Protein AF-0000000084581417 (afdb_homodimer)

Secondary structure (DSSP, 8-state):
-EEEEE--SHHHHHHHHHHHHHS-TTSEEEEEE-HHHHHHHHT-TTTT-EEEEETTEEEEE--PEEEE-S-------STTS----S-----HHHHHHH---SEEEE-S-GGGHHHHHHHTGGG--TT-EEEE--SSSSHHHHHHHHT--SGGGPPEEEEEEE--EEEEEETTEEEEEE---EEEEEPPPTT---TTHHHH-TT--S-----GGGTS-TT-TT--HHHHHHHHHHHHHHT-GGGTEEE--HHHHHHHHHHHHHHHHHHHHHHHHHT--GGGGGSSHHHHHHHHHHHHHHHHHHHHHHHHHHHHHHHTT-----PPPPGGGSHHHHHHHHHHHHHHTTTPPPHHHHHHHTT---SGGGTHHHHHHHHHHTT---HHHHHHHHHHHHHHHSPPP---/-EEEEE--SHHHHHHHHHHHHHS-TTSEEEEEE-HHHHHHHHT-TTTT-EEEEETTEEEEE--PEEEE-S-------STTS----S-----HHHHHHH---SEEEE-S-GGGHHHHHHHTGGG--TT-EEEE--SSSSHHHHHHHHT--SGGGPPEEEEEEE--EEEEEETTEEEEEE---EEEEEPPPTT---TTHHHH-TT--S-----GGGTS-TT-SS--HHHHHHHHHHHHHHT-GGGTEEE--HHHHHHHHHHHHHHHHHHHHHHHHHT--GGGGGSSHHHHHHHHHHHHHHHHHHHHHHHHHHHHHHHTT-----PPPPGGGSHHHHHHHHHHHHHHTTTPPPHHHHHHHTT---SGGGTHHHHHHHHHHTT---HHHHHHHHHHHHHHHSPPP---

InterPro domains:
  IPR003710 Ketopantoate reductase ApbA/PanE [TIGR00745] (96-396)
  IPR008927 6-phosphogluconate dehydrogenase-like, C-terminal domain superfamily [SSF48179] (252-394)
  IPR013328 6-phosphogluconate dehydrogenase, domain 2 [G3DSA:1.10.1040.10] (253-398)
  IPR013332 Ketopantoate reductase, N-terminal domain [PF02558] (3-187)
  IPR013752 Ketopantoate reductase, C-terminal domain [PF08546] (259-394)
  IPR036291 NAD(P)-binding domain superfamily [SSF51735] (77-189)
  IPR050838 2-dehydropantoate 2-reductase-like [PTHR43765] (1-398)

Solvent-accessible surface area (backbone atoms only — not comparable to full-atom values): 43100 Å² total; per-residue (Å²): 99,56,39,35,36,34,32,62,48,26,62,22,36,50,51,52,42,34,43,52,71,55,47,58,85,86,39,46,40,34,38,33,29,48,43,69,55,44,55,53,43,71,68,36,92,70,43,74,45,32,36,45,28,44,94,87,44,73,47,76,42,70,82,53,43,79,45,56,72,42,76,63,70,71,78,68,70,67,82,90,53,75,81,68,79,83,70,61,78,83,50,65,67,42,49,61,71,63,39,74,43,40,26,38,38,37,33,38,59,45,83,51,45,52,58,51,52,51,69,41,45,87,31,43,44,42,39,13,22,39,35,42,59,32,67,55,48,68,52,66,62,50,32,35,65,74,66,36,70,51,65,88,55,35,48,46,46,30,45,41,42,74,58,54,34,60,41,57,83,47,91,44,29,18,37,51,79,34,95,51,35,29,40,35,11,61,54,81,46,83,86,66,60,55,54,51,49,59,38,66,57,83,75,64,86,63,83,68,51,73,43,66,52,44,50,42,44,88,77,48,87,79,66,50,61,38,34,47,32,40,37,51,48,53,50,52,46,46,64,11,72,83,51,44,29,43,79,46,61,40,69,60,40,52,52,49,42,52,44,50,31,54,35,48,48,42,52,25,51,52,17,34,56,56,62,43,36,35,39,61,48,59,67,42,72,43,29,46,51,52,43,48,51,48,25,44,45,47,24,53,37,51,50,53,52,48,52,50,55,53,50,53,37,51,74,71,66,44,82,60,85,73,72,72,81,60,68,64,53,34,35,67,50,37,40,52,50,36,53,50,51,29,62,75,37,28,90,36,67,39,72,42,28,51,22,55,76,67,72,44,84,67,58,48,63,26,28,30,34,37,54,42,53,56,14,53,76,69,76,38,80,43,49,55,42,49,48,48,39,31,52,51,56,38,42,74,70,47,78,73,69,74,81,106,98,58,40,36,36,33,33,63,48,25,62,23,36,50,52,52,42,34,42,52,70,54,50,57,84,85,40,46,40,34,39,34,28,48,41,70,56,46,54,52,42,71,67,36,93,72,43,76,44,32,36,46,28,45,93,88,45,73,46,76,43,69,83,53,42,80,46,56,72,41,79,62,73,72,77,71,72,68,81,89,52,75,82,68,78,82,71,65,78,83,52,64,67,42,49,60,71,64,38,76,44,40,26,38,39,38,33,38,58,44,85,50,46,53,56,52,51,50,68,41,45,85,30,45,42,42,37,12,22,39,33,44,57,32,65,53,49,67,53,65,63,48,32,36,66,74,66,36,69,53,63,86,57,34,46,46,46,31,44,41,41,72,58,54,34,62,40,58,82,48,89,43,29,17,34,50,80,33,94,51,36,28,40,35,12,60,55,81,45,83,86,66,59,55,54,50,49,60,38,67,56,81,78,60,86,60,84,67,49,75,44,65,52,42,49,42,42,90,76,51,82,80,67,52,60,36,34,48,32,40,36,51,49,52,50,54,46,46,65,11,73,82,51,45,30,42,81,44,62,40,69,58,40,51,52,50,42,52,45,50,30,53,36,48,46,41,52,25,50,53,15,35,57,56,63,44,38,34,38,59,46,60,65,41,72,44,28,47,51,52,44,47,50,47,24,44,44,48,25,53,37,52,50,53,53,50,51,51,54,52,50,51,36,50,73,71,66,44,80,59,84,71,72,71,81,60,68,64,55,34,35,66,51,36,41,52,48,36,53,50,52,29,64,77,36,28,90,36,66,38,72,42,28,51,22,56,76,68,73,44,86,68,58,48,63,27,28,28,35,38,54,42,52,54,14,52,75,71,75,39,81,42,47,55,41,49,49,49,39,32,53,50,56,37,43,74,70,47,78,73,69,75,83,106

pLDDT: mean 88.54, std 15.27, range [26.88, 98.88]

Nearest PDB structures (foldseek):
  5x20-assembly1_B  TM=8.649E-01  e=6.947E-18  Enterococcus faecium DO
  1ks9-assembly1_A  TM=8.261E-01  e=7.726E-18  Escherichia coli
  5x20-assembly1_A  TM=8.455E-01  e=1.246E-17  Enterococcus faecium DO
  5ayv-assembly1_A  TM=8.551E-01  e=1.044E-16  Thermococcus kodakarensis KOD1
  3wfj-assembly4_D  TM=8.626E-01  e=4.232E-14  Enterococcus faecium

Radius of gyration: 33.3 Å; Cα contacts (8 Å, |Δi|>4): 1498; chains: 2; bounding box: 62×106×75 Å

Foldseek 3Di:
DEAEEEDCFQVSLLQLQLLQVQDDLVYAYEYEYAPVLVVVQCPDPVHVWAWEAEPRDIDIDDRHHYAYLDYDPDPPDAQVDDDPDLPDDQPPVSDVVVAAAAHYEYEHELVCVLSVCQSCLSNYWQLHEYEYPYAFDDSVVSNCVPRNVDLSTDAKYKYKDAPFDWHAPDRSYIYGYGDDAIEIETDDRSVHQDQQVQQPDPDPPDHRDGDLVSLPNPPPPDDDSRSVSVSVNQVSQCSSVSRNYDYDYNVVRVLSSLLVLLLCLQQQLQCQLVVHFLLVQVVDVVSLVLSLLSLQLSLVLVVLVLVVVVVVCVVVVNPPPSDPDDPCSHSVNSSVVSVVSSVSRVRHRDPNNVCLVVLHDDSLCRRLVVSQVSCVVRVHGSVSSVVSSVSSSVSSNDDPDPPD/DEAEEEDCFQVSLLQLQLLQVQDDLVYAYEYEYAPVLVVVQCPDPVHVWAWEAEPRDIDIDDRHHYAYLDYDPDPPDALVDDDPDLPDDQPPVSLVVVAAAAHYEYEHELVCVLSVCQSCLSNYWQLHEYEYPYAFDDSVVSNCVPRNVDLSTDAKYKYKDAPFDWHAPDRSYIYGYGDDAIEIETDQRSVHQDQQVQQPDPDPPDHRDGDLVSLPNPPDDPDDSRSVSVSVNQVSQCSSVSRNYDYDYNVVRVLSSLLVLLLCLQQQLQCQLVVHFLLVQVVDVVSLVLSLLSLQLSLVLVVLVLVVVVVVCVVVVNPPPSDPDDPCSHSVNSSVVSVVSSVSRVRHRDPNNVCLVVLHDDSLCRRLVVSQVSCVVRVHGSVSSVVSSVSSSVSSNDDPDPPD

Structure (mmCIF, N/CA/C/O backbone):
data_AF-0000000084581417-model_v1
#
loop_
_entity.id
_entity.type
_entity.pdbx_description
1 polymer '2-dehydropantoate 2-reductase'
#
loop_
_atom_site.group_PDB
_atom_site.id
_atom_site.type_symbol
_atom_site.label_atom_id
_atom_site.label_alt_id
_atom_site.label_comp_id
_atom_site.label_asym_id
_atom_site.label_entity_id
_atom_site.label_seq_id
_atom_site.pdbx_PDB_ins_code
_atom_site.Cartn_x
_atom_site.Cartn_y
_atom_site.Cartn_z
_atom_site.occupancy
_atom_site.B_iso_or_equiv
_atom_site.auth_seq_id
_atom_site.auth_comp_id
_atom_site.auth_asym_id
_atom_site.auth_atom_id
_atom_site.pdbx_PDB_model_num
ATOM 1 N N . MET A 1 1 ? 8.906 -41.875 -23.938 1 89 1 MET A N 1
ATOM 2 C CA . MET A 1 1 ? 8.023 -40.719 -23.781 1 89 1 MET A CA 1
ATOM 3 C C . MET A 1 1 ? 8.805 -39.406 -23.938 1 89 1 MET A C 1
ATOM 5 O O . MET A 1 1 ? 10.031 -39.406 -23.812 1 89 1 MET A O 1
ATOM 9 N N . ARG A 1 2 ? 8.086 -38.344 -24.406 1 94.06 2 ARG A N 1
ATOM 10 C CA . ARG A 1 2 ? 8.625 -37 -24.5 1 94.06 2 ARG A CA 1
ATOM 11 C C . ARG A 1 2 ? 7.914 -36.031 -23.547 1 94.06 2 ARG A C 1
ATOM 13 O O . ARG A 1 2 ? 6.684 -35.938 -23.578 1 94.06 2 ARG A O 1
ATOM 20 N N . ILE A 1 3 ? 8.711 -35.469 -22.688 1 97.62 3 ILE A N 1
ATOM 21 C CA . ILE A 1 3 ? 8.156 -34.469 -21.766 1 97.62 3 ILE A CA 1
ATOM 22 C C . ILE A 1 3 ? 8.648 -33.094 -22.141 1 97.62 3 ILE A C 1
ATOM 24 O O . ILE A 1 3 ? 9.852 -32.844 -22.203 1 97.62 3 ILE A O 1
ATOM 28 N N . HIS A 1 4 ? 7.719 -32.219 -22.484 1 97.75 4 HIS A N 1
ATOM 29 C CA . HIS A 1 4 ? 8.031 -30.844 -22.812 1 97.75 4 HIS A CA 1
ATOM 30 C C . HIS A 1 4 ? 7.906 -29.938 -21.578 1 97.75 4 HIS A C 1
ATOM 32 O O . HIS A 1 4 ? 6.922 -30.031 -20.844 1 97.75 4 HIS A O 1
ATOM 38 N N . VAL A 1 5 ? 8.898 -29.156 -21.297 1 97.81 5 VAL A N 1
ATOM 39 C CA . VAL A 1 5 ? 8.883 -28.141 -20.234 1 97.81 5 VAL A CA 1
ATOM 40 C C . VAL A 1 5 ? 8.953 -26.75 -20.859 1 97.81 5 VAL A C 1
ATOM 42 O O . VAL A 1 5 ? 9.93 -26.406 -21.531 1 97.81 5 VAL A O 1
ATOM 45 N N . VAL A 1 6 ? 7.895 -25.984 -20.625 1 95.56 6 VAL A N 1
ATOM 46 C CA . VAL A 1 6 ? 7.883 -24.656 -21.234 1 95.56 6 VAL A CA 1
ATOM 47 C C . VAL A 1 6 ? 8.062 -23.578 -20.156 1 95.56 6 VAL A C 1
ATOM 49 O O . VAL A 1 6 ? 7.492 -23.688 -19.062 1 95.56 6 VAL A O 1
ATOM 52 N N . GLY A 1 7 ? 8.875 -22.562 -20.453 1 91.56 7 GLY A N 1
ATOM 53 C CA . GLY A 1 7 ? 9.234 -21.547 -19.484 1 91.56 7 GLY A CA 1
ATOM 54 C C . GLY A 1 7 ? 10.422 -21.922 -18.625 1 91.56 7 GLY A C 1
ATOM 55 O O . GLY A 1 7 ? 10.266 -22.203 -17.438 1 91.56 7 GLY A O 1
ATOM 56 N N . ILE A 1 8 ? 11.594 -21.781 -19.172 1 90.69 8 ILE A N 1
ATOM 57 C CA . ILE A 1 8 ? 12.789 -22.266 -18.484 1 90.69 8 ILE A CA 1
ATOM 58 C C . ILE A 1 8 ? 13.391 -21.141 -17.641 1 90.69 8 ILE A C 1
ATOM 60 O O . ILE A 1 8 ? 14.531 -20.734 -17.875 1 90.69 8 ILE A O 1
ATOM 64 N N . GLY A 1 9 ? 12.641 -20.641 -16.75 1 91.12 9 GLY A N 1
ATOM 65 C CA . GLY A 1 9 ? 13.156 -19.828 -15.656 1 91.12 9 GLY A CA 1
ATOM 66 C C . GLY A 1 9 ? 13.68 -20.641 -14.492 1 91.12 9 GLY A C 1
ATOM 67 O O . GLY A 1 9 ? 14.234 -21.719 -14.688 1 91.12 9 GLY A O 1
ATOM 68 N N . ALA A 1 10 ? 13.547 -20.141 -13.328 1 92.69 10 ALA A N 1
ATOM 69 C CA . ALA A 1 10 ? 14.078 -20.828 -12.156 1 92.69 10 ALA A CA 1
ATOM 70 C C . ALA A 1 10 ? 13.383 -22.172 -11.945 1 92.69 10 ALA A C 1
ATOM 72 O O . ALA A 1 10 ? 14.039 -23.203 -11.781 1 92.69 10 ALA A O 1
ATOM 73 N N . VAL A 1 11 ? 12.047 -22.156 -11.969 1 95.5 11 VAL A N 1
ATOM 74 C CA . VAL A 1 11 ? 11.281 -23.375 -11.703 1 95.5 11 VAL A CA 1
ATOM 75 C C . VAL A 1 11 ? 11.414 -24.344 -12.883 1 95.5 11 VAL A C 1
ATOM 77 O O . VAL A 1 11 ? 11.594 -25.547 -12.695 1 95.5 11 VAL A O 1
ATOM 80 N N . GLY A 1 12 ? 11.305 -23.828 -14.102 1 97 12 GLY A N 1
ATOM 81 C CA . GLY A 1 12 ? 11.43 -24.672 -15.281 1 97 12 GLY A CA 1
ATOM 82 C C . GLY A 1 12 ? 12.766 -25.375 -15.383 1 97 12 GLY A C 1
ATOM 83 O O . GLY A 1 12 ? 12.836 -26.562 -15.711 1 97 12 GLY A O 1
ATOM 84 N N . ASN A 1 13 ? 13.82 -24.594 -15.156 1 96.56 13 ASN A N 1
ATOM 85 C CA . ASN A 1 13 ? 15.156 -25.172 -15.133 1 96.56 13 ASN A CA 1
ATOM 86 C C . ASN A 1 13 ? 15.273 -26.281 -14.078 1 96.56 13 ASN A C 1
ATOM 88 O O . ASN A 1 13 ? 15.836 -27.344 -14.336 1 96.56 13 ASN A O 1
ATOM 92 N N . PHE A 1 14 ? 14.711 -25.984 -12.945 1 97.75 14 PHE A N 1
ATOM 93 C CA . PHE A 1 14 ? 14.703 -26.922 -11.82 1 97.75 14 PHE A CA 1
ATOM 94 C C . PHE A 1 14 ? 13.992 -28.219 -12.195 1 97.75 14 PHE A C 1
ATOM 96 O O . PHE A 1 14 ? 14.508 -29.312 -11.961 1 97.75 14 PHE A O 1
ATOM 103 N N . VAL A 1 15 ? 12.859 -28.141 -12.82 1 98.31 15 VAL A N 1
ATOM 104 C CA . VAL A 1 15 ? 12.039 -29.281 -13.195 1 98.31 15 VAL A CA 1
ATOM 105 C C . VAL A 1 15 ? 12.711 -30.062 -14.32 1 98.31 15 VAL A C 1
ATOM 107 O O . VAL A 1 15 ? 12.844 -31.281 -14.25 1 98.31 15 VAL A O 1
ATOM 110 N N . ALA A 1 16 ? 13.172 -29.375 -15.367 1 98.12 16 ALA A N 1
ATOM 111 C CA . ALA A 1 16 ? 13.828 -30.016 -16.5 1 98.12 16 ALA A CA 1
ATOM 112 C C . ALA A 1 16 ? 15.102 -30.734 -16.062 1 98.12 16 ALA A C 1
ATOM 114 O O . ALA A 1 16 ? 15.375 -31.859 -16.5 1 98.12 16 ALA A O 1
ATOM 115 N N . PHE A 1 17 ? 15.836 -30.094 -15.188 1 98.12 17 PHE A N 1
ATOM 116 C CA . PHE A 1 17 ? 17.078 -30.641 -14.648 1 98.12 17 PHE A CA 1
ATOM 117 C C . PHE A 1 17 ? 16.812 -31.984 -13.969 1 98.12 17 PHE A C 1
ATOM 119 O O . PHE A 1 17 ? 17.453 -33 -14.297 1 98.12 17 PHE A O 1
ATOM 126 N N . HIS A 1 18 ? 15.906 -32.062 -13.102 1 98.12 18 HIS A N 1
ATOM 127 C CA . HIS A 1 18 ? 15.68 -33.25 -12.289 1 98.12 18 HIS A CA 1
ATOM 128 C C . HIS A 1 18 ? 14.969 -34.312 -13.094 1 98.12 18 HIS A C 1
ATOM 130 O O . HIS A 1 18 ? 15.211 -35.531 -12.883 1 98.12 18 HIS A O 1
ATOM 136 N N . LEU A 1 19 ? 14.062 -33.938 -14.023 1 98.06 19 LEU A N 1
ATOM 137 C CA . LEU A 1 19 ? 13.453 -34.906 -14.914 1 98.06 19 LEU A CA 1
ATOM 138 C C . LEU A 1 19 ? 14.508 -35.625 -15.758 1 98.06 19 LEU A C 1
ATOM 140 O O . LEU A 1 19 ? 14.516 -36.844 -15.859 1 98.06 19 LEU A O 1
ATOM 144 N N . ARG A 1 20 ? 15.375 -34.812 -16.328 1 97.38 20 ARG A N 1
ATOM 145 C CA . ARG A 1 20 ? 16.406 -35.375 -17.172 1 97.38 20 ARG A CA 1
ATOM 146 C C . ARG A 1 20 ? 17.312 -36.344 -16.375 1 97.38 20 ARG A C 1
ATOM 148 O O . ARG A 1 20 ? 17.703 -37.375 -16.875 1 97.38 20 ARG A O 1
ATOM 155 N N . ARG A 1 21 ? 17.578 -35.969 -15.227 1 96.19 21 ARG A N 1
ATOM 156 C CA . ARG A 1 21 ? 18.469 -36.75 -14.359 1 96.19 21 ARG A CA 1
ATOM 157 C C . ARG A 1 21 ? 17.828 -38.094 -13.977 1 96.19 21 ARG A C 1
ATOM 159 O O . ARG A 1 21 ? 18.516 -39.094 -13.789 1 96.19 21 ARG A O 1
ATOM 166 N N . SER A 1 22 ? 16.609 -38.156 -13.867 1 96.12 22 SER A N 1
ATOM 167 C CA . SER A 1 22 ? 15.922 -39.312 -13.32 1 96.12 22 SER A CA 1
ATOM 168 C C . SER A 1 22 ? 15.398 -40.219 -14.43 1 96.12 22 SER A C 1
ATOM 170 O O . SER A 1 22 ? 15.273 -41.438 -14.242 1 96.12 22 SER A O 1
ATOM 172 N N . LEU A 1 23 ? 15.047 -39.688 -15.594 1 95.06 23 LEU A N 1
ATOM 173 C CA . LEU A 1 23 ? 14.438 -40.469 -16.672 1 95.06 23 LEU A CA 1
ATOM 174 C C . LEU A 1 23 ? 15.484 -41.25 -17.438 1 95.06 23 LEU A C 1
ATOM 176 O O . LEU A 1 23 ? 16.594 -40.75 -17.672 1 95.06 23 LEU A O 1
ATOM 180 N N . ALA A 1 24 ? 15.133 -42.406 -17.875 1 93.44 24 ALA A N 1
ATOM 181 C CA . ALA A 1 24 ? 16 -43.188 -18.734 1 93.44 24 ALA A CA 1
ATOM 182 C C . ALA A 1 24 ? 16.312 -42.469 -20.031 1 93.44 24 ALA A C 1
ATOM 184 O O . ALA A 1 24 ? 15.508 -41.656 -20.516 1 93.44 24 ALA A O 1
ATOM 185 N N . PRO A 1 25 ? 17.422 -42.781 -20.641 1 90.06 25 PRO A N 1
ATOM 186 C CA . PRO A 1 25 ? 17.875 -42.062 -21.859 1 90.06 25 PRO A CA 1
ATOM 187 C C . PRO A 1 25 ? 16.875 -42.188 -23 1 90.06 25 PRO A C 1
ATOM 189 O O . PRO A 1 25 ? 16.844 -41.312 -23.875 1 90.06 25 PRO A O 1
ATOM 192 N N . ARG A 1 26 ? 16.109 -43.219 -22.969 1 91.31 26 ARG A N 1
ATOM 193 C CA . ARG A 1 26 ? 15.172 -43.438 -24.062 1 91.31 26 ARG A CA 1
ATOM 194 C C . ARG A 1 26 ? 14.07 -42.375 -24.062 1 91.31 26 ARG A C 1
ATOM 196 O O . ARG A 1 26 ? 13.391 -42.156 -25.062 1 91.31 26 ARG A O 1
ATOM 203 N N . HIS A 1 27 ? 13.852 -41.781 -22.891 1 93.88 27 HIS A N 1
ATOM 204 C CA . HIS A 1 27 ? 12.867 -40.719 -22.781 1 93.88 27 HIS A CA 1
ATOM 205 C C . HIS A 1 27 ? 13.516 -39.344 -23.016 1 93.88 27 HIS A C 1
ATOM 207 O O . HIS A 1 27 ? 14.703 -39.156 -22.734 1 93.88 27 HIS A O 1
ATOM 213 N N . SER A 1 28 ? 12.812 -38.438 -23.609 1 94.88 28 SER A N 1
ATOM 214 C CA . SER A 1 28 ? 13.352 -37.125 -23.922 1 94.88 28 SER A CA 1
ATOM 215 C C . SER A 1 28 ? 12.703 -36.031 -23.078 1 94.88 28 SER A C 1
ATOM 217 O O . SER A 1 28 ? 11.5 -36.094 -22.797 1 94.88 28 SER A O 1
ATOM 219 N N . VAL A 1 29 ? 13.547 -35.156 -22.578 1 97.06 29 VAL A N 1
ATOM 220 C CA . VAL A 1 29 ? 13.094 -33.906 -21.953 1 97.06 29 VAL A CA 1
ATOM 221 C C . VAL A 1 29 ? 13.375 -32.75 -22.891 1 97.06 29 VAL A C 1
ATOM 223 O O . VAL A 1 29 ? 14.523 -32.531 -23.281 1 97.06 29 VAL A O 1
ATOM 226 N N . ILE A 1 30 ? 12.352 -32.031 -23.312 1 95.94 30 ILE A N 1
ATOM 227 C CA . ILE A 1 30 ? 12.469 -30.953 -24.266 1 95.94 30 ILE A CA 1
ATOM 228 C C . ILE A 1 30 ? 12.148 -29.625 -23.578 1 95.94 30 ILE A C 1
ATOM 230 O O . ILE A 1 30 ? 11.047 -29.438 -23.047 1 95.94 30 ILE A O 1
ATOM 234 N N . ALA A 1 31 ? 13.086 -28.75 -23.578 1 95.75 31 ALA A N 1
ATOM 235 C CA . ALA A 1 31 ? 12.883 -27.391 -23.078 1 95.75 31 ALA A CA 1
ATOM 236 C C . ALA A 1 31 ? 12.398 -26.469 -24.172 1 95.75 31 ALA A C 1
ATOM 238 O O . ALA A 1 31 ? 13.07 -26.297 -25.203 1 95.75 31 ALA A O 1
ATOM 239 N N . LEU A 1 32 ? 11.234 -25.906 -23.953 1 94 32 LEU A N 1
ATOM 240 C CA . LEU A 1 32 ? 10.656 -25.016 -24.938 1 94 32 LEU A CA 1
ATOM 241 C C . LEU A 1 32 ? 10.898 -23.547 -24.547 1 94 32 LEU A C 1
ATOM 243 O O . LEU A 1 32 ? 10.625 -23.156 -23.422 1 94 32 LEU A O 1
ATOM 247 N N . HIS A 1 33 ? 11.406 -22.797 -25.531 1 89 33 HIS A N 1
ATOM 248 C CA . HIS A 1 33 ? 11.773 -21.406 -25.312 1 89 33 HIS A CA 1
ATOM 249 C C . HIS A 1 33 ? 11.078 -20.484 -26.297 1 89 33 HIS A C 1
ATOM 251 O O . HIS A 1 33 ? 10.711 -20.906 -27.391 1 89 33 HIS A O 1
ATOM 257 N N . ARG A 1 34 ? 10.93 -19.219 -25.766 1 84.06 34 ARG A N 1
ATOM 258 C CA . ARG A 1 34 ? 10.664 -18.172 -26.734 1 84.06 34 ARG A CA 1
ATOM 259 C C . ARG A 1 34 ? 11.883 -17.922 -27.625 1 84.06 34 ARG A C 1
ATOM 261 O O . ARG A 1 34 ? 13.008 -18.25 -27.25 1 84.06 34 ARG A O 1
ATOM 268 N N . SER A 1 35 ? 11.656 -17.25 -28.703 1 80.5 35 SER A N 1
ATOM 269 C CA . SER A 1 35 ? 12.734 -17.031 -29.656 1 80.5 35 SER A CA 1
ATOM 270 C C . SER A 1 35 ? 13.875 -16.234 -29.031 1 80.5 35 SER A C 1
ATOM 272 O O . SER A 1 35 ? 15.047 -16.562 -29.219 1 80.5 35 SER A O 1
ATOM 274 N N . GLU A 1 36 ? 13.547 -15.219 -28.266 1 80.25 36 GLU A N 1
ATOM 275 C CA . GLU A 1 36 ? 14.555 -14.359 -27.656 1 80.25 36 GLU A CA 1
ATOM 276 C C . GLU A 1 36 ? 15.414 -15.148 -26.656 1 80.25 36 GLU A C 1
ATOM 278 O O . GLU A 1 36 ? 16.641 -14.984 -26.625 1 80.25 36 GLU A O 1
ATOM 283 N N . THR A 1 37 ? 14.75 -15.945 -25.953 1 83.88 37 THR A N 1
ATOM 284 C CA . THR A 1 37 ? 15.461 -16.766 -24.969 1 83.88 37 THR A CA 1
ATOM 285 C C . THR A 1 37 ? 16.312 -17.812 -25.656 1 83.88 37 THR A C 1
ATOM 287 O O . THR A 1 37 ? 17.422 -18.109 -25.219 1 83.88 37 THR A O 1
ATOM 290 N N . ALA A 1 38 ? 15.797 -18.406 -26.688 1 84 38 ALA A N 1
ATOM 291 C CA . ALA A 1 38 ? 16.547 -19.406 -27.453 1 84 38 ALA A CA 1
ATOM 292 C C . ALA A 1 38 ? 17.844 -18.828 -28 1 84 38 ALA A C 1
ATOM 294 O O . ALA A 1 38 ? 18.875 -19.516 -28.016 1 84 38 ALA A O 1
ATOM 295 N N . ASN A 1 39 ? 17.781 -17.609 -28.406 1 85 39 ASN A N 1
ATOM 296 C CA . ASN A 1 39 ? 18.969 -16.953 -28.938 1 85 39 ASN A CA 1
ATOM 297 C C . ASN A 1 39 ? 20.031 -16.781 -27.859 1 85 39 ASN A C 1
ATOM 299 O O . ASN A 1 39 ? 21.219 -16.953 -28.109 1 85 39 ASN A O 1
ATOM 303 N N . ILE A 1 40 ? 19.531 -16.469 -26.719 1 87.69 40 ILE A N 1
ATOM 304 C CA . ILE A 1 40 ? 20.453 -16.297 -25.594 1 87.69 40 ILE A CA 1
ATOM 305 C C . ILE A 1 40 ? 21.125 -17.641 -25.266 1 87.69 40 ILE A C 1
ATOM 307 O O . ILE A 1 40 ? 22.328 -17.703 -25.078 1 87.69 40 ILE A O 1
ATOM 311 N N . ILE A 1 41 ? 20.391 -18.672 -25.266 1 87.69 41 ILE A N 1
ATOM 312 C CA . ILE A 1 41 ? 20.859 -20 -24.906 1 87.69 41 ILE A CA 1
ATOM 313 C C . ILE A 1 41 ? 21.891 -20.484 -25.938 1 87.69 41 ILE A C 1
ATOM 315 O O . ILE A 1 41 ? 22.906 -21.078 -25.562 1 87.69 41 ILE A O 1
ATOM 319 N N . ARG A 1 42 ? 21.719 -20.141 -27.156 1 87.19 42 ARG A N 1
ATOM 320 C CA . ARG A 1 42 ? 22.609 -20.562 -28.234 1 87.19 42 ARG A CA 1
ATOM 321 C C . ARG A 1 42 ? 23.984 -19.922 -28.094 1 87.19 42 ARG A C 1
ATOM 323 O O . ARG A 1 42 ? 24.984 -20.469 -28.578 1 87.19 42 ARG A O 1
ATOM 330 N N . THR A 1 43 ? 24.031 -18.844 -27.438 1 90.31 43 THR A N 1
ATOM 331 C CA . THR A 1 43 ? 25.281 -18.094 -27.359 1 90.31 43 THR A CA 1
ATOM 332 C C . THR A 1 43 ? 26 -18.391 -26.031 1 90.31 43 THR A C 1
ATOM 334 O O . THR A 1 43 ? 27.094 -17.875 -25.781 1 90.31 43 THR A O 1
ATOM 337 N N . LEU A 1 44 ? 25.328 -19.203 -25.281 1 91.31 44 LEU A N 1
ATOM 338 C CA . LEU A 1 44 ? 25.938 -19.516 -23.984 1 91.31 44 LEU A CA 1
ATOM 339 C C . LEU A 1 44 ? 27.172 -20.406 -24.188 1 91.31 44 LEU A C 1
ATOM 341 O O . LEU A 1 44 ? 27.141 -21.359 -24.953 1 91.31 44 LEU A O 1
ATOM 345 N N . PRO A 1 45 ? 28.266 -20.078 -23.453 1 90.06 45 PRO A N 1
ATOM 346 C CA . PRO A 1 45 ? 29.469 -20.922 -23.547 1 90.06 45 PRO A CA 1
ATOM 347 C C . PRO A 1 45 ? 29.219 -22.344 -23.078 1 90.06 45 PRO A C 1
ATOM 349 O O . PRO A 1 45 ? 29.875 -23.281 -23.562 1 90.06 45 PRO A O 1
ATOM 352 N N . THR A 1 46 ? 28.328 -22.578 -22.219 1 87.69 46 THR A N 1
ATOM 353 C CA . THR A 1 46 ? 28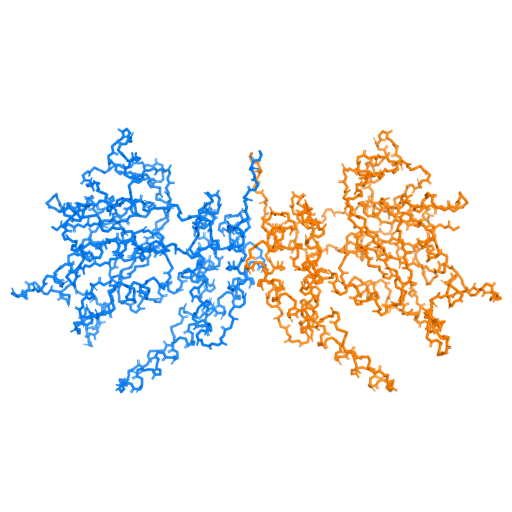.031 -23.875 -21.625 1 87.69 46 THR A CA 1
ATOM 354 C C . THR A 1 46 ? 27.016 -24.641 -22.469 1 87.69 46 THR A C 1
ATOM 356 O O . THR A 1 46 ? 26.641 -25.766 -22.141 1 87.69 46 THR A O 1
ATOM 359 N N . GLY A 1 47 ? 26.625 -23.938 -23.562 1 86.12 47 GLY A N 1
ATOM 360 C CA . GLY A 1 47 ? 25.609 -24.547 -24.391 1 86.12 47 GLY A CA 1
ATOM 361 C C . GLY A 1 47 ? 24.266 -24.688 -23.703 1 86.12 47 GLY A C 1
ATOM 362 O O . GLY A 1 47 ? 23.844 -23.797 -22.969 1 86.12 47 GLY A O 1
ATOM 363 N N . GLY A 1 48 ? 23.609 -25.891 -23.922 1 91.62 48 GLY A N 1
ATOM 364 C CA . GLY A 1 48 ? 22.281 -26.125 -23.375 1 91.62 48 GLY A CA 1
ATOM 365 C C . GLY A 1 48 ? 22.297 -26.859 -22.047 1 91.62 48 GLY A C 1
ATOM 366 O O . GLY A 1 48 ? 21.281 -27.391 -21.609 1 91.62 48 GLY A O 1
ATOM 367 N N . THR A 1 49 ? 23.469 -26.812 -21.375 1 96.06 49 THR A N 1
ATOM 368 C CA . THR A 1 49 ? 23.609 -27.5 -20.094 1 96.06 49 THR A CA 1
ATOM 369 C C . THR A 1 49 ? 22.844 -26.766 -18.984 1 96.06 49 THR A C 1
ATOM 371 O O . THR A 1 49 ? 22.922 -25.531 -18.891 1 96.06 49 THR A O 1
ATOM 374 N N . LEU A 1 50 ? 22.047 -27.516 -18.203 1 97.38 50 LEU A N 1
ATOM 375 C CA . LEU A 1 50 ? 21.328 -26.938 -17.062 1 97.38 50 LEU A CA 1
ATOM 376 C C . LEU A 1 50 ? 22.156 -27.047 -15.789 1 97.38 50 LEU A C 1
ATOM 378 O O . LEU A 1 50 ? 22.875 -28.016 -15.594 1 97.38 50 LEU A O 1
ATOM 382 N N . PHE A 1 51 ? 22 -26.031 -14.969 1 97.81 51 PHE A N 1
ATOM 383 C CA . PHE A 1 51 ? 22.719 -26.016 -13.703 1 97.81 51 PHE A CA 1
ATOM 384 C C . PHE A 1 51 ? 21.75 -25.797 -12.539 1 97.81 51 PHE A C 1
ATOM 386 O O . PHE A 1 51 ? 20.844 -24.969 -12.617 1 97.81 51 PHE A O 1
ATOM 393 N N . VAL A 1 52 ? 21.938 -26.562 -11.445 1 97.75 52 VAL A N 1
ATOM 394 C CA . VAL A 1 52 ? 21.25 -26.344 -10.172 1 97.75 52 VAL A CA 1
ATOM 395 C C . VAL A 1 52 ? 22.266 -26.203 -9.055 1 97.75 52 VAL A C 1
ATOM 397 O O . VAL A 1 52 ? 23.172 -27.031 -8.914 1 97.75 52 VAL A O 1
ATOM 400 N N . GLU A 1 53 ? 22.125 -25.094 -8.359 1 97.5 53 GLU A N 1
ATOM 401 C CA . GLU A 1 53 ? 23.031 -24.781 -7.262 1 97.5 53 GLU A CA 1
ATOM 402 C C . GLU A 1 53 ? 22.312 -24.891 -5.914 1 97.5 53 GLU A C 1
ATOM 404 O O . GLU A 1 53 ? 21.219 -24.375 -5.746 1 97.5 53 GLU A O 1
ATOM 409 N N . ARG A 1 54 ? 22.859 -25.625 -4.992 1 94.69 54 ARG A N 1
ATOM 410 C CA . ARG A 1 54 ? 22.359 -25.734 -3.625 1 94.69 54 ARG A CA 1
ATOM 411 C C . ARG A 1 54 ? 23.5 -25.609 -2.617 1 94.69 54 ARG A C 1
ATOM 413 O O . ARG A 1 54 ? 24.484 -26.359 -2.689 1 94.69 54 ARG A O 1
ATOM 420 N N . ASP A 1 55 ? 23.406 -24.625 -1.691 1 91.81 55 ASP A N 1
ATOM 421 C CA . ASP A 1 55 ? 24.422 -24.422 -0.652 1 91.81 55 ASP A CA 1
ATOM 422 C C . ASP A 1 55 ? 25.797 -24.234 -1.259 1 91.81 55 ASP A C 1
ATOM 424 O O . ASP A 1 55 ? 26.781 -24.844 -0.793 1 91.81 55 ASP A O 1
ATOM 428 N N . GLY A 1 56 ? 25.844 -23.594 -2.336 1 92.19 56 GLY A N 1
ATOM 429 C CA . GLY A 1 56 ? 27.125 -23.266 -2.971 1 92.19 56 GLY A CA 1
ATOM 430 C C . GLY A 1 56 ? 27.609 -24.359 -3.904 1 92.19 56 GLY A C 1
ATOM 431 O O . GLY A 1 56 ? 28.562 -24.156 -4.652 1 92.19 56 GLY A O 1
ATOM 432 N N . ASN A 1 57 ? 27.031 -25.484 -3.861 1 96.5 57 ASN A N 1
ATOM 433 C CA . ASN A 1 57 ? 27.406 -26.594 -4.73 1 96.5 57 ASN A CA 1
ATOM 434 C C . ASN A 1 57 ? 26.609 -26.578 -6.035 1 96.5 57 ASN A C 1
ATOM 436 O O . ASN A 1 57 ? 25.391 -26.609 -6.02 1 96.5 57 ASN A O 1
ATOM 440 N N . VAL A 1 58 ? 27.312 -26.578 -7.145 1 97.62 58 VAL A N 1
ATOM 441 C CA . VAL A 1 58 ? 26.672 -26.5 -8.453 1 97.62 58 VAL A CA 1
ATOM 442 C C . VAL A 1 58 ? 26.75 -27.859 -9.148 1 97.62 58 VAL A C 1
ATOM 444 O O . VAL A 1 58 ? 27.828 -28.453 -9.242 1 97.62 58 VAL A O 1
ATOM 447 N N . VAL A 1 59 ? 25.688 -28.391 -9.617 1 97.75 59 VAL A N 1
ATOM 448 C CA . VAL A 1 59 ? 25.625 -29.641 -10.375 1 97.75 59 VAL A CA 1
ATOM 449 C C . VAL A 1 59 ? 25.078 -29.359 -11.773 1 97.75 59 VAL A C 1
ATOM 451 O O . VAL A 1 59 ? 24.156 -28.547 -11.938 1 97.75 59 VAL A O 1
ATOM 454 N N . SER A 1 60 ? 25.625 -29.984 -12.75 1 97.38 60 SER A N 1
ATOM 455 C CA . SER A 1 60 ? 25.219 -29.781 -14.133 1 97.38 60 SER A CA 1
ATOM 456 C C . SER A 1 60 ? 24.469 -31 -14.672 1 97.38 60 SER A C 1
ATOM 458 O O . SER A 1 60 ? 24.625 -32.094 -14.156 1 97.38 60 SER A O 1
ATOM 460 N N . GLN A 1 61 ? 23.656 -30.828 -15.594 1 96.62 61 GLN A N 1
ATOM 461 C CA . GLN A 1 61 ? 22.906 -31.875 -16.281 1 96.62 61 GLN A CA 1
ATOM 462 C C . GLN A 1 61 ? 22.797 -31.578 -17.781 1 96.62 61 GLN A C 1
ATOM 464 O O . GLN A 1 61 ? 22.25 -30.547 -18.172 1 96.62 61 GLN A O 1
ATOM 469 N N . ASP A 1 62 ? 23.312 -32.469 -18.594 1 94 62 ASP A N 1
ATOM 470 C CA . ASP A 1 62 ? 23.203 -32.406 -20.047 1 94 62 ASP A CA 1
ATOM 471 C C . ASP A 1 62 ? 22.062 -33.312 -20.562 1 94 62 ASP A C 1
ATOM 473 O O . ASP A 1 62 ? 21.438 -34 -19.781 1 94 62 ASP A O 1
ATOM 477 N N . GLY A 1 63 ? 21.797 -33.125 -21.859 1 94 63 GLY A N 1
ATOM 478 C CA . GLY A 1 63 ? 20.859 -34.062 -22.453 1 94 63 GLY A CA 1
ATOM 479 C C . GLY A 1 63 ? 19.469 -33.531 -22.609 1 94 63 GLY A C 1
ATOM 480 O O . GLY A 1 63 ? 18.547 -34.219 -23.078 1 94 63 GLY A O 1
ATOM 481 N N . VAL A 1 64 ? 19.25 -32.344 -22.172 1 95.69 64 VAL A N 1
ATOM 482 C CA . VAL A 1 64 ? 17.969 -31.656 -22.438 1 95.69 64 VAL A CA 1
ATOM 483 C C . VAL A 1 64 ? 17.984 -31.062 -23.844 1 95.69 64 VAL A C 1
ATOM 485 O O . VAL A 1 64 ? 18.969 -30.453 -24.25 1 95.69 64 VAL A O 1
ATOM 488 N N . VAL A 1 65 ? 16.938 -31.328 -24.594 1 93.62 65 VAL A N 1
ATOM 489 C CA . VAL A 1 65 ? 16.828 -30.766 -25.938 1 93.62 65 VAL A CA 1
ATOM 490 C C . VAL A 1 65 ? 16.156 -29.391 -25.859 1 93.62 65 VAL A C 1
ATOM 492 O O . VAL A 1 65 ? 15.125 -29.234 -25.203 1 93.62 65 VAL A O 1
ATOM 495 N N . HIS A 1 66 ? 16.766 -28.406 -26.5 1 93.5 66 HIS A N 1
ATOM 496 C CA . HIS A 1 66 ? 16.203 -27.062 -26.516 1 93.5 66 HIS A CA 1
ATOM 497 C C . HIS A 1 66 ? 15.531 -26.766 -27.844 1 93.5 66 HIS A C 1
ATOM 499 O O . HIS A 1 66 ? 16.141 -26.922 -28.906 1 93.5 66 HIS A O 1
ATOM 505 N N . MET A 1 67 ? 14.289 -26.359 -27.766 1 90.19 67 MET A N 1
ATOM 506 C CA . MET A 1 67 ? 13.523 -26.016 -28.969 1 90.19 67 MET A CA 1
ATOM 507 C C . MET A 1 67 ? 12.773 -24.703 -28.781 1 90.19 67 MET A C 1
ATOM 509 O O . MET A 1 67 ? 12.57 -24.25 -27.641 1 90.19 67 MET A O 1
ATOM 513 N N . THR A 1 68 ? 12.414 -24.047 -29.891 1 87.12 68 THR A N 1
ATOM 514 C CA . THR A 1 68 ? 11.617 -22.828 -29.859 1 87.12 68 THR A CA 1
ATOM 515 C C . THR A 1 68 ? 10.156 -23.141 -30.188 1 87.12 68 THR A C 1
ATOM 517 O O . THR A 1 68 ? 9.875 -24 -31.016 1 87.12 68 THR A O 1
ATOM 520 N N . TYR A 1 69 ? 9.195 -22.594 -29.5 1 80.69 69 TYR A N 1
ATOM 521 C CA . TYR A 1 69 ? 7.797 -22.797 -29.844 1 80.69 69 TYR A CA 1
ATOM 522 C C . TYR A 1 69 ? 7.238 -21.578 -30.562 1 80.69 69 TYR A C 1
ATOM 524 O O . TYR A 1 69 ? 6.027 -21.484 -30.797 1 80.69 69 TYR A O 1
ATOM 532 N N . GLY A 1 70 ? 7.895 -20.75 -31.219 1 65 70 GLY A N 1
ATOM 533 C CA . GLY A 1 70 ? 7.449 -19.719 -32.156 1 65 70 GLY A CA 1
ATOM 534 C C . GLY A 1 70 ? 7.84 -18.328 -31.719 1 65 70 GLY A C 1
ATOM 535 O O . GLY A 1 70 ? 8.352 -18.125 -30.609 1 65 70 GLY A O 1
ATOM 536 N N . GLU A 1 71 ? 7.762 -17.359 -32.75 1 55.47 71 GLU A N 1
ATOM 537 C CA . GLU A 1 71 ? 8.297 -15.992 -32.781 1 55.47 71 GLU A CA 1
ATOM 538 C C . GLU A 1 71 ? 7.582 -15.117 -31.75 1 55.47 71 GLU A C 1
ATOM 540 O O . GLU A 1 71 ? 6.418 -15.359 -31.406 1 55.47 71 GLU A O 1
ATOM 545 N N . SER A 1 72 ? 8.469 -14.57 -31.031 1 45.91 72 SER A N 1
ATOM 546 C CA . SER A 1 72 ? 8.156 -13.539 -30.047 1 45.91 72 SER A CA 1
ATOM 547 C C . SER A 1 72 ? 7.094 -12.578 -30.578 1 45.91 72 SER A C 1
ATOM 549 O O . SER A 1 72 ? 7.238 -12.031 -31.672 1 45.91 72 SER A O 1
ATOM 551 N N . ARG A 1 73 ? 5.918 -12.812 -30.516 1 42.34 73 ARG A N 1
ATOM 552 C CA . ARG A 1 73 ? 5.211 -11.547 -30.672 1 42.34 73 ARG A CA 1
ATOM 553 C C . ARG A 1 73 ? 6 -10.391 -30.062 1 42.34 73 ARG A C 1
ATOM 555 O O . ARG A 1 73 ? 6.887 -10.617 -29.234 1 42.34 73 ARG A O 1
ATOM 562 N N . THR A 1 74 ? 5.559 -9.211 -30.281 1 34.72 74 THR A N 1
ATOM 563 C CA . THR A 1 74 ? 5.508 -7.77 -30.062 1 34.72 74 THR A CA 1
ATOM 564 C C . THR A 1 74 ? 5.582 -7.449 -28.578 1 34.72 74 THR A C 1
ATOM 566 O O . THR A 1 74 ? 5.059 -8.195 -27.75 1 34.72 74 THR A O 1
ATOM 569 N N . ARG A 1 75 ? 6.465 -6.805 -28.297 1 37.53 75 ARG A N 1
ATOM 570 C CA . ARG A 1 75 ? 6.582 -6.07 -27.031 1 37.53 75 ARG A CA 1
ATOM 571 C C . ARG A 1 75 ? 5.207 -5.707 -26.484 1 37.53 75 ARG A C 1
ATOM 573 O O . ARG A 1 75 ? 4.469 -4.934 -27.109 1 37.53 75 ARG A O 1
ATOM 580 N N . LEU A 1 76 ? 4.527 -6.547 -25.984 1 34.16 76 LEU A N 1
ATOM 581 C CA . LEU A 1 76 ? 3.451 -5.926 -25.219 1 34.16 76 LEU A CA 1
ATOM 582 C C . LEU A 1 76 ? 3.971 -4.738 -24.406 1 34.16 76 LEU A C 1
ATOM 584 O O . LEU A 1 76 ? 4.922 -4.879 -23.641 1 34.16 76 LEU A O 1
ATOM 588 N N . ARG A 1 77 ? 3.943 -3.547 -24.984 1 32.12 77 ARG A N 1
ATOM 589 C CA . ARG A 1 77 ? 4.16 -2.354 -24.172 1 32.12 77 ARG A CA 1
ATOM 590 C C . ARG A 1 77 ? 3.666 -2.568 -22.75 1 32.12 77 ARG A C 1
ATOM 592 O O . ARG A 1 77 ? 2.855 -3.461 -22.484 1 32.12 77 ARG A O 1
ATOM 599 N N . ARG A 1 78 ? 3.734 -1.427 -22 1 32.72 78 ARG A N 1
ATOM 600 C CA . ARG A 1 78 ? 3.426 -0.98 -20.641 1 32.72 78 ARG A CA 1
ATOM 601 C C . ARG A 1 78 ? 2.076 -1.522 -20.172 1 32.72 78 ARG A C 1
ATOM 603 O O . ARG A 1 78 ? 1.176 -1.734 -21 1 32.72 78 ARG A O 1
ATOM 610 N N . SER A 1 79 ? 1.951 -1.946 -19.031 1 36.16 79 SER A N 1
ATOM 611 C CA . SER A 1 79 ? 0.966 -2.508 -18.109 1 36.16 79 SER A CA 1
ATOM 612 C C . SER A 1 79 ? -0.435 -1.992 -18.422 1 36.16 79 SER A C 1
ATOM 614 O O . SER A 1 79 ? -1.422 -2.502 -17.875 1 36.16 79 SER A O 1
ATOM 616 N N . ASP A 1 80 ? -0.619 -0.71 -18.672 1 35.81 80 ASP A N 1
ATOM 617 C CA . ASP A 1 80 ? -2.023 -0.33 -18.578 1 35.81 80 ASP A CA 1
ATOM 618 C C . ASP A 1 80 ? -2.869 -1.045 -19.625 1 35.81 80 ASP A C 1
ATOM 620 O O . ASP A 1 80 ? -4.074 -0.814 -19.719 1 35.81 80 ASP A O 1
ATOM 624 N N . PHE A 1 81 ? -2.158 -1.593 -20.75 1 32.75 81 PHE A N 1
ATOM 625 C CA . PHE A 1 81 ? -2.979 -2.008 -21.875 1 32.75 81 PHE A CA 1
ATOM 626 C C . PHE A 1 81 ? -3.162 -3.521 -21.891 1 32.75 81 PHE A C 1
ATOM 628 O O . PHE A 1 81 ? -2.301 -4.258 -21.406 1 32.75 81 PHE A O 1
ATOM 635 N N . PRO A 1 82 ? -4.414 -3.934 -22.141 1 36.06 82 PRO A N 1
ATOM 636 C CA . PRO A 1 82 ? -4.762 -5.352 -22.281 1 36.06 82 PRO A CA 1
ATOM 637 C C . PRO A 1 82 ? -3.738 -6.133 -23.094 1 36.06 82 PRO A C 1
ATOM 639 O O . PRO A 1 82 ? -3.066 -5.559 -23.953 1 36.06 82 PRO A O 1
ATOM 642 N N . PRO A 1 83 ? -3.32 -7.23 -22.578 1 37.44 83 PRO A N 1
ATOM 643 C CA . PRO A 1 83 ? -2.465 -8.078 -23.406 1 37.44 83 PRO A CA 1
ATOM 644 C C . PRO A 1 83 ? -2.867 -8.047 -24.891 1 37.44 83 PRO A C 1
ATOM 646 O O . PRO A 1 83 ? -4.059 -7.988 -25.203 1 37.44 83 PRO A O 1
ATOM 649 N N . ILE A 1 84 ? -2.146 -7.531 -25.734 1 34 84 ILE A N 1
ATOM 650 C CA . ILE A 1 84 ? -2.275 -7.594 -27.188 1 34 84 ILE A CA 1
ATOM 651 C C . ILE A 1 84 ? -2.789 -8.969 -27.609 1 34 84 ILE A C 1
ATOM 653 O O . ILE A 1 84 ? -2.455 -9.977 -26.969 1 34 84 ILE A O 1
ATOM 657 N N . SER A 1 85 ? -3.641 -8.977 -28.672 1 35 85 SER A N 1
ATOM 658 C CA . SER A 1 85 ? -4.305 -10.039 -29.422 1 35 85 SER A CA 1
ATOM 659 C C . SER A 1 85 ? -3.363 -11.219 -29.656 1 35 85 SER A C 1
ATOM 661 O O . SER A 1 85 ? -2.176 -11.023 -29.922 1 35 85 SER A O 1
ATOM 663 N N . MET A 1 86 ? -3.656 -12.367 -29.016 1 40.81 86 MET A N 1
ATOM 664 C CA . MET A 1 86 ? -3.297 -13.766 -29.234 1 40.81 86 MET A CA 1
ATOM 665 C C . MET A 1 86 ? -3.047 -14.031 -30.719 1 40.81 86 MET A C 1
ATOM 667 O O . MET A 1 86 ? -2.984 -15.188 -31.141 1 40.81 86 MET A O 1
ATOM 671 N N . LEU A 1 87 ? -3.109 -13 -31.547 1 42.59 87 LEU A N 1
ATOM 672 C CA . LEU A 1 87 ? -3.17 -13.344 -32.969 1 42.59 87 LEU A CA 1
ATOM 673 C C . LEU A 1 87 ? -1.775 -13.625 -33.5 1 42.59 87 LEU A C 1
ATOM 675 O O . LEU A 1 87 ? -1.254 -12.852 -34.312 1 42.59 87 LEU A O 1
ATOM 679 N N . ALA A 1 88 ? -0.918 -14.062 -32.688 1 47.59 88 ALA A N 1
ATOM 680 C CA . ALA A 1 88 ? 0.314 -14.312 -33.438 1 47.59 88 ALA A CA 1
ATOM 681 C C . ALA A 1 88 ? 0.111 -15.414 -34.469 1 47.59 88 ALA A C 1
ATOM 683 O O . ALA A 1 88 ? -0.594 -16.391 -34.219 1 47.59 88 ALA A O 1
ATOM 684 N N . PRO A 1 89 ? 0.523 -15.164 -35.719 1 51.94 89 PRO A N 1
ATOM 685 C CA . PRO A 1 89 ? 0.399 -16.172 -36.781 1 51.94 89 PRO A CA 1
ATOM 686 C C . PRO A 1 89 ? 1.027 -17.5 -36.406 1 51.94 89 PRO A C 1
ATOM 688 O O . PRO A 1 89 ? 2.004 -17.547 -35.656 1 51.94 89 PRO A O 1
ATOM 691 N N . ASP A 1 90 ? 0.255 -18.516 -36.625 1 56.97 90 ASP A N 1
ATOM 692 C CA . ASP A 1 90 ? 0.7 -19.906 -36.531 1 56.97 90 ASP A CA 1
ATOM 693 C C . ASP A 1 90 ? 1.972 -20.141 -37.344 1 56.97 90 ASP A C 1
ATOM 695 O O . ASP A 1 90 ? 2.068 -19.703 -38.469 1 56.97 90 ASP A O 1
ATOM 699 N N . ASP A 1 91 ? 3.088 -20.391 -36.656 1 63.81 91 ASP A N 1
ATOM 700 C CA . ASP A 1 91 ? 4.301 -20.812 -37.344 1 63.81 91 ASP A CA 1
ATOM 701 C C . ASP A 1 91 ? 4.234 -22.281 -37.719 1 63.81 91 ASP A C 1
ATOM 703 O O . ASP A 1 91 ? 4.559 -23.156 -36.906 1 63.81 91 ASP A O 1
ATOM 707 N N . ALA A 1 92 ? 3.805 -22.578 -38.938 1 68.5 92 ALA A N 1
ATOM 708 C CA . ALA A 1 92 ? 3.623 -23.953 -39.406 1 68.5 92 ALA A CA 1
ATOM 709 C C . ALA A 1 92 ? 4.918 -24.75 -39.281 1 68.5 92 ALA A C 1
ATOM 711 O O . ALA A 1 92 ? 4.898 -25.922 -38.938 1 68.5 92 ALA A O 1
ATOM 712 N N . ARG A 1 93 ? 5.973 -24.062 -39.531 1 66.62 93 ARG A N 1
ATOM 713 C CA . ARG A 1 93 ? 7.254 -24.75 -39.469 1 66.62 93 ARG A CA 1
ATOM 714 C C . ARG A 1 93 ? 7.59 -25.172 -38.031 1 66.62 93 ARG A C 1
ATOM 716 O O . ARG A 1 93 ? 8.023 -26.297 -37.781 1 66.62 93 ARG A O 1
ATOM 723 N N . ALA A 1 94 ? 7.371 -24.328 -37.125 1 67.94 94 ALA A N 1
ATOM 724 C CA . ALA A 1 94 ? 7.625 -24.625 -35.719 1 67.94 94 ALA A CA 1
ATOM 725 C C . ALA A 1 94 ? 6.707 -25.75 -35.219 1 67.94 94 ALA A C 1
ATOM 727 O O . ALA A 1 94 ? 7.137 -26.625 -34.469 1 67.94 94 ALA A O 1
ATOM 728 N N . ARG A 1 95 ? 5.551 -25.719 -35.688 1 76.25 95 ARG A N 1
ATOM 729 C CA . ARG A 1 95 ? 4.574 -26.734 -35.312 1 76.25 95 ARG A CA 1
ATOM 730 C C . ARG A 1 95 ? 5.008 -28.109 -35.781 1 76.25 95 ARG A C 1
ATOM 732 O O . ARG A 1 95 ? 4.891 -29.094 -35.062 1 76.25 95 ARG A O 1
ATOM 739 N N . GLU A 1 96 ? 5.441 -28.078 -37 1 79.44 96 GLU A N 1
ATOM 740 C CA . GLU A 1 96 ? 5.844 -29.344 -37.594 1 79.44 96 GLU A CA 1
ATOM 741 C C . GLU A 1 96 ? 7.086 -29.906 -36.906 1 79.44 96 GLU A C 1
ATOM 743 O O . GLU A 1 96 ? 7.176 -31.109 -36.656 1 79.44 96 GLU A O 1
ATOM 748 N N . VAL A 1 97 ? 7.898 -29.078 -36.562 1 80.06 97 VAL A N 1
ATOM 749 C CA . VAL A 1 97 ? 9.141 -29.5 -35.938 1 80.06 97 VAL A CA 1
ATOM 750 C C . VAL A 1 97 ? 8.867 -30 -34.531 1 80.06 97 VAL A C 1
ATOM 752 O O . VAL A 1 97 ? 9.445 -30.984 -34.094 1 80.06 97 VAL A O 1
ATOM 755 N N . LEU A 1 98 ? 8.023 -29.391 -33.844 1 87.31 98 LEU A N 1
ATOM 756 C CA . LEU A 1 98 ? 7.699 -29.734 -32.469 1 87.31 98 LEU A CA 1
ATOM 757 C C . LEU A 1 98 ? 6.887 -31.031 -32.406 1 87.31 98 LEU A C 1
ATOM 759 O O . LEU A 1 98 ? 7.066 -31.844 -31.5 1 87.31 98 LEU A O 1
ATOM 763 N N . GLY A 1 99 ? 6.012 -31.203 -33.406 1 89.06 99 GLY A N 1
ATOM 764 C CA . GLY A 1 99 ? 5.137 -32.375 -33.406 1 89.06 99 GLY A CA 1
ATOM 765 C C . GLY A 1 99 ? 4.129 -32.375 -32.281 1 89.06 99 GLY A C 1
ATOM 766 O O . GLY A 1 99 ? 3.904 -31.328 -31.641 1 89.06 99 GLY A O 1
ATOM 767 N N . HIS A 1 100 ? 3.535 -33.531 -32.094 1 93.88 100 HIS A N 1
ATOM 768 C CA . HIS A 1 100 ? 2.518 -33.656 -31.047 1 93.88 100 HIS A CA 1
ATOM 769 C C . HIS A 1 100 ? 3.145 -33.656 -29.656 1 93.88 100 HIS A C 1
ATOM 771 O O . HIS A 1 100 ? 4.199 -34.281 -29.453 1 93.88 100 HIS A O 1
ATOM 777 N N . ILE A 1 101 ? 2.492 -33 -28.719 1 96.88 101 ILE A N 1
ATOM 778 C CA . ILE A 1 101 ? 2.953 -32.938 -27.344 1 96.88 101 ILE A CA 1
ATOM 779 C C . ILE A 1 101 ? 2.072 -33.812 -26.469 1 96.88 101 ILE A C 1
ATOM 781 O O . ILE A 1 101 ? 0.893 -33.531 -26.25 1 96.88 101 ILE A O 1
ATOM 785 N N . ASP A 1 102 ? 2.666 -34.875 -25.953 1 96.38 102 ASP A N 1
ATOM 786 C CA . ASP A 1 102 ? 1.938 -35.781 -25.062 1 96.38 102 ASP A CA 1
ATOM 787 C C . ASP A 1 102 ? 1.897 -35.219 -23.641 1 96.38 102 ASP A C 1
ATOM 789 O O . ASP A 1 102 ? 0.875 -35.344 -22.969 1 96.38 102 ASP A O 1
ATOM 793 N N . SER A 1 103 ? 3.016 -34.719 -23.188 1 98.06 103 SER A N 1
ATOM 794 C CA . SER A 1 103 ? 3.182 -34.188 -21.828 1 98.06 103 SER A CA 1
ATOM 795 C C . SER A 1 103 ? 3.807 -32.812 -21.844 1 98.06 103 SER A C 1
ATOM 797 O O . SER A 1 103 ? 4.926 -32.625 -22.328 1 98.06 103 SER A O 1
ATOM 799 N N . LEU A 1 104 ? 3.057 -31.828 -21.312 1 98.25 104 LEU A N 1
ATOM 800 C CA . LEU A 1 104 ? 3.527 -30.453 -21.234 1 98.25 104 LEU A CA 1
ATOM 801 C C . LEU A 1 104 ? 3.539 -29.953 -19.797 1 98.25 104 LEU A C 1
ATOM 803 O O . LEU A 1 104 ? 2.49 -29.891 -19.141 1 98.25 104 LEU A O 1
ATOM 807 N N . VAL A 1 105 ? 4.742 -29.625 -19.266 1 98.38 105 VAL A N 1
ATOM 808 C CA . VAL A 1 105 ? 4.891 -28.984 -17.969 1 98.38 105 VAL A CA 1
ATOM 809 C C . VAL A 1 105 ? 5.066 -27.469 -18.156 1 98.38 105 VAL A C 1
ATOM 811 O O . VAL A 1 105 ? 6.07 -27.031 -18.703 1 98.38 105 VAL A O 1
ATOM 814 N N . VAL A 1 106 ? 4.07 -26.734 -17.656 1 97.31 106 VAL A N 1
ATOM 815 C CA . VAL A 1 106 ? 4.094 -25.281 -17.812 1 97.31 106 VAL A CA 1
ATOM 816 C C . VAL A 1 106 ? 4.652 -24.641 -16.547 1 97.31 106 VAL A C 1
ATOM 818 O O . VAL A 1 106 ? 4.055 -24.75 -15.469 1 97.31 106 VAL A O 1
ATOM 821 N N . THR A 1 107 ? 5.777 -23.969 -16.688 1 96 107 THR A N 1
ATOM 822 C CA . THR A 1 107 ? 6.457 -23.422 -15.531 1 96 107 THR A CA 1
ATOM 823 C C . THR A 1 107 ? 6.633 -21.906 -15.672 1 96 107 THR A C 1
ATOM 825 O O . THR A 1 107 ? 7.512 -21.312 -15.039 1 96 107 THR A O 1
ATOM 828 N N . THR A 1 108 ? 5.855 -21.25 -16.5 1 92.44 108 THR A N 1
ATOM 829 C CA . THR A 1 108 ? 5.91 -19.812 -16.688 1 92.44 108 THR A CA 1
ATOM 830 C C . THR A 1 108 ? 5.07 -19.094 -15.625 1 92.44 108 THR A C 1
ATOM 832 O O . THR A 1 108 ? 4.367 -19.734 -14.844 1 92.44 108 THR A O 1
ATOM 835 N N . LYS A 1 109 ? 5.234 -17.844 -15.594 1 90.88 109 LYS A N 1
ATOM 836 C CA . LYS A 1 109 ? 4.332 -17.031 -14.773 1 90.88 109 LYS A CA 1
ATOM 837 C C . LYS A 1 109 ? 2.891 -17.172 -15.258 1 90.88 109 LYS A C 1
ATOM 839 O O . LYS A 1 109 ? 2.643 -17.359 -16.453 1 90.88 109 LYS A O 1
ATOM 844 N N . ALA A 1 110 ? 2.004 -16.969 -14.336 1 93.19 110 ALA A N 1
ATOM 845 C CA . ALA A 1 110 ? 0.584 -17.234 -14.555 1 93.19 110 ALA A CA 1
ATOM 846 C C . ALA A 1 110 ? 0.051 -16.438 -15.742 1 93.19 110 ALA A C 1
ATOM 848 O O . ALA A 1 110 ? -0.728 -16.969 -16.547 1 93.19 110 ALA A O 1
ATOM 849 N N . PHE A 1 111 ? 0.475 -15.188 -15.891 1 89.5 111 PHE A N 1
ATOM 850 C CA . PHE A 1 111 ? -0.113 -14.312 -16.891 1 89.5 111 PHE A CA 1
ATOM 851 C C . PHE A 1 111 ? 0.273 -14.766 -18.297 1 89.5 111 PHE A C 1
ATOM 853 O O . PHE A 1 111 ? -0.416 -14.453 -19.266 1 89.5 111 PHE A O 1
ATOM 860 N N . ALA A 1 112 ? 1.303 -15.57 -18.469 1 90.25 112 ALA A N 1
ATOM 861 C CA . ALA A 1 112 ? 1.803 -15.984 -19.766 1 90.25 112 ALA A CA 1
ATOM 862 C C . ALA A 1 112 ? 1.179 -17.312 -20.203 1 90.25 112 ALA A C 1
ATOM 864 O O . ALA A 1 112 ? 1.212 -17.656 -21.391 1 90.25 112 ALA A O 1
ATOM 865 N N . VAL A 1 113 ? 0.601 -18.047 -19.312 1 93.12 113 VAL A N 1
ATOM 866 C CA . VAL A 1 113 ? 0.205 -19.422 -19.531 1 93.12 113 VAL A CA 1
ATOM 867 C C . VAL A 1 113 ? -0.859 -19.5 -20.625 1 93.12 113 VAL A C 1
ATOM 869 O O . VAL A 1 113 ? -0.746 -20.281 -21.562 1 93.12 113 VAL A O 1
ATOM 872 N N . PRO A 1 114 ? -1.915 -18.656 -20.594 1 90.88 114 PRO A N 1
ATOM 873 C CA . PRO A 1 114 ? -2.938 -18.766 -21.641 1 90.88 114 PRO A CA 1
ATOM 874 C C . PRO A 1 114 ? -2.379 -18.531 -23.047 1 90.88 114 PRO A C 1
ATOM 876 O O . PRO A 1 114 ? -2.734 -19.25 -23.984 1 90.88 114 PRO A O 1
ATOM 879 N N . THR A 1 115 ? -1.499 -17.609 -23.125 1 88.56 115 THR A N 1
ATOM 880 C CA . THR A 1 115 ? -0.898 -17.297 -24.422 1 88.56 115 THR A CA 1
ATOM 881 C C . THR A 1 115 ? -0.037 -18.453 -24.906 1 88.56 115 THR A C 1
ATOM 883 O O . THR A 1 115 ? -0.074 -18.797 -26.094 1 88.56 115 THR A O 1
ATOM 886 N N . ILE A 1 116 ? 0.689 -19.016 -24.047 1 90.62 116 ILE A N 1
ATOM 887 C CA . ILE A 1 116 ? 1.588 -20.109 -24.391 1 90.62 116 ILE A CA 1
ATOM 888 C C . ILE A 1 116 ? 0.774 -21.328 -24.812 1 90.62 116 ILE A C 1
ATOM 890 O O . ILE A 1 116 ? 1.077 -21.969 -25.828 1 90.62 116 ILE A O 1
ATOM 894 N N . VAL A 1 117 ? -0.227 -21.672 -24.062 1 93.25 117 VAL A N 1
ATOM 895 C CA . VAL A 1 117 ? -1.07 -22.828 -24.391 1 93.25 117 VAL A CA 1
ATOM 896 C C . VAL A 1 117 ? -1.79 -22.578 -25.703 1 93.25 117 VAL A C 1
ATOM 898 O O . VAL A 1 117 ? -1.952 -23.516 -26.516 1 93.25 117 VAL A O 1
ATOM 901 N N . TYR A 1 118 ? -2.209 -21.375 -25.906 1 91.19 118 TYR A N 1
ATOM 902 C CA . TYR A 1 118 ? -2.84 -21.031 -27.172 1 91.19 118 TYR A CA 1
ATOM 903 C C . TYR A 1 118 ? -1.877 -21.25 -28.344 1 91.19 118 TYR A C 1
ATOM 905 O O . TYR A 1 118 ? -2.256 -21.797 -29.375 1 91.19 118 TYR A O 1
ATOM 913 N N . ARG A 1 119 ? -0.688 -20.812 -28.188 1 88.06 119 ARG A N 1
ATOM 914 C CA . ARG A 1 119 ? 0.321 -20.953 -29.234 1 88.06 119 ARG A CA 1
ATOM 915 C C . ARG A 1 119 ? 0.607 -22.422 -29.531 1 88.06 119 ARG A C 1
ATOM 917 O O . ARG A 1 119 ? 0.891 -22.781 -30.672 1 88.06 119 ARG A O 1
ATOM 924 N N . LEU A 1 120 ? 0.512 -23.219 -28.547 1 92.5 120 LEU A N 1
ATOM 925 C CA . LEU A 1 120 ? 0.836 -24.625 -28.688 1 92.5 120 LEU A CA 1
ATOM 926 C C . LEU A 1 120 ? -0.416 -25.453 -28.969 1 92.5 120 LEU A C 1
ATOM 928 O O . LEU A 1 120 ? -0.359 -26.688 -29.031 1 92.5 120 LEU A O 1
ATOM 932 N N . ARG A 1 121 ? -1.553 -24.812 -29.156 1 92.06 121 ARG A N 1
ATOM 933 C CA . ARG A 1 121 ? -2.854 -25.484 -29.188 1 92.06 121 ARG A CA 1
ATOM 934 C C . ARG A 1 121 ? -2.904 -26.531 -30.297 1 92.06 121 ARG A C 1
ATOM 936 O O . ARG A 1 121 ? -3.588 -27.547 -30.156 1 92.06 121 ARG A O 1
ATOM 943 N N . ARG A 1 122 ? -2.148 -26.359 -31.438 1 91.94 122 ARG A N 1
ATOM 944 C CA . ARG A 1 122 ? -2.174 -27.297 -32.562 1 91.94 122 ARG A CA 1
ATOM 945 C C . ARG A 1 122 ? -1.271 -28.5 -32.281 1 91.94 122 ARG A C 1
ATOM 947 O O . ARG A 1 122 ? -1.37 -29.516 -32.969 1 91.94 122 ARG A O 1
ATOM 954 N N . ASN A 1 123 ? -0.396 -28.359 -31.344 1 94.56 123 ASN A N 1
ATOM 955 C CA . ASN A 1 123 ? 0.474 -29.453 -30.938 1 94.56 123 ASN A CA 1
ATOM 956 C C . ASN A 1 123 ? -0.115 -30.219 -29.75 1 94.56 123 ASN A C 1
ATOM 958 O O . ASN A 1 123 ? 0.474 -31.203 -29.297 1 94.56 123 ASN A O 1
ATOM 962 N N . LEU A 1 124 ? -1.23 -29.766 -29.266 1 96.06 124 LEU A N 1
ATOM 963 C CA . LEU A 1 124 ? -1.921 -30.375 -28.125 1 96.06 124 LEU A CA 1
ATOM 964 C C . LEU A 1 124 ? -3.225 -31.031 -28.578 1 96.06 124 LEU A C 1
ATOM 966 O O . LEU A 1 124 ? -3.783 -30.656 -29.609 1 96.06 124 LEU A O 1
ATOM 970 N N . SER A 1 125 ? -3.68 -32.062 -27.891 1 95.12 125 SER A N 1
ATOM 971 C CA . SER A 1 125 ? -4.934 -32.75 -28.156 1 95.12 125 SER A CA 1
ATOM 972 C C . SER A 1 125 ? -5.551 -33.281 -26.859 1 95.12 125 SER A C 1
ATOM 974 O O . SER A 1 125 ? -5.008 -33.062 -25.781 1 95.12 125 SER A O 1
ATOM 976 N N . ARG A 1 126 ? -6.668 -33.938 -26.984 1 95.81 126 ARG A N 1
ATOM 977 C CA . ARG A 1 126 ? -7.344 -34.531 -25.844 1 95.81 126 ARG A CA 1
ATOM 978 C C . ARG A 1 126 ? -6.477 -35.594 -25.203 1 95.81 126 ARG A C 1
ATOM 980 O O . ARG A 1 126 ? -6.719 -36 -24.062 1 95.81 126 ARG A O 1
ATOM 987 N N . ASP A 1 127 ? -5.465 -36.062 -25.953 1 96.25 127 ASP A N 1
ATOM 988 C CA . ASP A 1 127 ? -4.582 -37.094 -25.453 1 96.25 127 ASP A CA 1
ATOM 989 C C . ASP A 1 127 ? -3.4 -36.5 -24.688 1 96.25 127 ASP A C 1
ATOM 991 O O . ASP A 1 127 ? -2.617 -37.25 -24.078 1 96.25 127 ASP A O 1
ATOM 995 N N . SER A 1 128 ? -3.283 -35.188 -24.688 1 97.88 128 SER A N 1
ATOM 996 C CA . SER A 1 128 ? -2.174 -34.5 -24.031 1 97.88 128 SER A CA 1
ATOM 997 C C . SER A 1 128 ? -2.447 -34.344 -22.531 1 97.88 128 SER A C 1
ATOM 999 O O . SER A 1 128 ? -3.602 -34.375 -22.094 1 97.88 128 SER A O 1
ATOM 1001 N N . THR A 1 129 ? -1.387 -34.281 -21.75 1 98.31 129 THR A N 1
ATOM 1002 C CA . THR A 1 129 ? -1.416 -33.906 -20.344 1 98.31 129 THR A CA 1
ATOM 1003 C C . THR A 1 129 ? -0.678 -32.594 -20.125 1 98.31 129 THR A C 1
ATOM 1005 O O . THR A 1 129 ? 0.475 -32.438 -20.531 1 98.31 129 THR A O 1
ATOM 1008 N N . ILE A 1 130 ? -1.369 -31.594 -19.516 1 98.44 130 ILE A N 1
ATOM 1009 C CA . ILE A 1 130 ? -0.772 -30.312 -19.188 1 98.44 130 ILE A CA 1
ATOM 1010 C C . ILE A 1 130 ? -0.636 -30.172 -17.672 1 98.44 130 ILE A C 1
ATOM 1012 O O . ILE A 1 130 ? -1.629 -30.25 -16.938 1 98.44 130 ILE A O 1
ATOM 1016 N N . VAL A 1 131 ? 0.589 -30.047 -17.188 1 98.62 131 VAL A N 1
ATOM 1017 C CA . VAL A 1 131 ? 0.887 -29.828 -15.773 1 98.62 131 VAL A CA 1
ATOM 1018 C C . VAL A 1 131 ? 1.11 -28.328 -15.531 1 98.62 131 VAL A C 1
ATOM 1020 O O . VAL A 1 131 ? 2.037 -27.734 -16.094 1 98.62 131 VAL A O 1
ATOM 1023 N N . LEU A 1 132 ? 0.287 -27.734 -14.703 1 97.81 132 LEU A N 1
ATOM 1024 C CA . LEU A 1 132 ? 0.38 -26.297 -14.414 1 97.81 132 LEU A CA 1
ATOM 1025 C C . LEU A 1 132 ? 1.162 -26.062 -13.125 1 97.81 132 LEU A C 1
ATOM 1027 O O . LEU A 1 132 ? 0.626 -26.234 -12.031 1 97.81 132 LEU A O 1
ATOM 1031 N N . LEU A 1 133 ? 2.377 -25.562 -13.227 1 95.75 133 LEU A N 1
ATOM 1032 C CA . LEU A 1 133 ? 3.246 -25.359 -12.07 1 95.75 133 LEU A CA 1
ATOM 1033 C C . LEU A 1 133 ? 3.391 -23.875 -11.75 1 95.75 133 LEU A C 1
ATOM 1035 O O . LEU A 1 133 ? 4.238 -23.484 -10.938 1 95.75 133 LEU A O 1
ATOM 1039 N N . HIS A 1 134 ? 2.586 -23.047 -12.281 1 87.5 134 HIS A N 1
ATOM 1040 C CA . HIS A 1 134 ? 2.623 -21.609 -12.008 1 87.5 134 HIS A CA 1
ATOM 1041 C C . HIS A 1 134 ? 2.02 -21.297 -10.641 1 87.5 134 HIS A C 1
ATOM 1043 O O . HIS A 1 134 ? 1.355 -22.141 -10.039 1 87.5 134 HIS A O 1
ATOM 1049 N N . ASN A 1 135 ? 2.357 -20.109 -10.18 1 85.12 135 ASN A N 1
ATOM 1050 C CA . ASN A 1 135 ? 1.682 -19.625 -8.984 1 85.12 135 ASN A CA 1
ATOM 1051 C C . ASN A 1 135 ? 0.37 -18.922 -9.328 1 85.12 135 ASN A C 1
ATOM 1053 O O . ASN A 1 135 ? 0.167 -18.5 -10.469 1 85.12 135 ASN A O 1
ATOM 1057 N N . GLY A 1 136 ? -0.481 -18.891 -8.375 1 90.19 136 GLY A N 1
ATOM 1058 C CA . GLY A 1 136 ? -1.729 -18.172 -8.57 1 90.19 136 GLY A CA 1
ATOM 1059 C C . GLY A 1 136 ? -2.861 -19.062 -9.047 1 90.19 136 GLY A C 1
ATOM 1060 O O . GLY A 1 136 ? -2.666 -20.25 -9.266 1 90.19 136 GLY A O 1
ATOM 1061 N N . MET A 1 137 ? -3.971 -18.516 -9.125 1 95.25 137 MET A N 1
ATOM 1062 C CA . MET A 1 137 ? -5.172 -19.234 -9.523 1 95.25 137 MET A CA 1
ATOM 1063 C C . MET A 1 137 ? -5.953 -18.469 -10.578 1 95.25 137 MET A C 1
ATOM 1065 O O . MET A 1 137 ? -5.688 -17.281 -10.805 1 95.25 137 MET A O 1
ATOM 1069 N N . GLY A 1 138 ? -6.836 -19.156 -11.312 1 94.31 138 GLY A N 1
ATOM 1070 C CA . GLY A 1 138 ? -7.648 -18.547 -12.344 1 94.31 138 GLY A CA 1
ATOM 1071 C C . GLY A 1 138 ? -7.121 -18.797 -13.75 1 94.31 138 GLY A C 1
ATOM 1072 O O . GLY A 1 138 ? -7.754 -18.422 -14.734 1 94.31 138 GLY A O 1
ATOM 1073 N N . VAL A 1 139 ? -5.984 -19.422 -13.867 1 95.25 139 VAL A N 1
ATOM 1074 C CA . VAL A 1 139 ? -5.34 -19.688 -15.148 1 95.25 139 VAL A CA 1
ATOM 1075 C C . VAL A 1 139 ? -6.109 -20.766 -15.906 1 95.25 139 VAL A C 1
ATOM 1077 O O . VAL A 1 139 ? -6.355 -20.625 -17.109 1 95.25 139 VAL A O 1
ATOM 1080 N N . TYR A 1 140 ? -6.445 -21.828 -15.211 1 95.62 140 TYR A N 1
ATOM 1081 C CA . TYR A 1 140 ? -7.172 -22.938 -15.828 1 95.62 140 TYR A CA 1
ATOM 1082 C C . TYR A 1 140 ? -8.461 -22.453 -16.484 1 95.62 140 TYR A C 1
ATOM 1084 O O . TYR A 1 140 ? -8.75 -22.797 -17.625 1 95.62 140 TYR A O 1
ATOM 1092 N N . GLU A 1 141 ? -9.219 -21.641 -15.734 1 92.81 141 GLU A N 1
ATOM 1093 C CA . GLU A 1 141 ? -10.484 -21.109 -16.234 1 92.81 141 GLU A CA 1
ATOM 1094 C C . GLU A 1 141 ? -10.289 -20.328 -17.531 1 92.81 141 GLU A C 1
ATOM 1096 O O . GLU A 1 141 ? -11.07 -20.453 -18.469 1 92.81 141 GLU A O 1
ATOM 1101 N N . ARG A 1 142 ? -9.25 -19.625 -17.547 1 92.38 142 ARG A N 1
ATOM 1102 C CA . ARG A 1 142 ? -8.945 -18.844 -18.734 1 92.38 142 ARG A CA 1
ATOM 1103 C C . ARG A 1 142 ? -8.578 -19.734 -19.922 1 92.38 142 ARG A C 1
ATOM 1105 O O . ARG A 1 142 ? -8.992 -19.484 -21.047 1 92.38 142 ARG A O 1
ATOM 1112 N N . ILE A 1 143 ? -7.812 -20.781 -19.688 1 94.88 143 ILE A N 1
ATOM 1113 C CA . ILE A 1 143 ? -7.371 -21.703 -20.719 1 94.88 143 ILE A CA 1
ATOM 1114 C C . ILE A 1 143 ? -8.586 -22.406 -21.328 1 94.88 143 ILE A C 1
ATOM 1116 O O . ILE A 1 143 ? -8.695 -22.531 -22.547 1 94.88 143 ILE A O 1
ATOM 1120 N N . ILE A 1 144 ? -9.484 -22.891 -20.5 1 94.56 144 ILE A N 1
ATOM 1121 C CA . ILE A 1 144 ? -10.609 -23.672 -20.984 1 94.56 144 ILE A CA 1
ATOM 1122 C C . ILE A 1 144 ? -11.57 -22.781 -21.766 1 94.56 144 ILE A C 1
ATOM 1124 O O . ILE A 1 144 ? -12.203 -23.234 -22.734 1 94.56 144 ILE A O 1
ATOM 1128 N N . GLU A 1 145 ? -11.695 -21.562 -21.359 1 92.88 145 GLU A N 1
ATOM 1129 C CA . GLU A 1 145 ? -12.578 -20.625 -22.047 1 92.88 145 GLU A CA 1
ATOM 1130 C C . GLU A 1 145 ? -11.992 -20.219 -23.406 1 92.88 145 GLU A C 1
ATOM 1132 O O . GLU A 1 145 ? -12.703 -20.188 -24.406 1 92.88 145 GLU A O 1
ATOM 1137 N N . ASP A 1 146 ? -10.742 -20.016 -23.453 1 91 146 ASP A N 1
ATOM 1138 C CA . ASP A 1 146 ? -10.125 -19.375 -24.609 1 91 146 ASP A CA 1
ATOM 1139 C C . ASP A 1 146 ? -9.586 -20.406 -25.594 1 91 146 ASP A C 1
ATOM 1141 O O . ASP A 1 146 ? -9.531 -20.156 -26.797 1 91 146 ASP A O 1
ATOM 1145 N N . VAL A 1 147 ? -9.117 -21.531 -25.047 1 92.62 147 VAL A N 1
ATOM 1146 C CA . VAL A 1 147 ? -8.344 -22.438 -25.891 1 92.62 147 VAL A CA 1
ATOM 1147 C C . VAL A 1 147 ? -9.102 -23.75 -26.078 1 92.62 147 VAL A C 1
ATOM 1149 O O . VAL A 1 147 ? -9.117 -24.312 -27.172 1 92.62 147 VAL A O 1
ATOM 1152 N N . PHE A 1 148 ? -9.664 -24.219 -24.984 1 95 148 PHE A N 1
ATOM 1153 C CA . PHE A 1 148 ? -10.336 -25.516 -25.031 1 95 148 PHE A CA 1
ATOM 1154 C C . PHE A 1 148 ? -11.781 -25.391 -24.578 1 95 148 PHE A C 1
ATOM 1156 O O . PHE A 1 148 ? -12.18 -26.031 -23.594 1 95 148 PHE A O 1
ATOM 1163 N N . PRO A 1 149 ? -12.672 -24.75 -25.344 1 93.31 149 PRO A N 1
ATOM 1164 C CA . PRO A 1 149 ? -14.047 -24.531 -24.906 1 93.31 149 PRO A CA 1
ATOM 1165 C C . PRO A 1 149 ? -14.875 -25.812 -24.891 1 93.31 149 PRO A C 1
ATOM 1167 O O . PRO A 1 149 ? -15.828 -25.938 -24.125 1 93.31 149 PRO A O 1
ATOM 1170 N N . GLU A 1 150 ? -14.547 -26.812 -25.734 1 94.06 150 GLU A N 1
ATOM 1171 C CA . GLU A 1 150 ? -15.273 -28.078 -25.781 1 94.06 150 GLU A CA 1
ATOM 1172 C C . GLU A 1 150 ? -14.664 -29.094 -24.828 1 94.06 150 GLU A C 1
ATOM 1174 O O . GLU A 1 150 ? -13.539 -29.562 -25.047 1 94.06 150 GLU A O 1
ATOM 1179 N N . PRO A 1 151 ? -15.375 -29.562 -23.844 1 92.38 151 PRO A N 1
ATOM 1180 C CA . PRO A 1 151 ? -14.844 -30.469 -22.812 1 92.38 151 PRO A CA 1
ATOM 1181 C C . PRO A 1 151 ? -14.289 -31.766 -23.406 1 92.38 151 PRO A C 1
ATOM 1183 O O . PRO A 1 151 ? -13.297 -32.281 -22.906 1 92.38 151 PRO A O 1
ATOM 1186 N N . SER A 1 152 ? -14.867 -32.25 -24.469 1 91.12 152 SER A N 1
ATOM 1187 C CA . SER A 1 152 ? -14.469 -33.531 -25.047 1 91.12 152 SER A CA 1
ATOM 1188 C C . SER A 1 152 ? -13.094 -33.438 -25.703 1 91.12 152 SER A C 1
ATOM 1190 O O . SER A 1 152 ? -12.43 -34.438 -25.906 1 91.12 152 SER A O 1
ATOM 1192 N N . ASN A 1 153 ? -12.672 -32.25 -26.016 1 92.44 153 ASN A N 1
ATOM 1193 C CA . ASN A 1 153 ? -11.398 -32.062 -26.688 1 92.44 153 ASN A CA 1
ATOM 1194 C C . ASN A 1 153 ? -10.328 -31.531 -25.734 1 92.44 153 ASN A C 1
ATOM 1196 O O . ASN A 1 153 ? -9.211 -31.234 -26.156 1 92.44 153 ASN A O 1
ATOM 1200 N N . ARG A 1 154 ? -10.609 -31.453 -24.406 1 95.88 154 ARG A N 1
ATOM 1201 C CA . ARG A 1 154 ? -9.688 -30.891 -23.438 1 95.88 154 ARG A CA 1
ATOM 1202 C C . ARG A 1 154 ? -8.602 -31.906 -23.062 1 95.88 154 ARG A C 1
ATOM 1204 O O . ARG A 1 154 ? -8.883 -33.094 -22.891 1 95.88 154 ARG A O 1
ATOM 1211 N N . PRO A 1 155 ? -7.395 -31.453 -23.016 1 97.44 155 PRO A N 1
ATOM 1212 C CA . PRO A 1 155 ? -6.355 -32.312 -22.438 1 97.44 155 PRO A CA 1
ATOM 1213 C C . PRO A 1 155 ? -6.586 -32.594 -20.953 1 97.44 155 PRO A C 1
ATOM 1215 O O . PRO A 1 155 ? -7.5 -32.031 -20.344 1 97.44 155 PRO A O 1
ATOM 1218 N N . ASN A 1 156 ? -5.832 -33.562 -20.438 1 97.31 156 ASN A N 1
ATOM 1219 C CA . ASN A 1 156 ? -5.773 -33.719 -18.984 1 97.31 156 ASN A CA 1
ATOM 1220 C C . ASN A 1 156 ? -5.004 -32.562 -18.344 1 97.31 156 ASN A C 1
ATOM 1222 O O . ASN A 1 156 ? -4.008 -32.094 -18.891 1 97.31 156 ASN A O 1
ATOM 1226 N N . PHE A 1 157 ? -5.527 -32.062 -17.234 1 98.19 157 PHE A N 1
ATOM 1227 C CA . PHE A 1 157 ? -4.828 -31.016 -16.5 1 98.19 157 PHE A CA 1
ATOM 1228 C C . PHE A 1 157 ? -4.414 -31.5 -15.117 1 98.19 157 PHE A C 1
ATOM 1230 O O . PHE A 1 157 ? -5.168 -32.219 -14.453 1 98.19 157 PHE A O 1
ATOM 1237 N N . VAL A 1 158 ? -3.248 -31.203 -14.758 1 98.5 158 VAL A N 1
ATOM 1238 C CA . VAL A 1 158 ? -2.699 -31.484 -13.438 1 98.5 158 VAL A CA 1
ATOM 1239 C C . VAL A 1 158 ? -2.34 -30.156 -12.742 1 98.5 158 VAL A C 1
ATOM 1241 O O . VAL A 1 158 ? -1.587 -29.359 -13.289 1 98.5 158 VAL A O 1
ATOM 1244 N N . PHE A 1 159 ? -2.932 -29.922 -11.57 1 97.94 159 PHE A N 1
ATOM 1245 C CA . PHE A 1 159 ? -2.59 -28.766 -10.75 1 97.94 159 PHE A CA 1
ATOM 1246 C C . PHE A 1 159 ? -1.439 -29.078 -9.805 1 97.94 159 PHE A C 1
ATOM 1248 O O . PHE A 1 159 ? -1.27 -30.234 -9.398 1 97.94 159 PHE A O 1
ATOM 1255 N N . CYS A 1 160 ? -0.696 -28.094 -9.5 1 97.62 160 CYS A N 1
ATOM 1256 C CA . CYS A 1 160 ? 0.463 -28.344 -8.648 1 97.62 160 CYS A CA 1
ATOM 1257 C C . CYS A 1 160 ? 0.59 -27.266 -7.574 1 97.62 160 CYS A C 1
ATOM 1259 O O . CYS A 1 160 ? 0.308 -26.094 -7.832 1 97.62 160 CYS A O 1
ATOM 1261 N N . VAL A 1 161 ? 0.965 -27.641 -6.391 1 96.69 161 VAL A N 1
ATOM 1262 C CA . VAL A 1 161 ? 1.452 -26.75 -5.34 1 96.69 161 VAL A CA 1
ATOM 1263 C C . VAL A 1 161 ? 2.961 -26.922 -5.18 1 96.69 161 VAL A C 1
ATOM 1265 O O . VAL A 1 161 ? 3.434 -27.984 -4.773 1 96.69 161 VAL A O 1
ATOM 1268 N N . ASN A 1 162 ? 3.697 -25.984 -5.59 1 95.62 162 ASN A N 1
ATOM 1269 C CA . ASN A 1 162 ? 5.152 -26.016 -5.48 1 95.62 162 ASN A CA 1
ATOM 1270 C C . ASN A 1 162 ? 5.648 -25.141 -4.328 1 95.62 162 ASN A C 1
ATOM 1272 O O . ASN A 1 162 ? 5.391 -23.938 -4.297 1 95.62 162 ASN A O 1
ATOM 1276 N N . THR A 1 163 ? 6.375 -25.688 -3.338 1 92.88 163 THR A N 1
ATOM 1277 C CA . THR A 1 163 ? 6.859 -24.922 -2.188 1 92.88 163 THR A CA 1
ATOM 1278 C C . THR A 1 163 ? 8.383 -24.828 -2.203 1 92.88 163 THR A C 1
ATOM 1280 O O . THR A 1 163 ? 8.984 -24.297 -1.269 1 92.88 163 THR A O 1
ATOM 1283 N N . HIS A 1 164 ? 8.961 -25.375 -3.287 1 92.94 164 HIS A N 1
ATOM 1284 C CA . HIS A 1 164 ? 10.406 -25.188 -3.408 1 92.94 164 HIS A CA 1
ATOM 1285 C C . HIS A 1 164 ? 10.758 -23.719 -3.553 1 92.94 164 HIS A C 1
ATOM 1287 O O . HIS A 1 164 ? 10.055 -22.969 -4.238 1 92.94 164 HIS A O 1
ATOM 1293 N N . GLY A 1 165 ? 11.82 -23.297 -2.83 1 89.25 165 GLY A N 1
ATOM 1294 C CA . GLY A 1 165 ? 12.414 -22 -3.072 1 89.25 165 GLY A CA 1
ATOM 1295 C C . GLY A 1 165 ? 13.531 -22.031 -4.098 1 89.25 165 GLY A C 1
ATOM 1296 O O . GLY A 1 165 ? 14.555 -22.703 -3.893 1 89.25 165 GLY A O 1
ATOM 1297 N N . VAL A 1 166 ? 13.289 -21.391 -5.23 1 91.75 166 VAL A N 1
ATOM 1298 C CA . VAL A 1 166 ? 14.305 -21.359 -6.277 1 91.75 166 VAL A CA 1
ATOM 1299 C C . VAL A 1 166 ? 14.375 -19.969 -6.883 1 91.75 166 VAL A C 1
ATOM 1301 O O . VAL A 1 166 ? 13.375 -19.25 -6.918 1 91.75 166 VAL A O 1
ATOM 1304 N N . TYR A 1 167 ? 15.547 -19.562 -7.289 1 89.19 167 TYR A N 1
ATOM 1305 C CA . TYR A 1 167 ? 15.695 -18.344 -8.055 1 89.19 167 TYR A CA 1
ATOM 1306 C C . TYR A 1 167 ? 16.766 -18.5 -9.141 1 89.19 167 TYR A C 1
ATOM 1308 O O . TYR A 1 167 ? 17.609 -19.391 -9.062 1 89.19 167 TYR A O 1
ATOM 1316 N N . SER A 1 168 ? 16.672 -17.688 -10.141 1 91.75 168 SER A N 1
ATOM 1317 C CA . SER A 1 168 ? 17.594 -17.75 -11.281 1 91.75 168 SER A CA 1
ATOM 1318 C C . SER A 1 168 ? 18.844 -16.922 -11.031 1 91.75 168 SER A C 1
ATOM 1320 O O . SER A 1 168 ? 18.75 -15.75 -10.656 1 91.75 168 SER A O 1
ATOM 1322 N N . LYS A 1 169 ? 19.969 -17.375 -11.109 1 91.56 169 LYS A N 1
ATOM 1323 C CA . LYS A 1 169 ? 21.234 -16.656 -11.055 1 91.56 169 LYS A CA 1
ATOM 1324 C C . LYS A 1 169 ? 21.688 -16.234 -12.453 1 91.56 169 LYS A C 1
ATOM 1326 O O . LYS A 1 169 ? 22.641 -15.469 -12.602 1 91.56 169 LYS A O 1
ATOM 1331 N N . GLY A 1 170 ? 21 -16.672 -13.469 1 88.44 170 GLY A N 1
ATOM 1332 C CA . GLY A 1 170 ? 21.25 -16.453 -14.883 1 88.44 170 GLY A CA 1
ATOM 1333 C C . GLY A 1 170 ? 20.578 -17.469 -15.781 1 88.44 170 GLY A C 1
ATOM 1334 O O . GLY A 1 170 ? 19.891 -18.359 -15.305 1 88.44 170 GLY A O 1
ATOM 1335 N N . PRO A 1 171 ? 20.859 -17.359 -17.062 1 91.44 171 PRO A N 1
ATOM 1336 C CA . PRO A 1 171 ? 20.234 -18.312 -17.969 1 91.44 171 PRO A CA 1
ATOM 1337 C C . PRO A 1 171 ? 20.625 -19.766 -17.656 1 91.44 171 PRO A C 1
ATOM 1339 O O . PRO A 1 171 ? 21.812 -20.078 -17.562 1 91.44 171 PRO A O 1
ATOM 1342 N N . LEU A 1 172 ? 19.656 -20.609 -17.469 1 95.56 172 LEU A N 1
ATOM 1343 C CA . LEU A 1 172 ? 19.781 -22.047 -17.266 1 95.56 172 LEU A CA 1
ATOM 1344 C C . LEU A 1 172 ? 20.531 -22.359 -15.977 1 95.56 172 LEU A C 1
ATOM 1346 O O . LEU A 1 172 ? 21.172 -23.406 -15.859 1 95.56 172 LEU A O 1
ATOM 1350 N N . HIS A 1 173 ? 20.547 -21.453 -15.055 1 95.94 173 HIS A N 1
ATOM 1351 C CA . HIS A 1 173 ? 21.156 -21.625 -13.75 1 95.94 173 HIS A CA 1
ATOM 1352 C C . HIS A 1 173 ? 20.188 -21.281 -12.625 1 95.94 173 HIS A C 1
ATOM 1354 O O . HIS A 1 173 ? 19.859 -20.109 -12.414 1 95.94 173 HIS A O 1
ATOM 1360 N N . THR A 1 174 ? 19.781 -22.312 -11.898 1 96.62 174 THR A N 1
ATOM 1361 C CA . THR A 1 174 ? 18.844 -22.141 -10.805 1 96.62 174 THR A CA 1
ATOM 1362 C C . THR A 1 174 ? 19.5 -22.438 -9.461 1 96.62 174 THR A C 1
ATOM 1364 O O . THR A 1 174 ? 20.234 -23.406 -9.328 1 96.62 174 THR A O 1
ATOM 1367 N N . VAL A 1 175 ? 19.312 -21.531 -8.516 1 94.94 175 VAL A N 1
ATOM 1368 C CA . VAL A 1 175 ? 19.734 -21.766 -7.137 1 94.94 175 VAL A CA 1
ATOM 1369 C C . VAL A 1 175 ? 18.547 -22.312 -6.324 1 94.94 175 VAL A C 1
ATOM 1371 O O . VAL A 1 175 ? 17.5 -21.672 -6.258 1 94.94 175 VAL A O 1
ATOM 1374 N N . HIS A 1 176 ? 18.703 -23.484 -5.84 1 94.94 176 HIS A N 1
ATOM 1375 C CA . HIS A 1 176 ? 17.734 -24.109 -4.957 1 94.94 176 HIS A CA 1
ATOM 1376 C C . HIS A 1 176 ? 17.969 -23.703 -3.502 1 94.94 176 HIS A C 1
ATOM 1378 O O . HIS A 1 176 ? 18.75 -24.359 -2.799 1 94.94 176 HIS A O 1
ATOM 1384 N N . CYS A 1 177 ? 17.234 -22.734 -2.998 1 87.69 177 CYS A N 1
ATOM 1385 C CA . CYS A 1 177 ? 17.547 -22.109 -1.715 1 87.69 177 CYS A CA 1
ATOM 1386 C C . CYS A 1 177 ? 16.594 -22.594 -0.628 1 87.69 177 CYS A C 1
ATOM 1388 O O . CYS A 1 177 ? 16.828 -22.359 0.558 1 87.69 177 CYS A O 1
ATOM 1390 N N . GLY A 1 178 ? 15.57 -23.266 -0.943 1 87.75 178 GLY A N 1
ATOM 1391 C CA . GLY A 1 178 ? 14.617 -23.781 0.024 1 87.75 178 GLY A CA 1
ATOM 1392 C C . GLY A 1 178 ? 14.031 -25.109 -0.374 1 87.75 178 GLY A C 1
ATOM 1393 O O . GLY A 1 178 ? 13.312 -25.219 -1.367 1 87.75 178 GLY A O 1
ATOM 1394 N N . LEU A 1 179 ? 14.32 -26.109 0.46 1 91.12 179 LEU A N 1
ATOM 1395 C CA . LEU A 1 179 ? 13.781 -27.438 0.211 1 91.12 179 LEU A CA 1
ATOM 1396 C C . LEU A 1 179 ? 12.281 -27.469 0.484 1 91.12 179 LEU A C 1
ATOM 1398 O O . LEU A 1 179 ? 11.828 -27.062 1.555 1 91.12 179 LEU A O 1
ATOM 1402 N N . GLY A 1 180 ? 11.555 -27.797 -0.54 1 93.75 180 GLY A N 1
ATOM 1403 C CA . GLY A 1 180 ? 10.109 -27.969 -0.457 1 93.75 180 GLY A CA 1
ATOM 1404 C C . GLY A 1 180 ? 9.625 -29.25 -1.099 1 93.75 180 GLY A C 1
ATOM 1405 O O . GLY A 1 180 ? 10.281 -30.297 -1.01 1 93.75 180 GLY A O 1
ATOM 1406 N N . GLN A 1 181 ? 8.422 -29.203 -1.586 1 96.38 181 GLN A N 1
ATOM 1407 C CA . GLN A 1 181 ? 7.793 -30.328 -2.268 1 96.38 181 GLN A CA 1
ATOM 1408 C C . GLN A 1 181 ? 6.844 -29.844 -3.363 1 96.38 181 GLN A C 1
ATOM 1410 O O . GLN A 1 181 ? 6.496 -28.656 -3.412 1 96.38 181 GLN A O 1
ATOM 1415 N N . ILE A 1 182 ? 6.543 -30.703 -4.258 1 97.81 182 ILE A N 1
ATOM 1416 C CA . ILE A 1 182 ? 5.523 -30.469 -5.277 1 97.81 182 ILE A CA 1
ATOM 1417 C C . ILE A 1 182 ? 4.363 -31.438 -5.086 1 97.81 182 ILE A C 1
ATOM 1419 O O . ILE A 1 182 ? 4.559 -32.656 -5.07 1 97.81 182 ILE A O 1
ATOM 1423 N N . GLN A 1 183 ? 3.215 -30.953 -4.848 1 97.94 183 GLN A N 1
ATOM 1424 C CA . GLN A 1 183 ? 2.012 -31.781 -4.781 1 97.94 183 GLN A CA 1
ATOM 1425 C C . GLN A 1 183 ? 1.232 -31.719 -6.094 1 97.94 183 GLN A C 1
ATOM 1427 O O . GLN A 1 183 ? 0.948 -30.641 -6.605 1 97.94 183 GLN A O 1
ATOM 1432 N N . LEU A 1 184 ? 0.959 -32.875 -6.641 1 98.5 184 LEU A N 1
ATOM 1433 C CA . LEU A 1 184 ? 0.233 -32.969 -7.902 1 98.5 184 LEU A CA 1
ATOM 1434 C C . LEU A 1 184 ? -1.212 -33.406 -7.66 1 98.5 184 LEU A C 1
ATOM 1436 O O . LEU A 1 184 ? -1.467 -34.344 -6.902 1 98.5 184 LEU A O 1
ATOM 1440 N N . GLY A 1 185 ? -2.15 -32.688 -8.211 1 98.31 185 GLY A N 1
ATOM 1441 C CA . GLY A 1 185 ? -3.559 -33.062 -8.219 1 98.31 185 GLY A CA 1
ATOM 1442 C C . GLY A 1 185 ? -4.145 -33.125 -9.617 1 98.31 185 GLY A C 1
ATOM 1443 O O . GLY A 1 185 ? -4.121 -32.156 -10.359 1 98.31 185 GLY A O 1
ATOM 1444 N N . ILE A 1 186 ? -4.691 -34.312 -9.961 1 98.19 186 ILE A N 1
ATOM 1445 C CA . ILE A 1 186 ? -5.27 -34.5 -11.289 1 98.19 186 ILE A CA 1
ATOM 1446 C C . ILE A 1 186 ? -6.703 -33.969 -11.305 1 98.19 186 ILE A C 1
ATOM 1448 O O . ILE A 1 186 ? -7.527 -34.375 -10.469 1 98.19 186 ILE A O 1
ATOM 1452 N N . LEU A 1 187 ? -6.934 -33.031 -12.203 1 97.06 187 LEU A N 1
ATOM 1453 C CA . LEU A 1 187 ? -8.305 -32.562 -12.391 1 97.06 187 LEU A CA 1
ATOM 1454 C C . LEU A 1 187 ? -9.219 -33.688 -12.797 1 97.06 187 LEU A C 1
ATOM 1456 O O . LEU A 1 187 ? -8.836 -34.562 -13.578 1 97.06 187 LEU A O 1
ATOM 1460 N N . PRO A 1 188 ? -10.453 -33.688 -12.328 1 93.44 188 PRO A N 1
ATOM 1461 C CA . PRO A 1 188 ? -11.391 -34.75 -12.703 1 93.44 188 PRO A CA 1
ATOM 1462 C C . PRO A 1 188 ? -11.562 -34.875 -14.211 1 93.44 188 PRO A C 1
ATOM 1464 O O . PRO A 1 188 ? -11.602 -33.875 -14.93 1 93.44 188 PRO A O 1
ATOM 1467 N N . ASP A 1 189 ? -11.695 -36.062 -14.633 1 92.88 189 ASP A N 1
ATOM 1468 C CA . ASP A 1 189 ? -11.805 -36.406 -16.047 1 92.88 189 ASP A CA 1
ATOM 1469 C C . ASP A 1 189 ? -13.141 -35.938 -16.625 1 92.88 189 ASP A C 1
ATOM 1471 O O . ASP A 1 189 ? -14.203 -36.219 -16.078 1 92.88 189 ASP A O 1
ATOM 1475 N N . THR A 1 190 ? -13.047 -35.219 -17.719 1 88.06 190 THR A N 1
ATOM 1476 C CA . THR A 1 190 ? -14.266 -34.781 -18.359 1 88.06 190 THR A CA 1
ATOM 1477 C C . THR A 1 190 ? -15.055 -35.938 -18.938 1 88.06 190 THR A C 1
ATOM 1479 O O . THR A 1 190 ? -16.25 -35.812 -19.219 1 88.06 190 THR A O 1
ATOM 1482 N N . LEU A 1 191 ? -14.383 -37.094 -19.094 1 88.19 191 LEU A N 1
ATOM 1483 C CA . LEU A 1 191 ? -15.031 -38.281 -19.703 1 88.19 191 LEU A CA 1
ATOM 1484 C C . LEU A 1 191 ? -15.469 -39.25 -18.625 1 88.19 191 LEU A C 1
ATOM 1486 O O . LEU A 1 191 ? -15.961 -40.344 -18.938 1 88.19 191 LEU A O 1
ATOM 1490 N N . GLY A 1 192 ? -15.258 -38.938 -17.359 1 89.12 192 GLY A N 1
ATOM 1491 C CA . GLY A 1 192 ? -15.922 -39.656 -16.281 1 89.12 192 GLY A CA 1
ATOM 1492 C C . GLY A 1 192 ? -15.023 -40.656 -15.578 1 89.12 192 GLY A C 1
ATOM 1493 O O . GLY A 1 192 ? -15.445 -41.312 -14.625 1 89.12 192 GLY A O 1
ATOM 1494 N N . ARG A 1 193 ? -13.781 -40.844 -16 1 91.62 193 ARG A N 1
ATOM 1495 C CA . ARG A 1 193 ? -12.883 -41.75 -15.328 1 91.62 193 ARG A CA 1
ATOM 1496 C C . ARG A 1 193 ? -12.516 -41.25 -13.938 1 91.62 193 ARG A C 1
ATOM 1498 O O . ARG A 1 193 ? -12.172 -40.094 -13.766 1 91.62 193 ARG A O 1
ATOM 1505 N N . ASN A 1 194 ? -12.617 -42.125 -12.945 1 93.12 194 ASN A N 1
ATOM 1506 C CA . ASN A 1 194 ? -12.242 -41.781 -11.578 1 93.12 194 ASN A CA 1
ATOM 1507 C C . ASN A 1 194 ? -10.773 -42.094 -11.305 1 93.12 194 ASN A C 1
ATOM 1509 O O . ASN A 1 194 ? -10.422 -43.219 -11.008 1 93.12 194 ASN A O 1
ATOM 1513 N N . TYR A 1 195 ? -9.953 -41.094 -11.328 1 94.94 195 TYR A N 1
ATOM 1514 C CA . TYR A 1 195 ? -8.516 -41.25 -11.148 1 94.94 195 TYR A CA 1
ATOM 1515 C C . TYR A 1 195 ? -8.188 -41.594 -9.695 1 94.94 195 TYR A C 1
ATOM 1517 O O . TYR A 1 195 ? -7.066 -42 -9.383 1 94.94 195 TYR A O 1
ATOM 1525 N N . GLU A 1 196 ? -9.156 -41.406 -8.805 1 94.12 196 GLU A N 1
ATOM 1526 C CA . GLU A 1 196 ? -8.898 -41.562 -7.379 1 94.12 196 GLU A CA 1
ATOM 1527 C C . GLU A 1 196 ? -9.711 -42.719 -6.797 1 94.12 196 GLU A C 1
ATOM 1529 O O . GLU A 1 196 ? -10.078 -42.688 -5.621 1 94.12 196 GLU A O 1
ATOM 1534 N N . ALA A 1 197 ? -10.094 -43.656 -7.516 1 90.94 197 ALA A N 1
ATOM 1535 C CA . ALA A 1 197 ? -10.969 -44.75 -7.117 1 90.94 197 ALA A CA 1
ATOM 1536 C C . ALA A 1 197 ? -10.391 -45.5 -5.926 1 90.94 197 ALA A C 1
ATOM 1538 O O . ALA A 1 197 ? -11.109 -45.844 -4.98 1 90.94 197 ALA A O 1
ATOM 1539 N N . SER A 1 198 ? -9.141 -45.812 -5.992 1 89 198 SER A N 1
ATOM 1540 C CA . SER A 1 198 ? -8.5 -46.594 -4.938 1 89 198 SER A CA 1
ATOM 1541 C C . SER A 1 198 ? -8.469 -45.812 -3.621 1 89 198 SER A C 1
ATOM 1543 O O . SER A 1 198 ? -8.484 -46.438 -2.545 1 89 198 SER A O 1
ATOM 1545 N N . TYR A 1 199 ? -8.359 -44.531 -3.734 1 89.19 199 TYR A N 1
ATOM 1546 C CA . TYR A 1 199 ? -8.312 -43.688 -2.545 1 89.19 199 TYR A CA 1
ATOM 1547 C C . TYR A 1 199 ? -9.641 -43.719 -1.804 1 89.19 199 TYR A C 1
ATOM 1549 O O . TYR A 1 199 ? -9.68 -43.625 -0.574 1 89.19 199 TYR A O 1
ATOM 1557 N N . HIS A 1 200 ? -10.812 -43.812 -2.445 1 81.56 200 HIS A N 1
ATOM 1558 C CA . HIS A 1 200 ? -12.141 -43.688 -1.868 1 81.56 200 HIS A CA 1
ATOM 1559 C C . HIS A 1 200 ? -12.656 -45.062 -1.411 1 81.56 200 HIS A C 1
ATOM 1561 O O . HIS A 1 200 ? -13.719 -45.156 -0.794 1 81.56 200 HIS A O 1
ATOM 1567 N N . VAL A 1 201 ? -12.172 -46.188 -1.811 1 71.5 201 VAL A N 1
ATOM 1568 C CA . VAL A 1 201 ? -12.648 -47.5 -1.459 1 71.5 201 VAL A CA 1
ATOM 1569 C C . VAL A 1 201 ? -12.578 -47.719 0.054 1 71.5 201 VAL A C 1
ATOM 1571 O O . VAL A 1 201 ? -11.555 -47.438 0.675 1 71.5 201 VAL A O 1
ATOM 1574 N N . ALA A 1 202 ? -13.992 -47.75 0.637 1 57.47 202 ALA A N 1
ATOM 1575 C CA . ALA A 1 202 ? -14.406 -48 2.018 1 57.47 202 ALA A CA 1
ATOM 1576 C C . ALA A 1 202 ? -13.812 -49.281 2.545 1 57.47 202 ALA A C 1
ATOM 1578 O O . ALA A 1 202 ? -13.664 -50.25 1.798 1 57.47 202 ALA A O 1
ATOM 1579 N N . GLY A 1 203 ? -12.992 -49.344 3.674 1 51.62 203 GLY A N 1
ATOM 1580 C CA . GLY A 1 203 ? -12.711 -50.5 4.477 1 51.62 203 GLY A CA 1
ATOM 1581 C C . GLY A 1 203 ? -11.234 -50.688 4.801 1 51.62 203 GLY A C 1
ATOM 1582 O O . GLY A 1 203 ? -10.852 -51.656 5.465 1 51.62 203 GLY A O 1
ATOM 1583 N N . THR A 1 204 ? -10.398 -50.438 3.668 1 49 204 THR A N 1
ATOM 1584 C CA . THR A 1 204 ? -9.07 -50.812 4.137 1 49 204 THR A CA 1
ATOM 1585 C C . THR A 1 204 ? -8.609 -49.875 5.25 1 49 204 THR A C 1
ATOM 1587 O O . THR A 1 204 ? -8.633 -48.656 5.09 1 49 204 THR A O 1
ATOM 1590 N N . PRO A 1 205 ? -8.859 -50.344 6.434 1 48.75 205 PRO A N 1
ATOM 1591 C CA . PRO A 1 205 ? -8.445 -49.594 7.605 1 48.75 205 PRO A CA 1
ATOM 1592 C C . PRO A 1 205 ? -7.301 -48.625 7.301 1 48.75 205 PRO A C 1
ATOM 1594 O O . PRO A 1 205 ? -7.008 -47.719 8.102 1 48.75 205 PRO A O 1
ATOM 1597 N N . LEU A 1 206 ? -6.219 -49.125 6.555 1 52.75 206 LEU A N 1
ATOM 1598 C CA . LEU A 1 206 ? -4.957 -48.406 6.434 1 52.75 206 LEU A CA 1
ATOM 1599 C C . LEU A 1 206 ? -5.137 -47.156 5.602 1 52.75 206 LEU A C 1
ATOM 1601 O O . LEU A 1 206 ? -6.176 -46.969 4.961 1 52.75 206 LEU A O 1
ATOM 1605 N N . GLN A 1 207 ? -4.062 -46.25 5.488 1 62.97 207 GLN A N 1
ATOM 1606 C CA . GLN A 1 207 ? -3.875 -44.938 4.863 1 62.97 207 GLN A CA 1
ATOM 1607 C C . GLN A 1 207 ? -4.27 -44.969 3.391 1 62.97 207 GLN A C 1
ATOM 1609 O O . GLN A 1 207 ? -3.629 -45.656 2.584 1 62.97 207 GLN A O 1
ATOM 1614 N N . PRO A 1 208 ? -5.605 -44.562 3.033 1 73.19 208 PRO A N 1
ATOM 1615 C CA . PRO A 1 208 ? -5.945 -44.531 1.609 1 73.19 208 PRO A CA 1
ATOM 1616 C C . PRO A 1 208 ? -4.812 -43.969 0.751 1 73.19 208 PRO A C 1
ATOM 1618 O O . PRO A 1 208 ? -4.098 -43.062 1.18 1 73.19 208 PRO A O 1
ATOM 1621 N N . GLN A 1 209 ? -4.441 -44.812 -0.252 1 84.38 209 GLN A N 1
ATOM 1622 C CA . GLN A 1 209 ? -3.371 -44.375 -1.14 1 84.38 209 GLN A CA 1
ATOM 1623 C C . GLN A 1 209 ? -3.852 -44.281 -2.586 1 84.38 209 GLN A C 1
ATOM 1625 O O . GLN A 1 209 ? -4.656 -45.125 -3.023 1 84.38 209 GLN A O 1
ATOM 1630 N N . LEU A 1 210 ? -3.521 -43.344 -3.303 1 92.69 210 LEU A N 1
ATOM 1631 C CA . LEU A 1 210 ? -3.762 -43.219 -4.734 1 92.69 210 LEU A CA 1
ATOM 1632 C C . LEU A 1 210 ? -2.947 -44.25 -5.512 1 92.69 210 LEU A C 1
ATOM 1634 O O . LEU A 1 210 ? -1.88 -44.688 -5.062 1 92.69 210 LEU A O 1
ATOM 1638 N N . SER A 1 211 ? -3.523 -44.719 -6.578 1 93.06 211 SER A N 1
ATOM 1639 C CA . SER A 1 211 ? -2.867 -45.75 -7.391 1 93.06 211 SER A CA 1
ATOM 1640 C C . SER A 1 211 ? -2.82 -45.344 -8.859 1 93.06 211 SER A C 1
ATOM 1642 O O . SER A 1 211 ? -3.846 -44.969 -9.445 1 93.06 211 SER A O 1
ATOM 1644 N N . LEU A 1 212 ? -1.663 -45.438 -9.508 1 93.69 212 LEU A N 1
ATOM 1645 C CA . LEU A 1 212 ? -1.502 -45.125 -10.922 1 93.69 212 LEU A CA 1
ATOM 1646 C C . LEU A 1 212 ? -2.406 -46 -11.781 1 93.69 212 LEU A C 1
ATOM 1648 O O . LEU A 1 212 ? -2.799 -45.594 -12.883 1 93.69 212 LEU A O 1
ATOM 1652 N N . ASP A 1 213 ? -2.752 -47.094 -11.227 1 92.19 213 ASP A N 1
ATOM 1653 C CA . ASP A 1 213 ? -3.596 -48.031 -11.969 1 92.19 213 ASP A CA 1
ATOM 1654 C C . ASP A 1 213 ? -5.004 -47.469 -12.148 1 92.19 213 ASP A C 1
ATOM 1656 O O . ASP A 1 213 ? -5.734 -47.906 -13.055 1 92.19 213 ASP A O 1
ATOM 1660 N N . ASP A 1 214 ? -5.402 -46.562 -11.25 1 92.81 214 ASP A N 1
ATOM 1661 C CA . ASP A 1 214 ? -6.699 -45.906 -11.391 1 92.81 214 ASP A CA 1
ATOM 1662 C C . ASP A 1 214 ? -6.734 -45.031 -12.633 1 92.81 214 ASP A C 1
ATOM 1664 O O . ASP A 1 214 ? -7.809 -44.75 -13.172 1 92.81 214 ASP A O 1
ATOM 1668 N N . ILE A 1 215 ? -5.543 -44.562 -13.078 1 95.19 215 ILE A N 1
ATOM 1669 C CA . ILE A 1 215 ? -5.441 -43.719 -14.281 1 95.19 215 ILE A CA 1
ATOM 1670 C C . ILE A 1 215 ? -5.473 -44.625 -15.523 1 95.19 215 ILE A C 1
ATOM 1672 O O . ILE A 1 215 ? -6.312 -44.438 -16.406 1 95.19 215 ILE A O 1
ATOM 1676 N N . ALA A 1 216 ? -4.59 -45.531 -15.57 1 90.62 216 ALA A N 1
ATOM 1677 C CA . ALA A 1 216 ? -4.48 -46.531 -16.625 1 90.62 216 ALA A CA 1
ATOM 1678 C C . ALA A 1 216 ? -3.865 -47.844 -16.094 1 90.62 216 ALA A C 1
ATOM 1680 O O . ALA A 1 216 ? -2.742 -47.844 -15.586 1 90.62 216 ALA A O 1
ATOM 1681 N N . GLY A 1 217 ? -4.77 -48.812 -16.141 1 81.31 217 GLY A N 1
ATOM 1682 C CA . GLY A 1 217 ? -4.305 -50.094 -15.625 1 81.31 217 GLY A CA 1
ATOM 1683 C C . GLY A 1 217 ? -3.248 -50.719 -16.5 1 81.31 217 GLY A C 1
ATOM 1684 O O . GLY A 1 217 ? -3.264 -50.594 -17.719 1 81.31 217 GLY A O 1
ATOM 1685 N N . ALA A 1 218 ? -2.438 -51.406 -15.883 1 71.19 218 ALA A N 1
ATOM 1686 C CA . ALA A 1 218 ? -1.387 -52.125 -16.594 1 71.19 218 ALA A CA 1
ATOM 1687 C C . ALA A 1 218 ? -1.976 -53.219 -17.484 1 71.19 218 ALA A C 1
ATOM 1689 O O . ALA A 1 218 ? -1.39 -53.594 -18.5 1 71.19 218 ALA A O 1
ATOM 1690 N N . THR A 1 219 ? -3.121 -53.594 -17.078 1 71.06 219 THR A N 1
ATOM 1691 C CA . THR A 1 219 ? -3.678 -54.781 -17.734 1 71.06 219 THR A CA 1
ATOM 1692 C C . THR A 1 219 ? -4.738 -54.344 -18.75 1 71.06 219 THR A C 1
ATOM 1694 O O . THR A 1 219 ? -5.324 -55.219 -19.422 1 71.06 219 THR A O 1
ATOM 1697 N N . GLU A 1 220 ? -4.828 -53.156 -18.719 1 71.62 220 GLU A N 1
ATOM 1698 C CA . GLU A 1 220 ? -5.836 -52.688 -19.688 1 71.62 220 GLU A CA 1
ATOM 1699 C C . GLU A 1 220 ? -5.332 -52.812 -21.109 1 71.62 220 GLU A C 1
ATOM 1701 O O . GLU A 1 220 ? -4.297 -52.25 -21.469 1 71.62 220 GLU A O 1
ATOM 1706 N N . PHE A 1 221 ? -5.75 -53.75 -21.922 1 65.69 221 PHE A N 1
ATOM 1707 C CA . PHE A 1 221 ? -5.281 -54.094 -23.25 1 65.69 221 PHE A CA 1
ATOM 1708 C C . PHE A 1 221 ? -5.477 -52.938 -24.219 1 65.69 221 PHE A C 1
ATOM 1710 O O . PHE A 1 221 ? -4.637 -52.719 -25.094 1 65.69 221 PHE A O 1
ATOM 1717 N N . ASP A 1 222 ? -6.371 -52.156 -23.969 1 72.88 222 ASP A N 1
ATOM 1718 C CA . ASP A 1 222 ? -6.648 -51.031 -24.891 1 72.88 222 ASP A CA 1
ATOM 1719 C C . ASP A 1 222 ? -6.723 -49.719 -24.156 1 72.88 222 ASP A C 1
ATOM 1721 O O . ASP A 1 222 ? -7.777 -49.062 -24.109 1 72.88 222 ASP A O 1
ATOM 1725 N N . ILE A 1 223 ? -5.492 -49.375 -23.859 1 83.94 223 ILE A N 1
ATOM 1726 C CA . ILE A 1 223 ? -5.473 -48.156 -23.078 1 83.94 223 ILE A CA 1
ATOM 1727 C C . ILE A 1 223 ? -5.398 -46.938 -24.016 1 83.94 223 ILE A C 1
ATOM 1729 O O . ILE A 1 223 ? -4.559 -46.906 -24.922 1 83.94 223 ILE A O 1
ATOM 1733 N N . SER A 1 224 ? -6.289 -46.125 -23.891 1 90.38 224 SER A N 1
ATOM 1734 C CA . SER A 1 224 ? -6.305 -44.875 -24.641 1 90.38 224 SER A CA 1
ATOM 1735 C C . SER A 1 224 ? -5.047 -44.031 -24.375 1 90.38 224 SER A C 1
ATOM 1737 O O . SER A 1 224 ? -4.555 -44 -23.25 1 90.38 224 SER A O 1
ATOM 1739 N N . PRO A 1 225 ? -4.473 -43.469 -25.469 1 93.62 225 PRO A N 1
ATOM 1740 C CA . PRO A 1 225 ? -3.309 -42.594 -25.281 1 93.62 225 PRO A CA 1
ATOM 1741 C C . PRO A 1 225 ? -3.555 -41.5 -24.25 1 93.62 225 PRO A C 1
ATOM 1743 O O . PRO A 1 225 ? -2.629 -41.062 -23.562 1 93.62 225 PRO A O 1
ATOM 1746 N N . ARG A 1 226 ? -4.773 -41.094 -24.094 1 95.31 226 ARG A N 1
ATOM 1747 C CA . ARG A 1 226 ? -5.152 -40.062 -23.156 1 95.31 226 ARG A CA 1
ATOM 1748 C C . ARG A 1 226 ? -4.746 -40.438 -21.734 1 95.31 226 ARG A C 1
ATOM 1750 O O . ARG A 1 226 ? -4.105 -39.656 -21.031 1 95.31 226 ARG A O 1
ATOM 1757 N N . TYR A 1 227 ? -5.059 -41.562 -21.359 1 96.38 227 TYR A N 1
ATOM 1758 C CA . TYR A 1 227 ? -4.828 -42 -19.984 1 96.38 227 TYR A CA 1
ATOM 1759 C C . TYR A 1 227 ? -3.395 -42.5 -19.812 1 96.38 227 TYR A C 1
ATOM 1761 O O . TYR A 1 227 ? -2.809 -42.344 -18.734 1 96.38 227 TYR A O 1
ATOM 1769 N N . LEU A 1 228 ? -2.854 -43.125 -20.859 1 94.94 228 LEU A N 1
ATOM 1770 C CA . LEU A 1 228 ? -1.466 -43.562 -20.797 1 94.94 228 LEU A CA 1
ATOM 1771 C C . LEU A 1 228 ? -0.524 -42.375 -20.609 1 94.94 228 LEU A C 1
ATOM 1773 O O . LEU A 1 228 ? 0.403 -42.438 -19.812 1 94.94 228 LEU A O 1
ATOM 1777 N N . ASN A 1 229 ? -0.707 -41.312 -21.391 1 96.25 229 ASN A N 1
ATOM 1778 C CA . ASN A 1 229 ? 0.114 -40.094 -21.281 1 96.25 229 ASN A CA 1
ATOM 1779 C C . ASN A 1 229 ? -0.01 -39.469 -19.906 1 96.25 229 ASN A C 1
ATOM 1781 O O . ASN A 1 229 ? 0.983 -39 -19.344 1 96.25 229 ASN A O 1
ATOM 1785 N N . LEU A 1 230 ? -1.21 -39.438 -19.359 1 97.62 230 LEU A N 1
ATOM 1786 C CA . LEU A 1 230 ? -1.428 -38.906 -18.016 1 97.62 230 LEU A CA 1
ATOM 1787 C C . LEU A 1 230 ? -0.674 -39.719 -16.969 1 97.62 230 LEU A C 1
ATOM 1789 O O . LEU A 1 230 ? 0.056 -39.188 -16.141 1 97.62 230 LEU A O 1
ATOM 1793 N N . ARG A 1 231 ? -0.887 -41.062 -17.031 1 96.69 231 ARG A N 1
ATOM 1794 C CA . ARG A 1 231 ? -0.219 -41.969 -16.109 1 96.69 231 ARG A CA 1
ATOM 1795 C C . ARG A 1 231 ? 1.295 -41.781 -16.156 1 96.69 231 ARG A C 1
ATOM 1797 O O . ARG A 1 231 ? 1.956 -41.688 -15.125 1 96.69 231 ARG A O 1
ATOM 1804 N N . ASN A 1 232 ? 1.815 -41.781 -17.375 1 95.94 232 ASN A N 1
ATOM 1805 C CA . ASN A 1 232 ? 3.258 -41.688 -17.562 1 95.94 232 ASN A CA 1
ATOM 1806 C C . ASN A 1 232 ? 3.789 -40.344 -17.062 1 95.94 232 ASN A C 1
ATOM 1808 O O . ASN A 1 232 ? 4.891 -40.281 -16.516 1 95.94 232 ASN A O 1
ATOM 1812 N N . THR A 1 233 ? 3.072 -39.25 -17.281 1 97.94 233 THR A N 1
ATOM 1813 C CA . THR A 1 233 ? 3.471 -37.938 -16.812 1 97.94 233 THR A CA 1
ATOM 1814 C C . THR A 1 233 ? 3.549 -37.906 -15.289 1 97.94 233 THR A C 1
ATOM 1816 O O . THR A 1 233 ? 4.547 -37.438 -14.727 1 97.94 233 THR A O 1
ATOM 1819 N N . ILE A 1 234 ? 2.496 -38.375 -14.625 1 98.12 234 ILE A N 1
ATOM 1820 C CA . ILE A 1 234 ? 2.467 -38.406 -13.164 1 98.12 234 ILE A CA 1
ATOM 1821 C C . ILE A 1 234 ? 3.619 -39.25 -12.648 1 98.12 234 ILE A C 1
ATOM 1823 O O . ILE A 1 234 ? 4.344 -38.844 -11.734 1 98.12 234 ILE A O 1
ATOM 1827 N N . ALA A 1 235 ? 3.789 -40.438 -13.227 1 96.88 235 ALA A N 1
ATOM 1828 C CA . ALA A 1 235 ? 4.848 -41.344 -12.812 1 96.88 235 ALA A CA 1
ATOM 1829 C C . ALA A 1 235 ? 6.223 -40.688 -12.961 1 96.88 235 ALA A C 1
ATOM 1831 O O . ALA A 1 235 ? 7.074 -40.844 -12.078 1 96.88 235 ALA A O 1
ATOM 1832 N N . ALA A 1 236 ? 6.453 -40.062 -14.094 1 97.62 236 ALA A N 1
ATOM 1833 C CA . ALA A 1 236 ? 7.738 -39.406 -14.344 1 97.62 236 ALA A CA 1
ATOM 1834 C C . ALA A 1 236 ? 8.047 -38.344 -13.273 1 97.62 236 ALA A C 1
ATOM 1836 O O . ALA A 1 236 ? 9.188 -38.25 -12.812 1 97.62 236 ALA A O 1
ATOM 1837 N N . LEU A 1 237 ? 7.066 -37.594 -12.867 1 98.12 237 LEU A N 1
ATOM 1838 C CA . LEU A 1 237 ? 7.266 -36.531 -11.898 1 98.12 237 LEU A CA 1
ATOM 1839 C C . LEU A 1 237 ? 7.477 -37.094 -10.5 1 98.12 237 LEU A C 1
ATOM 1841 O O . LEU A 1 237 ? 8.383 -36.656 -9.781 1 98.12 237 LEU A O 1
ATOM 1845 N N . ILE A 1 238 ? 6.676 -38.062 -10.062 1 97.44 238 ILE A N 1
ATOM 1846 C CA . ILE A 1 238 ? 6.75 -38.562 -8.695 1 97.44 238 ILE A CA 1
ATOM 1847 C C . ILE A 1 238 ? 8 -39.438 -8.523 1 97.44 238 ILE A C 1
ATOM 1849 O O . ILE A 1 238 ? 8.492 -39.594 -7.41 1 97.44 238 ILE A O 1
ATOM 1853 N N . HIS A 1 239 ? 8.57 -39.969 -9.617 1 96.44 239 HIS A N 1
ATOM 1854 C CA . HIS A 1 239 ? 9.758 -40.812 -9.516 1 96.44 239 HIS A CA 1
ATOM 1855 C C . HIS A 1 239 ? 11.023 -40 -9.789 1 96.44 239 HIS A C 1
ATOM 1857 O O . HIS A 1 239 ? 12.094 -40.562 -9.992 1 96.44 239 HIS A O 1
ATOM 1863 N N . SER A 1 240 ? 10.953 -38.719 -9.859 1 96.69 240 SER A N 1
ATOM 1864 C CA . SER A 1 240 ? 12.102 -37.844 -9.859 1 96.69 240 SER A CA 1
ATOM 1865 C C . SER A 1 240 ? 12.414 -37.344 -8.453 1 96.69 240 SER A C 1
ATOM 1867 O O . SER A 1 240 ? 11.859 -36.312 -8.008 1 96.69 240 SER A O 1
ATOM 1869 N N . PRO A 1 241 ? 13.344 -37.969 -7.766 1 95.44 241 PRO A N 1
ATOM 1870 C CA . PRO A 1 241 ? 13.555 -37.688 -6.34 1 95.44 241 PRO A CA 1
ATOM 1871 C C . PRO A 1 241 ? 13.875 -36.219 -6.066 1 95.44 241 PRO A C 1
ATOM 1873 O O . PRO A 1 241 ? 13.453 -35.688 -5.043 1 95.44 241 PRO A O 1
ATOM 1876 N N . GLY A 1 242 ? 14.609 -35.594 -6.922 1 95.81 242 GLY A N 1
ATOM 1877 C CA . GLY A 1 242 ? 14.969 -34.188 -6.719 1 95.81 242 GLY A CA 1
ATOM 1878 C C . GLY A 1 242 ? 13.773 -33.281 -6.668 1 95.81 242 GLY A C 1
ATOM 1879 O O . GLY A 1 242 ? 13.828 -32.219 -6.039 1 95.81 242 GLY A O 1
ATOM 1880 N N . LEU A 1 243 ? 12.688 -33.625 -7.277 1 97.62 243 LEU A N 1
ATOM 1881 C CA . LEU A 1 243 ? 11.484 -32.781 -7.316 1 97.62 243 LEU A CA 1
ATOM 1882 C C . LEU A 1 243 ? 10.656 -32.969 -6.047 1 97.62 243 LEU A C 1
ATOM 1884 O O . LEU A 1 243 ? 9.797 -32.156 -5.742 1 97.62 243 LEU A O 1
ATOM 1888 N N . ARG A 1 244 ? 10.859 -34.094 -5.355 1 97.81 244 ARG A N 1
ATOM 1889 C CA . ARG A 1 244 ? 10.055 -34.438 -4.188 1 97.81 244 ARG A CA 1
ATOM 1890 C C . ARG A 1 244 ? 8.562 -34.281 -4.484 1 97.81 244 ARG A C 1
ATOM 1892 O O . ARG A 1 244 ? 7.84 -33.625 -3.721 1 97.81 244 ARG A O 1
ATOM 1899 N N . ALA A 1 245 ? 8.164 -34.781 -5.602 1 98.06 245 ALA A N 1
ATOM 1900 C CA . ALA A 1 245 ? 6.773 -34.656 -6.047 1 98.06 245 ALA A CA 1
ATOM 1901 C C . ALA A 1 245 ? 5.926 -35.812 -5.504 1 98.06 245 ALA A C 1
ATOM 1903 O O . ALA A 1 245 ? 6.406 -36.938 -5.379 1 98.06 245 ALA A O 1
ATOM 1904 N N . SER A 1 246 ? 4.758 -35.562 -5.094 1 97.56 246 SER A N 1
ATOM 1905 C CA . SER A 1 246 ? 3.775 -36.562 -4.68 1 97.56 246 SER A CA 1
ATOM 1906 C C . SER A 1 246 ? 2.424 -36.312 -5.344 1 97.56 246 SER A C 1
ATOM 1908 O O . SER A 1 246 ? 2.068 -35.156 -5.633 1 97.56 246 SER A O 1
ATOM 1910 N N . TRP A 1 247 ? 1.811 -37.344 -5.715 1 97.88 247 TRP A N 1
ATOM 1911 C CA . TRP A 1 247 ? 0.436 -37.281 -6.199 1 97.88 247 TRP A CA 1
ATOM 1912 C C . TRP A 1 247 ? -0.553 -37.344 -5.039 1 97.88 247 TRP A C 1
ATOM 1914 O O . TRP A 1 247 ? -0.522 -38.281 -4.234 1 97.88 247 TRP A O 1
ATOM 1924 N N . GLU A 1 248 ? -1.329 -36.25 -4.855 1 97.06 248 GLU A N 1
ATOM 1925 C CA . GLU A 1 248 ? -2.299 -36.125 -3.773 1 97.06 248 GLU A CA 1
ATOM 1926 C C . GLU A 1 248 ? -3.719 -35.969 -4.32 1 97.06 248 GLU A C 1
ATOM 1928 O O . GLU A 1 248 ? -3.91 -35.656 -5.488 1 97.06 248 GLU A O 1
ATOM 1933 N N . PRO A 1 249 ? -4.746 -36.344 -3.418 1 95.69 249 PRO A N 1
ATOM 1934 C CA . PRO A 1 249 ? -6.121 -36.094 -3.865 1 95.69 249 PRO A CA 1
ATOM 1935 C C . PRO A 1 249 ? -6.344 -34.656 -4.344 1 95.69 249 PRO A C 1
ATOM 1937 O O . PRO A 1 249 ? -5.836 -33.719 -3.73 1 95.69 249 PRO A O 1
ATOM 1940 N N . PHE A 1 250 ? -7.078 -34.5 -5.441 1 96.12 250 PHE A N 1
ATOM 1941 C CA . PHE A 1 250 ? -7.277 -33.219 -6.07 1 96.12 250 PHE A CA 1
ATOM 1942 C C . PHE A 1 250 ? -7.84 -32.219 -5.074 1 96.12 250 PHE A C 1
ATOM 1944 O O . PHE A 1 250 ? -7.434 -31.047 -5.066 1 96.12 250 PHE A O 1
ATOM 1951 N N . HIS A 1 251 ? -8.766 -32.625 -4.211 1 93.19 251 HIS A N 1
ATOM 1952 C CA . HIS A 1 251 ? -9.367 -31.781 -3.195 1 93.19 251 HIS A CA 1
ATOM 1953 C C . HIS A 1 251 ? -8.312 -31.188 -2.271 1 93.19 251 HIS A C 1
ATOM 1955 O O . HIS A 1 251 ? -8.359 -30 -1.944 1 93.19 251 HIS A O 1
ATOM 1961 N N . ASP A 1 252 ? -7.414 -32 -1.859 1 95.06 252 ASP A N 1
ATOM 1962 C CA . ASP A 1 252 ? -6.355 -31.562 -0.957 1 95.06 252 ASP A CA 1
ATOM 1963 C C . ASP A 1 252 ? -5.426 -30.578 -1.65 1 95.06 252 ASP A C 1
ATOM 1965 O O . ASP A 1 252 ? -4.988 -29.594 -1.042 1 95.06 252 ASP A O 1
ATOM 1969 N N . VAL A 1 253 ? -5.133 -30.844 -2.906 1 96.75 253 VAL A N 1
ATOM 1970 C CA . VAL A 1 253 ? -4.266 -29.969 -3.684 1 96.75 253 VAL A CA 1
ATOM 1971 C C . VAL A 1 253 ? -4.945 -28.609 -3.871 1 96.75 253 VAL A C 1
ATOM 1973 O O . VAL A 1 253 ? -4.293 -27.562 -3.793 1 96.75 253 VAL A O 1
ATOM 1976 N N . GLN A 1 254 ? -6.246 -28.594 -4.082 1 95.56 254 GLN A N 1
ATOM 1977 C CA . GLN A 1 254 ? -6.992 -27.359 -4.246 1 95.56 254 GLN A CA 1
ATOM 1978 C C . GLN A 1 254 ? -6.93 -26.516 -2.98 1 95.56 254 GLN A C 1
ATOM 1980 O O . GLN A 1 254 ? -6.797 -25.281 -3.053 1 95.56 254 GLN A O 1
ATOM 1985 N N . ILE A 1 255 ? -7.086 -27.172 -1.842 1 96.5 255 ILE A N 1
ATOM 1986 C CA . ILE A 1 255 ? -6.996 -26.469 -0.568 1 96.5 255 ILE A CA 1
ATOM 1987 C C . ILE A 1 255 ? -5.594 -25.891 -0.397 1 96.5 255 ILE A C 1
ATOM 1989 O O . ILE A 1 255 ? -5.438 -24.75 0.026 1 96.5 255 ILE A O 1
ATOM 1993 N N . GLY A 1 256 ? -4.625 -26.734 -0.731 1 96.75 256 GLY A N 1
ATOM 1994 C CA . GLY A 1 256 ? -3.252 -26.25 -0.682 1 96.75 256 GLY A CA 1
ATOM 1995 C C . GLY A 1 256 ? -3.002 -25.047 -1.579 1 96.75 256 GLY A C 1
ATOM 1996 O O . GLY A 1 256 ? -2.283 -24.125 -1.201 1 96.75 256 GLY A O 1
ATOM 1997 N N . LEU A 1 257 ? -3.568 -25.078 -2.783 1 97.38 257 LEU A N 1
ATOM 1998 C CA . LEU A 1 257 ? -3.439 -23.969 -3.725 1 97.38 257 LEU A CA 1
ATOM 1999 C C . LEU A 1 257 ? -4.051 -22.688 -3.152 1 97.38 257 LEU A C 1
ATOM 2001 O O . LEU A 1 257 ? -3.465 -21.609 -3.262 1 97.38 257 LEU A O 1
ATOM 2005 N N . ARG A 1 258 ? -5.207 -22.828 -2.547 1 97.81 258 ARG A N 1
ATOM 2006 C CA . ARG A 1 258 ? -5.895 -21.672 -1.977 1 97.81 258 ARG A CA 1
ATOM 2007 C C . ARG A 1 258 ? -5.117 -21.094 -0.796 1 97.81 258 ARG A C 1
ATOM 2009 O O . ARG A 1 258 ? -5.02 -19.875 -0.644 1 97.81 258 ARG A O 1
ATOM 2016 N N . SER A 1 259 ? -4.645 -21.984 0.027 1 98 259 SER A N 1
ATOM 2017 C CA . SER A 1 259 ? -3.834 -21.547 1.157 1 98 259 SER A CA 1
ATOM 2018 C C . SER A 1 259 ? -2.592 -20.797 0.687 1 98 259 SER A C 1
ATOM 2020 O O . SER A 1 259 ? -2.285 -19.719 1.19 1 98 259 SER A O 1
ATOM 2022 N N . LYS A 1 260 ? -1.893 -21.344 -0.25 1 97.19 260 LYS A N 1
ATOM 2023 C CA . LYS A 1 260 ? -0.698 -20.719 -0.801 1 97.19 260 LYS A CA 1
ATOM 2024 C C . LYS A 1 260 ? -1.039 -19.375 -1.463 1 97.19 260 LYS A C 1
ATOM 2026 O O . LYS A 1 260 ? -0.26 -18.438 -1.389 1 97.19 260 LYS A O 1
ATOM 2031 N N . LEU A 1 261 ? -2.156 -19.359 -2.141 1 98.06 261 LEU A N 1
ATOM 2032 C CA . LEU A 1 261 ? -2.643 -18.141 -2.764 1 98.06 261 LEU A CA 1
ATOM 2033 C C . LEU A 1 261 ? -2.742 -17.016 -1.74 1 98.06 261 LEU A C 1
ATOM 2035 O O . LEU A 1 261 ? -2.295 -15.891 -1.997 1 98.06 261 LEU A O 1
ATOM 2039 N N . VAL A 1 262 ? -3.312 -17.297 -0.587 1 98.75 262 VAL A N 1
ATOM 2040 C CA . VAL A 1 262 ? -3.537 -16.281 0.439 1 98.75 262 VAL A CA 1
ATOM 2041 C C . VAL A 1 262 ? -2.199 -15.828 1.024 1 98.75 262 VAL A C 1
ATOM 2043 O O . VAL A 1 262 ? -1.977 -14.641 1.241 1 98.75 262 VAL A O 1
ATOM 2046 N N . VAL A 1 263 ? -1.321 -16.781 1.286 1 98.25 263 VAL A N 1
ATOM 2047 C CA . VAL A 1 263 ? 0.009 -16.453 1.784 1 98.25 263 VAL A CA 1
ATOM 2048 C C . VAL A 1 263 ? 0.693 -15.477 0.825 1 98.25 263 VAL A C 1
ATOM 2050 O O . VAL A 1 263 ? 1.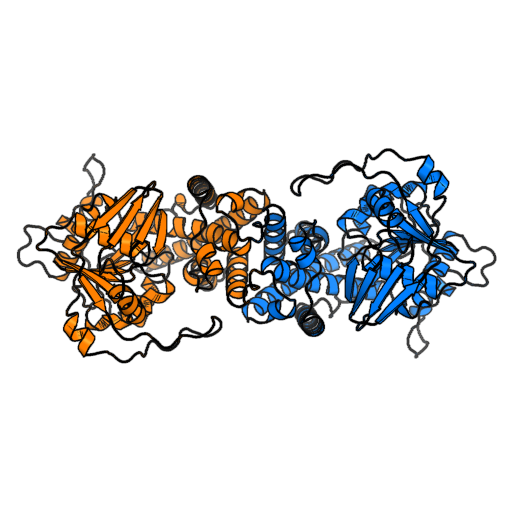197 -14.43 1.244 1 98.25 263 VAL A O 1
ATOM 2053 N N . ASN A 1 264 ? 0.681 -15.812 -0.459 1 97.56 264 ASN A N 1
ATOM 2054 C CA . ASN A 1 264 ? 1.337 -15.008 -1.48 1 97.56 264 ASN A CA 1
ATOM 2055 C C . ASN A 1 264 ? 0.631 -13.664 -1.673 1 97.56 264 ASN A C 1
ATOM 2057 O O . ASN A 1 264 ? 1.251 -12.688 -2.094 1 97.56 264 ASN A O 1
ATOM 2061 N N . SER A 1 265 ? -0.674 -13.594 -1.357 1 98.69 265 SER A N 1
ATOM 2062 C CA . SER A 1 265 ? -1.459 -12.375 -1.503 1 98.69 265 SER A CA 1
ATOM 2063 C C . SER A 1 265 ? -1.108 -11.359 -0.42 1 98.69 265 SER A C 1
ATOM 2065 O O . SER A 1 265 ? -1.541 -10.203 -0.479 1 98.69 265 SER A O 1
ATOM 2067 N N . PHE A 1 266 ? -0.448 -11.836 0.547 1 98.69 266 PHE A N 1
ATOM 2068 C CA . PHE A 1 266 ? 0.053 -10.922 1.569 1 98.69 266 PHE A CA 1
ATOM 2069 C C . PHE A 1 266 ? 1.551 -10.695 1.407 1 98.69 266 PHE A C 1
ATOM 2071 O O . PHE A 1 266 ? 1.995 -9.562 1.21 1 98.69 266 PHE A O 1
ATOM 2078 N N . VAL A 1 267 ? 2.379 -11.703 1.423 1 98.12 267 VAL A N 1
ATOM 2079 C CA . VAL A 1 267 ? 3.832 -11.625 1.5 1 98.12 267 VAL A CA 1
ATOM 2080 C C . VAL A 1 267 ? 4.379 -10.922 0.257 1 98.12 267 VAL A C 1
ATOM 2082 O O . VAL A 1 267 ? 5.227 -10.039 0.359 1 98.12 267 VAL A O 1
ATOM 2085 N N . ASN A 1 268 ? 3.883 -11.328 -0.94 1 97.56 268 ASN A N 1
ATOM 2086 C CA . ASN A 1 268 ? 4.445 -10.836 -2.193 1 97.56 268 ASN A CA 1
ATOM 2087 C C . ASN A 1 268 ? 4.188 -9.344 -2.371 1 97.56 268 ASN A C 1
ATOM 2089 O O . ASN A 1 268 ? 5.129 -8.562 -2.547 1 97.56 268 ASN A O 1
ATOM 2093 N N . PRO A 1 269 ? 2.906 -8.883 -2.314 1 98.25 269 PRO A N 1
ATOM 2094 C CA . PRO A 1 269 ? 2.686 -7.457 -2.549 1 98.25 269 PRO A CA 1
ATOM 2095 C C . PRO A 1 269 ? 3.264 -6.582 -1.438 1 98.25 269 PRO A C 1
ATOM 2097 O O . PRO A 1 269 ? 3.799 -5.504 -1.711 1 98.25 269 PRO A O 1
ATOM 2100 N N . VAL A 1 270 ? 3.178 -7 -0.148 1 98.19 270 VAL A N 1
ATOM 2101 C CA . VAL A 1 270 ? 3.662 -6.191 0.966 1 98.19 270 VAL A CA 1
ATOM 2102 C C . VAL A 1 270 ? 5.184 -6.062 0.888 1 98.19 270 VAL A C 1
ATOM 2104 O O . VAL A 1 270 ? 5.723 -4.961 1.003 1 98.19 270 VAL A O 1
ATOM 2107 N N . SER A 1 271 ? 5.926 -7.18 0.663 1 96.5 271 SER A N 1
ATOM 2108 C CA . SER A 1 271 ? 7.379 -7.133 0.551 1 96.5 271 SER A CA 1
ATOM 2109 C C . SER A 1 271 ? 7.812 -6.312 -0.66 1 96.5 271 SER A C 1
ATOM 2111 O O . SER A 1 271 ? 8.82 -5.602 -0.606 1 96.5 271 SER A O 1
ATOM 2113 N N . ALA A 1 272 ? 7.07 -6.438 -1.749 1 95.5 272 ALA A N 1
ATOM 2114 C CA . ALA A 1 272 ? 7.395 -5.703 -2.969 1 95.5 272 ALA A CA 1
ATOM 2115 C C . ALA A 1 272 ? 7.191 -4.203 -2.777 1 95.5 272 ALA A C 1
ATOM 2117 O O . ALA A 1 272 ? 8.023 -3.4 -3.195 1 95.5 272 ALA A O 1
ATOM 2118 N N . LEU A 1 273 ? 6.074 -3.82 -2.145 1 95.56 273 LEU A N 1
ATOM 2119 C CA . LEU A 1 273 ? 5.766 -2.412 -1.917 1 95.56 273 LEU A CA 1
ATOM 2120 C C . LEU A 1 273 ? 6.77 -1.786 -0.955 1 95.56 273 LEU A C 1
ATOM 2122 O O . LEU A 1 273 ? 7.184 -0.639 -1.142 1 95.56 273 LEU A O 1
ATOM 2126 N N . LEU A 1 274 ? 7.148 -2.543 0.053 1 94.56 274 LEU A N 1
ATOM 2127 C CA . LEU A 1 274 ? 8.031 -2.02 1.09 1 94.56 274 LEU A CA 1
ATOM 2128 C C . LEU A 1 274 ? 9.492 -2.232 0.718 1 94.56 274 LEU A C 1
ATOM 2130 O O . LEU A 1 274 ? 10.391 -1.752 1.412 1 94.56 274 LEU A O 1
ATOM 2134 N N . GLN A 1 275 ? 9.719 -2.957 -0.386 1 91.31 275 GLN A N 1
ATOM 2135 C CA . GLN A 1 275 ? 11.07 -3.277 -0.825 1 91.31 275 GLN A CA 1
ATOM 2136 C C . GLN A 1 275 ? 11.891 -3.879 0.313 1 91.31 275 GLN A C 1
ATOM 2138 O O . GLN A 1 275 ? 12.984 -3.398 0.62 1 91.31 275 GLN A O 1
ATOM 2143 N N . CYS A 1 276 ? 11.367 -4.957 0.78 1 93.81 276 CYS A N 1
ATOM 2144 C CA . CYS A 1 276 ? 12.008 -5.574 1.938 1 93.81 276 CYS A CA 1
ATOM 2145 C C . CYS A 1 276 ? 11.984 -7.094 1.831 1 93.81 276 CYS A C 1
ATOM 2147 O O . CYS A 1 276 ? 11.359 -7.645 0.922 1 93.81 276 CYS A O 1
ATOM 2149 N N . LYS A 1 277 ? 12.727 -7.793 2.725 1 94.38 277 LYS A N 1
ATOM 2150 C CA . LYS A 1 277 ? 12.734 -9.25 2.811 1 94.38 277 LYS A CA 1
ATOM 2151 C C . LYS A 1 277 ? 11.422 -9.773 3.404 1 94.38 277 LYS A C 1
ATOM 2153 O O . LYS A 1 277 ? 10.68 -9.023 4.039 1 94.38 277 LYS A O 1
ATOM 2158 N N . ASN A 1 278 ? 11.133 -11.086 3.258 1 94.94 278 ASN A N 1
ATOM 2159 C CA . ASN A 1 278 ? 9.891 -11.695 3.729 1 94.94 278 ASN A CA 1
ATOM 2160 C C . ASN A 1 278 ? 9.734 -11.547 5.238 1 94.94 278 ASN A C 1
ATOM 2162 O O . ASN A 1 278 ? 8.633 -11.281 5.73 1 94.94 278 ASN A O 1
ATOM 2166 N N . GLY A 1 279 ? 10.828 -11.672 5.941 1 95.38 279 GLY A N 1
ATOM 2167 C CA . GLY A 1 279 ? 10.773 -11.609 7.391 1 95.38 279 GLY A CA 1
ATOM 2168 C C . GLY A 1 279 ? 10.32 -10.266 7.914 1 95.38 279 GLY A C 1
ATOM 2169 O O . GLY A 1 279 ? 9.734 -10.172 9 1 95.38 279 GLY A O 1
ATOM 2170 N N . GLU A 1 280 ? 10.5 -9.195 7.18 1 95.06 280 GLU A N 1
ATOM 2171 C CA . GLU A 1 280 ? 10.195 -7.832 7.594 1 95.06 280 GLU A CA 1
ATOM 2172 C C . GLU A 1 280 ? 8.703 -7.543 7.477 1 95.06 280 GLU A C 1
ATOM 2174 O O . GLU A 1 280 ? 8.203 -6.574 8.062 1 95.06 280 GLU A O 1
ATOM 2179 N N . THR A 1 281 ? 7.977 -8.375 6.773 1 96.56 281 THR A N 1
ATOM 2180 C CA . THR A 1 281 ? 6.562 -8.125 6.52 1 96.56 281 THR A CA 1
ATOM 2181 C C . THR A 1 281 ? 5.746 -8.273 7.801 1 96.56 281 THR A C 1
ATOM 2183 O O . THR A 1 281 ? 4.68 -7.672 7.934 1 96.56 281 THR A O 1
ATOM 2186 N N . LEU A 1 282 ? 6.215 -9.094 8.742 1 95.56 282 LEU A N 1
ATOM 2187 C CA . LEU A 1 282 ? 5.473 -9.336 9.977 1 95.56 282 LEU A CA 1
ATOM 2188 C C . LEU A 1 282 ? 6.234 -8.797 11.188 1 95.56 282 LEU A C 1
ATOM 2190 O O . LEU A 1 282 ? 5.938 -9.164 12.32 1 95.56 282 LEU A O 1
ATOM 2194 N N . ARG A 1 283 ? 7.191 -7.977 10.906 1 89.88 283 ARG A N 1
ATOM 2195 C CA . ARG A 1 283 ? 8 -7.441 12 1 89.88 283 ARG A CA 1
ATOM 2196 C C . ARG A 1 283 ? 7.188 -6.496 12.875 1 89.88 283 ARG A C 1
ATOM 2198 O O . ARG A 1 283 ? 7.348 -6.477 14.094 1 89.88 283 ARG A O 1
ATOM 2205 N N . SER A 1 284 ? 6.387 -5.695 12.266 1 89.69 284 SER A N 1
ATOM 2206 C CA . SER A 1 284 ? 5.566 -4.746 13.016 1 89.69 284 SER A CA 1
ATOM 2207 C C . SER A 1 284 ? 4.164 -5.297 13.25 1 89.69 284 SER A C 1
ATOM 2209 O O . SER A 1 284 ? 3.695 -6.16 12.508 1 89.69 284 SER A O 1
ATOM 2211 N N . THR A 1 285 ? 3.475 -4.785 14.289 1 93.25 285 THR A N 1
ATOM 2212 C CA . THR A 1 285 ? 2.094 -5.16 14.57 1 93.25 285 THR A CA 1
ATOM 2213 C C . THR A 1 285 ? 1.177 -4.738 13.422 1 93.25 285 THR A C 1
ATOM 2215 O O . THR A 1 285 ? 0.119 -5.336 13.219 1 93.25 285 THR A O 1
ATOM 2218 N N . TYR A 1 286 ? 1.599 -3.762 12.695 1 93.75 286 TYR A N 1
ATOM 2219 C CA . TYR A 1 286 ? 0.797 -3.295 11.57 1 93.75 286 TYR A CA 1
ATOM 2220 C C . TYR A 1 286 ? 0.783 -4.324 10.453 1 93.75 286 TYR A C 1
ATOM 2222 O O . TYR A 1 286 ? -0.236 -4.508 9.781 1 93.75 286 TYR A O 1
ATOM 2230 N N . GLY A 1 287 ? 1.972 -4.977 10.242 1 95.69 287 GLY A N 1
ATOM 2231 C CA . GLY A 1 287 ? 2.01 -6.07 9.289 1 95.69 287 GLY A CA 1
ATOM 2232 C C . GLY A 1 287 ? 1.091 -7.219 9.664 1 95.69 287 GLY A C 1
ATOM 2233 O O . GLY A 1 287 ? 0.415 -7.785 8.797 1 95.69 287 GLY A O 1
ATOM 2234 N N . MET A 1 288 ? 1.039 -7.469 10.953 1 96.5 288 MET A N 1
ATOM 2235 C CA . MET A 1 288 ? 0.163 -8.523 11.445 1 96.5 288 MET A CA 1
ATOM 2236 C C . MET A 1 288 ? -1.302 -8.172 11.203 1 96.5 288 MET A C 1
ATOM 2238 O O . MET A 1 288 ? -2.094 -9.039 10.812 1 96.5 288 MET A O 1
ATOM 2242 N N . THR A 1 289 ? -1.618 -6.941 11.406 1 96.75 289 THR A N 1
ATOM 2243 C CA . THR A 1 289 ? -2.992 -6.488 11.227 1 96.75 289 THR A CA 1
ATOM 2244 C C . THR A 1 289 ? -3.396 -6.582 9.758 1 96.75 289 THR A C 1
ATOM 2246 O O . THR A 1 289 ? -4.523 -6.965 9.438 1 96.75 289 THR A O 1
ATOM 2249 N N . VAL A 1 290 ? -2.512 -6.18 8.844 1 97.62 290 VAL A N 1
ATOM 2250 C CA . VAL A 1 290 ? -2.789 -6.289 7.418 1 97.62 290 VAL A CA 1
ATOM 2251 C C . VAL A 1 290 ? -2.986 -7.754 7.039 1 97.62 290 VAL A C 1
ATOM 2253 O O . VAL A 1 290 ? -3.914 -8.094 6.297 1 97.62 290 VAL A O 1
ATOM 2256 N N . ALA A 1 291 ? -2.104 -8.656 7.555 1 98.62 291 ALA A N 1
ATOM 2257 C CA . ALA A 1 291 ? -2.219 -10.086 7.289 1 98.62 291 ALA A CA 1
ATOM 2258 C C . ALA A 1 291 ? -3.568 -10.625 7.758 1 98.62 291 ALA A C 1
ATOM 2260 O O . ALA A 1 291 ? -4.199 -11.43 7.066 1 98.62 291 ALA A O 1
ATOM 2261 N N . ASP A 1 292 ? -3.982 -10.18 8.938 1 98.56 292 ASP A N 1
ATOM 2262 C CA . ASP A 1 292 ? -5.273 -10.594 9.477 1 98.56 292 ASP A CA 1
ATOM 2263 C C . ASP A 1 292 ? -6.41 -10.227 8.523 1 98.56 292 ASP A C 1
ATOM 2265 O O . ASP A 1 292 ? -7.301 -11.039 8.273 1 98.56 292 ASP A O 1
ATOM 2269 N N . ARG A 1 293 ? -6.406 -9.016 8.031 1 98.38 293 ARG A N 1
ATOM 2270 C CA . ARG A 1 293 ? -7.469 -8.547 7.145 1 98.38 293 ARG A CA 1
ATOM 2271 C C . ARG A 1 293 ? -7.457 -9.32 5.828 1 98.38 293 ARG A C 1
ATOM 2273 O O . ARG A 1 293 ? -8.516 -9.656 5.293 1 98.38 293 ARG A O 1
ATOM 2280 N N . VAL A 1 294 ? -6.254 -9.57 5.289 1 98.81 294 VAL A N 1
ATOM 2281 C CA . VAL A 1 294 ? -6.109 -10.352 4.066 1 98.81 294 VAL A CA 1
ATOM 2282 C C . VAL A 1 294 ? -6.742 -11.727 4.254 1 98.81 294 VAL A C 1
ATOM 2284 O O . VAL A 1 294 ? -7.477 -12.203 3.385 1 98.81 294 VAL A O 1
ATOM 2287 N N . CYS A 1 295 ? -6.473 -12.367 5.398 1 98.88 295 CYS A N 1
ATOM 2288 C CA . CYS A 1 295 ? -6.98 -13.703 5.684 1 98.88 295 CYS A CA 1
ATOM 2289 C C . CYS A 1 295 ? -8.492 -13.688 5.867 1 98.88 295 CYS A C 1
ATOM 2291 O O . CYS A 1 295 ? -9.195 -14.562 5.359 1 98.88 295 CYS A O 1
ATOM 2293 N N . ARG A 1 296 ? -9.023 -12.688 6.586 1 98.75 296 ARG A N 1
ATOM 2294 C CA . ARG A 1 296 ? -10.461 -12.594 6.824 1 98.75 296 ARG A CA 1
ATOM 2295 C C . ARG A 1 296 ? -11.219 -12.391 5.516 1 98.75 296 ARG A C 1
ATOM 2297 O O . ARG A 1 296 ? -12.266 -13 5.301 1 98.75 296 ARG A O 1
ATOM 2304 N N . GLU A 1 297 ? -10.703 -11.469 4.688 1 98.75 297 GLU A N 1
ATOM 2305 C CA . GLU A 1 297 ? -11.336 -11.234 3.395 1 98.75 297 GLU A CA 1
ATOM 2306 C C . GLU A 1 297 ? -11.297 -12.492 2.523 1 98.75 297 GLU A C 1
ATOM 2308 O O . GLU A 1 297 ? -12.273 -12.82 1.849 1 98.75 297 GLU A O 1
ATOM 2313 N N . ALA A 1 298 ? -10.172 -13.234 2.52 1 98.81 298 ALA A N 1
ATOM 2314 C CA . ALA A 1 298 ? -10.047 -14.453 1.731 1 98.81 298 ALA A CA 1
ATOM 2315 C C . ALA A 1 298 ? -11.023 -15.523 2.211 1 98.81 298 ALA A C 1
ATOM 2317 O O . ALA A 1 298 ? -11.68 -16.188 1.401 1 98.81 298 ALA A O 1
ATOM 2318 N N . GLU A 1 299 ? -11.062 -15.727 3.557 1 98.81 299 GLU A N 1
ATOM 2319 C CA . GLU A 1 299 ? -12.016 -16.688 4.105 1 98.81 299 GLU A CA 1
ATOM 2320 C C . GLU A 1 299 ? -13.43 -16.391 3.627 1 98.81 299 GLU A C 1
ATOM 2322 O O . GLU A 1 299 ? -14.148 -17.312 3.213 1 98.81 299 GLU A O 1
ATOM 2327 N N . ARG A 1 300 ? -13.836 -15.086 3.705 1 98.44 300 ARG A N 1
ATOM 2328 C CA . ARG A 1 300 ? -15.188 -14.703 3.289 1 98.44 300 ARG A CA 1
ATOM 2329 C C . ARG A 1 300 ? -15.422 -15.047 1.822 1 98.44 300 ARG A C 1
ATOM 2331 O O . ARG A 1 300 ? -16.469 -15.586 1.467 1 98.44 300 ARG A O 1
ATOM 2338 N N . VAL A 1 301 ? -14.484 -14.734 1.012 1 98.38 301 VAL A N 1
ATOM 2339 C CA . VAL A 1 301 ? -14.594 -15 -0.42 1 98.38 301 VAL A CA 1
ATOM 2340 C C . VAL A 1 301 ? -14.703 -16.5 -0.662 1 98.38 301 VAL A C 1
ATOM 2342 O O . VAL A 1 301 ? -15.547 -16.953 -1.445 1 98.38 301 VAL A O 1
ATOM 2345 N N . PHE A 1 302 ? -13.82 -17.328 -0 1 97.88 302 PHE A N 1
ATOM 2346 C CA . PHE A 1 302 ? -13.836 -18.781 -0.184 1 97.88 302 PHE A CA 1
ATOM 2347 C C . PHE A 1 302 ? -15.141 -19.375 0.321 1 97.88 302 PHE A C 1
ATOM 2349 O O . PHE A 1 302 ? -15.648 -20.344 -0.25 1 97.88 302 PHE A O 1
ATOM 2356 N N . ARG A 1 303 ? -15.703 -18.812 1.397 1 97.38 303 ARG A N 1
ATOM 2357 C CA . ARG A 1 303 ? -17 -19.266 1.901 1 97.38 303 ARG A CA 1
ATOM 2358 C C . ARG A 1 303 ? -18.094 -19.016 0.881 1 97.38 303 ARG A C 1
ATOM 2360 O O . ARG A 1 303 ? -18.984 -19.859 0.695 1 97.38 303 ARG A O 1
ATOM 2367 N N . LEU A 1 304 ? -18.047 -17.844 0.278 1 95.56 304 LEU A N 1
ATOM 2368 C CA . LEU A 1 304 ? -19.031 -17.5 -0.741 1 95.56 304 LEU A CA 1
ATOM 2369 C C . LEU A 1 304 ? -18.938 -18.453 -1.929 1 95.56 304 LEU A C 1
ATOM 2371 O O . LEU A 1 304 ? -19.953 -18.906 -2.449 1 95.56 304 LEU A O 1
ATOM 2375 N N . GLN A 1 305 ? -17.719 -18.719 -2.344 1 91.94 305 GLN A N 1
ATOM 2376 C CA . GLN A 1 305 ? -17.5 -19.656 -3.438 1 91.94 305 GLN A CA 1
ATOM 2377 C C . GLN A 1 305 ? -17.984 -21.062 -3.072 1 91.94 305 GLN A C 1
ATOM 2379 O O . GLN A 1 305 ? -18.594 -21.75 -3.891 1 91.94 305 GLN A O 1
ATOM 2384 N N . TRP A 1 306 ? -17.672 -21.469 -1.883 1 90.81 306 TRP A N 1
ATOM 2385 C CA . TRP A 1 306 ? -18.062 -22.781 -1.375 1 90.81 306 TRP A CA 1
ATOM 2386 C C . TRP A 1 306 ? -19.578 -22.922 -1.334 1 90.81 306 TRP A C 1
ATOM 2388 O O . TRP A 1 306 ? -20.109 -23.969 -1.705 1 90.81 306 TRP A O 1
ATOM 2398 N N . ALA A 1 307 ? -20.234 -21.969 -0.881 1 89.44 307 ALA A N 1
ATOM 2399 C CA . ALA A 1 307 ? -21.688 -21.969 -0.791 1 89.44 307 ALA A CA 1
ATOM 2400 C C . ALA A 1 307 ? -22.328 -22.078 -2.174 1 89.44 307 ALA A C 1
ATOM 2402 O O . ALA A 1 307 ? -23.312 -22.797 -2.354 1 89.44 307 ALA A O 1
ATOM 2403 N N . LYS A 1 308 ? -21.781 -21.422 -3.041 1 88.25 308 LYS A N 1
ATOM 2404 C CA . LYS A 1 308 ? -22.312 -21.469 -4.402 1 88.25 308 LYS A CA 1
ATOM 2405 C C . LYS A 1 308 ? -22.109 -22.844 -5.023 1 88.25 308 LYS A C 1
ATOM 2407 O O . LYS A 1 308 ? -22.984 -23.328 -5.738 1 88.25 308 LYS A O 1
ATOM 2412 N N . GLU A 1 309 ? -20.953 -23.453 -4.875 1 83.19 309 GLU A N 1
ATOM 2413 C CA . GLU A 1 309 ? -20.672 -24.797 -5.379 1 83.19 309 GLU A CA 1
ATOM 2414 C C . GLU A 1 309 ? -21.625 -25.812 -4.766 1 83.19 309 GLU A C 1
ATOM 2416 O O . GLU A 1 309 ? -22.078 -26.734 -5.457 1 83.19 309 GLU A O 1
ATOM 2421 N N . ALA A 1 310 ? -21.875 -25.672 -3.504 1 82.19 310 ALA A N 1
ATOM 2422 C CA . ALA A 1 310 ? -22.797 -26.562 -2.816 1 82.19 310 ALA A CA 1
ATOM 2423 C C . ALA A 1 310 ? -24.203 -26.422 -3.379 1 82.19 310 ALA A C 1
ATOM 2425 O O . ALA A 1 310 ? -24.922 -27.422 -3.533 1 82.19 310 ALA A O 1
ATOM 2426 N N . GLN A 1 311 ? -24.594 -25.219 -3.643 1 83.62 311 GLN A N 1
ATOM 2427 C CA . GLN A 1 311 ? -25.906 -24.969 -4.207 1 83.62 311 GLN A CA 1
ATOM 2428 C C . GLN A 1 311 ? -26.047 -25.594 -5.59 1 83.62 311 GLN A C 1
ATOM 2430 O O . GLN A 1 311 ? -27.094 -26.156 -5.922 1 83.62 311 GLN A O 1
ATOM 2435 N N . HIS A 1 312 ? -25.031 -25.516 -6.363 1 81.44 312 HIS A N 1
ATOM 2436 C CA . HIS A 1 312 ? -25.047 -26.094 -7.703 1 81.44 312 HIS A CA 1
ATOM 2437 C C . HIS A 1 312 ? -25.156 -27.609 -7.656 1 81.44 312 HIS A C 1
ATOM 2439 O O . HIS A 1 312 ? -25.859 -28.219 -8.469 1 81.44 312 HIS A O 1
ATOM 2445 N N . LEU A 1 313 ? -24.453 -28.234 -6.773 1 77.81 313 LEU A N 1
ATOM 2446 C CA . LEU A 1 313 ? -24.5 -29.688 -6.629 1 77.81 313 LEU A CA 1
ATOM 2447 C C . LEU A 1 313 ? -25.891 -30.141 -6.176 1 77.81 313 LEU A C 1
ATOM 2449 O O . LEU A 1 313 ? -26.391 -31.172 -6.645 1 77.81 313 LEU A O 1
ATOM 2453 N N . GLN A 1 314 ? -26.453 -29.375 -5.27 1 77 314 GLN A N 1
ATOM 2454 C CA . GLN A 1 314 ? -27.797 -29.688 -4.801 1 77 314 GLN A CA 1
ATOM 2455 C C . GLN A 1 314 ? -28.812 -29.609 -5.941 1 77 314 GLN A C 1
ATOM 2457 O O . GLN A 1 314 ? -29.688 -30.453 -6.062 1 77 314 GLN A O 1
ATOM 2462 N N . GLN A 1 315 ? -28.672 -28.656 -6.684 1 79.62 315 GLN A N 1
ATOM 2463 C CA . GLN A 1 315 ? -29.578 -28.453 -7.809 1 79.62 315 GLN A CA 1
ATOM 2464 C C . GLN A 1 315 ? -29.406 -29.547 -8.859 1 79.62 315 GLN A C 1
ATOM 2466 O O . GLN A 1 315 ? -30.359 -29.922 -9.539 1 79.62 315 GLN A O 1
ATOM 2471 N N . ALA A 1 316 ? -28.219 -30.109 -9.023 1 75.62 316 ALA A N 1
ATOM 2472 C CA . ALA A 1 316 ? -27.938 -31.156 -9.992 1 75.62 316 ALA A CA 1
ATOM 2473 C C . ALA A 1 316 ? -28.344 -32.531 -9.453 1 75.62 316 ALA A C 1
ATOM 2475 O O . ALA A 1 316 ? -28.188 -33.531 -10.141 1 75.62 316 ALA A O 1
ATOM 2476 N N . GLY A 1 317 ? -29 -32.562 -8.266 1 67.31 317 GLY A N 1
ATOM 2477 C CA . GLY A 1 317 ? -29.484 -33.781 -7.672 1 67.31 317 GLY A CA 1
ATOM 2478 C C . GLY A 1 317 ? -28.375 -34.625 -7.031 1 67.31 317 GLY A C 1
ATOM 2479 O O . GLY A 1 317 ? -28.578 -35.781 -6.719 1 67.31 317 GLY A O 1
ATOM 2480 N N . GLU A 1 318 ? -27.266 -34.125 -7.066 1 60.91 318 GLU A N 1
ATOM 2481 C CA . GLU A 1 318 ? -26.141 -34.844 -6.469 1 60.91 318 GLU A CA 1
ATOM 2482 C C . GLU A 1 318 ? -26.062 -34.594 -4.969 1 60.91 318 GLU A C 1
ATOM 2484 O O . GLU A 1 318 ? -26.156 -33.438 -4.523 1 60.91 318 GLU A O 1
ATOM 2489 N N . VAL A 1 319 ? -26.922 -35.375 -4.156 1 54.62 319 VAL A N 1
ATOM 2490 C CA . VAL A 1 319 ? -26.938 -35.25 -2.703 1 54.62 319 VAL A CA 1
ATOM 2491 C C . VAL A 1 319 ? -25.516 -35.375 -2.15 1 54.62 319 VAL A C 1
ATOM 2493 O O . VAL A 1 319 ? -25.016 -36.469 -1.938 1 54.62 319 VAL A O 1
ATOM 2496 N N . PRO A 1 320 ? -24.609 -34.625 -2.598 1 52.41 320 PRO A N 1
ATOM 2497 C CA . PRO A 1 320 ? -23.25 -34.906 -2.146 1 52.41 320 PRO A CA 1
ATOM 2498 C C . PRO A 1 320 ? -23.062 -34.656 -0.652 1 52.41 320 PRO A C 1
ATOM 2500 O O . PRO A 1 320 ? -23.781 -33.875 -0.056 1 52.41 320 PRO A O 1
ATOM 2503 N N . ASN A 1 321 ? -22.656 -35.688 0.097 1 55.03 321 ASN A N 1
ATOM 2504 C CA . ASN A 1 321 ? -22 -35.438 1.379 1 55.03 321 ASN A CA 1
ATOM 2505 C C . ASN A 1 321 ? -21.266 -34.094 1.391 1 55.03 321 ASN A C 1
ATOM 2507 O O . ASN A 1 321 ? -20.172 -33.969 0.861 1 55.03 321 ASN A O 1
ATOM 2511 N N . ILE A 1 322 ? -22.031 -33.062 1.432 1 62.66 322 ILE A N 1
ATOM 2512 C CA . ILE A 1 322 ? -21.5 -31.703 1.415 1 62.66 322 ILE A CA 1
ATOM 2513 C C . ILE A 1 322 ? -20.297 -31.609 2.365 1 62.66 322 ILE A C 1
ATOM 2515 O O . ILE A 1 322 ? -20.453 -31.781 3.578 1 62.66 322 ILE A O 1
ATOM 2519 N N . ARG A 1 323 ? -19.141 -31.703 1.83 1 74.69 323 ARG A N 1
ATOM 2520 C CA . ARG A 1 323 ? -17.938 -31.5 2.617 1 74.69 323 ARG A CA 1
ATOM 2521 C C . ARG A 1 323 ? -17.969 -30.172 3.357 1 74.69 323 ARG A C 1
ATOM 2523 O O . ARG A 1 323 ? -18.438 -29.172 2.814 1 74.69 323 ARG A O 1
ATOM 2530 N N . PRO A 1 324 ? -17.734 -30.281 4.648 1 88.5 324 PRO A N 1
ATOM 2531 C CA . PRO A 1 324 ? -17.641 -29.016 5.398 1 88.5 324 PRO A CA 1
ATOM 2532 C C . PRO A 1 324 ? -16.562 -28.078 4.863 1 88.5 324 PRO A C 1
ATOM 2534 O O . PRO A 1 324 ? -15.633 -28.531 4.188 1 88.5 324 PRO A O 1
ATOM 2537 N N . PHE A 1 325 ? -16.812 -26.781 5.023 1 94.62 325 PHE A N 1
ATOM 2538 C CA . PHE A 1 325 ? -15.797 -25.812 4.668 1 94.62 325 PHE A CA 1
ATOM 2539 C C . PHE A 1 325 ? -14.453 -26.188 5.277 1 94.62 325 PHE A C 1
ATOM 2541 O O . PHE A 1 325 ? -14.367 -26.469 6.473 1 94.62 325 PHE A O 1
ATOM 2548 N N . PRO A 1 326 ? -13.477 -26.266 4.473 1 95.69 326 PRO A N 1
ATOM 2549 C CA . PRO A 1 326 ? -12.18 -26.734 4.973 1 95.69 326 PRO A CA 1
ATOM 2550 C C . PRO A 1 326 ? -11.625 -25.844 6.09 1 95.69 326 PRO A C 1
ATOM 2552 O O . PRO A 1 326 ? -11.508 -24.625 5.922 1 95.69 326 PRO A O 1
ATOM 2555 N N . ARG A 1 327 ? -11.203 -26.406 7.152 1 96.69 327 ARG A N 1
ATOM 2556 C CA . ARG A 1 327 ? -10.68 -25.688 8.305 1 96.69 327 ARG A CA 1
ATOM 2557 C C . ARG A 1 327 ? -9.422 -24.906 7.934 1 96.69 327 ARG A C 1
ATOM 2559 O O . ARG A 1 327 ? -9.148 -23.844 8.5 1 96.69 327 ARG A O 1
ATOM 2566 N N . GLN A 1 328 ? -8.664 -25.422 6.957 1 97.12 328 GLN A N 1
ATOM 2567 C CA . GLN A 1 328 ? -7.406 -24.812 6.527 1 97.12 328 GLN A CA 1
ATOM 2568 C C . GLN A 1 328 ? -7.641 -23.453 5.867 1 97.12 328 GLN A C 1
ATOM 2570 O O . GLN A 1 328 ? -6.707 -22.672 5.703 1 97.12 328 GLN A O 1
ATOM 2575 N N . LEU A 1 329 ? -8.898 -23.188 5.488 1 98.19 329 LEU A N 1
ATOM 2576 C CA . LEU A 1 329 ? -9.188 -21.953 4.758 1 98.19 329 LEU A CA 1
ATOM 2577 C C . LEU A 1 329 ? -9.875 -20.938 5.664 1 98.19 329 LEU A C 1
ATOM 2579 O O . LEU A 1 329 ? -10.359 -19.906 5.191 1 98.19 329 LEU A O 1
ATOM 2583 N N . LEU A 1 330 ? -9.938 -21.297 7.023 1 98.56 330 LEU A N 1
ATOM 2584 C CA . LEU A 1 330 ? -10.359 -20.297 8.008 1 98.56 330 LEU A CA 1
ATOM 2585 C C . LEU A 1 330 ? -9.281 -19.234 8.195 1 98.56 330 LEU A C 1
ATOM 2587 O O . LEU A 1 330 ? -8.094 -19.5 7.992 1 98.56 330 LEU A O 1
ATOM 2591 N N . ALA A 1 331 ? -9.742 -18.031 8.617 1 98.62 331 ALA A N 1
ATOM 2592 C CA . ALA A 1 331 ? -8.828 -16.906 8.766 1 98.62 331 ALA A CA 1
ATOM 2593 C C . ALA A 1 331 ? -7.68 -17.25 9.711 1 98.62 331 ALA A C 1
ATOM 2595 O O . ALA A 1 331 ? -6.527 -16.906 9.453 1 98.62 331 ALA A O 1
ATOM 2596 N N . GLY A 1 332 ? -7.969 -17.859 10.852 1 98.31 332 GLY A N 1
ATOM 2597 C CA . GLY A 1 332 ? -6.957 -18.234 11.828 1 98.31 332 GLY A CA 1
ATOM 2598 C C . GLY A 1 332 ? -5.863 -19.109 11.25 1 98.31 332 GLY A C 1
ATOM 2599 O O . GLY A 1 332 ? -4.688 -18.734 11.258 1 98.31 332 GLY A O 1
ATOM 2600 N N . PRO A 1 333 ? -6.238 -20.297 10.711 1 98.62 333 PRO A N 1
ATOM 2601 C CA . PRO A 1 333 ? -5.266 -21.188 10.086 1 98.62 333 PRO A CA 1
ATOM 2602 C C . PRO A 1 333 ? -4.516 -20.531 8.93 1 98.62 333 PRO A C 1
ATOM 2604 O O . PRO A 1 333 ? -3.316 -20.766 8.758 1 98.62 333 PRO A O 1
ATOM 2607 N N . LEU A 1 334 ? -5.188 -19.781 8.086 1 98.69 334 LEU A N 1
ATOM 2608 C CA . LEU A 1 334 ? -4.516 -19.047 7.02 1 98.69 334 LEU A CA 1
ATOM 2609 C C . LEU A 1 334 ? -3.455 -18.109 7.59 1 98.69 334 LEU A C 1
ATOM 2611 O O . LEU A 1 334 ? -2.346 -18.016 7.062 1 98.69 334 LEU A O 1
ATOM 2615 N N . ARG A 1 335 ? -3.805 -17.359 8.672 1 98.62 335 ARG A N 1
ATOM 2616 C CA . ARG A 1 335 ? -2.875 -16.453 9.328 1 98.62 335 ARG A CA 1
ATOM 2617 C C . ARG A 1 335 ? -1.661 -17.203 9.867 1 98.62 335 ARG A C 1
ATOM 2619 O O . ARG A 1 335 ? -0.529 -16.734 9.75 1 98.62 335 ARG A O 1
ATOM 2626 N N . SER A 1 336 ? -1.885 -18.344 10.445 1 98.5 336 SER A N 1
ATOM 2627 C CA . SER A 1 336 ? -0.804 -19.188 10.945 1 98.5 336 SER A CA 1
ATOM 2628 C C . SER A 1 336 ? 0.11 -19.641 9.812 1 98.5 336 SER A C 1
ATOM 2630 O O . SER A 1 336 ? 1.327 -19.719 9.984 1 98.5 336 SER A O 1
ATOM 2632 N N . GLU A 1 337 ? -0.471 -19.953 8.695 1 97.88 337 GLU A N 1
ATOM 2633 C CA . GLU A 1 337 ? 0.321 -20.375 7.543 1 97.88 337 GLU A CA 1
ATOM 2634 C C . GLU A 1 337 ? 1.189 -19.234 7.023 1 97.88 337 GLU A C 1
ATOM 2636 O O . GLU A 1 337 ? 2.332 -19.453 6.617 1 97.88 337 GLU A O 1
ATOM 2641 N N . ILE A 1 338 ? 0.633 -17.969 6.969 1 98.44 338 ILE A N 1
ATOM 2642 C CA . ILE A 1 338 ? 1.427 -16.812 6.594 1 98.44 338 ILE A CA 1
ATOM 2643 C C . ILE A 1 338 ? 2.635 -16.68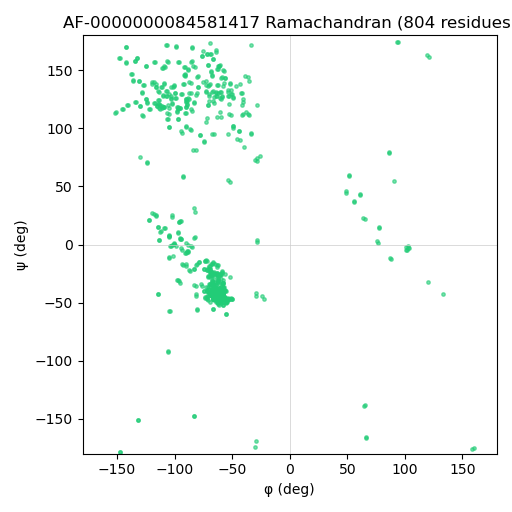8 7.52 1 98.44 338 ILE A C 1
ATOM 2645 O O . ILE A 1 338 ? 3.764 -16.5 7.059 1 98.44 338 ILE A O 1
ATOM 2649 N N . GLU A 1 339 ? 2.414 -16.828 8.812 1 98.12 339 GLU A N 1
ATOM 2650 C CA . GLU A 1 339 ? 3.49 -16.719 9.797 1 98.12 339 GLU A CA 1
ATOM 2651 C C . GLU A 1 339 ? 4.547 -17.797 9.562 1 98.12 339 GLU A C 1
ATOM 2653 O O . GLU A 1 339 ? 5.746 -17.531 9.625 1 98.12 339 GLU A O 1
ATOM 2658 N N . ARG A 1 340 ? 4.098 -18.984 9.344 1 96.56 340 ARG A N 1
ATOM 2659 C CA . ARG A 1 340 ? 5.004 -20.109 9.109 1 96.56 340 ARG A CA 1
ATOM 2660 C C . ARG A 1 340 ? 5.875 -19.859 7.883 1 96.56 340 ARG A C 1
ATOM 2662 O O . ARG A 1 340 ? 7.094 -20.031 7.934 1 96.56 340 ARG A O 1
ATOM 2669 N N . VAL A 1 341 ? 5.309 -19.5 6.781 1 95.19 341 VAL A N 1
ATOM 2670 C CA . VAL A 1 341 ? 6.027 -19.281 5.527 1 95.19 341 VAL A CA 1
ATOM 2671 C C . VAL A 1 341 ? 7 -18.125 5.676 1 95.19 341 VAL A C 1
ATOM 2673 O O . VAL A 1 341 ? 8.133 -18.188 5.199 1 95.19 341 VAL A O 1
ATOM 2676 N N . VAL A 1 342 ? 6.555 -17 6.293 1 96.44 342 VAL A N 1
ATOM 2677 C CA . VAL A 1 342 ? 7.414 -15.836 6.512 1 96.44 342 VAL A CA 1
ATOM 2678 C C . VAL A 1 342 ? 8.625 -16.234 7.344 1 96.44 342 VAL A C 1
ATOM 2680 O O . VAL A 1 342 ? 9.75 -15.836 7.051 1 96.44 342 VAL A O 1
ATOM 2683 N N . GLU A 1 343 ? 8.383 -17.062 8.359 1 95 343 GLU A N 1
ATOM 2684 C CA . GLU A 1 343 ? 9.477 -17.547 9.203 1 95 343 GLU A CA 1
ATOM 2685 C C . GLU A 1 343 ? 10.453 -18.406 8.398 1 95 343 GLU A C 1
ATOM 2687 O O . GLU A 1 343 ? 11.672 -18.234 8.508 1 95 343 GLU A O 1
ATOM 2692 N N . LEU A 1 344 ? 9.953 -19.281 7.605 1 90.62 344 LEU A N 1
ATOM 2693 C CA . LEU A 1 344 ? 10.766 -20.203 6.816 1 90.62 344 LEU A CA 1
ATOM 2694 C C . LEU A 1 344 ? 11.555 -19.453 5.746 1 90.62 344 LEU A C 1
ATOM 2696 O O . LEU A 1 344 ? 12.617 -19.922 5.32 1 90.62 344 LEU A O 1
ATOM 2700 N N . THR A 1 345 ? 11.07 -18.344 5.301 1 91.12 345 THR A N 1
ATOM 2701 C CA . THR A 1 345 ? 11.68 -17.625 4.184 1 91.12 345 THR A CA 1
ATOM 2702 C C . THR A 1 345 ? 12.164 -16.25 4.625 1 91.12 345 THR A C 1
ATOM 2704 O O . THR A 1 345 ? 12.234 -15.32 3.818 1 91.12 345 THR A O 1
ATOM 2707 N N . THR A 1 346 ? 12.492 -16.047 5.891 1 93.5 346 THR A N 1
ATOM 2708 C CA . THR A 1 346 ? 12.828 -14.773 6.531 1 93.5 346 THR A CA 1
ATOM 2709 C C . THR A 1 346 ? 13.898 -14.031 5.734 1 93.5 346 THR A C 1
ATOM 2711 O O . THR A 1 346 ? 13.758 -12.844 5.449 1 93.5 346 THR A O 1
ATOM 2714 N N . PRO A 1 347 ? 14.945 -14.742 5.32 1 90.69 347 PRO A N 1
ATOM 2715 C CA . PRO A 1 347 ? 16.031 -14.008 4.656 1 90.69 347 PRO A CA 1
ATOM 2716 C C . PRO A 1 347 ? 15.781 -13.828 3.16 1 90.69 347 PRO A C 1
ATOM 2718 O O . PRO A 1 347 ? 16.578 -13.18 2.475 1 90.69 347 PRO A O 1
ATOM 2721 N N . ASN A 1 348 ? 14.672 -14.344 2.611 1 88.38 348 ASN A N 1
ATOM 2722 C CA . ASN A 1 348 ? 14.438 -14.359 1.172 1 88.38 348 ASN A CA 1
ATOM 2723 C C . ASN A 1 348 ? 13.672 -13.117 0.716 1 88.38 348 ASN A C 1
ATOM 2725 O O . ASN A 1 348 ? 13.016 -12.453 1.521 1 88.38 348 ASN A O 1
ATOM 2729 N N . TYR A 1 349 ? 13.898 -12.758 -0.529 1 91.19 349 TYR A N 1
ATOM 2730 C CA . TYR A 1 349 ? 13.039 -11.812 -1.234 1 91.19 349 TYR A CA 1
ATOM 2731 C C . TYR A 1 349 ? 11.945 -12.539 -2 1 91.19 349 TYR A C 1
ATOM 2733 O O . TYR A 1 349 ? 12.18 -13.609 -2.576 1 91.19 349 TYR A O 1
ATOM 2741 N N . SER A 1 350 ? 10.781 -11.984 -1.916 1 93.38 350 SER A N 1
ATOM 2742 C CA . SER A 1 350 ? 9.695 -12.617 -2.658 1 93.38 350 SER A CA 1
ATOM 2743 C C . SER A 1 350 ? 9.914 -12.508 -4.164 1 93.38 350 SER A C 1
ATOM 2745 O O . SER A 1 350 ? 10.719 -11.695 -4.621 1 93.38 350 SER A O 1
ATOM 2747 N N . SER A 1 351 ? 9.242 -13.391 -4.918 1 90.31 351 SER A N 1
ATOM 2748 C CA . SER A 1 351 ? 9.328 -13.352 -6.371 1 90.31 351 SER A CA 1
ATOM 2749 C C . SER A 1 351 ? 8.789 -12.039 -6.926 1 90.31 351 SER A C 1
ATOM 2751 O O . SER A 1 351 ? 9.305 -11.508 -7.91 1 90.31 351 SER A O 1
ATOM 2753 N N . MET A 1 352 ? 7.824 -11.445 -6.289 1 94.44 352 MET A N 1
ATOM 2754 C CA . MET A 1 352 ? 7.234 -10.195 -6.754 1 94.44 352 MET A CA 1
ATOM 2755 C C . MET A 1 352 ? 8.172 -9.016 -6.484 1 94.44 352 MET A C 1
ATOM 2757 O O . MET A 1 352 ? 8.25 -8.086 -7.289 1 94.44 352 MET A O 1
ATOM 2761 N N . TYR A 1 353 ? 8.828 -9.031 -5.305 1 94 353 TYR A N 1
ATOM 2762 C CA . TYR A 1 353 ? 9.883 -8.055 -5.055 1 94 353 TYR A CA 1
ATOM 2763 C C . TYR A 1 353 ? 10.883 -8.031 -6.203 1 94 353 TYR A C 1
ATOM 2765 O O . TYR A 1 353 ? 11.242 -6.957 -6.699 1 94 353 TYR A O 1
ATOM 2773 N N . MET A 1 354 ? 11.328 -9.234 -6.633 1 88.94 354 MET A N 1
ATOM 2774 C CA . MET A 1 354 ? 12.312 -9.352 -7.699 1 88.94 354 MET A CA 1
ATOM 2775 C C . MET A 1 354 ? 11.75 -8.852 -9.023 1 88.94 354 MET A C 1
ATOM 2777 O O . MET A 1 354 ? 12.461 -8.219 -9.805 1 88.94 354 MET A O 1
ATOM 2781 N N . ASP A 1 355 ? 10.492 -9.18 -9.281 1 90.5 355 ASP A N 1
ATOM 2782 C CA . ASP A 1 355 ? 9.852 -8.703 -10.5 1 90.5 355 ASP A CA 1
ATOM 2783 C C . ASP A 1 355 ? 9.828 -7.18 -10.555 1 90.5 355 ASP A C 1
ATOM 2785 O O . ASP A 1 355 ? 10.133 -6.586 -11.594 1 90.5 355 ASP A O 1
ATOM 2789 N N . ILE A 1 356 ? 9.453 -6.551 -9.469 1 91.38 356 ILE A N 1
ATOM 2790 C CA . ILE A 1 356 ? 9.383 -5.094 -9.414 1 91.38 356 ILE A CA 1
ATOM 2791 C C . ILE A 1 356 ? 10.781 -4.504 -9.547 1 91.38 356 ILE A C 1
ATOM 2793 O O . ILE A 1 356 ? 10.992 -3.547 -10.297 1 91.38 356 ILE A O 1
ATOM 2797 N N . LYS A 1 357 ? 11.75 -5.066 -8.844 1 87.75 357 LYS A N 1
ATOM 2798 C CA . LYS A 1 357 ? 13.133 -4.617 -8.898 1 87.75 357 LYS A CA 1
ATOM 2799 C C . LYS A 1 357 ? 13.68 -4.672 -10.32 1 87.75 357 LYS A C 1
ATOM 2801 O O . LYS A 1 357 ? 14.422 -3.787 -10.742 1 87.75 357 LYS A O 1
ATOM 2806 N N . LEU A 1 358 ? 13.266 -5.699 -11.039 1 84.94 358 LEU A N 1
ATOM 2807 C CA . LEU A 1 358 ? 13.773 -5.926 -12.383 1 84.94 358 LEU A CA 1
ATOM 2808 C C . LEU A 1 358 ? 12.836 -5.32 -13.43 1 84.94 358 LEU A C 1
ATOM 2810 O O . LEU A 1 358 ? 13.008 -5.547 -14.625 1 84.94 358 LEU A O 1
ATOM 2814 N N . ARG A 1 359 ? 11.773 -4.609 -12.992 1 88.06 359 ARG A N 1
ATOM 2815 C CA . ARG A 1 359 ? 10.812 -3.922 -13.844 1 88.06 359 ARG A CA 1
ATOM 2816 C C . ARG A 1 359 ? 10.094 -4.906 -14.758 1 88.06 359 ARG A C 1
ATOM 2818 O O . ARG A 1 359 ? 9.992 -4.684 -15.969 1 88.06 359 ARG A O 1
ATOM 2825 N N . ARG A 1 360 ? 9.688 -6.035 -14.211 1 86.56 360 ARG A N 1
ATOM 2826 C CA . ARG A 1 360 ? 8.922 -7.07 -14.891 1 86.56 360 ARG A CA 1
ATOM 2827 C C . ARG A 1 360 ? 7.473 -7.074 -14.43 1 86.56 360 ARG A C 1
ATOM 2829 O O . ARG A 1 360 ? 7.152 -6.543 -13.359 1 86.56 360 ARG A O 1
ATOM 2836 N N . PRO A 1 361 ? 6.586 -7.629 -15.281 1 88.88 361 PRO A N 1
ATOM 2837 C CA . PRO A 1 361 ? 5.207 -7.801 -14.82 1 88.88 361 PRO A CA 1
ATOM 2838 C C . PRO A 1 361 ? 5.102 -8.742 -13.625 1 88.88 361 PRO A C 1
ATOM 2840 O O . PRO A 1 361 ? 5.918 -9.656 -13.477 1 88.88 361 PRO A O 1
ATOM 2843 N N . THR A 1 362 ? 4.09 -8.484 -12.844 1 93.56 362 THR A N 1
ATOM 2844 C CA . THR A 1 362 ? 3.908 -9.312 -11.656 1 93.56 362 THR A CA 1
ATOM 2845 C C . THR A 1 362 ? 2.715 -10.25 -11.82 1 93.56 362 THR A C 1
ATOM 2847 O O . THR A 1 362 ? 1.957 -10.125 -12.789 1 93.56 362 THR A O 1
ATOM 2850 N N . GLU A 1 363 ? 2.547 -11.141 -10.914 1 94.69 363 GLU A N 1
ATOM 2851 C CA . GLU A 1 363 ? 1.448 -12.102 -10.922 1 94.69 363 GLU A CA 1
ATOM 2852 C C . GLU A 1 363 ? 0.283 -11.625 -10.062 1 94.69 363 GLU A C 1
ATOM 2854 O O . GLU A 1 363 ? -0.598 -12.406 -9.711 1 94.69 363 GLU A O 1
ATOM 2859 N N . ILE A 1 364 ? 0.201 -10.328 -9.758 1 97.06 364 ILE A N 1
ATOM 2860 C CA . ILE A 1 364 ? -0.731 -9.742 -8.797 1 97.06 364 ILE A CA 1
ATOM 2861 C C . ILE A 1 364 ? -2.166 -10.07 -9.211 1 97.06 364 ILE A C 1
ATOM 2863 O O . ILE A 1 364 ? -3.029 -10.281 -8.352 1 97.06 364 ILE A O 1
ATOM 2867 N N . ASP A 1 365 ? -2.486 -10.172 -10.516 1 95.69 365 ASP A N 1
ATOM 2868 C CA . ASP A 1 365 ? -3.834 -10.422 -11.016 1 95.69 365 ASP A CA 1
ATOM 2869 C C . ASP A 1 365 ? -4.27 -11.859 -10.742 1 95.69 365 ASP A C 1
ATOM 2871 O O . ASP A 1 365 ? -5.465 -12.156 -10.695 1 95.69 365 ASP A O 1
ATOM 2875 N N . PHE A 1 366 ? -3.277 -12.703 -10.547 1 96.75 366 PHE A N 1
ATOM 2876 C CA . PHE A 1 366 ? -3.57 -14.117 -10.328 1 96.75 366 PHE A CA 1
ATOM 2877 C C . PHE A 1 366 ? -3.434 -14.484 -8.859 1 96.75 366 PHE A C 1
ATOM 2879 O O . PHE A 1 366 ? -3.58 -15.648 -8.484 1 96.75 366 PHE A O 1
ATOM 2886 N N . LEU A 1 367 ? -3.066 -13.547 -8.047 1 97.75 367 LEU A N 1
ATOM 2887 C CA . LEU A 1 367 ? -3.045 -13.672 -6.59 1 97.75 367 LEU A CA 1
ATOM 2888 C C . LEU A 1 367 ? -4.195 -12.898 -5.961 1 97.75 367 LEU A C 1
ATOM 2890 O O . LEU A 1 367 ? -5.348 -13.336 -6.02 1 97.75 367 LEU A O 1
ATOM 2894 N N . ASN A 1 368 ? -3.918 -11.609 -5.613 1 98.62 368 ASN A N 1
ATOM 2895 C CA . ASN A 1 368 ? -4.984 -10.766 -5.074 1 98.62 368 ASN A CA 1
ATOM 2896 C C . ASN A 1 368 ? -6.125 -10.602 -6.078 1 98.62 368 ASN A C 1
ATOM 2898 O O . ASN A 1 368 ? -7.293 -10.555 -5.688 1 98.62 368 ASN A O 1
ATOM 2902 N N . GLY A 1 369 ? -5.777 -10.492 -7.348 1 97.75 369 GLY A N 1
ATOM 2903 C CA . GLY A 1 369 ? -6.785 -10.328 -8.383 1 97.75 369 GLY A CA 1
ATOM 2904 C C . GLY A 1 369 ? -7.777 -11.477 -8.438 1 97.75 369 GLY A C 1
ATOM 2905 O O . GLY A 1 369 ? -8.961 -11.266 -8.703 1 97.75 369 GLY A O 1
ATOM 2906 N N . TYR A 1 370 ? -7.293 -12.688 -8.172 1 97.5 370 TYR A N 1
ATOM 2907 C CA . TYR A 1 370 ? -8.188 -13.836 -8.148 1 97.5 370 TYR A CA 1
ATOM 2908 C C . TYR A 1 370 ? -9.242 -13.688 -7.051 1 97.5 370 TYR A C 1
ATOM 2910 O O . TYR A 1 370 ? -10.43 -13.922 -7.285 1 97.5 370 TYR A O 1
ATOM 2918 N N . ILE A 1 371 ? -8.828 -13.32 -5.863 1 98.38 371 ILE A N 1
ATOM 2919 C CA . ILE A 1 371 ? -9.711 -13.125 -4.723 1 98.38 371 ILE A CA 1
ATOM 2920 C C . ILE A 1 371 ? -10.703 -12 -5.027 1 98.38 371 ILE A C 1
ATOM 2922 O O . ILE A 1 371 ? -11.898 -12.125 -4.742 1 98.38 371 ILE A O 1
ATOM 2926 N N . ILE A 1 372 ? -10.227 -10.898 -5.609 1 98.06 372 ILE A N 1
ATOM 2927 C CA . ILE A 1 372 ? -11.047 -9.75 -5.969 1 98.06 372 ILE A CA 1
ATOM 2928 C C . ILE A 1 372 ? -12.125 -10.18 -6.969 1 98.06 372 ILE A C 1
ATOM 2930 O O . ILE A 1 372 ? -13.297 -9.836 -6.809 1 98.06 372 ILE A O 1
ATOM 2934 N N . ASP A 1 373 ? -11.75 -10.953 -7.977 1 96.81 373 ASP A N 1
ATOM 2935 C CA . ASP A 1 373 ? -12.672 -11.383 -9.023 1 96.81 373 ASP A CA 1
ATOM 2936 C C . ASP A 1 373 ? -13.781 -12.258 -8.453 1 96.81 373 ASP A C 1
ATOM 2938 O O . ASP A 1 373 ? -14.953 -12.094 -8.812 1 96.81 373 ASP A O 1
ATOM 2942 N N . ILE A 1 374 ? -13.414 -13.219 -7.602 1 96.19 374 ILE A N 1
ATOM 2943 C CA . ILE A 1 374 ? -14.422 -14.07 -6.98 1 96.19 374 ILE A CA 1
ATOM 2944 C C . ILE A 1 374 ? -15.344 -13.227 -6.105 1 96.19 374 ILE A C 1
ATOM 2946 O O . ILE A 1 374 ? -16.562 -13.422 -6.113 1 96.19 374 ILE A O 1
ATOM 2950 N N . GLY A 1 375 ? -14.758 -12.305 -5.266 1 96.94 375 GLY A N 1
ATOM 2951 C CA . GLY A 1 375 ? -15.57 -11.414 -4.457 1 96.94 375 GLY A CA 1
ATOM 2952 C C . GLY A 1 375 ? -16.594 -10.633 -5.27 1 96.94 375 GLY A C 1
ATOM 2953 O O . GLY A 1 375 ? -17.766 -10.578 -4.906 1 96.94 375 GLY A O 1
ATOM 2954 N N . LYS A 1 376 ? -16.156 -10.07 -6.359 1 95.19 376 LYS A N 1
ATOM 2955 C CA . LYS A 1 376 ? -17.016 -9.289 -7.238 1 95.19 376 LYS A CA 1
ATOM 2956 C C . LYS A 1 376 ? -18.203 -10.117 -7.738 1 95.19 376 LYS A C 1
ATOM 2958 O O . LYS A 1 376 ? -19.328 -9.641 -7.773 1 95.19 376 LYS A O 1
ATOM 2963 N N . LYS A 1 377 ? -17.922 -11.352 -8.125 1 94.62 377 LYS A N 1
ATOM 2964 C CA . LYS A 1 377 ? -18.953 -12.258 -8.609 1 94.62 377 LYS A CA 1
ATOM 2965 C C . LYS A 1 377 ? -20.031 -12.484 -7.547 1 94.62 377 LYS A C 1
ATOM 2967 O O . LYS A 1 377 ? -21.188 -12.75 -7.871 1 94.62 377 LYS A O 1
ATOM 2972 N N . HIS A 1 378 ? -19.672 -12.344 -6.332 1 95.12 378 HIS A N 1
ATOM 2973 C CA . HIS A 1 378 ? -20.609 -12.633 -5.246 1 95.12 378 HIS A CA 1
ATOM 2974 C C . HIS A 1 378 ? -21 -11.359 -4.504 1 95.12 378 HIS A C 1
ATOM 2976 O O . HIS A 1 378 ? -21.516 -11.422 -3.383 1 95.12 378 HIS A O 1
ATOM 2982 N N . GLY A 1 379 ? -20.672 -10.195 -5.047 1 94.88 379 GLY A N 1
ATOM 2983 C CA . GLY A 1 379 ? -21.109 -8.922 -4.504 1 94.88 379 GLY A CA 1
ATOM 2984 C C . GLY A 1 379 ? -20.328 -8.484 -3.279 1 94.88 379 GLY A C 1
ATOM 2985 O O . GLY A 1 379 ? -20.844 -7.723 -2.453 1 94.88 379 GLY A O 1
ATOM 2986 N N . PHE A 1 380 ? -19.25 -9.039 -2.986 1 96.62 380 PHE A N 1
ATOM 2987 C CA . PHE A 1 380 ? -18.375 -8.688 -1.876 1 96.62 380 PHE A CA 1
ATOM 2988 C C . PHE A 1 380 ? -17.125 -7.988 -2.381 1 96.62 380 PHE A C 1
ATOM 2990 O O . PHE A 1 380 ? -16.531 -8.406 -3.375 1 96.62 380 PHE A O 1
ATOM 2997 N N . ARG A 1 381 ? -16.75 -6.84 -1.766 1 95.88 381 ARG A N 1
ATOM 2998 C CA . ARG A 1 381 ? -15.547 -6.105 -2.145 1 95.88 381 ARG A CA 1
ATOM 2999 C C . ARG A 1 381 ? -14.438 -6.305 -1.119 1 95.88 381 ARG A C 1
ATOM 3001 O O . ARG A 1 381 ? -14.461 -5.703 -0.043 1 95.88 381 ARG A O 1
ATOM 3008 N N . PRO A 1 382 ? -13.453 -7.199 -1.428 1 98.25 382 PRO A N 1
ATOM 3009 C CA . PRO A 1 382 ? -12.328 -7.336 -0.507 1 98.25 382 PRO A CA 1
ATOM 3010 C C . PRO A 1 382 ? -11.359 -6.156 -0.58 1 98.25 382 PRO A C 1
ATOM 3012 O O . PRO A 1 382 ? -10.328 -6.238 -1.253 1 98.25 382 PRO A O 1
ATOM 3015 N N . LEU A 1 383 ? -11.531 -5.094 0.158 1 97.19 383 LEU A N 1
ATOM 3016 C CA . LEU A 1 383 ? -10.914 -3.781 -0.015 1 97.19 383 LEU A CA 1
ATOM 3017 C C . LEU A 1 383 ? -9.422 -3.838 0.294 1 97.19 383 LEU A C 1
ATOM 3019 O O . LEU A 1 383 ? -8.633 -3.086 -0.287 1 97.19 383 LEU A O 1
ATOM 3023 N N . THR A 1 384 ? -9 -4.699 1.267 1 98.25 384 THR A N 1
ATOM 3024 C CA . THR A 1 384 ? -7.574 -4.82 1.55 1 98.25 384 THR A CA 1
ATOM 3025 C C . THR A 1 384 ? -6.84 -5.449 0.369 1 98.25 384 THR A C 1
ATOM 3027 O O . THR A 1 384 ? -5.777 -4.973 -0.033 1 98.25 384 THR A O 1
ATOM 3030 N N . HIS A 1 385 ? -7.406 -6.574 -0.198 1 98.75 385 HIS A N 1
ATOM 3031 C CA . HIS A 1 385 ? -6.84 -7.164 -1.408 1 98.75 385 HIS A CA 1
ATOM 3032 C C . HIS A 1 385 ? -6.812 -6.152 -2.551 1 98.75 385 HIS A C 1
ATOM 3034 O O . HIS A 1 385 ? -5.836 -6.09 -3.303 1 98.75 385 HIS A O 1
ATOM 3040 N N . MET A 1 386 ? -7.902 -5.398 -2.717 1 98.19 386 MET A N 1
ATOM 3041 C CA . MET A 1 386 ? -7.98 -4.387 -3.77 1 98.19 386 MET A CA 1
ATOM 3042 C C . MET A 1 386 ? -6.898 -3.326 -3.586 1 98.19 386 MET A C 1
ATOM 3044 O O . MET A 1 386 ? -6.25 -2.924 -4.555 1 98.19 386 MET A O 1
ATOM 3048 N N . SER A 1 387 ? -6.73 -2.826 -2.357 1 98 387 SER A N 1
ATOM 3049 C CA . SER A 1 387 ? -5.723 -1.804 -2.088 1 98 387 SER A CA 1
ATOM 3050 C C . SER A 1 387 ? -4.324 -2.299 -2.438 1 98 387 SER A C 1
ATOM 3052 O O . SER A 1 387 ? -3.562 -1.603 -3.109 1 98 387 SER A O 1
ATOM 3054 N N . LEU A 1 388 ? -3.975 -3.535 -1.99 1 98.31 388 LEU A N 1
ATOM 3055 C CA . LEU A 1 388 ? -2.666 -4.109 -2.283 1 98.31 388 LEU A CA 1
ATOM 3056 C C . LEU A 1 388 ? -2.479 -4.293 -3.785 1 98.31 388 LEU A C 1
ATOM 3058 O O . LEU A 1 388 ? -1.429 -3.943 -4.332 1 98.31 388 LEU A O 1
ATOM 3062 N N . ALA A 1 389 ? -3.514 -4.828 -4.449 1 98.19 389 ALA A N 1
ATOM 3063 C CA . ALA A 1 389 ? -3.432 -5.074 -5.887 1 98.19 389 ALA A CA 1
ATOM 3064 C C . ALA A 1 389 ? -3.244 -3.771 -6.656 1 98.19 389 ALA A C 1
ATOM 3066 O O . ALA A 1 389 ? -2.398 -3.688 -7.551 1 98.19 389 ALA A O 1
ATOM 3067 N N . HIS A 1 390 ? -4.016 -2.746 -6.336 1 96.88 390 HIS A N 1
ATOM 3068 C CA . HIS A 1 390 ? -3.963 -1.476 -7.051 1 96.88 390 HIS A CA 1
ATOM 3069 C C . HIS A 1 390 ? -2.635 -0.765 -6.812 1 96.88 390 HIS A C 1
ATOM 3071 O O . HIS A 1 390 ? -2.072 -0.17 -7.734 1 96.88 390 HIS A O 1
ATOM 3077 N N . LEU A 1 391 ? -2.137 -0.811 -5.57 1 96.81 391 LEU A N 1
ATOM 3078 C CA . LEU A 1 391 ? -0.851 -0.191 -5.273 1 96.81 391 LEU A CA 1
ATOM 3079 C C . LEU A 1 391 ? 0.27 -0.865 -6.059 1 96.81 391 LEU A C 1
ATOM 3081 O O . LEU A 1 391 ? 1.176 -0.192 -6.559 1 96.81 391 LEU A O 1
ATOM 3085 N N . ILE A 1 392 ? 0.239 -2.205 -6.168 1 96.88 392 ILE A N 1
ATOM 3086 C CA . ILE A 1 392 ? 1.247 -2.934 -6.93 1 96.88 392 ILE A CA 1
ATOM 3087 C C . ILE A 1 392 ? 1.149 -2.553 -8.406 1 96.88 392 ILE A C 1
ATOM 3089 O O . ILE A 1 392 ? 2.168 -2.348 -9.07 1 96.88 392 ILE A O 1
ATOM 3093 N N . LYS A 1 393 ? -0.04 -2.516 -8.945 1 95.31 393 LYS A N 1
ATOM 3094 C CA . LYS A 1 393 ? -0.227 -2.143 -10.344 1 95.31 393 LYS A CA 1
ATOM 3095 C C . LYS A 1 393 ? 0.259 -0.72 -10.602 1 95.31 393 LYS A C 1
ATOM 3097 O O . LYS A 1 393 ? 0.837 -0.438 -11.656 1 95.31 393 LYS A O 1
ATOM 3102 N N . MET A 1 394 ? 0.022 0.188 -9.625 1 93.56 394 MET A N 1
ATOM 3103 C CA . MET A 1 394 ? 0.544 1.548 -9.727 1 93.56 394 MET A CA 1
ATOM 3104 C C . MET A 1 394 ? 2.07 1.546 -9.727 1 93.56 394 MET A C 1
ATOM 3106 O O . MET A 1 394 ? 2.691 2.264 -10.516 1 93.56 394 MET A O 1
ATOM 3110 N N . ARG A 1 395 ? 2.633 0.781 -8.82 1 91.69 395 ARG A N 1
ATOM 3111 C CA . ARG A 1 395 ? 4.086 0.696 -8.711 1 91.69 395 ARG A CA 1
ATOM 3112 C C . ARG A 1 395 ? 4.711 0.258 -10.031 1 91.69 395 ARG A C 1
ATOM 3114 O O . ARG A 1 395 ? 5.781 0.736 -10.398 1 91.69 395 ARG A O 1
ATOM 3121 N N . THR A 1 396 ? 4.07 -0.663 -10.688 1 87.69 396 THR A N 1
ATOM 3122 C CA . THR A 1 396 ? 4.582 -1.187 -11.945 1 87.69 396 THR A CA 1
ATOM 3123 C C . THR A 1 396 ? 4.488 -0.134 -13.047 1 87.69 396 THR A C 1
ATOM 3125 O O . THR A 1 396 ? 5.23 -0.187 -14.031 1 87.69 396 THR A O 1
ATOM 3128 N N . ALA A 1 397 ? 3.613 0.839 -12.844 1 82.5 397 ALA A N 1
ATOM 3129 C CA . ALA A 1 397 ? 3.422 1.898 -13.836 1 82.5 397 ALA A CA 1
ATOM 3130 C C . ALA A 1 397 ? 4.414 3.037 -13.617 1 82.5 397 ALA A C 1
ATOM 3132 O O . ALA A 1 397 ? 4.633 3.859 -14.508 1 82.5 397 ALA A O 1
ATOM 3133 N N . VAL A 1 398 ? 4.938 3.172 -12.406 1 78.62 398 VAL A N 1
ATOM 3134 C CA . VAL A 1 398 ? 5.875 4.23 -12.055 1 78.62 398 VAL A CA 1
ATOM 3135 C C . VAL A 1 398 ? 7.305 3.76 -12.312 1 78.62 398 VAL A C 1
ATOM 3137 O O . VAL A 1 398 ? 7.711 2.695 -11.836 1 78.62 398 VAL A O 1
ATOM 3140 N N . PRO A 1 399 ? 8.039 4.504 -13.148 1 66.69 399 PRO A N 1
ATOM 3141 C CA . PRO A 1 399 ? 9.43 4.105 -13.359 1 66.69 399 PRO A CA 1
ATOM 3142 C C . PRO A 1 399 ? 10.273 4.188 -12.086 1 66.69 399 PRO A C 1
ATOM 3144 O O . PRO A 1 399 ? 10.039 5.059 -11.242 1 66.69 399 PRO A O 1
ATOM 3147 N N . LEU A 1 400 ? 10.961 3.186 -11.703 1 60.12 400 LEU A N 1
ATOM 3148 C CA . LEU A 1 400 ? 11.859 3.24 -10.555 1 60.12 400 LEU A CA 1
ATOM 3149 C C . LEU A 1 400 ? 12.93 4.309 -10.75 1 60.12 400 LEU A C 1
ATOM 3151 O O . LEU A 1 400 ? 13.398 4.531 -11.875 1 60.12 400 LEU A O 1
ATOM 3155 N N . ALA A 1 401 ? 13.016 5.156 -9.742 1 52.56 401 ALA A N 1
ATOM 3156 C CA . ALA A 1 401 ? 14.102 6.129 -9.836 1 52.56 401 ALA A CA 1
ATOM 3157 C C . ALA A 1 401 ? 15.438 5.438 -10.117 1 52.56 401 ALA A C 1
ATOM 3159 O O . ALA A 1 401 ? 15.688 4.34 -9.625 1 52.56 401 ALA A O 1
ATOM 3160 N N . PRO A 1 402 ? 16.141 5.965 -11.148 1 43.28 402 PRO A N 1
ATOM 3161 C CA . PRO A 1 402 ? 17.453 5.379 -11.406 1 43.28 402 PRO A CA 1
ATOM 3162 C C . PRO A 1 402 ? 18.312 5.273 -10.148 1 43.28 402 PRO A C 1
ATOM 3164 O O . PRO A 1 402 ? 18.203 6.113 -9.25 1 43.28 402 PRO A O 1
ATOM 3167 N N . GLN A 1 403 ? 18.438 4.074 -9.539 1 37.44 403 GLN A N 1
ATOM 3168 C CA . GLN A 1 403 ? 19.469 4 -8.516 1 37.44 403 GLN A CA 1
ATOM 3169 C C . GLN A 1 403 ? 20.656 4.883 -8.875 1 37.44 403 GLN A C 1
ATOM 3171 O O . GLN A 1 403 ? 21.234 4.754 -9.961 1 37.44 403 GLN A O 1
ATOM 3176 N N . VAL A 1 404 ? 20.688 6.039 -8.383 1 26.88 404 VAL A N 1
ATOM 3177 C CA . VAL A 1 404 ? 21.938 6.785 -8.531 1 26.88 404 VAL A CA 1
ATOM 3178 C C . VAL A 1 404 ? 23.078 6.035 -7.844 1 26.88 404 VAL A C 1
ATOM 3180 O O . VAL A 1 404 ? 22.906 5.496 -6.75 1 26.88 404 VAL A O 1
ATOM 3183 N N . MET B 1 1 ? 4.648 44.031 20.516 1 89.12 1 MET B N 1
ATOM 3184 C CA . MET B 1 1 ? 4.215 42.656 20.688 1 89.12 1 MET B CA 1
ATOM 3185 C C . MET B 1 1 ? 5.352 41.688 20.359 1 89.12 1 MET B C 1
ATOM 3187 O O . MET B 1 1 ? 6.324 42.062 19.703 1 89.12 1 MET B O 1
ATOM 3191 N N . ARG B 1 2 ? 5.293 40.5 21.031 1 94.06 2 ARG B N 1
ATOM 3192 C CA . ARG B 1 2 ? 6.227 39.406 20.766 1 94.06 2 ARG B CA 1
ATOM 3193 C C . ARG B 1 2 ? 5.508 38.188 20.156 1 94.06 2 ARG B C 1
ATOM 3195 O O . ARG B 1 2 ? 4.527 37.719 20.719 1 94.06 2 ARG B O 1
ATOM 3202 N N . ILE B 1 3 ? 5.977 37.844 18.984 1 97.56 3 ILE B N 1
ATOM 3203 C CA . ILE B 1 3 ? 5.422 36.656 18.344 1 97.56 3 ILE B CA 1
ATOM 3204 C C . ILE B 1 3 ? 6.453 35.531 18.344 1 97.56 3 ILE B C 1
ATOM 3206 O O . ILE B 1 3 ? 7.562 35.688 17.844 1 97.56 3 ILE B O 1
ATOM 3210 N N . HIS B 1 4 ? 6.105 34.438 19 1 97.75 4 HIS B N 1
ATOM 3211 C CA . HIS B 1 4 ? 6.961 33.281 19.031 1 97.75 4 HIS B CA 1
ATOM 3212 C C . HIS B 1 4 ? 6.594 32.281 17.938 1 97.75 4 HIS B C 1
ATOM 3214 O O . HIS B 1 4 ? 5.414 31.984 17.719 1 97.75 4 HIS B O 1
ATOM 3220 N N . VAL B 1 5 ? 7.555 31.844 17.172 1 97.81 5 VAL B N 1
ATOM 3221 C CA . VAL B 1 5 ? 7.387 30.797 16.156 1 97.81 5 VAL B CA 1
ATOM 3222 C C . VAL B 1 5 ? 8.172 29.547 16.562 1 97.81 5 VAL B C 1
ATOM 3224 O O . VAL B 1 5 ? 9.398 29.609 16.703 1 97.81 5 VAL B O 1
ATOM 3227 N N . VAL B 1 6 ? 7.438 28.469 16.781 1 95.56 6 VAL B N 1
ATOM 3228 C CA . VAL B 1 6 ? 8.133 27.266 17.219 1 95.56 6 VAL B CA 1
ATOM 3229 C C . VAL B 1 6 ? 8.141 26.234 16.094 1 95.56 6 VAL B C 1
ATOM 3231 O O . VAL B 1 6 ? 7.141 26.062 15.391 1 95.56 6 VAL B O 1
ATOM 3234 N N . GLY B 1 7 ? 9.273 25.547 15.914 1 91.62 7 GLY B N 1
ATOM 3235 C CA . GLY B 1 7 ? 9.461 24.625 14.805 1 91.62 7 GLY B CA 1
ATOM 3236 C C . GLY B 1 7 ? 9.953 25.312 13.539 1 91.62 7 GLY B C 1
ATOM 3237 O O . GLY B 1 7 ? 9.195 25.453 12.578 1 91.62 7 GLY B O 1
ATOM 3238 N N . ILE B 1 8 ? 11.219 25.578 13.484 1 90.62 8 ILE B N 1
ATOM 3239 C CA . ILE B 1 8 ? 11.758 26.359 12.383 1 90.62 8 ILE B CA 1
ATOM 3240 C C . ILE B 1 8 ? 12.242 25.438 11.273 1 90.62 8 ILE B C 1
ATOM 3242 O O . ILE B 1 8 ? 13.43 25.438 10.93 1 90.62 8 ILE B O 1
ATOM 3246 N N . GLY B 1 9 ? 11.367 24.641 10.773 1 91.19 9 GLY B N 1
ATOM 3247 C CA . GLY B 1 9 ? 11.578 23.953 9.508 1 91.19 9 GLY B CA 1
ATOM 3248 C C . GLY B 1 9 ? 11.219 24.812 8.297 1 91.19 9 GLY B C 1
ATOM 3249 O O . GLY B 1 9 ? 11.414 26.031 8.312 1 91.19 9 GLY B O 1
ATOM 3250 N N . ALA B 1 10 ? 10.758 24.203 7.281 1 92.75 10 ALA B N 1
ATOM 3251 C CA . ALA B 1 10 ? 10.445 24.938 6.055 1 92.75 10 ALA B CA 1
ATOM 3252 C C . ALA B 1 10 ? 9.344 25.953 6.285 1 92.75 10 ALA B C 1
ATOM 3254 O O . ALA B 1 10 ? 9.477 27.125 5.914 1 92.75 10 ALA B O 1
ATOM 3255 N N . VAL B 1 11 ? 8.242 25.516 6.898 1 95.5 11 VAL B N 1
ATOM 3256 C CA . VAL B 1 11 ? 7.094 26.391 7.109 1 95.5 11 VAL B CA 1
ATOM 3257 C C . VAL B 1 11 ? 7.426 27.438 8.172 1 95.5 11 VAL B C 1
ATOM 3259 O O . VAL B 1 11 ? 7.098 28.609 8.016 1 95.5 11 VAL B O 1
ATOM 3262 N N . GLY B 1 12 ? 8.055 27.031 9.266 1 97 12 GLY B N 1
ATOM 3263 C CA . GLY B 1 12 ? 8.414 27.953 10.328 1 97 12 GLY B CA 1
ATOM 3264 C C . GLY B 1 12 ? 9.352 29.062 9.867 1 97 12 GLY B C 1
ATOM 3265 O O . GLY B 1 12 ? 9.172 30.219 10.234 1 97 12 GLY B O 1
ATOM 3266 N N . ASN B 1 13 ? 10.359 28.641 9.133 1 96.62 13 ASN B N 1
ATOM 3267 C CA . ASN B 1 13 ? 11.281 29.609 8.555 1 96.62 13 ASN B CA 1
ATOM 3268 C C . ASN B 1 13 ? 10.547 30.594 7.648 1 96.62 13 ASN B C 1
ATOM 3270 O O . ASN B 1 13 ? 10.797 31.812 7.707 1 96.62 13 ASN B O 1
ATOM 3274 N N . PHE B 1 14 ? 9.68 30.062 6.875 1 97.75 14 PHE B N 1
ATOM 3275 C CA . PHE B 1 14 ? 8.867 30.844 5.953 1 97.75 14 PHE B CA 1
ATOM 3276 C C . PHE B 1 14 ? 8.023 31.859 6.707 1 97.75 14 PHE B C 1
ATOM 3278 O O . PHE B 1 14 ? 7.992 33.031 6.352 1 97.75 14 PHE B O 1
ATOM 3285 N N . VAL B 1 15 ? 7.367 31.484 7.758 1 98.31 15 VAL B N 1
ATOM 3286 C CA . VAL B 1 15 ? 6.48 32.312 8.555 1 98.31 15 VAL B CA 1
ATOM 3287 C C . VAL B 1 15 ? 7.301 33.375 9.312 1 98.31 15 VAL B C 1
ATOM 3289 O O . VAL B 1 15 ? 6.984 34.562 9.281 1 98.31 15 VAL B O 1
ATOM 3292 N N . ALA B 1 16 ? 8.375 32.938 9.984 1 98.12 16 ALA B N 1
ATOM 3293 C CA . ALA B 1 16 ? 9.227 33.875 10.75 1 98.12 16 ALA B CA 1
ATOM 3294 C C . ALA B 1 16 ? 9.852 34.906 9.844 1 98.12 16 ALA B C 1
ATOM 3296 O O . ALA B 1 16 ? 9.922 36.094 10.211 1 98.12 16 ALA B O 1
ATOM 3297 N N . PHE B 1 17 ? 10.281 34.469 8.688 1 98.12 17 PHE B N 1
ATOM 3298 C CA . PHE B 1 17 ? 10.891 35.344 7.695 1 98.12 17 PHE B CA 1
ATOM 3299 C C . PHE B 1 17 ? 9.938 36.469 7.309 1 98.12 17 PHE B C 1
ATOM 3301 O O . PHE B 1 17 ? 10.289 37.656 7.387 1 98.12 17 PHE B O 1
ATOM 3308 N N . HIS B 1 18 ? 8.773 36.188 6.957 1 98.06 18 HIS B N 1
ATOM 3309 C CA . HIS B 1 18 ? 7.836 37.156 6.43 1 98.06 18 HIS B CA 1
ATOM 3310 C C . HIS B 1 18 ? 7.258 38.031 7.547 1 98.06 18 HIS B C 1
ATOM 3312 O O . HIS B 1 18 ? 6.98 39.219 7.344 1 98.06 18 HIS B O 1
ATOM 3318 N N . LEU B 1 19 ? 7.055 37.406 8.742 1 98 19 LEU B N 1
ATOM 3319 C CA . LEU B 1 19 ? 6.629 38.219 9.891 1 98 19 LEU B CA 1
ATOM 3320 C C . LEU B 1 19 ? 7.66 39.281 10.219 1 98 19 LEU B C 1
ATOM 3322 O O . LEU B 1 19 ? 7.312 40.469 10.406 1 98 19 LEU B O 1
ATOM 3326 N N . ARG B 1 20 ? 8.898 38.875 10.273 1 97.38 20 ARG B N 1
ATOM 3327 C CA . ARG B 1 20 ? 9.953 39.812 10.602 1 97.38 20 ARG B CA 1
ATOM 3328 C C . ARG B 1 20 ? 10.031 40.938 9.562 1 97.38 20 ARG B C 1
ATOM 3330 O O . ARG B 1 20 ? 10.25 42.094 9.906 1 97.38 20 ARG B O 1
ATOM 3337 N N . ARG B 1 21 ? 9.844 40.594 8.391 1 96.12 21 ARG B N 1
ATOM 3338 C CA . ARG B 1 21 ? 9.938 41.531 7.281 1 96.12 21 ARG B CA 1
ATOM 3339 C C . ARG B 1 21 ? 8.805 42.562 7.336 1 96.12 21 ARG B C 1
ATOM 3341 O O . ARG B 1 21 ? 8.969 43.719 6.934 1 96.12 21 ARG B O 1
ATOM 3348 N N . SER B 1 22 ? 7.727 42.219 7.789 1 96.06 22 SER B N 1
ATOM 3349 C CA . SER B 1 22 ? 6.527 43.031 7.711 1 96.06 22 SER B CA 1
ATOM 3350 C C . SER B 1 22 ? 6.297 43.812 9 1 96.06 22 SER B C 1
ATOM 3352 O O . SER B 1 22 ? 5.711 44.906 8.992 1 96.06 22 SER B O 1
ATOM 3354 N N . LEU B 1 23 ? 6.703 43.312 10.141 1 94.94 23 LEU B N 1
ATOM 3355 C CA . LEU B 1 23 ? 6.426 43.906 11.438 1 94.94 23 LEU B CA 1
ATOM 3356 C C . LEU B 1 23 ? 7.395 45.062 11.711 1 94.94 23 LEU B C 1
ATOM 3358 O O . LEU B 1 23 ? 8.578 44.969 11.367 1 94.94 23 LEU B O 1
ATOM 3362 N N . ALA B 1 24 ? 6.922 46.062 12.352 1 93.25 24 ALA B N 1
ATOM 3363 C CA . ALA B 1 24 ? 7.773 47.188 12.789 1 93.25 24 ALA B CA 1
ATOM 3364 C C . ALA B 1 24 ? 8.852 46.688 13.75 1 93.25 24 ALA B C 1
ATOM 3366 O O . ALA B 1 24 ? 8.656 45.719 14.477 1 93.25 24 ALA B O 1
ATOM 3367 N N . PRO B 1 25 ? 9.961 47.375 13.812 1 89.69 25 PRO B N 1
ATOM 3368 C CA . PRO B 1 25 ? 11.102 46.969 14.625 1 89.69 25 PRO B CA 1
ATOM 3369 C C . PRO B 1 25 ? 10.75 46.844 16.109 1 89.69 25 PRO B C 1
ATOM 3371 O O . PRO B 1 25 ? 11.398 46.094 16.844 1 89.69 25 PRO B O 1
ATOM 3374 N N . ARG B 1 26 ? 9.773 47.531 16.5 1 91.12 26 ARG B N 1
ATOM 3375 C CA . ARG B 1 26 ? 9.406 47.531 17.922 1 91.12 26 ARG B CA 1
ATOM 3376 C C . ARG B 1 26 ? 8.828 46.188 18.328 1 91.12 26 ARG B C 1
ATOM 3378 O O . ARG B 1 26 ? 8.789 45.844 19.516 1 91.12 26 ARG B O 1
ATOM 3385 N N . HIS B 1 27 ? 8.32 45.469 17.344 1 93.69 27 HIS B N 1
ATOM 3386 C CA . HIS B 1 27 ? 7.801 44.125 17.625 1 93.69 27 HIS B CA 1
ATOM 3387 C C . HIS B 1 27 ? 8.883 43.062 17.438 1 93.69 27 HIS B C 1
ATOM 3389 O O . HIS B 1 27 ? 9.82 43.25 16.656 1 93.69 27 HIS B O 1
ATOM 3395 N N . SER B 1 28 ? 8.844 42.031 18.203 1 94.75 28 SER B N 1
ATOM 3396 C CA . SER B 1 28 ? 9.867 41 18.141 1 94.75 28 SER B CA 1
ATOM 3397 C C . SER B 1 28 ? 9.297 39.688 17.594 1 94.75 28 SER B C 1
ATOM 3399 O O . SER B 1 28 ? 8.156 39.344 17.891 1 94.75 28 SER B O 1
ATOM 3401 N N . VAL B 1 29 ? 10.055 39.094 16.688 1 97 29 VAL B N 1
ATOM 3402 C CA . VAL B 1 29 ? 9.805 37.75 16.25 1 97 29 VAL B CA 1
ATOM 3403 C C . VAL B 1 29 ? 10.836 36.781 16.859 1 97 29 VAL B C 1
ATOM 3405 O O . VAL B 1 29 ? 12.039 36.969 16.672 1 97 29 VAL B O 1
ATOM 3408 N N . ILE B 1 30 ? 10.398 35.844 17.641 1 95.88 30 ILE B N 1
ATOM 3409 C CA . ILE B 1 30 ? 11.281 34.906 18.359 1 95.88 30 ILE B CA 1
ATOM 3410 C C . ILE B 1 30 ? 11.125 33.5 17.781 1 95.88 30 ILE B C 1
ATOM 3412 O O . ILE B 1 30 ? 10.031 32.938 17.781 1 95.88 30 ILE B O 1
ATOM 3416 N N . ALA B 1 31 ? 12.188 32.969 17.281 1 95.69 31 ALA B N 1
ATOM 3417 C CA . ALA B 1 31 ? 12.227 31.594 16.828 1 95.69 31 ALA B CA 1
ATOM 3418 C C . ALA B 1 31 ? 12.617 30.656 17.953 1 95.69 31 ALA B C 1
ATOM 3420 O O . ALA B 1 31 ? 13.688 30.797 18.547 1 95.69 31 ALA B O 1
ATOM 3421 N N . LEU B 1 32 ? 11.734 29.734 18.234 1 93.94 32 LEU B N 1
ATOM 3422 C CA . LEU B 1 32 ? 11.984 28.781 19.297 1 93.94 32 LEU B CA 1
ATOM 3423 C C . LEU B 1 32 ? 12.484 27.453 18.719 1 93.94 32 LEU B C 1
ATOM 3425 O O . LEU B 1 32 ? 11.875 26.906 17.812 1 93.94 32 LEU B O 1
ATOM 3429 N N . HIS B 1 33 ? 13.586 26.984 19.312 1 88.88 33 HIS B N 1
ATOM 3430 C CA . HIS B 1 33 ? 14.25 25.781 18.844 1 88.88 33 HIS B CA 1
ATOM 3431 C C . HIS B 1 33 ? 14.406 24.75 19.969 1 88.88 33 HIS B C 1
ATOM 3433 O O . HIS B 1 33 ? 14.469 25.125 21.141 1 88.88 33 HIS B O 1
ATOM 3439 N N . ARG B 1 34 ? 14.461 23.469 19.453 1 84.06 34 ARG B N 1
ATOM 3440 C CA . ARG B 1 34 ? 15.016 22.484 20.359 1 84.06 34 ARG B CA 1
ATOM 3441 C C . ARG B 1 34 ? 16.5 22.703 20.578 1 84.06 34 ARG B C 1
ATOM 3443 O O . ARG B 1 34 ? 17.172 23.359 19.766 1 84.06 34 ARG B O 1
ATOM 3450 N N . SER B 1 35 ? 17.016 22.094 21.594 1 80.5 35 SER B N 1
ATOM 3451 C CA . SER B 1 35 ? 18.406 22.312 21.953 1 80.5 35 SER B CA 1
ATOM 3452 C C . SER B 1 35 ? 19.344 21.875 20.812 1 80.5 35 SER B C 1
ATOM 3454 O O . SER B 1 35 ? 20.297 22.578 20.484 1 80.5 35 SER B O 1
ATOM 3456 N N . GLU B 1 36 ? 19.047 20.766 20.203 1 80.19 36 GLU B N 1
ATOM 3457 C CA . GLU B 1 36 ? 19.906 20.234 19.141 1 80.19 36 GLU B CA 1
ATOM 3458 C C . GLU B 1 36 ? 19.922 21.172 17.938 1 80.19 36 GLU B C 1
ATOM 3460 O O . GLU B 1 36 ? 20.969 21.406 17.344 1 80.19 36 GLU B O 1
ATOM 3465 N N . THR B 1 37 ? 18.797 21.641 17.672 1 83.88 37 THR B N 1
ATOM 3466 C CA . THR B 1 37 ? 18.672 22.562 16.531 1 83.88 37 THR B CA 1
ATOM 3467 C C . THR B 1 37 ? 19.344 23.891 16.859 1 83.88 37 THR B C 1
ATOM 3469 O O . THR B 1 37 ? 19.984 24.484 15.984 1 83.88 37 THR B O 1
ATOM 3472 N N . ALA B 1 38 ? 19.188 24.375 18.047 1 83.88 38 ALA B N 1
ATOM 3473 C CA . ALA B 1 38 ? 19.828 25.609 18.469 1 83.88 38 ALA B CA 1
ATOM 3474 C C . ALA B 1 38 ? 21.344 25.531 18.312 1 83.88 38 ALA B C 1
ATOM 3476 O O . ALA B 1 38 ? 21.984 26.516 17.922 1 83.88 38 ALA B O 1
ATOM 3477 N N . ASN B 1 39 ? 21.875 24.406 18.625 1 85 39 ASN B N 1
ATOM 3478 C CA . ASN B 1 39 ? 23.312 24.203 18.5 1 85 39 ASN B CA 1
ATOM 3479 C C . ASN B 1 39 ? 23.766 24.281 17.047 1 85 39 ASN B C 1
ATOM 3481 O O . ASN B 1 39 ? 24.828 24.859 16.766 1 85 39 ASN B O 1
ATOM 3485 N N . ILE B 1 40 ? 22.953 23.75 16.234 1 87.62 40 ILE B N 1
ATOM 3486 C CA . ILE B 1 40 ? 23.266 23.797 14.812 1 87.62 40 ILE B CA 1
ATOM 3487 C C . ILE B 1 40 ? 23.25 25.234 14.32 1 87.62 40 ILE B C 1
ATOM 3489 O O . ILE B 1 40 ? 24.141 25.672 13.609 1 87.62 40 ILE B O 1
ATOM 3493 N N . ILE B 1 41 ? 22.297 25.984 14.734 1 87.56 41 ILE B N 1
ATOM 3494 C CA . ILE B 1 41 ? 22.109 27.359 14.289 1 87.56 41 ILE B CA 1
ATOM 3495 C C . ILE B 1 41 ? 23.266 28.219 14.781 1 87.56 41 ILE B C 1
ATOM 3497 O O . ILE B 1 41 ? 23.75 29.094 14.047 1 87.56 41 ILE B O 1
ATOM 3501 N N . ARG B 1 42 ? 23.781 27.953 15.922 1 87 42 ARG B N 1
ATOM 3502 C CA . ARG B 1 42 ? 24.859 28.719 16.516 1 87 42 ARG B CA 1
ATOM 3503 C C . ARG B 1 42 ? 26.156 28.547 15.719 1 87 42 ARG B C 1
ATOM 3505 O O . ARG B 1 42 ? 27.016 29.422 15.742 1 87 42 ARG B O 1
ATOM 3512 N N . THR B 1 43 ? 26.234 27.5 15.031 1 90.12 43 THR B N 1
ATOM 3513 C CA . THR B 1 43 ? 27.484 27.188 14.328 1 90.12 43 THR B CA 1
ATOM 3514 C C . THR B 1 43 ? 27.391 27.562 12.859 1 90.12 43 THR B C 1
ATOM 3516 O O . THR B 1 43 ? 28.359 27.422 12.109 1 90.12 43 THR B O 1
ATOM 3519 N N . LEU B 1 44 ? 26.234 28.078 12.555 1 91.25 44 LEU B N 1
ATOM 3520 C CA . LEU B 1 44 ? 26.078 28.453 11.156 1 91.25 44 LEU B CA 1
ATOM 3521 C C . LEU B 1 44 ? 26.906 29.703 10.836 1 91.25 44 LEU B C 1
ATOM 3523 O O . LEU B 1 44 ? 26.922 30.656 11.609 1 91.25 44 LEU B O 1
ATOM 3527 N N . PRO B 1 45 ? 27.578 29.703 9.68 1 89.94 45 PRO B N 1
ATOM 3528 C CA . PRO B 1 45 ? 28.359 30.875 9.281 1 89.94 45 PRO B CA 1
ATOM 3529 C C . PRO B 1 45 ? 27.484 32.125 9.078 1 89.94 45 PRO B C 1
ATOM 3531 O O . PRO B 1 45 ? 27.953 33.25 9.281 1 89.94 45 PRO B O 1
ATOM 3534 N N . THR B 1 46 ? 26.266 31.969 8.742 1 87.5 46 THR B N 1
ATOM 3535 C CA . THR B 1 46 ? 25.344 33.062 8.461 1 87.5 46 THR B CA 1
ATOM 3536 C C . THR B 1 46 ? 24.625 33.5 9.727 1 87.5 46 THR B C 1
ATOM 3538 O O . THR B 1 46 ? 23.797 34.406 9.688 1 87.5 46 THR B O 1
ATOM 3541 N N . GLY B 1 47 ? 25.016 32.812 10.805 1 86.38 47 GLY B N 1
ATOM 3542 C CA . GLY B 1 47 ? 24.344 33.125 12.055 1 86.38 47 GLY B CA 1
ATOM 3543 C C . GLY B 1 47 ? 22.859 32.781 12.047 1 86.38 47 GLY B C 1
ATOM 3544 O O . GLY B 1 47 ? 22.469 31.734 11.508 1 86.38 47 GLY B O 1
ATOM 3545 N N . GLY B 1 48 ? 22.031 33.719 12.648 1 91.62 48 GLY B N 1
ATOM 3546 C CA . GLY B 1 48 ? 20.609 33.469 12.781 1 91.62 48 GLY B CA 1
ATOM 3547 C C . GLY B 1 48 ? 19.797 34.062 11.641 1 91.62 48 GLY B C 1
ATOM 3548 O O . GLY B 1 48 ? 18.578 34.188 11.75 1 91.62 48 GLY B O 1
ATOM 3549 N N . THR B 1 49 ? 20.484 34.344 10.508 1 96 49 THR B N 1
ATOM 3550 C CA . THR B 1 49 ? 19.797 34.938 9.359 1 96 49 THR B CA 1
ATOM 3551 C C . THR B 1 49 ? 18.906 33.906 8.672 1 96 49 THR B C 1
ATOM 3553 O O . THR B 1 49 ? 19.328 32.75 8.445 1 96 49 THR B O 1
ATOM 3556 N N . LEU B 1 50 ? 17.641 34.281 8.383 1 97.38 50 LEU B N 1
ATOM 3557 C CA . LEU B 1 50 ? 16.719 33.406 7.652 1 97.38 50 LEU B CA 1
ATOM 3558 C C . LEU B 1 50 ? 16.797 33.688 6.152 1 97.38 50 LEU B C 1
ATOM 3560 O O . LEU B 1 50 ? 17 34.812 5.73 1 97.38 50 LEU B O 1
ATOM 3564 N N . PHE B 1 51 ? 16.625 32.625 5.41 1 97.81 51 PHE B N 1
ATOM 3565 C CA . PHE B 1 51 ? 16.656 32.75 3.959 1 97.81 51 PHE B CA 1
ATOM 3566 C C . PHE B 1 51 ? 15.406 32.125 3.338 1 97.81 51 PHE B C 1
ATOM 3568 O O . PHE B 1 51 ? 14.961 31.062 3.752 1 97.81 51 PHE B O 1
ATOM 3575 N N . VAL B 1 52 ? 14.82 32.812 2.354 1 97.75 52 VAL B N 1
ATOM 3576 C CA . VAL B 1 52 ? 13.75 32.281 1.515 1 97.75 52 VAL B CA 1
ATOM 3577 C C . VAL B 1 52 ? 14.148 32.406 0.044 1 97.75 52 VAL B C 1
ATOM 3579 O O . VAL B 1 52 ? 14.57 33.469 -0.414 1 97.75 52 VAL B O 1
ATOM 3582 N N . GLU B 1 53 ? 14.078 31.25 -0.591 1 97.5 53 GLU B N 1
ATOM 3583 C CA . GLU B 1 53 ? 14.438 31.172 -2.004 1 97.5 53 GLU B CA 1
ATOM 3584 C C . GLU B 1 53 ? 13.203 30.922 -2.873 1 97.5 53 GLU B C 1
ATOM 3586 O O . GLU B 1 53 ? 12.383 30.062 -2.568 1 97.5 53 GLU B O 1
ATOM 3591 N N . ARG B 1 54 ? 13.016 31.719 -3.885 1 94.69 54 ARG B N 1
ATOM 3592 C CA . ARG B 1 54 ? 11.953 31.547 -4.871 1 94.69 54 ARG B CA 1
ATOM 3593 C C . ARG B 1 54 ? 12.484 31.719 -6.289 1 94.69 54 ARG B C 1
ATOM 3595 O O . ARG B 1 54 ? 13.094 32.75 -6.609 1 94.69 54 ARG B O 1
ATOM 3602 N N . ASP B 1 55 ? 12.312 30.688 -7.148 1 91.81 55 ASP B N 1
ATOM 3603 C CA . ASP B 1 55 ? 12.75 30.734 -8.539 1 91.81 55 ASP B CA 1
ATOM 3604 C C . ASP B 1 55 ? 14.234 31.062 -8.641 1 91.81 55 ASP B C 1
ATOM 3606 O O . ASP B 1 55 ? 14.641 31.906 -9.445 1 91.81 55 ASP B O 1
ATOM 3610 N N . GLY B 1 56 ? 14.969 30.547 -7.746 1 92.12 56 GLY B N 1
ATOM 3611 C CA . GLY B 1 56 ? 16.406 30.703 -7.777 1 92.12 56 GLY B CA 1
ATOM 3612 C C . GLY B 1 56 ? 16.891 31.969 -7.082 1 92.12 56 GLY B C 1
ATOM 3613 O O . GLY B 1 56 ? 18.094 32.156 -6.859 1 92.12 56 GLY B O 1
ATOM 3614 N N . ASN B 1 57 ? 16.031 32.844 -6.766 1 96.5 57 ASN B N 1
ATOM 3615 C CA . ASN B 1 57 ? 16.375 34.094 -6.074 1 96.5 57 ASN B CA 1
ATOM 3616 C C . ASN B 1 57 ? 16.297 33.906 -4.559 1 96.5 57 ASN B C 1
ATOM 3618 O O . ASN B 1 57 ? 15.258 33.562 -4.02 1 96.5 57 ASN B O 1
ATOM 3622 N N . VAL B 1 58 ? 17.375 34.219 -3.885 1 97.62 58 VAL B N 1
ATOM 3623 C CA . VAL B 1 58 ? 17.453 34.031 -2.439 1 97.62 58 VAL B CA 1
ATOM 3624 C C . VAL B 1 58 ? 17.391 35.406 -1.753 1 97.62 58 VAL B C 1
ATOM 3626 O O . VAL B 1 58 ? 18.141 36.312 -2.107 1 97.62 58 VAL B O 1
ATOM 3629 N N . VAL B 1 59 ? 16.547 35.625 -0.819 1 97.75 59 VAL B N 1
ATOM 3630 C CA . VAL B 1 59 ? 16.422 36.812 -0.012 1 97.75 59 VAL B CA 1
ATOM 3631 C C . VAL B 1 59 ? 16.703 36.5 1.455 1 97.75 59 VAL B C 1
ATOM 3633 O O . VAL B 1 59 ? 16.266 35.438 1.952 1 97.75 59 VAL B O 1
ATOM 3636 N N . SER B 1 60 ? 17.406 37.344 2.119 1 97.31 60 SER B N 1
ATOM 3637 C CA . SER B 1 60 ? 17.75 37.125 3.52 1 97.31 60 SER B CA 1
ATOM 3638 C C . SER B 1 60 ? 16.984 38.062 4.43 1 97.31 60 SER B C 1
ATOM 3640 O O . SER B 1 60 ? 16.531 39.125 3.992 1 97.31 60 SER B O 1
ATOM 3642 N N . GLN B 1 61 ? 16.75 37.719 5.598 1 96.5 61 GLN B N 1
ATOM 3643 C CA . GLN B 1 61 ? 16.109 38.531 6.625 1 96.5 61 GLN B CA 1
ATOM 3644 C C . GLN B 1 61 ? 16.766 38.344 7.984 1 96.5 61 GLN B C 1
ATOM 3646 O O . GLN B 1 61 ? 16.828 37.219 8.492 1 96.5 61 GLN B O 1
ATOM 3651 N N . ASP B 1 62 ? 17.281 39.406 8.555 1 93.88 62 ASP B N 1
ATOM 3652 C CA . ASP B 1 62 ? 17.859 39.406 9.898 1 93.88 62 ASP B CA 1
ATOM 3653 C C . ASP B 1 62 ? 16.859 39.938 10.922 1 93.88 62 ASP B C 1
ATOM 3655 O O . ASP B 1 62 ? 15.75 40.344 10.562 1 93.88 62 ASP B O 1
ATOM 3659 N N . GLY B 1 63 ? 17.25 39.781 12.18 1 94 63 GLY B N 1
ATOM 3660 C CA . GLY B 1 63 ? 16.453 40.438 13.211 1 94 63 GLY B CA 1
ATOM 3661 C C . GLY B 1 63 ? 15.531 39.469 13.938 1 94 63 GLY B C 1
ATOM 3662 O O . GLY B 1 63 ? 14.758 39.875 14.805 1 94 63 GLY B O 1
ATOM 3663 N N . VAL B 1 64 ? 15.539 38.25 13.555 1 95.62 64 VAL B N 1
ATOM 3664 C CA . VAL B 1 64 ? 14.812 37.219 14.305 1 95.62 64 VAL B CA 1
ATOM 3665 C C . VAL B 1 64 ? 15.641 36.75 15.5 1 95.62 64 VAL B C 1
ATOM 3667 O O . VAL B 1 64 ? 16.844 36.531 15.383 1 95.62 64 VAL B O 1
ATOM 3670 N N . VAL B 1 65 ? 15.031 36.75 16.672 1 93.56 65 VAL B N 1
ATOM 3671 C CA . VAL B 1 65 ? 15.711 36.281 17.875 1 93.56 65 VAL B CA 1
ATOM 3672 C C . VAL B 1 65 ? 15.57 34.75 18 1 93.56 65 VAL B C 1
ATOM 3674 O O . VAL B 1 65 ? 14.469 34.219 17.859 1 93.56 65 VAL B O 1
ATOM 3677 N N . HIS B 1 66 ? 16.672 34.094 18.219 1 93.44 66 HIS B N 1
ATOM 3678 C CA . HIS B 1 66 ? 16.656 32.625 18.359 1 93.44 66 HIS B CA 1
ATOM 3679 C C . HIS B 1 66 ? 16.781 32.219 19.828 1 93.44 66 HIS B C 1
ATOM 3681 O O . HIS B 1 66 ? 17.719 32.656 20.516 1 93.44 66 HIS B O 1
ATOM 3687 N N . MET B 1 67 ? 15.852 31.438 20.281 1 90.19 67 MET B N 1
ATOM 3688 C CA . MET B 1 67 ? 15.867 30.969 21.672 1 90.19 67 MET B CA 1
ATOM 3689 C C . MET B 1 67 ? 15.578 29.469 21.734 1 90.19 67 MET B C 1
ATOM 3691 O O . MET B 1 67 ? 15.039 28.906 20.781 1 90.19 67 MET B O 1
ATOM 3695 N N . THR B 1 68 ? 15.992 28.828 22.828 1 87.19 68 THR B N 1
ATOM 3696 C CA . THR B 1 68 ? 15.711 27.422 23.078 1 87.19 68 THR B CA 1
ATOM 3697 C C . THR B 1 68 ? 14.547 27.266 24.047 1 87.19 68 THR B C 1
ATOM 3699 O O . THR B 1 68 ? 14.406 28.047 24.984 1 87.19 68 THR B O 1
ATOM 3702 N N . TYR B 1 69 ? 13.617 26.375 23.797 1 80.75 69 TYR B N 1
ATOM 3703 C CA . TYR B 1 69 ? 12.539 26.141 24.75 1 80.75 69 TYR B CA 1
ATOM 3704 C C . TYR B 1 69 ? 12.789 24.859 25.547 1 80.75 69 TYR B C 1
ATOM 3706 O O . TYR B 1 69 ? 11.914 24.406 26.281 1 80.75 69 TYR B O 1
ATOM 3714 N N . GLY B 1 70 ? 13.898 24.344 25.734 1 65.38 70 GLY B N 1
ATOM 3715 C CA . GLY B 1 70 ? 14.266 23.281 26.672 1 65.38 70 GLY B CA 1
ATOM 3716 C C . GLY B 1 70 ? 14.852 22.062 26 1 65.38 70 GLY B C 1
ATOM 3717 O O . GLY B 1 70 ? 14.859 21.969 24.766 1 65.38 70 GLY B O 1
ATOM 3718 N N . GLU B 1 71 ? 15.594 21.188 26.875 1 55.69 71 GLU B N 1
ATOM 3719 C CA . GLU B 1 71 ? 16.484 20.078 26.531 1 55.69 71 GLU B CA 1
ATOM 3720 C C . GLU B 1 71 ? 15.727 18.953 25.828 1 55.69 71 GLU B C 1
ATOM 3722 O O . GLU B 1 71 ? 14.523 18.781 26.047 1 55.69 71 GLU B O 1
ATOM 3727 N N . SER B 1 72 ? 16.375 18.625 24.766 1 45.94 72 SER B N 1
ATOM 3728 C CA . SER B 1 72 ? 16.031 17.516 23.891 1 45.94 72 SER B CA 1
ATOM 3729 C C . SER B 1 72 ? 15.531 16.312 24.688 1 45.94 72 SER B C 1
ATOM 3731 O O . SER B 1 72 ? 16.047 16.016 25.766 1 45.94 72 SER B O 1
ATOM 3733 N N . ARG B 1 73 ? 14.359 16.031 24.5 1 43.88 73 ARG B N 1
ATOM 3734 C CA . ARG B 1 73 ? 14.016 14.648 24.766 1 43.88 73 ARG B CA 1
ATOM 3735 C C . ARG B 1 73 ? 15.156 13.711 24.375 1 43.88 73 ARG B C 1
ATOM 3737 O O . ARG B 1 73 ? 15.977 14.047 23.516 1 43.88 73 ARG B O 1
ATOM 3744 N N . THR B 1 74 ? 15.438 12.688 25.109 1 35.41 74 THR B N 1
ATOM 3745 C CA . THR B 1 74 ? 15.867 11.32 24.844 1 35.41 74 THR B CA 1
ATOM 3746 C C . THR B 1 74 ? 15.359 10.852 23.484 1 35.41 74 THR B C 1
ATOM 3748 O O . THR B 1 74 ? 14.266 11.234 23.062 1 35.41 74 THR B O 1
ATOM 3751 N N . ARG B 1 75 ? 16.172 10.531 22.688 1 37.5 75 ARG B N 1
ATOM 3752 C CA . ARG B 1 75 ? 15.93 9.781 21.469 1 37.5 75 ARG B CA 1
ATOM 3753 C C . ARG B 1 75 ? 14.688 8.906 21.594 1 37.5 75 ARG B C 1
ATOM 3755 O O . ARG B 1 75 ? 14.656 7.969 22.391 1 37.5 75 ARG B O 1
ATOM 3762 N N . LEU B 1 76 ? 13.609 9.383 21.531 1 34.12 76 LEU B N 1
ATOM 3763 C CA . LEU B 1 76 ? 12.586 8.367 21.297 1 34.12 76 LEU B CA 1
ATOM 3764 C C . LEU B 1 76 ? 13.023 7.402 20.203 1 34.12 76 LEU B C 1
ATOM 3766 O O . LEU B 1 76 ? 13.352 7.824 19.094 1 34.12 76 LEU B O 1
ATOM 3770 N N . ARG B 1 77 ? 13.695 6.309 20.547 1 32.72 77 ARG B N 1
ATOM 3771 C CA . ARG B 1 77 ? 13.898 5.223 19.594 1 32.72 77 ARG B CA 1
ATOM 3772 C C . ARG B 1 77 ? 12.75 5.148 18.594 1 32.72 77 ARG B C 1
ATOM 3774 O O . ARG B 1 77 ? 11.664 5.68 18.844 1 32.72 77 ARG B O 1
ATOM 3781 N N . ARG B 1 78 ? 12.781 3.99 17.828 1 32.56 78 ARG B N 1
ATOM 3782 C CA . ARG B 1 78 ? 12.07 3.334 16.734 1 32.56 78 ARG B CA 1
ATOM 3783 C C . ARG B 1 78 ? 10.562 3.365 16.969 1 32.56 78 ARG B C 1
ATOM 3785 O O . ARG B 1 78 ? 10.109 3.344 18.109 1 32.56 78 ARG B O 1
ATOM 3792 N N . SER B 1 79 ? 9.805 3.643 16.031 1 36.56 79 SER B N 1
ATOM 3793 C CA . SER B 1 79 ? 8.391 3.779 15.68 1 36.56 79 SER B CA 1
ATOM 3794 C C . SER B 1 79 ? 7.523 2.848 16.516 1 36.56 79 SER B C 1
ATOM 3796 O O . SER B 1 79 ? 6.293 2.941 16.484 1 36.56 79 SER B O 1
ATOM 3798 N N . ASP B 1 80 ? 7.934 1.624 16.75 1 35.66 80 ASP B N 1
ATOM 3799 C CA . ASP B 1 80 ? 6.867 0.761 17.25 1 35.66 80 ASP B CA 1
ATOM 3800 C C . ASP B 1 80 ? 6.375 1.223 18.625 1 35.66 80 ASP B C 1
ATOM 3802 O O . ASP B 1 80 ? 5.512 0.584 19.219 1 35.66 80 ASP B O 1
ATOM 3806 N N . PHE B 1 81 ? 7.254 2.129 19.328 1 33.03 81 PHE B N 1
ATOM 3807 C CA . PHE B 1 81 ? 6.918 2.342 20.734 1 33.03 81 PHE B CA 1
ATOM 3808 C C . PHE B 1 81 ? 6.238 3.689 20.938 1 33.03 81 PHE B C 1
ATOM 3810 O O . PHE B 1 81 ? 6.477 4.629 20.172 1 33.03 81 PHE B O 1
ATOM 3817 N N . PRO B 1 82 ? 5.164 3.654 21.734 1 35.91 82 PRO B N 1
ATOM 3818 C CA . PRO B 1 82 ? 4.445 4.871 22.125 1 35.91 82 PRO B CA 1
ATOM 3819 C C . PRO B 1 82 ? 5.383 6.027 22.469 1 35.91 82 PRO B C 1
ATOM 3821 O O . PRO B 1 82 ? 6.512 5.801 22.906 1 35.91 82 PRO B O 1
ATOM 3824 N N . PRO B 1 83 ? 5.125 7.156 21.906 1 37.72 83 PRO B N 1
ATOM 3825 C CA . PRO B 1 83 ? 5.91 8.32 22.328 1 37.72 83 PRO B CA 1
ATOM 3826 C C . PRO B 1 83 ? 6.227 8.297 23.828 1 37.72 83 PRO B C 1
ATOM 3828 O O . PRO B 1 83 ? 5.387 7.891 24.641 1 37.72 83 PRO B O 1
ATOM 3831 N N . ILE B 1 84 ? 7.367 8.148 24.219 1 34.03 84 ILE B N 1
ATOM 3832 C CA . ILE B 1 84 ? 7.867 8.289 25.594 1 34.03 84 ILE B CA 1
ATOM 3833 C C . ILE B 1 84 ? 7.168 9.461 26.266 1 34.03 84 ILE B C 1
ATOM 3835 O O . ILE B 1 84 ? 6.828 10.453 25.625 1 34.03 84 ILE B O 1
ATOM 3839 N N . SER B 1 85 ? 6.934 9.289 27.609 1 35.53 85 SER B N 1
ATOM 3840 C CA . SER B 1 85 ? 6.359 10.141 28.656 1 35.53 85 SER B CA 1
ATOM 3841 C C . SER B 1 85 ? 6.859 11.57 28.531 1 35.53 85 SER B C 1
ATOM 3843 O O . SER B 1 85 ? 8.039 11.805 28.234 1 35.53 85 SER B O 1
ATOM 3845 N N . MET B 1 86 ? 5.957 12.484 28.156 1 40.81 86 MET B N 1
ATOM 3846 C CA . MET B 1 86 ? 5.91 13.938 28.281 1 40.81 86 MET B CA 1
ATOM 3847 C C . MET B 1 86 ? 6.684 14.414 29.5 1 40.81 86 MET B C 1
ATOM 3849 O O . MET B 1 86 ? 6.574 15.578 29.891 1 40.81 86 MET B O 1
ATOM 3853 N N . LEU B 1 87 ? 7.32 13.492 30.234 1 42.38 87 LEU B N 1
ATOM 3854 C CA . LEU B 1 87 ? 7.77 13.945 31.547 1 42.38 87 LEU B CA 1
ATOM 3855 C C . LEU B 1 87 ? 9.109 14.664 31.438 1 42.38 87 LEU B C 1
ATOM 3857 O O . LEU B 1 87 ? 10.133 14.141 31.875 1 42.38 87 LEU B O 1
ATOM 3861 N N . ALA B 1 88 ? 9.328 15.289 30.375 1 47.47 88 ALA B N 1
ATOM 3862 C CA . ALA B 1 88 ? 10.609 15.977 30.516 1 47.47 88 ALA B CA 1
ATOM 3863 C C . ALA B 1 88 ? 10.562 17 31.641 1 47.47 88 ALA B C 1
ATOM 3865 O O . ALA B 1 88 ? 9.547 17.672 31.828 1 47.47 88 ALA B O 1
ATOM 3866 N N . PRO B 1 89 ? 11.539 16.984 32.531 1 52.03 89 PRO B N 1
ATOM 3867 C CA . PRO B 1 89 ? 11.602 17.969 33.625 1 52.03 89 PRO B CA 1
ATOM 3868 C C . PRO B 1 89 ? 11.531 19.406 33.125 1 52.03 89 PRO B C 1
ATOM 3870 O O . PRO B 1 89 ? 11.992 19.703 32.031 1 52.03 89 PRO B O 1
ATOM 3873 N N . ASP B 1 90 ? 10.68 20.156 33.781 1 57.06 90 ASP B N 1
ATOM 3874 C CA . ASP B 1 90 ? 10.555 21.594 33.594 1 57.06 90 ASP B CA 1
ATOM 3875 C C . ASP B 1 90 ? 11.914 22.281 33.75 1 57.06 90 ASP B C 1
ATOM 3877 O O . ASP B 1 90 ? 12.656 21.984 34.688 1 57.06 90 ASP B O 1
ATOM 3881 N N . ASP B 1 91 ? 12.453 22.828 32.688 1 63.88 91 ASP B N 1
ATOM 3882 C CA . ASP B 1 91 ? 13.641 23.672 32.781 1 63.88 91 ASP B CA 1
ATOM 3883 C C . ASP B 1 91 ? 13.273 25.078 33.281 1 63.88 91 ASP B C 1
ATOM 3885 O O . ASP B 1 91 ? 12.898 25.938 32.469 1 63.88 91 ASP B O 1
ATOM 3889 N N . ALA B 1 92 ? 13.383 25.281 34.594 1 68.12 92 ALA B N 1
ATOM 3890 C CA . ALA B 1 92 ? 13 26.547 35.188 1 68.12 92 ALA B CA 1
ATOM 3891 C C . ALA B 1 92 ? 13.766 27.719 34.594 1 68.12 92 ALA B C 1
ATOM 3893 O O . ALA B 1 92 ? 13.211 28.797 34.406 1 68.12 92 ALA B O 1
ATOM 389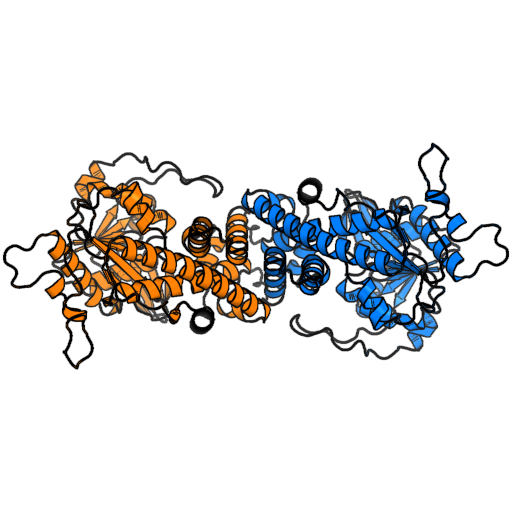4 N N . ARG B 1 93 ? 14.969 27.422 34.25 1 65.88 93 ARG B N 1
ATOM 3895 C CA . ARG B 1 93 ? 15.781 28.484 33.688 1 65.88 93 ARG B CA 1
ATOM 3896 C C . ARG B 1 93 ? 15.281 28.891 32.281 1 65.88 93 ARG B C 1
ATOM 3898 O O . ARG B 1 93 ? 15.172 30.078 31.984 1 65.88 93 ARG B O 1
ATOM 3905 N N . ALA B 1 94 ? 14.945 27.953 31.516 1 67.81 94 ALA B N 1
ATOM 3906 C CA . ALA B 1 94 ? 14.43 28.219 30.188 1 67.81 94 ALA B CA 1
ATOM 3907 C C . ALA B 1 94 ? 13.078 28.938 30.25 1 67.81 94 ALA B C 1
ATOM 3909 O O . ALA B 1 94 ? 12.82 29.859 29.469 1 67.81 94 ALA B O 1
ATOM 3910 N N . ARG B 1 95 ? 12.336 28.594 31.188 1 76.06 95 ARG B N 1
ATOM 3911 C CA . ARG B 1 95 ? 11.023 29.203 31.375 1 76.06 95 ARG B CA 1
ATOM 3912 C C . ARG B 1 95 ? 11.164 30.688 31.719 1 76.06 95 ARG B C 1
ATOM 3914 O O . ARG B 1 95 ? 10.414 31.516 31.219 1 76.06 95 ARG B O 1
ATOM 3921 N N . GLU B 1 96 ? 12.078 30.891 32.594 1 78.94 96 GLU B N 1
ATOM 3922 C CA . GLU B 1 96 ? 12.273 32.25 33.031 1 78.94 96 GLU B CA 1
ATOM 3923 C C . GLU B 1 96 ? 12.812 33.156 31.922 1 78.94 96 GLU B C 1
ATOM 3925 O O . GLU B 1 96 ? 12.391 34.281 31.781 1 78.94 96 GLU B O 1
ATOM 3930 N N . VAL B 1 97 ? 13.602 32.594 31.188 1 79.56 97 VAL B N 1
ATOM 3931 C CA . VAL B 1 97 ? 14.219 33.344 30.109 1 79.56 97 VAL B CA 1
ATOM 3932 C C . VAL B 1 97 ? 13.188 33.625 29.016 1 79.56 97 VAL B C 1
ATOM 3934 O O . VAL B 1 97 ? 13.156 34.719 28.438 1 79.56 97 VAL B O 1
ATOM 3937 N N . LEU B 1 98 ? 12.383 32.719 28.734 1 87.19 98 LEU B N 1
ATOM 3938 C CA . LEU B 1 98 ? 11.375 32.844 27.688 1 87.19 98 LEU B CA 1
ATOM 3939 C C . LEU B 1 98 ? 10.266 33.812 28.109 1 87.19 98 LEU B C 1
ATOM 3941 O O . LEU B 1 98 ? 9.734 34.562 27.281 1 87.19 98 LEU B O 1
ATOM 3945 N N . GLY B 1 99 ? 9.93 33.781 29.391 1 89 99 GLY B N 1
ATOM 3946 C CA . GLY B 1 99 ? 8.828 34.594 29.875 1 89 99 GLY B CA 1
ATOM 3947 C C . GLY B 1 99 ? 7.48 34.188 29.328 1 89 99 GLY B C 1
ATOM 3948 O O . GLY B 1 99 ? 7.34 33.094 28.781 1 89 99 GLY B O 1
ATOM 3949 N N . HIS B 1 100 ? 6.523 35.062 29.5 1 93.81 100 HIS B N 1
ATOM 3950 C CA . HIS B 1 100 ? 5.168 34.781 29.062 1 93.81 100 HIS B CA 1
ATOM 3951 C C . HIS B 1 100 ? 5.062 34.906 27.531 1 93.81 100 HIS B C 1
ATOM 3953 O O . HIS B 1 100 ? 5.652 35.781 26.922 1 93.81 100 HIS B O 1
ATOM 3959 N N . ILE B 1 101 ? 4.312 33.969 26.953 1 96.88 101 ILE B N 1
ATOM 3960 C CA . ILE B 1 101 ? 4.09 33.938 25.516 1 96.88 101 ILE B CA 1
ATOM 3961 C C . ILE B 1 101 ? 2.678 34.438 25.203 1 96.88 101 ILE B C 1
ATOM 3963 O O . ILE B 1 101 ? 1.697 33.75 25.531 1 96.88 101 ILE B O 1
ATOM 3967 N N . ASP B 1 102 ? 2.604 35.594 24.562 1 96.31 102 ASP B N 1
ATOM 3968 C CA . ASP B 1 102 ? 1.309 36.125 24.172 1 96.31 102 ASP B CA 1
ATOM 3969 C C . ASP B 1 102 ? 0.811 35.469 22.875 1 96.31 102 ASP B C 1
ATOM 3971 O O . ASP B 1 102 ? -0.38 35.188 22.734 1 96.31 102 ASP B O 1
ATOM 3975 N N . SER B 1 103 ? 1.712 35.312 21.938 1 98.06 103 SER B N 1
ATOM 3976 C CA . SER B 1 103 ? 1.409 34.781 20.609 1 98.06 103 SER B CA 1
ATOM 3977 C C . SER B 1 103 ? 2.383 33.656 20.234 1 98.06 103 SER B C 1
ATOM 3979 O O . SER B 1 103 ? 3.592 33.906 20.141 1 98.06 103 SER B O 1
ATOM 3981 N N . LEU B 1 104 ? 1.825 32.469 20.016 1 98.25 104 LEU B N 1
ATOM 3982 C CA . LEU B 1 104 ? 2.631 31.312 19.625 1 98.25 104 LEU B CA 1
ATOM 3983 C C . LEU B 1 104 ? 2.154 30.734 18.297 1 98.25 104 LEU B C 1
ATOM 3985 O O . LEU B 1 104 ? 1.014 30.281 18.188 1 98.25 104 LEU B O 1
ATOM 3989 N N . VAL B 1 105 ? 3.025 30.781 17.266 1 98.38 105 VAL B N 1
ATOM 3990 C CA . VAL B 1 105 ? 2.771 30.125 15.992 1 98.38 105 VAL B CA 1
ATOM 3991 C C . VAL B 1 105 ? 3.486 28.766 15.953 1 98.38 105 VAL B C 1
ATOM 3993 O O . VAL B 1 105 ? 4.719 28.719 15.969 1 98.38 105 VAL B O 1
ATOM 3996 N N . VAL B 1 106 ? 2.676 27.719 15.906 1 97.38 106 VAL B N 1
ATOM 3997 C CA . VAL B 1 106 ? 3.232 26.359 15.914 1 97.38 106 VAL B CA 1
ATOM 3998 C C . VAL B 1 106 ? 3.338 25.828 14.492 1 97.38 106 VAL B C 1
ATOM 4000 O O . VAL B 1 106 ? 2.324 25.672 13.805 1 97.38 106 VAL B O 1
ATOM 4003 N N . THR B 1 107 ? 4.555 25.578 14.062 1 96.06 107 THR B N 1
ATOM 4004 C CA . THR B 1 107 ? 4.777 25.188 12.68 1 96.06 107 THR B CA 1
ATOM 4005 C C . THR B 1 107 ? 5.48 23.828 12.609 1 96.06 107 THR B C 1
ATOM 4007 O O . THR B 1 107 ? 6.125 23.516 11.609 1 96.06 107 THR B O 1
ATOM 4010 N N . THR B 1 108 ? 5.406 23.031 13.633 1 92.56 108 THR B N 1
ATOM 4011 C CA . THR B 1 108 ? 6.008 21.703 13.664 1 92.56 108 THR B CA 1
ATOM 4012 C C . THR B 1 108 ? 5.066 20.672 13.039 1 92.56 108 THR B C 1
ATOM 4014 O O . THR B 1 108 ? 3.918 20.984 12.719 1 92.56 108 THR B O 1
ATOM 4017 N N . LYS B 1 109 ? 5.598 19.531 12.844 1 91 109 LYS B N 1
ATOM 4018 C CA . LYS B 1 109 ? 4.738 18.422 12.453 1 91 109 LYS B CA 1
ATOM 4019 C C . LYS B 1 109 ? 3.715 18.109 13.539 1 91 109 LYS B C 1
ATOM 4021 O O . LYS B 1 109 ? 3.988 18.297 14.727 1 91 109 LYS B O 1
ATOM 4026 N N . ALA B 1 110 ? 2.627 17.562 13.109 1 93.44 110 ALA B N 1
ATOM 4027 C CA . ALA B 1 110 ? 1.457 17.375 13.961 1 93.44 110 ALA B CA 1
ATOM 4028 C C . ALA B 1 110 ? 1.805 16.547 15.195 1 93.44 110 ALA B C 1
ATOM 4030 O O . ALA B 1 110 ? 1.347 16.844 16.297 1 93.44 110 ALA B O 1
ATOM 4031 N N . PHE B 1 111 ? 2.625 15.516 15.039 1 89.81 111 PHE B N 1
ATOM 4032 C CA . PHE B 1 111 ? 2.871 14.578 16.125 1 89.81 111 PHE B CA 1
ATOM 4033 C C . PHE B 1 111 ? 3.678 15.242 17.234 1 89.81 111 PHE B C 1
ATOM 4035 O O . PHE B 1 111 ? 3.645 14.797 18.391 1 89.81 111 PHE B O 1
ATOM 4042 N N . ALA B 1 112 ? 4.348 16.344 16.984 1 90.44 112 ALA B N 1
ATOM 4043 C CA . ALA B 1 112 ? 5.219 17 17.953 1 90.44 112 ALA B CA 1
ATOM 4044 C C . ALA B 1 112 ? 4.461 18.078 18.734 1 90.44 112 ALA B C 1
ATOM 4046 O O . ALA B 1 112 ? 4.902 18.516 19.797 1 90.44 112 ALA B O 1
ATOM 4047 N N . VAL B 1 113 ? 3.348 18.516 18.25 1 93.25 113 VAL B N 1
ATOM 4048 C CA . VAL B 1 113 ? 2.668 19.719 18.734 1 93.25 113 VAL B CA 1
ATOM 4049 C C . VAL B 1 113 ? 2.25 19.516 20.203 1 93.25 113 VAL B C 1
ATOM 4051 O O . VAL B 1 113 ? 2.506 20.375 21.047 1 93.25 113 VAL B O 1
ATOM 4054 N N . PRO B 1 114 ? 1.623 18.391 20.578 1 90.94 114 PRO B N 1
ATOM 4055 C CA . PRO B 1 114 ? 1.202 18.234 21.969 1 90.94 114 PRO B CA 1
ATOM 4056 C C . PRO B 1 114 ? 2.371 18.312 22.953 1 90.94 114 PRO B C 1
ATOM 4058 O O . PRO B 1 114 ? 2.262 18.938 24 1 90.94 114 PRO B O 1
ATOM 4061 N N . THR B 1 115 ? 3.445 17.734 22.562 1 88.69 115 THR B N 1
ATOM 4062 C CA . THR B 1 115 ? 4.625 17.734 23.422 1 88.69 115 THR B CA 1
ATOM 4063 C C . THR B 1 115 ? 5.188 19.141 23.562 1 88.69 115 THR B C 1
ATOM 4065 O O . THR B 1 115 ? 5.578 19.547 24.656 1 88.69 115 THR B O 1
ATOM 4068 N N . ILE B 1 116 ? 5.227 19.828 22.516 1 90.69 116 ILE B N 1
ATOM 4069 C CA . ILE B 1 116 ? 5.77 21.188 22.5 1 90.69 116 ILE B CA 1
ATOM 4070 C C . ILE B 1 116 ? 4.883 22.109 23.344 1 90.69 116 ILE B C 1
ATOM 4072 O O . ILE B 1 116 ? 5.383 22.891 24.156 1 90.69 116 ILE B O 1
ATOM 4076 N N . VAL B 1 117 ? 3.607 22.047 23.141 1 93.31 117 VAL B N 1
ATOM 4077 C CA . VAL B 1 117 ? 2.678 22.875 23.906 1 93.31 117 VAL B CA 1
ATOM 4078 C C . VAL B 1 117 ? 2.752 22.531 25.391 1 93.31 117 VAL B C 1
ATOM 4080 O O . VAL B 1 117 ? 2.682 23.406 26.25 1 93.31 117 VAL B O 1
ATOM 4083 N N . TYR B 1 118 ? 2.881 21.25 25.656 1 91.25 118 TYR B N 1
ATOM 4084 C CA . TYR B 1 118 ? 3.037 20.828 27.047 1 91.25 118 TYR B CA 1
ATOM 4085 C C . TYR B 1 118 ? 4.289 21.438 27.656 1 91.25 118 TYR B C 1
ATOM 4087 O O . TYR B 1 118 ? 4.258 21.922 28.797 1 91.25 118 TYR B O 1
ATOM 4095 N N . ARG B 1 119 ? 5.344 21.406 26.953 1 88.12 119 ARG B N 1
ATOM 4096 C CA . ARG B 1 119 ? 6.609 21.953 27.438 1 88.12 119 ARG B CA 1
ATOM 4097 C C . ARG B 1 119 ? 6.508 23.453 27.688 1 88.12 119 ARG B C 1
ATOM 4099 O O . ARG B 1 119 ? 7.141 23.969 28.609 1 88.12 119 ARG B O 1
ATOM 4106 N N . LEU B 1 120 ? 5.738 24.094 26.922 1 92.5 120 LEU B N 1
ATOM 4107 C CA . LEU B 1 120 ? 5.609 25.547 27.016 1 92.5 120 LEU B CA 1
ATOM 4108 C C . LEU B 1 120 ? 4.434 25.938 27.906 1 92.5 120 LEU B C 1
ATOM 4110 O O . LEU B 1 120 ? 4.113 27.109 28.031 1 92.5 120 LEU B O 1
ATOM 4114 N N . ARG B 1 121 ? 3.781 24.984 28.516 1 92.12 121 ARG B N 1
ATOM 4115 C CA . ARG B 1 121 ? 2.5 25.188 29.188 1 92.12 121 ARG B CA 1
ATOM 4116 C C . ARG B 1 121 ? 2.609 26.25 30.266 1 92.12 121 ARG B C 1
ATOM 4118 O O . ARG B 1 121 ? 1.651 26.984 30.531 1 92.12 121 ARG B O 1
ATOM 4125 N N . ARG B 1 122 ? 3.811 26.422 30.938 1 92 122 ARG B N 1
ATOM 4126 C CA . ARG B 1 122 ? 3.988 27.391 32 1 92 122 ARG B CA 1
ATOM 4127 C C . ARG B 1 122 ? 4.23 28.797 31.469 1 92 122 ARG B C 1
ATOM 4129 O O . ARG B 1 122 ? 4.113 29.781 32.188 1 92 122 ARG B O 1
ATOM 4136 N N . ASN B 1 123 ? 4.578 28.859 30.219 1 94.56 123 ASN B N 1
ATOM 4137 C CA . ASN B 1 123 ? 4.766 30.141 29.547 1 94.56 123 ASN B CA 1
ATOM 4138 C C . ASN B 1 123 ? 3.494 30.594 28.828 1 94.56 123 ASN B C 1
ATOM 4140 O O . ASN B 1 123 ? 3.459 31.672 28.234 1 94.56 123 ASN B O 1
ATOM 4144 N N . LEU B 1 124 ? 2.496 29.75 28.844 1 96.06 124 LEU B N 1
ATOM 4145 C CA . LEU B 1 124 ? 1.215 30.016 28.188 1 96.06 124 LEU B CA 1
ATOM 4146 C C . LEU B 1 124 ? 0.12 30.25 29.234 1 96.06 124 LEU B C 1
ATOM 4148 O O . LEU B 1 124 ? 0.237 29.812 30.375 1 96.06 124 LEU B O 1
ATOM 4152 N N . SER B 1 125 ? -0.896 31.016 28.906 1 95.12 125 SER B N 1
ATOM 4153 C CA . SER B 1 125 ? -2.049 31.297 29.75 1 95.12 125 SER B CA 1
ATOM 4154 C C . SER B 1 125 ? -3.314 31.484 28.922 1 95.12 125 SER B C 1
ATOM 4156 O O . SER B 1 125 ? -3.281 31.391 27.703 1 95.12 125 SER B O 1
ATOM 4158 N N . ARG B 1 126 ? -4.395 31.766 29.594 1 95.75 126 ARG B N 1
ATOM 4159 C CA . ARG B 1 126 ? -5.668 32.031 28.922 1 95.75 126 ARG B CA 1
ATOM 4160 C C . ARG B 1 126 ? -5.582 33.25 28.047 1 95.75 126 ARG B C 1
ATOM 4162 O O . ARG B 1 126 ? -6.426 33.469 27.172 1 95.75 126 ARG B O 1
ATOM 4169 N N . ASP B 1 127 ? -4.551 34.062 28.297 1 96.25 127 ASP B N 1
ATOM 4170 C CA . ASP B 1 127 ? -4.379 35.312 27.531 1 96.25 127 ASP B CA 1
ATOM 4171 C C . ASP B 1 127 ? -3.547 35.062 26.281 1 96.25 127 ASP B C 1
ATOM 4173 O O . ASP B 1 127 ? -3.408 35.969 25.438 1 96.25 127 ASP B O 1
ATOM 4177 N N . SER B 1 128 ? -3.021 33.844 26.125 1 97.88 128 SER B N 1
ATOM 4178 C CA . SER B 1 128 ? -2.178 33.531 24.984 1 97.88 128 SER B CA 1
ATOM 4179 C C . SER B 1 128 ? -3.02 33.156 23.766 1 97.88 128 SER B C 1
ATOM 4181 O O . SER B 1 128 ? -4.188 32.781 23.891 1 97.88 128 SER B O 1
ATOM 4183 N N . THR B 1 129 ? -2.475 33.375 22.594 1 98.31 129 THR B N 1
ATOM 4184 C CA . THR B 1 129 ? -3.008 32.906 21.312 1 98.31 129 THR B CA 1
ATOM 4185 C C . THR B 1 129 ? -2.068 31.875 20.688 1 98.31 129 THR B C 1
ATOM 4187 O O . THR B 1 129 ? -0.875 32.156 20.531 1 98.31 129 THR B O 1
ATOM 4190 N N . ILE B 1 130 ? -2.602 30.688 20.391 1 98.44 130 ILE B N 1
ATOM 4191 C CA . ILE B 1 130 ? -1.835 29.641 19.719 1 98.44 130 ILE B CA 1
ATOM 4192 C C . ILE B 1 130 ? -2.355 29.438 18.297 1 98.44 130 ILE B C 1
ATOM 4194 O O . ILE B 1 130 ? -3.533 29.125 18.109 1 98.44 130 ILE B O 1
ATOM 4198 N N . VAL B 1 131 ? -1.507 29.672 17.312 1 98.62 131 VAL B N 1
ATOM 4199 C CA . VAL B 1 131 ? -1.815 29.438 15.906 1 98.62 131 VAL B CA 1
ATOM 4200 C C . VAL B 1 131 ? -1.257 28.094 15.477 1 98.62 131 VAL B C 1
ATOM 4202 O O . VAL B 1 131 ? -0.043 27.875 15.5 1 98.62 131 VAL B O 1
ATOM 4205 N N . LEU B 1 132 ? -2.121 27.188 15.055 1 97.81 132 LEU B N 1
ATOM 4206 C CA . LEU B 1 132 ? -1.713 25.859 14.641 1 97.81 132 LEU B CA 1
ATOM 4207 C C . LEU B 1 132 ? -1.56 25.781 13.125 1 97.81 132 LEU B C 1
ATOM 4209 O O . LEU B 1 132 ? -2.553 25.656 12.398 1 97.81 132 LEU B O 1
ATOM 4213 N N . LEU B 1 133 ? -0.346 25.703 12.633 1 95.81 133 LEU B N 1
ATOM 4214 C CA . LEU B 1 133 ? -0.075 25.703 11.203 1 95.81 133 LEU B CA 1
ATOM 4215 C C . LEU B 1 133 ? 0.389 24.328 10.734 1 95.81 133 LEU B C 1
ATOM 4217 O O . LEU B 1 133 ? 0.856 24.172 9.609 1 95.81 133 LEU B O 1
ATOM 4221 N N . HIS B 1 134 ? 0.225 23.328 11.508 1 87.75 134 HIS B N 1
ATOM 4222 C CA . HIS B 1 134 ? 0.597 21.969 11.133 1 87.75 134 HIS B CA 1
ATOM 4223 C C . HIS B 1 134 ? -0.414 21.375 10.164 1 87.75 134 HIS B C 1
ATOM 4225 O O . HIS B 1 134 ? -1.516 21.891 10 1 87.75 134 HIS B O 1
ATOM 4231 N N . ASN B 1 135 ? 0.048 20.328 9.508 1 85.5 135 ASN B N 1
ATOM 4232 C CA . ASN B 1 135 ? -0.891 19.547 8.703 1 85.5 135 ASN B CA 1
ATOM 4233 C C . ASN B 1 135 ? -1.612 18.5 9.547 1 85.5 135 ASN B C 1
ATOM 4235 O O . ASN B 1 135 ? -1.147 18.141 10.633 1 85.5 135 ASN B O 1
ATOM 4239 N N . GLY B 1 136 ? -2.734 18.094 9.062 1 90.5 136 GLY B N 1
ATOM 4240 C CA . GLY B 1 136 ? -3.457 17.031 9.742 1 90.5 136 GLY B CA 1
ATOM 4241 C C . GLY B 1 136 ? -4.477 17.547 10.742 1 90.5 136 GLY B C 1
ATOM 4242 O O . GLY B 1 136 ? -4.605 18.75 10.945 1 90.5 136 GLY B O 1
ATOM 4243 N N . MET B 1 137 ? -5.191 16.688 11.266 1 95.31 137 MET B N 1
ATOM 4244 C CA . MET B 1 137 ? -6.25 17.016 12.219 1 95.31 137 MET B CA 1
ATOM 4245 C C . MET B 1 137 ? -6.176 16.109 13.445 1 95.31 137 MET B C 1
ATOM 4247 O O . MET B 1 137 ? -5.457 15.109 13.445 1 95.31 137 MET B O 1
ATOM 4251 N N . GLY B 1 138 ? -6.805 16.547 14.547 1 94.44 138 GLY B N 1
ATOM 4252 C CA . GLY B 1 138 ? -6.82 15.781 15.789 1 94.44 138 GLY B CA 1
ATOM 4253 C C . GLY B 1 138 ? -5.836 16.297 16.812 1 94.44 138 GLY B C 1
ATOM 4254 O O . GLY B 1 138 ? -5.805 15.812 17.953 1 94.44 138 GLY B O 1
ATOM 4255 N N . VAL B 1 139 ? -5.031 17.266 16.469 1 95.38 139 VAL B N 1
ATOM 4256 C CA . VAL B 1 139 ? -4 17.812 17.344 1 95.38 139 VAL B CA 1
ATOM 4257 C C . VAL B 1 139 ? -4.652 18.641 18.453 1 95.38 139 VAL B C 1
ATOM 4259 O O . VAL B 1 139 ? -4.277 18.531 19.609 1 95.38 139 VAL B O 1
ATOM 4262 N N . TYR B 1 140 ? -5.594 19.484 18.062 1 95.75 140 TYR B N 1
ATOM 4263 C CA . TYR B 1 140 ? -6.277 20.344 19.016 1 95.75 140 TYR B CA 1
ATOM 4264 C C . TYR B 1 140 ? -6.902 19.531 20.141 1 95.75 140 TYR B C 1
ATOM 4266 O O . TYR B 1 140 ? -6.742 19.859 21.328 1 95.75 140 TYR B O 1
ATOM 4274 N N . GLU B 1 141 ? -7.602 18.438 19.766 1 93 141 GLU B N 1
ATOM 4275 C CA . GLU B 1 141 ? -8.266 17.578 20.734 1 93 141 GLU B CA 1
ATOM 4276 C C . GLU B 1 141 ? -7.266 17.016 21.734 1 93 141 GLU B C 1
ATOM 4278 O O . GLU B 1 141 ? -7.543 16.953 22.938 1 93 141 GLU B O 1
ATOM 4283 N N . ARG B 1 142 ? -6.172 16.688 21.234 1 92.56 142 ARG B N 1
ATOM 4284 C CA . ARG B 1 142 ? -5.133 16.141 22.094 1 92.56 142 ARG B CA 1
ATOM 4285 C C . ARG B 1 142 ? -4.594 17.203 23.047 1 92.56 142 ARG B C 1
ATOM 4287 O O . ARG B 1 142 ? -4.348 16.922 24.234 1 92.56 142 ARG B O 1
ATOM 4294 N N . ILE B 1 143 ? -4.379 18.406 22.594 1 94.94 143 ILE B N 1
ATOM 4295 C CA . ILE B 1 143 ? -3.848 19.5 23.391 1 94.94 143 ILE B CA 1
ATOM 4296 C C . ILE B 1 143 ? -4.816 19.828 24.516 1 94.94 143 ILE B C 1
ATOM 4298 O O . ILE B 1 143 ? -4.398 20 25.672 1 94.94 143 ILE B O 1
ATOM 4302 N N . ILE B 1 144 ? -6.082 19.922 24.219 1 94.69 144 ILE B N 1
ATOM 4303 C CA . ILE B 1 144 ? -7.062 20.344 25.219 1 94.69 144 ILE B CA 1
ATOM 4304 C C . ILE B 1 144 ? -7.215 19.25 26.266 1 94.69 144 ILE B C 1
ATOM 4306 O O . ILE B 1 144 ? -7.465 19.547 27.438 1 94.69 144 ILE B O 1
ATOM 4310 N N . GLU B 1 145 ? -7.109 18.031 25.859 1 92.94 145 GLU B N 1
ATOM 4311 C CA . GLU B 1 145 ? -7.234 16.922 26.797 1 92.94 145 GLU B CA 1
ATOM 4312 C C . GLU B 1 145 ? -6.012 16.828 27.719 1 92.94 145 GLU B C 1
ATOM 4314 O O . GLU B 1 145 ? -6.141 16.641 28.922 1 92.94 145 GLU B O 1
ATOM 4319 N N . ASP B 1 146 ? -4.883 17.047 27.172 1 91.12 146 ASP B N 1
ATOM 4320 C CA . ASP B 1 146 ? -3.646 16.719 27.891 1 91.12 146 ASP B CA 1
ATOM 4321 C C . ASP B 1 146 ? -3.088 17.953 28.594 1 91.12 146 ASP B C 1
ATOM 4323 O O . ASP B 1 146 ? -2.42 17.828 29.625 1 91.12 146 ASP B O 1
ATOM 4327 N N . VAL B 1 147 ? -3.32 19.125 27.984 1 92.75 147 VAL B N 1
ATOM 4328 C CA . VAL B 1 147 ? -2.592 20.297 28.469 1 92.75 147 VAL B CA 1
ATOM 4329 C C . VAL B 1 147 ? -3.566 21.297 29.078 1 92.75 147 VAL B C 1
ATOM 4331 O O . VAL B 1 147 ? -3.268 21.922 30.094 1 92.75 147 VAL B O 1
ATOM 4334 N N . PHE B 1 148 ? -4.672 21.469 28.391 1 95.06 148 PHE B N 1
ATOM 4335 C CA . PHE B 1 148 ? -5.629 22.484 28.844 1 95.06 148 PHE B CA 1
ATOM 4336 C C . PHE B 1 148 ? -7 21.859 29.062 1 95.06 148 PHE B C 1
ATOM 4338 O O . PHE B 1 148 ? -7.98 22.25 28.422 1 95.06 148 PHE B O 1
ATOM 4345 N N . PRO B 1 149 ? -7.188 21.031 30.094 1 93.38 149 PRO B N 1
ATOM 4346 C CA . PRO B 1 149 ? -8.469 20.344 30.297 1 93.38 149 PRO B CA 1
ATOM 4347 C C . PRO B 1 149 ? -9.578 21.297 30.75 1 93.38 149 PRO B C 1
ATOM 4349 O O . PRO B 1 149 ? -10.758 21.031 30.5 1 93.38 149 PRO B O 1
ATOM 4352 N N . GLU B 1 150 ? -9.242 22.391 31.438 1 94.12 150 GLU B N 1
ATOM 4353 C CA . GLU B 1 150 ? -10.234 23.359 31.906 1 94.12 150 GLU B CA 1
ATOM 4354 C C . GLU B 1 150 ? -10.484 24.453 30.859 1 94.12 150 GLU B C 1
ATOM 4356 O O . GLU B 1 150 ? -9.609 25.266 30.594 1 94.12 150 GLU B O 1
ATOM 4361 N N . PRO B 1 151 ? -11.672 24.594 30.344 1 92.5 151 PRO B N 1
ATOM 4362 C CA . PRO B 1 151 ? -11.977 25.531 29.266 1 92.5 151 PRO B CA 1
ATOM 4363 C C . PRO B 1 151 ? -11.656 26.969 29.641 1 92.5 151 PRO B C 1
ATOM 4365 O O . PRO B 1 151 ? -11.234 27.766 28.781 1 92.5 151 PRO B O 1
ATOM 4368 N N . SER B 1 152 ? -11.82 27.328 30.891 1 91.12 152 SER B N 1
ATOM 4369 C CA . SER B 1 152 ? -11.641 28.703 31.328 1 91.12 152 SER B CA 1
ATOM 4370 C C . SER B 1 152 ? -10.172 29.125 31.266 1 91.12 152 SER B C 1
ATOM 4372 O O . SER B 1 152 ? -9.859 30.312 31.219 1 91.12 152 SER B O 1
ATOM 4374 N N . ASN B 1 153 ? -9.305 28.172 31.266 1 92.38 153 ASN B N 1
ATOM 4375 C CA . ASN B 1 153 ? -7.867 28.453 31.281 1 92.38 153 ASN B CA 1
ATOM 4376 C C . ASN B 1 153 ? -7.234 28.219 29.906 1 92.38 153 ASN B C 1
ATOM 4378 O O . ASN B 1 153 ? -6.02 28.344 29.75 1 92.38 153 ASN B O 1
ATOM 4382 N N . ARG B 1 154 ? -8.047 27.953 28.859 1 95.81 154 ARG B N 1
ATOM 4383 C CA . ARG B 1 154 ? -7.535 27.641 27.531 1 95.81 154 ARG B CA 1
ATOM 4384 C C . ARG B 1 154 ? -7.121 28.906 26.797 1 95.81 154 ARG B C 1
ATOM 4386 O O . ARG B 1 154 ? -7.812 29.922 26.859 1 95.81 154 ARG B O 1
ATOM 4393 N N . PRO B 1 155 ? -5.988 28.859 26.172 1 97.44 155 PRO B N 1
ATOM 4394 C CA . PRO B 1 155 ? -5.66 29.953 25.25 1 97.44 155 PRO B CA 1
ATOM 4395 C C . PRO B 1 155 ? -6.609 30.031 24.062 1 97.44 155 PRO B C 1
ATOM 4397 O O . PRO B 1 155 ? -7.461 29.156 23.891 1 97.44 155 PRO B O 1
ATOM 4400 N N . ASN B 1 156 ? -6.535 31.172 23.359 1 97.31 156 ASN B N 1
ATOM 4401 C CA . ASN B 1 156 ? -7.18 31.203 22.047 1 97.31 156 ASN B CA 1
ATOM 4402 C C . ASN B 1 156 ? -6.453 30.312 21.047 1 97.31 156 ASN B C 1
ATOM 4404 O O . ASN B 1 156 ? -5.227 30.234 21.047 1 97.31 156 ASN B O 1
ATOM 4408 N N . PHE B 1 157 ? -7.234 29.594 20.25 1 98.19 157 PHE B N 1
ATOM 4409 C CA . PHE B 1 157 ? -6.645 28.766 19.203 1 98.19 157 PHE B CA 1
ATOM 4410 C C . PHE B 1 157 ? -7.074 29.25 17.828 1 98.19 157 PHE B C 1
ATOM 4412 O O . PHE B 1 157 ? -8.227 29.625 17.625 1 98.19 157 PHE B O 1
ATOM 4419 N N . VAL B 1 158 ? -6.164 29.328 16.953 1 98.5 158 VAL B N 1
ATOM 4420 C CA . VAL B 1 158 ? -6.391 29.656 15.555 1 98.5 158 VAL B CA 1
ATOM 4421 C C . VAL B 1 158 ? -5.973 28.469 14.672 1 98.5 158 VAL B C 1
ATOM 4423 O O . VAL B 1 158 ? -4.84 28 14.758 1 98.5 158 VAL B O 1
ATOM 4426 N N . PHE B 1 159 ? -6.918 27.953 13.875 1 97.94 159 PHE B N 1
ATOM 4427 C CA . PHE B 1 159 ? -6.625 26.906 12.906 1 97.94 159 PHE B CA 1
ATOM 4428 C C . PHE B 1 159 ? -6.195 27.516 11.57 1 97.94 159 PHE B C 1
ATOM 4430 O O . PHE B 1 159 ? -6.598 28.625 11.234 1 97.94 159 PHE B O 1
ATOM 4437 N N . CYS B 1 160 ? -5.395 26.797 10.891 1 97.69 160 CYS B N 1
ATOM 4438 C CA . CYS B 1 160 ? -4.887 27.328 9.633 1 97.69 160 CYS B CA 1
ATOM 4439 C C . CYS B 1 160 ? -4.914 26.281 8.539 1 97.69 160 CYS B C 1
ATOM 4441 O O . CYS B 1 160 ? -4.664 25.094 8.797 1 97.69 160 CYS B O 1
ATOM 4443 N N . VAL B 1 161 ? -5.266 26.656 7.34 1 96.81 161 VAL B N 1
ATOM 4444 C CA . VAL B 1 161 ? -5.043 25.891 6.117 1 96.81 161 VAL B CA 1
ATOM 4445 C C . VAL B 1 161 ? -3.912 26.516 5.309 1 96.81 161 VAL B C 1
ATOM 4447 O O . VAL B 1 161 ? -4.043 27.641 4.82 1 96.81 161 VAL B O 1
ATOM 4450 N N . ASN B 1 162 ? -2.809 25.906 5.266 1 95.75 162 ASN B N 1
ATOM 4451 C CA . ASN B 1 162 ? -1.655 26.406 4.523 1 95.75 162 ASN B CA 1
ATOM 4452 C C . ASN B 1 162 ? -1.479 25.656 3.203 1 95.75 162 ASN B C 1
ATOM 4454 O O . ASN B 1 162 ? -1.315 24.438 3.197 1 95.75 162 ASN B O 1
ATOM 4458 N N . THR B 1 163 ? -1.497 26.312 2.041 1 93.06 163 THR B N 1
ATOM 4459 C CA . THR B 1 163 ? -1.367 25.656 0.742 1 93.06 163 THR B CA 1
ATOM 4460 C C . THR B 1 163 ? -0.062 26.062 0.063 1 93.06 163 THR B C 1
ATOM 4462 O O . THR B 1 163 ? 0.193 25.672 -1.081 1 93.06 163 THR B O 1
ATOM 4465 N N . HIS B 1 164 ? 0.731 26.859 0.801 1 93.06 164 HIS B N 1
ATOM 4466 C CA . HIS B 1 164 ? 2.047 27.156 0.245 1 93.06 164 HIS B CA 1
ATOM 4467 C C . HIS B 1 164 ? 2.881 25.891 0.096 1 93.06 164 HIS B C 1
ATOM 4469 O O . HIS B 1 164 ? 2.842 25.016 0.959 1 93.06 164 HIS B O 1
ATOM 4475 N N . GLY B 1 165 ? 3.582 25.781 -1.054 1 89.38 165 GLY B N 1
ATOM 4476 C CA . GLY B 1 165 ? 4.609 24.766 -1.209 1 89.38 165 GLY B CA 1
ATOM 4477 C C . GLY B 1 165 ? 5.988 25.25 -0.789 1 89.38 165 GLY B C 1
ATOM 4478 O O . GLY B 1 165 ? 6.531 26.188 -1.374 1 89.38 165 GLY B O 1
ATOM 4479 N N . VAL B 1 166 ? 6.504 24.672 0.281 1 91.94 166 VAL B N 1
ATOM 4480 C CA . VAL B 1 166 ? 7.828 25.047 0.758 1 91.94 166 VAL B CA 1
ATOM 4481 C C . VAL B 1 166 ? 8.609 23.797 1.152 1 91.94 166 VAL B C 1
ATOM 4483 O O . VAL B 1 166 ? 8.031 22.797 1.572 1 91.94 166 VAL B O 1
ATOM 4486 N N . TYR B 1 167 ? 9.891 23.828 0.959 1 89.44 167 TYR B N 1
ATOM 4487 C CA . TYR B 1 167 ? 10.766 22.781 1.473 1 89.44 167 TYR B CA 1
ATOM 4488 C C . TYR B 1 167 ? 12.078 23.344 1.973 1 89.44 167 TYR B C 1
ATOM 4490 O O . TYR B 1 167 ? 12.461 24.469 1.599 1 89.44 167 TYR B O 1
ATOM 4498 N N . SER B 1 168 ? 12.727 22.641 2.848 1 92 168 SER B N 1
ATOM 4499 C CA . SER B 1 168 ? 13.977 23.094 3.453 1 92 168 SER B CA 1
ATOM 4500 C C . SER B 1 168 ? 15.172 22.672 2.607 1 92 168 SER B C 1
ATOM 4502 O O . SER B 1 168 ? 15.297 21.516 2.211 1 92 168 SER B O 1
ATOM 4504 N N . LYS B 1 169 ? 16 23.484 2.215 1 91.69 169 LYS B N 1
ATOM 4505 C CA . LYS B 1 169 ? 17.281 23.219 1.548 1 91.69 169 LYS B CA 1
ATOM 4506 C C . LYS B 1 169 ? 18.406 23.078 2.559 1 91.69 169 LYS B C 1
ATOM 4508 O O . LYS B 1 169 ? 19.516 22.688 2.201 1 91.69 169 LYS B O 1
ATOM 4513 N N . GLY B 1 170 ? 18.141 23.344 3.809 1 88.5 170 GLY B N 1
ATOM 4514 C CA . GLY B 1 170 ? 19.062 23.328 4.934 1 88.5 170 GLY B CA 1
ATOM 4515 C C . GLY B 1 170 ? 18.578 24.156 6.109 1 88.5 170 GLY B C 1
ATOM 4516 O O . GLY B 1 170 ? 17.484 24.734 6.062 1 88.5 170 GLY B O 1
ATOM 4517 N N . PRO B 1 171 ? 19.422 24.234 7.117 1 91.44 171 PRO B N 1
ATOM 4518 C CA . PRO B 1 171 ? 19 25.031 8.273 1 91.44 171 PRO B CA 1
ATOM 4519 C C . PRO B 1 171 ? 18.719 26.484 7.926 1 91.44 171 PRO B C 1
ATOM 4521 O O . PRO B 1 171 ? 19.562 27.156 7.32 1 91.44 171 PRO B O 1
ATOM 4524 N N . LEU B 1 172 ? 17.547 26.953 8.258 1 95.5 172 LEU B N 1
ATOM 4525 C CA . LEU B 1 172 ? 17.109 28.328 8.141 1 95.5 172 LEU B CA 1
ATOM 4526 C C . LEU B 1 172 ? 17.047 28.75 6.672 1 95.5 172 LEU B C 1
ATOM 4528 O O . LEU B 1 172 ? 17.188 29.938 6.355 1 95.5 172 LEU B O 1
ATOM 4532 N N . HIS B 1 173 ? 16.938 27.828 5.777 1 95.94 173 HIS B N 1
ATOM 4533 C CA . HIS B 1 173 ? 16.812 28.094 4.348 1 95.94 173 HIS B CA 1
ATOM 4534 C C . HIS B 1 173 ? 15.602 27.359 3.758 1 95.94 173 HIS B C 1
ATOM 4536 O O . HIS B 1 173 ? 15.625 26.141 3.613 1 95.94 173 HIS B O 1
ATOM 4542 N N . THR B 1 174 ? 14.609 28.141 3.369 1 96.69 174 THR B N 1
ATOM 4543 C CA . THR B 1 174 ? 13.383 27.578 2.812 1 96.69 174 THR B CA 1
ATOM 4544 C C . THR B 1 174 ? 13.234 27.969 1.344 1 96.69 174 THR B C 1
ATOM 4546 O O . THR B 1 174 ? 13.469 29.109 0.969 1 96.69 174 THR B O 1
ATOM 4549 N N . VAL B 1 175 ? 12.938 27 0.516 1 95 175 VAL B N 1
ATOM 4550 C CA . VAL B 1 175 ? 12.594 27.234 -0.881 1 95 175 VAL B CA 1
ATOM 4551 C C . VAL B 1 175 ? 11.078 27.297 -1.035 1 95 175 VAL B C 1
ATOM 4553 O O . VAL B 1 175 ? 10.367 26.375 -0.659 1 95 175 VAL B O 1
ATOM 4556 N N . HIS B 1 176 ? 10.609 28.406 -1.451 1 95 176 HIS B N 1
ATOM 4557 C CA . HIS B 1 176 ? 9.203 28.609 -1.755 1 95 176 HIS B CA 1
ATOM 4558 C C . HIS B 1 176 ? 8.883 28.203 -3.188 1 95 176 HIS B C 1
ATOM 4560 O O . HIS B 1 176 ? 9.023 29 -4.117 1 95 176 HIS B O 1
ATOM 4566 N N . CYS B 1 177 ? 8.344 27.016 -3.375 1 87.69 177 CYS B N 1
ATOM 4567 C CA . CYS B 1 177 ? 8.227 26.422 -4.703 1 87.69 177 CYS B CA 1
ATOM 4568 C C . CYS B 1 177 ? 6.793 26.484 -5.207 1 87.69 177 CYS B C 1
ATOM 4570 O O . CYS B 1 177 ? 6.527 26.234 -6.383 1 87.69 177 CYS B O 1
ATOM 4572 N N . GLY B 1 178 ? 5.867 26.797 -4.414 1 87.81 178 GLY B N 1
ATOM 4573 C CA . GLY B 1 178 ? 4.473 26.906 -4.805 1 87.81 178 GLY B CA 1
ATOM 4574 C C . GLY B 1 178 ? 3.729 28.016 -4.082 1 87.81 178 GLY B C 1
ATOM 4575 O O . GLY B 1 178 ? 3.539 27.953 -2.865 1 87.81 178 GLY B O 1
ATOM 4576 N N . LEU B 1 179 ? 3.277 28.984 -4.875 1 91.12 179 LEU B N 1
ATOM 4577 C CA . LEU B 1 179 ? 2.51 30.078 -4.309 1 91.12 179 LEU B CA 1
ATOM 4578 C C . LEU B 1 179 ? 1.125 29.609 -3.875 1 91.12 179 LEU B C 1
ATOM 4580 O O . LEU B 1 179 ? 0.396 29 -4.664 1 91.12 179 LEU B O 1
ATOM 4584 N N . GLY B 1 180 ? 0.873 29.766 -2.615 1 93.81 180 GLY B N 1
ATOM 4585 C CA . GLY B 1 180 ? -0.421 29.438 -2.029 1 93.81 180 GLY B CA 1
ATOM 4586 C C . GLY B 1 180 ? -0.954 30.547 -1.134 1 93.81 180 GLY B C 1
ATOM 4587 O O . GLY B 1 180 ? -0.775 31.734 -1.427 1 93.81 180 GLY B O 1
ATOM 4588 N N . GLN B 1 181 ? -1.719 30.141 -0.162 1 96.44 181 GLN B N 1
ATOM 4589 C CA . GLN B 1 181 ? -2.301 31.062 0.818 1 96.44 181 GLN B CA 1
ATOM 4590 C C . GLN B 1 181 ? -2.441 30.375 2.18 1 96.44 181 GLN B C 1
ATOM 4592 O O . GLN B 1 181 ? -2.332 29.156 2.287 1 96.44 181 GLN B O 1
ATOM 4597 N N . ILE B 1 182 ? -2.561 31.172 3.176 1 97.88 182 ILE B N 1
ATOM 4598 C CA . ILE B 1 182 ? -2.873 30.703 4.52 1 97.88 182 ILE B CA 1
ATOM 4599 C C . ILE B 1 182 ? -4.242 31.234 4.945 1 97.88 182 ILE B C 1
ATOM 4601 O O . ILE B 1 182 ? -4.48 32.438 4.941 1 97.88 182 ILE B O 1
ATOM 4605 N N . GLN B 1 183 ? -5.148 30.375 5.215 1 98 183 GLN B N 1
ATOM 4606 C CA . GLN B 1 183 ? -6.449 30.766 5.762 1 98 183 GLN B CA 1
ATOM 4607 C C . GLN B 1 183 ? -6.488 30.562 7.273 1 98 183 GLN B C 1
ATOM 4609 O O . GLN B 1 183 ? -6.145 29.484 7.773 1 98 183 GLN B O 1
ATOM 4614 N N . LEU B 1 184 ? -6.84 31.594 7.98 1 98.5 184 LEU B N 1
ATOM 4615 C CA . LEU B 1 184 ? -6.914 31.578 9.438 1 98.5 184 LEU B CA 1
ATOM 4616 C C . LEU B 1 184 ? -8.367 31.484 9.906 1 98.5 184 LEU B C 1
ATOM 4618 O O . LEU B 1 184 ? -9.219 32.25 9.422 1 98.5 184 LEU B O 1
ATOM 4622 N N . GLY B 1 185 ? -8.672 30.562 10.7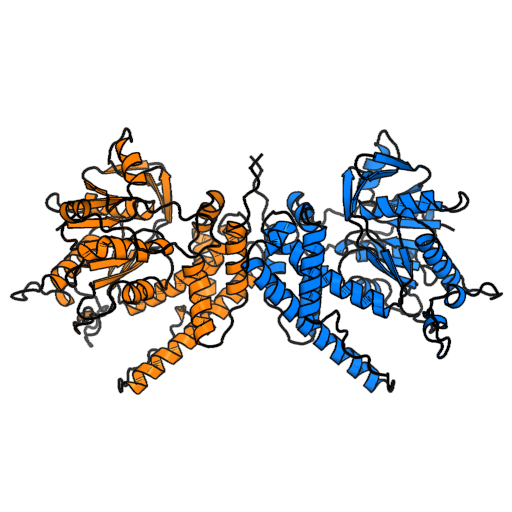5 1 98.31 185 GLY B N 1
ATOM 4623 C CA . GLY B 1 185 ? -9.961 30.453 11.422 1 98.31 185 GLY B CA 1
ATOM 4624 C C . GLY B 1 185 ? -9.852 30.438 12.938 1 98.31 185 GLY B C 1
ATOM 4625 O O . GLY B 1 185 ? -9.18 29.578 13.508 1 98.31 185 GLY B O 1
ATOM 4626 N N . ILE B 1 186 ? -10.523 31.406 13.578 1 98.25 186 ILE B N 1
ATOM 4627 C CA . ILE B 1 186 ? -10.469 31.5 15.031 1 98.25 186 ILE B CA 1
ATOM 4628 C C . ILE B 1 186 ? -11.484 30.547 15.648 1 98.25 186 ILE B C 1
ATOM 4630 O O . ILE B 1 186 ? -12.672 30.594 15.32 1 98.25 186 ILE B O 1
ATOM 4634 N N . LEU B 1 187 ? -10.969 29.641 16.484 1 97.06 187 LEU B N 1
ATOM 4635 C CA . LEU B 1 187 ? -11.875 28.766 17.234 1 97.06 187 LEU B CA 1
ATOM 4636 C C . LEU B 1 187 ? -12.828 29.594 18.094 1 97.06 187 LEU B C 1
ATOM 4638 O O . LEU B 1 187 ? -12.422 30.594 18.688 1 97.06 187 LEU B O 1
ATOM 4642 N N . PRO B 1 188 ? -14.047 29.141 18.219 1 93.44 188 PRO B N 1
ATOM 4643 C CA . PRO B 1 188 ? -15.008 29.875 19.062 1 93.44 188 PRO B CA 1
ATOM 4644 C C . PRO B 1 188 ? -14.516 30.062 20.5 1 93.44 188 PRO B C 1
ATOM 4646 O O . PRO B 1 188 ? -13.906 29.156 21.062 1 93.44 188 PRO B O 1
ATOM 4649 N N . ASP B 1 189 ? -14.828 31.172 21.031 1 92.88 189 ASP B N 1
ATOM 4650 C CA . ASP B 1 189 ? -14.383 31.562 22.359 1 92.88 189 ASP B CA 1
ATOM 4651 C C . ASP B 1 189 ? -15.086 30.719 23.438 1 92.88 189 ASP B C 1
ATOM 4653 O O . ASP B 1 189 ? -16.312 30.641 23.453 1 92.88 189 ASP B O 1
ATOM 4657 N N . THR B 1 190 ? -14.297 30.188 24.297 1 88.25 190 THR B N 1
ATOM 4658 C CA . THR B 1 190 ? -14.875 29.406 25.391 1 88.25 190 THR B CA 1
ATOM 4659 C C . THR B 1 190 ? -15.641 30.297 26.359 1 88.25 190 THR B C 1
ATOM 4661 O O . THR B 1 190 ? -16.469 29.828 27.125 1 88.25 190 THR B O 1
ATOM 4664 N N . LEU B 1 191 ? -15.383 31.625 26.281 1 88.31 191 LEU B N 1
ATOM 4665 C CA . LEU B 1 191 ? -16.016 32.562 27.188 1 88.31 191 LEU B CA 1
ATOM 4666 C C . LEU B 1 191 ? -17.188 33.25 26.516 1 88.31 191 LEU B C 1
ATOM 4668 O O . LEU B 1 191 ? -17.828 34.156 27.109 1 88.31 191 LEU B O 1
ATOM 4672 N N . GLY B 1 192 ? -17.484 32.938 25.266 1 89.38 192 GLY B N 1
ATOM 4673 C CA . GLY B 1 192 ? -18.75 33.281 24.656 1 89.38 192 GLY B CA 1
ATOM 4674 C C . GLY B 1 192 ? -18.641 34.469 23.703 1 89.38 192 GLY B C 1
ATOM 4675 O O . GLY B 1 192 ? -19.641 34.875 23.094 1 89.38 192 GLY B O 1
ATOM 4676 N N . ARG B 1 193 ? -17.469 35.094 23.562 1 91.75 193 ARG B N 1
ATOM 4677 C CA . ARG B 1 193 ? -17.328 36.188 22.625 1 91.75 193 ARG B CA 1
ATOM 4678 C C . ARG B 1 193 ? -17.484 35.719 21.188 1 91.75 193 ARG B C 1
ATOM 4680 O O . ARG B 1 193 ? -16.906 34.719 20.797 1 91.75 193 ARG B O 1
ATOM 4687 N N . ASN B 1 194 ? -18.297 36.438 20.406 1 93.19 194 ASN B N 1
ATOM 4688 C CA . ASN B 1 194 ? -18.484 36.125 18.984 1 93.19 194 ASN B CA 1
ATOM 4689 C C . ASN B 1 194 ? -17.484 36.875 18.109 1 93.19 194 ASN B C 1
ATOM 4691 O O . ASN B 1 194 ? -17.719 38.031 17.766 1 93.19 194 ASN B O 1
ATOM 4695 N N . TYR B 1 195 ? -16.469 36.219 17.672 1 94.94 195 TYR B N 1
ATOM 4696 C CA . TYR B 1 195 ? -15.422 36.812 16.891 1 94.94 195 TYR B CA 1
ATOM 4697 C C . TYR B 1 195 ? -15.906 37.125 15.469 1 94.94 195 TYR B C 1
ATOM 4699 O O . TYR B 1 195 ? -15.25 37.844 14.727 1 94.94 195 TYR B O 1
ATOM 4707 N N . GLU B 1 196 ? -17.062 36.562 15.109 1 94.06 196 GLU B N 1
ATOM 4708 C CA . GLU B 1 196 ? -17.547 36.688 13.734 1 94.06 196 GLU B CA 1
ATOM 4709 C C . GLU B 1 196 ? -18.859 37.469 13.672 1 94.06 196 GLU B C 1
ATOM 4711 O O . GLU B 1 196 ? -19.672 37.219 12.789 1 94.06 196 GLU B O 1
ATOM 4716 N N . ALA B 1 197 ? -19.156 38.281 14.562 1 90.81 197 ALA B N 1
ATOM 4717 C CA . ALA B 1 197 ? -20.422 39 14.688 1 90.81 197 ALA B CA 1
ATOM 4718 C C . ALA B 1 197 ? -20.719 39.812 13.43 1 90.81 197 ALA B C 1
ATOM 4720 O O . ALA B 1 197 ? -21.844 39.812 12.938 1 90.81 197 ALA B O 1
ATOM 4721 N N . SER B 1 198 ? -19.734 40.5 12.953 1 88.88 198 SER B N 1
ATOM 4722 C CA . SER B 1 198 ? -19.922 41.344 11.789 1 88.88 198 SER B CA 1
ATOM 4723 C C . SER B 1 198 ? -20.25 40.531 10.539 1 88.88 198 SER B C 1
ATOM 4725 O O . SER B 1 198 ? -20.938 41 9.641 1 88.88 198 SER B O 1
ATOM 4727 N N . TYR B 1 199 ? -19.672 39.344 10.492 1 89.19 199 TYR B N 1
ATOM 4728 C CA . TYR B 1 199 ? -19.891 38.469 9.352 1 89.19 199 TYR B CA 1
ATOM 4729 C C . TYR B 1 199 ? -21.344 38 9.289 1 89.19 199 TYR B C 1
ATOM 4731 O O . TYR B 1 199 ? -21.891 37.812 8.203 1 89.19 199 TYR B O 1
ATOM 4739 N N . HIS B 1 200 ? -22.062 37.781 10.391 1 81.88 200 HIS B N 1
ATOM 4740 C CA . HIS B 1 200 ? -23.391 37.219 10.469 1 81.88 200 HIS B CA 1
ATOM 4741 C C . HIS B 1 200 ? -24.469 38.312 10.398 1 81.88 200 HIS B C 1
ATOM 4743 O O . HIS B 1 200 ? -25.656 38 10.328 1 81.88 200 HIS B O 1
ATOM 4749 N N . VAL B 1 201 ? -24.219 39.531 10.586 1 72.06 201 VAL B N 1
ATOM 4750 C CA . VAL B 1 201 ? -25.203 40.594 10.602 1 72.06 201 VAL B CA 1
ATOM 4751 C C . VAL B 1 201 ? -25.875 40.719 9.227 1 72.06 201 VAL B C 1
ATOM 4753 O O . VAL B 1 201 ? -25.188 40.75 8.203 1 72.06 201 VAL B O 1
ATOM 4756 N N . ALA B 1 202 ? -27.297 40.25 9.305 1 58.59 202 ALA B N 1
ATOM 4757 C CA . ALA B 1 202 ? -28.266 40.312 8.219 1 58.59 202 ALA B CA 1
ATOM 4758 C C . ALA B 1 202 ? -28.344 41.688 7.605 1 58.59 202 ALA B C 1
ATOM 4760 O O . ALA B 1 202 ? -28.203 42.688 8.305 1 58.59 202 ALA B O 1
ATOM 4761 N N . GLY B 1 203 ? -28.328 41.938 6.238 1 52.5 203 GLY B N 1
ATOM 4762 C CA . GLY B 1 203 ? -28.75 43.125 5.566 1 52.5 203 GLY B CA 1
ATOM 4763 C C . GLY B 1 203 ? -27.656 43.812 4.754 1 52.5 203 GLY B C 1
ATOM 4764 O O . GLY B 1 203 ? -27.859 44.875 4.164 1 52.5 203 GLY B O 1
ATOM 4765 N N . THR B 1 204 ? -26.375 43.625 5.371 1 49.56 204 THR B N 1
ATOM 4766 C CA . THR B 1 204 ? -25.5 44.406 4.508 1 49.56 204 THR B CA 1
ATOM 4767 C C . THR B 1 204 ? -25.391 43.781 3.125 1 49.56 204 THR B C 1
ATOM 4769 O O . THR B 1 204 ? -25.094 42.594 3 1 49.56 204 THR B O 1
ATOM 4772 N N . PRO B 1 205 ? -26.234 44.312 2.285 1 49.47 205 PRO B N 1
ATOM 4773 C CA . PRO B 1 205 ? -26.219 43.812 0.909 1 49.47 205 PRO B CA 1
ATOM 4774 C C . PRO B 1 205 ? -24.891 43.188 0.513 1 49.47 205 PRO B C 1
ATOM 4776 O O . PRO B 1 205 ? -24.797 42.469 -0.476 1 49.47 205 PRO B O 1
ATOM 4779 N N . LEU B 1 206 ? -23.75 43.906 0.889 1 53.03 206 LEU B N 1
ATOM 4780 C CA . LEU B 1 206 ? -22.422 43.594 0.392 1 53.03 206 LEU B CA 1
ATOM 4781 C C . LEU B 1 206 ? -21.859 42.344 1.062 1 53.03 206 LEU B C 1
ATOM 4783 O O . LEU B 1 206 ? -22.375 41.906 2.088 1 53.03 206 LEU B O 1
ATOM 4787 N N . GLN B 1 207 ? -20.766 41.75 0.543 1 62.59 207 GLN B N 1
ATOM 4788 C CA . GLN B 1 207 ? -20 40.562 0.91 1 62.59 207 GLN B CA 1
ATOM 4789 C C . GLN B 1 207 ? -19.656 40.562 2.395 1 62.59 207 GLN B C 1
ATOM 4791 O O . GLN B 1 207 ? -18.953 41.469 2.867 1 62.59 207 GLN B O 1
ATOM 4796 N N . PRO B 1 208 ? -20.453 39.75 3.27 1 72.44 208 PRO B N 1
ATOM 4797 C CA . PRO B 1 208 ? -20.078 39.688 4.684 1 72.44 208 PRO B CA 1
ATOM 4798 C C . PRO B 1 208 ? -18.562 39.594 4.887 1 72.44 208 PRO B C 1
ATOM 4800 O O . PRO B 1 208 ? -17.875 38.938 4.105 1 72.44 208 PRO B O 1
ATOM 4803 N N . GLN B 1 209 ? -18.078 40.625 5.664 1 84.25 209 GLN B N 1
ATOM 4804 C CA . GLN B 1 209 ? -16.641 40.594 5.938 1 84.25 209 GLN B CA 1
ATOM 4805 C C . GLN B 1 209 ? -16.359 40.5 7.434 1 84.25 209 GLN B C 1
ATOM 4807 O O . GLN B 1 209 ? -17.109 41.031 8.25 1 84.25 209 GLN B O 1
ATOM 4812 N N . LEU B 1 210 ? -15.453 39.781 7.836 1 92.44 210 LEU B N 1
ATOM 4813 C CA . LEU B 1 210 ? -14.969 39.688 9.211 1 92.44 210 LEU B CA 1
ATOM 4814 C C . LEU B 1 210 ? -14.281 41 9.617 1 92.44 210 LEU B C 1
ATOM 4816 O O . LEU B 1 210 ? -13.734 41.719 8.766 1 92.44 210 LEU B O 1
ATOM 4820 N N . SER B 1 211 ? -14.438 41.344 10.867 1 93 211 SER B N 1
ATOM 4821 C CA . SER B 1 211 ? -13.859 42.594 11.375 1 93 211 SER B CA 1
ATOM 4822 C C . SER B 1 211 ? -13.023 42.344 12.633 1 93 211 SER B C 1
ATOM 4824 O O . SER B 1 211 ? -13.508 41.719 13.586 1 93 211 SER B O 1
ATOM 4826 N N . LEU B 1 212 ? -11.797 42.844 12.695 1 93.62 212 LEU B N 1
ATOM 4827 C CA . LEU B 1 212 ? -10.93 42.719 13.859 1 93.62 212 LEU B CA 1
ATOM 4828 C C . LEU B 1 212 ? -11.586 43.344 15.102 1 93.62 212 LEU B C 1
ATOM 4830 O O . LEU B 1 212 ? -11.297 42.906 16.219 1 93.62 212 LEU B O 1
ATOM 4834 N N . ASP B 1 213 ? -12.477 44.219 14.852 1 92.25 213 ASP B N 1
ATOM 4835 C CA . ASP B 1 213 ? -13.156 44.906 15.953 1 92.25 213 ASP B CA 1
ATOM 4836 C C . ASP B 1 213 ? -14.062 43.938 16.719 1 92.25 213 ASP B C 1
ATOM 4838 O O . ASP B 1 213 ? -14.398 44.156 17.875 1 92.25 213 ASP B O 1
ATOM 4842 N N . ASP B 1 214 ? -14.5 42.844 16.031 1 92.75 214 ASP B N 1
ATOM 4843 C CA . ASP B 1 214 ? -15.312 41.844 16.703 1 92.75 214 ASP B CA 1
ATOM 4844 C C . ASP B 1 214 ? -14.492 41.094 17.734 1 92.75 214 ASP B C 1
ATOM 4846 O O . ASP B 1 214 ? -15.055 40.5 18.672 1 92.75 214 ASP B O 1
ATOM 4850 N N . ILE B 1 215 ? -13.148 41.062 17.562 1 95.12 215 ILE B N 1
ATOM 4851 C CA . ILE B 1 215 ? -12.258 40.406 18.516 1 95.12 215 ILE B CA 1
ATOM 4852 C C . ILE B 1 215 ? -12.008 41.312 19.703 1 95.12 215 ILE B C 1
ATOM 4854 O O . ILE B 1 215 ? -12.242 40.938 20.859 1 95.12 215 ILE B O 1
ATOM 4858 N N . ALA B 1 216 ? -11.547 42.5 19.422 1 90.75 216 ALA B N 1
ATOM 4859 C CA . ALA B 1 216 ? -11.305 43.562 20.391 1 90.75 216 ALA B CA 1
ATOM 4860 C C . ALA B 1 216 ? -11.453 44.938 19.734 1 90.75 216 ALA B C 1
ATOM 4862 O O . ALA B 1 216 ? -10.734 45.25 18.797 1 90.75 216 ALA B O 1
ATOM 4863 N N . GLY B 1 217 ? -12.508 45.562 20.234 1 81.62 217 GLY B N 1
ATOM 4864 C CA . GLY B 1 217 ? -12.773 46.844 19.672 1 81.62 217 GLY B CA 1
ATOM 4865 C C . GLY B 1 217 ? -11.727 47.906 20.031 1 81.62 217 GLY B C 1
ATOM 4866 O O . GLY B 1 217 ? -11.164 47.844 21.125 1 81.62 217 GLY B O 1
ATOM 4867 N N . ALA B 1 218 ? -11.57 48.75 19.156 1 71.62 218 ALA B N 1
ATOM 4868 C CA . ALA B 1 218 ? -10.617 49.844 19.391 1 71.62 218 ALA B CA 1
ATOM 4869 C C . ALA B 1 218 ? -11.086 50.75 20.516 1 71.62 218 ALA B C 1
ATOM 4871 O O . ALA B 1 218 ? -10.266 51.375 21.203 1 71.62 218 ALA B O 1
ATOM 4872 N N . THR B 1 219 ? -12.359 50.688 20.656 1 70.81 219 THR B N 1
ATOM 4873 C CA . THR B 1 219 ? -12.914 51.656 21.594 1 70.81 219 THR B CA 1
ATOM 4874 C C . THR B 1 219 ? -13.227 51 22.938 1 70.81 219 THR B C 1
ATOM 4876 O O . THR B 1 219 ? -13.711 51.656 23.859 1 70.81 219 THR B O 1
ATOM 4879 N N . GLU B 1 220 ? -13.117 49.75 22.859 1 69.94 220 GLU B N 1
ATOM 4880 C CA . GLU B 1 220 ? -13.406 49.031 24.109 1 69.94 220 GLU B CA 1
ATOM 4881 C C . GLU B 1 220 ? -12.43 49.469 25.203 1 69.94 220 GLU B C 1
ATOM 4883 O O . GLU B 1 220 ? -11.211 49.344 25.031 1 69.94 220 GLU B O 1
ATOM 4888 N N . PHE B 1 221 ? -13.07 50.156 26.25 1 68.5 221 PHE B N 1
ATOM 4889 C CA . PHE B 1 221 ? -12.336 50.562 27.438 1 68.5 221 PHE B CA 1
ATOM 4890 C C . PHE B 1 221 ? -12 49.344 28.297 1 68.5 221 PHE B C 1
ATOM 4892 O O . PHE B 1 221 ? -12.781 48.375 28.359 1 68.5 221 PHE B O 1
ATOM 4899 N N . ASP B 1 222 ? -10.68 48.938 28.359 1 70.88 222 ASP B N 1
ATOM 4900 C CA . ASP B 1 222 ? -10.188 47.844 29.234 1 70.88 222 ASP B CA 1
ATOM 4901 C C . ASP B 1 222 ? -10.227 46.5 28.516 1 70.88 222 ASP B C 1
ATOM 4903 O O . ASP B 1 222 ? -10.93 45.594 28.953 1 70.88 222 ASP B O 1
ATOM 4907 N N . ILE B 1 223 ? -9.688 46.469 27.547 1 83.44 223 ILE B N 1
ATOM 4908 C CA . ILE B 1 223 ? -9.648 45.219 26.75 1 83.44 223 ILE B CA 1
ATOM 4909 C C . ILE B 1 223 ? -8.773 44.188 27.453 1 83.44 223 ILE B C 1
ATOM 4911 O O . ILE B 1 223 ? -7.648 44.5 27.844 1 83.44 223 ILE B O 1
ATOM 4915 N N . SER B 1 224 ? -9.383 43.125 27.672 1 90.25 224 SER B N 1
ATOM 4916 C CA . SER B 1 224 ? -8.648 42 28.234 1 90.25 224 SER B CA 1
ATOM 4917 C C . SER B 1 224 ? -7.457 41.625 27.359 1 90.25 224 SER B C 1
ATOM 4919 O O . SER B 1 224 ? -7.543 41.656 26.125 1 90.25 224 SER B O 1
ATOM 4921 N N . PRO B 1 225 ? -6.316 41.312 28.016 1 93.69 225 PRO B N 1
ATOM 4922 C CA . PRO B 1 225 ? -5.148 40.875 27.25 1 93.69 225 PRO B CA 1
ATOM 4923 C C . PRO B 1 225 ? -5.461 39.656 26.359 1 93.69 225 PRO B C 1
ATOM 4925 O O . PRO B 1 225 ? -4.871 39.531 25.281 1 93.69 225 PRO B O 1
ATOM 4928 N N . ARG B 1 226 ? -6.422 38.906 26.734 1 95.38 226 ARG B N 1
ATOM 4929 C CA . ARG B 1 226 ? -6.824 37.719 25.969 1 95.38 226 ARG B CA 1
ATOM 4930 C C . ARG B 1 226 ? -7.246 38.094 24.562 1 95.38 226 ARG B C 1
ATOM 4932 O O . ARG B 1 226 ? -6.77 37.5 23.578 1 95.38 226 ARG B O 1
ATOM 4939 N N . TYR B 1 227 ? -8.055 39.031 24.453 1 96.44 227 TYR B N 1
ATOM 4940 C CA . TYR B 1 227 ? -8.625 39.438 23.156 1 96.44 227 TYR B CA 1
ATOM 4941 C C . TYR B 1 227 ? -7.668 40.344 22.391 1 96.44 227 TYR B C 1
ATOM 4943 O O . TYR B 1 227 ? -7.609 40.281 21.172 1 96.44 227 TYR B O 1
ATOM 4951 N N . LEU B 1 228 ? -6.941 41.188 23.141 1 95 228 LEU B N 1
ATOM 4952 C CA . LEU B 1 228 ? -5.957 42.031 22.5 1 95 228 LEU B CA 1
ATOM 4953 C C . LEU B 1 228 ? -4.867 41.219 21.828 1 95 228 LEU B C 1
ATOM 4955 O O . LEU B 1 228 ? -4.477 41.5 20.688 1 95 228 LEU B O 1
ATOM 4959 N N . ASN B 1 229 ? -4.332 40.219 22.516 1 96.31 229 ASN B N 1
ATOM 4960 C CA . ASN B 1 229 ? -3.307 39.344 21.969 1 96.31 229 ASN B CA 1
ATOM 4961 C C . ASN B 1 229 ? -3.82 38.562 20.734 1 96.31 229 ASN B C 1
ATOM 4963 O O . ASN B 1 229 ? -3.098 38.406 19.75 1 96.31 229 ASN B O 1
ATOM 4967 N N . LEU B 1 230 ? -5.066 38.094 20.781 1 97.62 230 LEU B N 1
ATOM 4968 C CA . LEU B 1 230 ? -5.676 37.438 19.656 1 97.62 230 LEU B CA 1
ATOM 4969 C C . LEU B 1 230 ? -5.781 38.375 18.453 1 97.62 230 LEU B C 1
ATOM 4971 O O . LEU B 1 230 ? -5.367 38 17.344 1 97.62 230 LEU B O 1
ATOM 4975 N N . ARG B 1 231 ? -6.359 39.562 18.703 1 96.69 231 ARG B N 1
ATOM 4976 C CA . ARG B 1 231 ? -6.516 40.562 17.641 1 96.69 231 ARG B CA 1
ATOM 4977 C C . ARG B 1 231 ? -5.168 40.875 17 1 96.69 231 ARG B C 1
ATOM 4979 O O . ARG B 1 231 ? -5.055 40.938 15.781 1 96.69 231 ARG B O 1
ATOM 4986 N N . ASN B 1 232 ? -4.191 41.156 17.844 1 95.94 232 ASN B N 1
ATOM 4987 C CA . ASN B 1 232 ? -2.867 41.531 17.359 1 95.94 232 ASN B CA 1
ATOM 4988 C C . ASN B 1 232 ? -2.215 40.406 16.562 1 95.94 232 ASN B C 1
ATOM 4990 O O . ASN B 1 232 ? -1.521 40.656 15.578 1 95.94 232 ASN B O 1
ATOM 4994 N N . THR B 1 233 ? -2.365 39.156 17 1 97.94 233 THR B N 1
ATOM 4995 C CA . THR B 1 233 ? -1.812 38 16.312 1 97.94 233 THR B CA 1
ATOM 4996 C C . THR B 1 233 ? -2.42 37.875 14.914 1 97.94 233 THR B C 1
ATOM 4998 O O . THR B 1 233 ? -1.697 37.719 13.922 1 97.94 233 THR B O 1
ATOM 5001 N N . ILE B 1 234 ? -3.754 37.938 14.82 1 98.12 234 ILE B N 1
ATOM 5002 C CA . ILE B 1 234 ? -4.445 37.844 13.539 1 98.12 234 ILE B CA 1
ATOM 5003 C C . ILE B 1 234 ? -3.996 38.969 12.625 1 98.12 234 ILE B C 1
ATOM 5005 O O . ILE B 1 234 ? -3.672 38.75 11.461 1 98.12 234 ILE B O 1
ATOM 5009 N N . ALA B 1 235 ? -3.969 40.156 13.172 1 96.88 235 ALA B N 1
ATOM 5010 C CA . ALA B 1 235 ? -3.57 41.344 12.398 1 96.88 235 ALA B CA 1
ATOM 5011 C C . ALA B 1 235 ? -2.152 41.188 11.859 1 96.88 235 ALA B C 1
ATOM 5013 O O . ALA B 1 235 ? -1.882 41.531 10.703 1 96.88 235 ALA B O 1
ATOM 5014 N N . ALA B 1 236 ? -1.236 40.75 12.711 1 97.62 236 ALA B N 1
ATOM 5015 C CA . ALA B 1 236 ? 0.156 40.562 12.305 1 97.62 236 ALA B CA 1
ATOM 5016 C C . ALA B 1 236 ? 0.272 39.594 11.133 1 97.62 236 ALA B C 1
ATOM 5018 O O . ALA B 1 236 ? 1.051 39.812 10.203 1 97.62 236 ALA B O 1
ATOM 5019 N N . LEU B 1 237 ? -0.484 38.531 11.141 1 98.12 237 LEU B N 1
ATOM 5020 C CA . LEU B 1 237 ? -0.404 37.5 10.109 1 98.12 237 LEU B CA 1
ATOM 5021 C C . LEU B 1 237 ? -1.039 38 8.812 1 98.12 237 LEU B C 1
ATOM 5023 O O . LEU B 1 237 ? -0.468 37.812 7.73 1 98.12 237 LEU B O 1
ATOM 5027 N N . ILE B 1 238 ? -2.225 38.625 8.867 1 97.44 238 ILE B N 1
ATOM 5028 C CA . ILE B 1 238 ? -2.936 39 7.652 1 97.44 238 ILE B CA 1
ATOM 5029 C C . ILE B 1 238 ? -2.246 40.219 7.004 1 97.44 238 ILE B C 1
ATOM 5031 O O . ILE B 1 238 ? -2.391 40.438 5.805 1 97.44 238 ILE B O 1
ATOM 5035 N N . HIS B 1 239 ? -1.454 41 7.754 1 96.44 239 HIS B N 1
ATOM 5036 C CA . HIS B 1 239 ? -0.781 42.156 7.203 1 96.44 239 HIS B CA 1
ATOM 5037 C C . HIS B 1 239 ? 0.656 41.844 6.809 1 96.44 239 HIS B C 1
ATOM 5039 O O . HIS B 1 239 ? 1.456 42.75 6.562 1 96.44 239 HIS B O 1
ATOM 5045 N N . SER B 1 240 ? 1.029 40.625 6.809 1 96.62 240 SER B N 1
ATOM 5046 C CA . SER B 1 240 ? 2.277 40.125 6.219 1 96.62 240 SER B CA 1
ATOM 5047 C C . SER B 1 240 ? 2.068 39.656 4.789 1 96.62 240 SER B C 1
ATOM 5049 O O . SER B 1 240 ? 1.732 38.5 4.562 1 96.62 240 SER B O 1
ATOM 5051 N N . PRO B 1 241 ? 2.34 40.5 3.807 1 95.38 241 PRO B N 1
ATOM 5052 C CA . PRO B 1 241 ? 1.968 40.188 2.424 1 95.38 241 PRO B CA 1
ATOM 5053 C C . PRO B 1 241 ? 2.58 38.875 1.924 1 95.38 241 PRO B C 1
ATOM 5055 O O . PRO B 1 241 ? 1.947 38.156 1.157 1 95.38 241 PRO B O 1
ATOM 5058 N N . GLY B 1 242 ? 3.777 38.594 2.303 1 95.81 242 GLY B N 1
ATOM 5059 C CA . GLY B 1 242 ? 4.441 37.375 1.854 1 95.81 242 GLY B CA 1
ATOM 5060 C C . GLY B 1 242 ? 3.719 36.125 2.277 1 95.81 242 GLY B C 1
ATOM 5061 O O . GLY B 1 242 ? 3.826 35.094 1.616 1 95.81 242 GLY B O 1
ATOM 5062 N N . LEU B 1 243 ? 2.977 36.156 3.338 1 97.62 243 LEU B N 1
ATOM 5063 C CA . LEU B 1 243 ? 2.258 34.969 3.852 1 97.62 243 LEU B CA 1
ATOM 5064 C C . LEU B 1 243 ? 0.942 34.781 3.105 1 97.62 243 LEU B C 1
ATOM 5066 O O . LEU B 1 243 ? 0.357 33.688 3.15 1 97.62 243 LEU B O 1
ATOM 5070 N N . ARG B 1 244 ? 0.436 35.844 2.479 1 97.81 244 ARG B N 1
ATOM 5071 C CA . ARG B 1 244 ? -0.869 35.812 1.825 1 97.81 244 ARG B CA 1
ATOM 5072 C C . ARG B 1 244 ? -1.923 35.219 2.742 1 97.81 244 ARG B C 1
ATOM 5074 O O . ARG B 1 244 ? -2.662 34.312 2.334 1 97.81 244 ARG B O 1
ATOM 5081 N N . ALA B 1 245 ? -1.922 35.625 3.959 1 98.06 245 ALA B N 1
ATOM 5082 C CA . ALA B 1 245 ? -2.842 35.125 4.969 1 98.06 245 ALA B CA 1
ATOM 5083 C C . ALA B 1 245 ? -4.164 35.875 4.953 1 98.06 245 ALA B C 1
ATOM 5085 O O . ALA B 1 245 ? -4.188 37.094 4.715 1 98.06 245 ALA B O 1
ATOM 5086 N N . SER B 1 246 ? -5.242 35.219 5.098 1 97.56 246 SER B N 1
ATOM 5087 C CA . SER B 1 246 ? -6.566 35.812 5.25 1 97.56 246 SER B CA 1
ATOM 5088 C C . SER B 1 246 ? -7.312 35.219 6.43 1 97.56 246 SER B C 1
ATOM 5090 O O . SER B 1 246 ? -7.105 34.031 6.762 1 97.56 246 SER B O 1
ATOM 5092 N N . TRP B 1 247 ? -7.996 36 7.121 1 97.88 247 TRP B N 1
ATOM 5093 C CA . TRP B 1 247 ? -8.906 35.562 8.164 1 97.88 247 TRP B CA 1
ATOM 5094 C C . TRP B 1 247 ? -10.266 35.188 7.582 1 97.88 247 TRP B C 1
ATOM 5096 O O . TRP B 1 247 ? -10.906 36.031 6.918 1 97.88 247 TRP B O 1
ATOM 5106 N N . GLU B 1 248 ? -10.641 33.906 7.68 1 97.06 248 GLU B N 1
ATOM 5107 C CA . GLU B 1 248 ? -11.891 33.375 7.145 1 97.06 248 GLU B CA 1
ATOM 5108 C C . GLU B 1 248 ? -12.781 32.844 8.258 1 97.06 248 GLU B C 1
ATOM 5110 O O . GLU B 1 248 ? -12.305 32.531 9.359 1 97.06 248 GLU B O 1
ATOM 5115 N N . PRO B 1 249 ? -14.156 32.781 7.949 1 95.69 249 PRO B N 1
ATOM 5116 C CA . PRO B 1 249 ? -15.023 32.125 8.945 1 95.69 249 PRO B CA 1
ATOM 5117 C C . PRO B 1 249 ? -14.531 30.75 9.359 1 95.69 249 PRO B C 1
ATOM 5119 O O . PRO B 1 249 ? -14.086 29.969 8.508 1 95.69 249 PRO B O 1
ATOM 5122 N N . PHE B 1 250 ? -14.617 30.453 10.648 1 96.12 250 PHE B N 1
ATOM 5123 C CA . PHE B 1 250 ? -14.078 29.219 11.195 1 96.12 250 PHE B CA 1
ATOM 5124 C C . PHE B 1 250 ? -14.672 28 10.484 1 96.12 250 PHE B C 1
ATOM 5126 O O . PHE B 1 250 ? -13.961 27.031 10.203 1 96.12 250 PHE B O 1
ATOM 5133 N N . HIS B 1 251 ? -15.961 28.047 10.164 1 93.19 251 HIS B N 1
ATOM 5134 C CA . HIS B 1 251 ? -16.641 26.969 9.461 1 93.19 251 HIS B CA 1
ATOM 5135 C C . HIS B 1 251 ? -15.984 26.672 8.117 1 93.19 251 HIS B C 1
ATOM 5137 O O . HIS B 1 251 ? -15.781 25.516 7.758 1 93.19 251 HIS B O 1
ATOM 5143 N N . ASP B 1 252 ? -15.688 27.703 7.406 1 95.06 252 ASP B N 1
ATOM 5144 C CA . ASP B 1 252 ? -15.07 27.547 6.094 1 95.06 252 ASP B CA 1
ATOM 5145 C C . ASP B 1 252 ? -13.656 26.969 6.219 1 95.06 252 ASP B C 1
ATOM 5147 O O . ASP B 1 252 ? -13.25 26.141 5.402 1 95.06 252 ASP B O 1
ATOM 5151 N N . VAL B 1 253 ? -12.953 27.422 7.234 1 96.75 253 VAL B N 1
ATOM 5152 C CA . VAL B 1 253 ? -11.594 26.938 7.465 1 96.75 253 VAL B CA 1
ATOM 5153 C C . VAL B 1 253 ? -11.641 25.453 7.832 1 96.75 253 VAL B C 1
ATOM 5155 O O . VAL B 1 253 ? -10.789 24.672 7.391 1 96.75 253 VAL B O 1
ATOM 5158 N N . GLN B 1 254 ? -12.625 25.047 8.602 1 95.62 254 GLN B N 1
ATOM 5159 C CA . GLN B 1 254 ? -12.773 23.641 8.984 1 95.62 254 GLN B CA 1
ATOM 5160 C C . GLN B 1 254 ? -13.008 22.766 7.766 1 95.62 254 GLN B C 1
ATOM 5162 O O . GLN B 1 254 ? -12.469 21.656 7.676 1 95.62 254 GLN B O 1
ATOM 5167 N N . ILE B 1 255 ? -13.859 23.25 6.871 1 96.5 255 ILE B N 1
ATOM 5168 C CA . ILE B 1 255 ? -14.125 22.516 5.641 1 96.5 255 ILE B CA 1
ATOM 5169 C C . ILE B 1 255 ? -12.852 22.406 4.816 1 96.5 255 ILE B C 1
ATOM 5171 O O . ILE B 1 255 ? -12.539 21.344 4.277 1 96.5 255 ILE B O 1
ATOM 5175 N N . GLY B 1 256 ? -12.156 23.531 4.746 1 96.88 256 GLY B N 1
ATOM 5176 C CA . GLY B 1 256 ? -10.883 23.531 4.047 1 96.88 256 GLY B CA 1
ATOM 5177 C C . GLY B 1 256 ? -9.883 22.547 4.641 1 96.88 256 GLY B C 1
ATOM 5178 O O . GLY B 1 256 ? -9.156 21.875 3.908 1 96.88 256 GLY B O 1
ATOM 5179 N N . LEU B 1 257 ? -9.828 22.484 5.973 1 97.44 257 LEU B N 1
ATOM 5180 C CA . LEU B 1 257 ? -8.945 21.547 6.664 1 97.44 257 LEU B CA 1
ATOM 5181 C C . LEU B 1 257 ? -9.297 20.109 6.328 1 97.44 257 LEU B C 1
ATOM 5183 O O . LEU B 1 257 ? -8.414 19.297 6.074 1 97.44 257 LEU B O 1
ATOM 5187 N N . ARG B 1 258 ? -10.57 19.812 6.32 1 97.81 258 ARG B N 1
ATOM 5188 C CA . ARG B 1 258 ? -11.023 18.469 6.027 1 97.81 258 ARG B CA 1
ATOM 5189 C C . ARG B 1 258 ? -10.727 18.078 4.582 1 97.81 258 ARG B C 1
ATOM 5191 O O . ARG B 1 258 ? -10.312 16.953 4.305 1 97.81 258 ARG B O 1
ATOM 5198 N N . SER B 1 259 ? -10.984 19 3.707 1 98.06 259 SER B N 1
ATOM 5199 C CA . SER B 1 259 ? -10.672 18.766 2.301 1 98.06 259 SER B CA 1
ATOM 5200 C C . SER B 1 259 ? -9.188 18.5 2.102 1 98.06 259 SER B C 1
ATOM 5202 O O . SER B 1 259 ? -8.805 17.531 1.429 1 98.06 259 SER B O 1
ATOM 5204 N N . LYS B 1 260 ? -8.359 19.312 2.668 1 97.31 260 LYS B N 1
ATOM 5205 C CA . LYS B 1 260 ? -6.914 19.141 2.572 1 97.31 260 LYS B CA 1
ATOM 5206 C C . LYS B 1 260 ? -6.473 17.828 3.205 1 97.31 260 LYS B C 1
ATOM 5208 O O . LYS B 1 260 ? -5.551 17.172 2.713 1 97.31 260 LYS B O 1
ATOM 5213 N N . LEU B 1 261 ? -7.09 17.5 4.316 1 98.12 261 LEU B N 1
ATOM 5214 C CA . LEU B 1 261 ? -6.82 16.234 4.988 1 98.12 261 LEU B CA 1
ATOM 5215 C C . LEU B 1 261 ? -7 15.062 4.035 1 98.12 261 LEU B C 1
ATOM 5217 O O . LEU B 1 261 ? -6.152 14.164 3.973 1 98.12 261 LEU B O 1
ATOM 5221 N N . VAL B 1 262 ? -8.086 15.055 3.287 1 98.75 262 VAL B N 1
ATOM 5222 C CA . VAL B 1 262 ? -8.406 13.945 2.393 1 98.75 262 VAL B CA 1
ATOM 5223 C C . VAL B 1 262 ? -7.406 13.914 1.236 1 98.75 262 VAL B C 1
ATOM 5225 O O . VAL B 1 262 ? -6.93 12.844 0.85 1 98.75 262 VAL B O 1
ATOM 5228 N N . VAL B 1 263 ? -7.105 15.07 0.685 1 98.25 263 VAL B N 1
ATOM 5229 C CA . VAL B 1 263 ? -6.113 15.148 -0.382 1 98.25 263 VAL B CA 1
ATOM 5230 C C . VAL B 1 263 ? -4.797 14.523 0.088 1 98.25 263 VAL B C 1
ATOM 5232 O O . VAL B 1 263 ? -4.227 13.672 -0.594 1 98.25 263 VAL B O 1
ATOM 5235 N N . ASN B 1 264 ? -4.34 14.945 1.258 1 97.62 264 ASN B N 1
ATOM 5236 C CA . ASN B 1 264 ? -3.07 14.477 1.807 1 97.62 264 ASN B CA 1
ATOM 5237 C C . ASN B 1 264 ? -3.139 13 2.188 1 97.62 264 ASN B C 1
ATOM 5239 O O . ASN B 1 264 ? -2.117 12.312 2.205 1 97.62 264 ASN B O 1
ATOM 5243 N N . SER B 1 265 ? -4.344 12.492 2.492 1 98.69 265 SER B N 1
ATOM 5244 C CA . SER B 1 265 ? -4.535 11.102 2.879 1 98.69 265 SER B CA 1
ATOM 5245 C C . SER B 1 265 ? -4.402 10.172 1.677 1 98.69 265 SER B C 1
ATOM 5247 O O . SER B 1 265 ? -4.363 8.945 1.833 1 98.69 265 SER B O 1
ATOM 5249 N N . PHE B 1 266 ? -4.438 10.75 0.553 1 98.69 266 PHE B N 1
ATOM 5250 C CA . PHE B 1 266 ? -4.188 9.969 -0.654 1 98.69 266 PHE B CA 1
ATOM 5251 C C . PHE B 1 266 ? -2.791 10.25 -1.199 1 98.69 266 PHE B C 1
ATOM 5253 O O . PHE B 1 266 ? -1.967 9.344 -1.313 1 98.69 266 PHE B O 1
ATOM 5260 N N . VAL B 1 267 ? -2.441 11.469 -1.5 1 98.19 267 VAL B N 1
ATOM 5261 C CA . VAL B 1 267 ? -1.237 11.859 -2.229 1 98.19 267 VAL B CA 1
ATOM 5262 C C . VAL B 1 267 ? 0.001 11.477 -1.423 1 98.19 267 VAL B C 1
ATOM 5264 O O . VAL B 1 267 ? 0.953 10.906 -1.967 1 98.19 267 VAL B O 1
ATOM 5267 N N . ASN B 1 268 ? -0.009 11.789 -0.107 1 97.62 268 ASN B N 1
ATOM 5268 C CA . ASN B 1 268 ? 1.179 11.602 0.718 1 97.62 268 ASN B CA 1
ATOM 5269 C C . ASN B 1 268 ? 1.528 10.125 0.87 1 97.62 268 ASN B C 1
ATOM 5271 O O . ASN B 1 268 ? 2.641 9.711 0.538 1 97.62 268 ASN B O 1
ATOM 5275 N N . PRO B 1 269 ? 0.589 9.273 1.358 1 98.25 269 PRO B N 1
ATOM 5276 C CA . PRO B 1 269 ? 0.972 7.875 1.549 1 98.25 269 PRO B CA 1
ATOM 5277 C C . PRO B 1 269 ? 1.236 7.152 0.23 1 98.25 269 PRO B C 1
ATOM 5279 O O . PRO B 1 269 ? 2.152 6.328 0.146 1 98.25 269 PRO B O 1
ATOM 5282 N N . VAL B 1 270 ? 0.451 7.414 -0.844 1 98.19 270 VAL B N 1
ATOM 5283 C CA . VAL B 1 270 ? 0.616 6.719 -2.117 1 98.19 270 VAL B CA 1
ATOM 5284 C C . VAL B 1 270 ? 1.959 7.094 -2.74 1 98.19 270 VAL B C 1
ATOM 5286 O O . VAL B 1 270 ? 2.715 6.223 -3.174 1 98.19 270 VAL B O 1
ATOM 5289 N N . SER B 1 271 ? 2.318 8.414 -2.789 1 96.56 271 SER B N 1
ATOM 5290 C CA . SER B 1 271 ? 3.598 8.844 -3.346 1 96.56 271 SER B CA 1
ATOM 5291 C C . SER B 1 271 ? 4.766 8.312 -2.529 1 96.56 271 SER B C 1
ATOM 5293 O O . SER B 1 271 ? 5.809 7.957 -3.084 1 96.56 271 SER B O 1
ATOM 5295 N N . ALA B 1 272 ? 4.594 8.273 -1.215 1 95.56 272 ALA B N 1
ATOM 5296 C CA . ALA B 1 272 ? 5.648 7.785 -0.333 1 95.56 272 ALA B CA 1
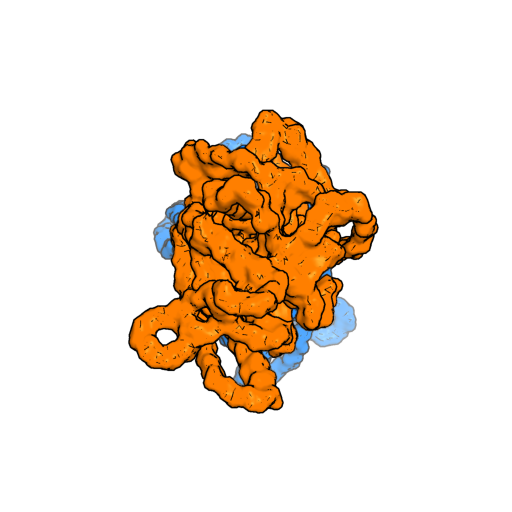ATOM 5297 C C . ALA B 1 272 ? 5.883 6.289 -0.533 1 95.56 272 ALA B C 1
ATOM 5299 O O . ALA B 1 272 ? 7.027 5.836 -0.601 1 95.56 272 ALA B O 1
ATOM 5300 N N . LEU B 1 273 ? 4.797 5.508 -0.62 1 95.56 273 LEU B N 1
ATOM 5301 C CA . LEU B 1 273 ? 4.898 4.066 -0.795 1 95.56 273 LEU B CA 1
ATOM 5302 C C . LEU B 1 273 ? 5.504 3.723 -2.15 1 95.56 273 LEU B C 1
ATOM 5304 O O . LEU B 1 273 ? 6.305 2.791 -2.26 1 95.56 273 LEU B O 1
ATOM 5308 N N . LEU B 1 274 ? 5.121 4.477 -3.166 1 94.56 274 LEU B N 1
ATOM 5309 C CA . LEU B 1 274 ? 5.562 4.188 -4.527 1 94.56 274 LEU B CA 1
ATOM 5310 C C . LEU B 1 274 ? 6.879 4.891 -4.832 1 94.56 274 LEU B C 1
ATOM 5312 O O . LEU B 1 274 ? 7.477 4.672 -5.891 1 94.56 274 LEU B O 1
ATOM 5316 N N . GLN B 1 275 ? 7.324 5.734 -3.889 1 91.44 275 GLN B N 1
ATOM 5317 C CA . GLN B 1 275 ? 8.547 6.512 -4.078 1 91.44 275 GLN B CA 1
ATOM 5318 C C . GLN B 1 275 ? 8.523 7.254 -5.41 1 91.44 275 GLN B C 1
ATOM 5320 O O . GLN B 1 275 ? 9.453 7.129 -6.215 1 91.44 275 GLN B O 1
ATOM 5325 N N . CYS B 1 276 ? 7.531 8.07 -5.508 1 93.94 276 CYS B N 1
ATOM 5326 C CA . CYS B 1 276 ? 7.344 8.766 -6.777 1 93.94 276 CYS B CA 1
ATOM 5327 C C . CYS B 1 276 ? 6.875 10.203 -6.547 1 93.94 276 CYS B C 1
ATOM 5329 O O . CYS B 1 276 ? 6.582 10.586 -5.418 1 93.94 276 CYS B O 1
ATOM 5331 N N . LYS B 1 277 ? 6.863 11.031 -7.617 1 94.44 277 LYS B N 1
ATOM 5332 C CA . LYS B 1 277 ? 6.359 12.398 -7.582 1 94.44 277 LYS B CA 1
ATOM 5333 C C . LYS B 1 277 ? 4.84 12.422 -7.48 1 94.44 277 LYS B C 1
ATOM 5335 O O . LYS B 1 277 ? 4.176 11.422 -7.766 1 94.44 277 LYS B O 1
ATOM 5340 N N . ASN B 1 278 ? 4.238 13.578 -7.113 1 95 278 ASN B N 1
ATOM 5341 C CA . ASN B 1 278 ? 2.799 13.711 -6.93 1 95 278 ASN B CA 1
ATOM 5342 C C . ASN B 1 278 ? 2.039 13.398 -8.219 1 95 278 ASN B C 1
ATOM 5344 O O . ASN B 1 278 ? 0.987 12.758 -8.18 1 95 278 ASN B O 1
ATOM 5348 N N . GLY B 1 279 ? 2.596 13.812 -9.32 1 95.38 279 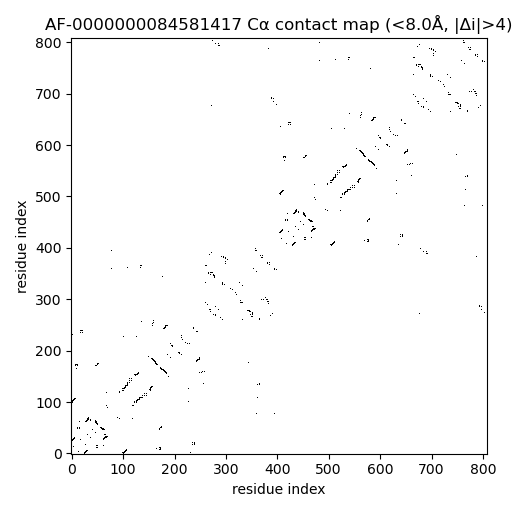GLY B N 1
ATOM 5349 C CA . GLY B 1 279 ? 1.92 13.625 -10.594 1 95.38 279 GLY B CA 1
ATOM 5350 C C . GLY B 1 279 ? 1.741 12.164 -10.961 1 95.38 279 GLY B C 1
ATOM 5351 O O . GLY B 1 279 ? 0.8 11.812 -11.68 1 95.38 279 GLY B O 1
ATOM 5352 N N . GLU B 1 280 ? 2.568 11.281 -10.469 1 95.06 280 GLU B N 1
ATOM 5353 C CA . GLU B 1 280 ? 2.566 9.867 -10.812 1 95.06 280 GLU B CA 1
ATOM 5354 C C . GLU B 1 280 ? 1.465 9.117 -10.062 1 95.06 280 GLU B C 1
ATOM 5356 O O . GLU B 1 280 ? 1.1 8 -10.438 1 95.06 280 GLU B O 1
ATOM 5361 N N . THR B 1 281 ? 0.904 9.719 -9.047 1 96.56 281 THR B N 1
ATOM 5362 C CA . THR B 1 281 ? -0.076 9.039 -8.203 1 96.56 281 THR B CA 1
ATOM 5363 C C . THR B 1 281 ? -1.379 8.82 -8.961 1 96.56 281 THR B C 1
ATOM 5365 O O . THR B 1 281 ? -2.139 7.898 -8.648 1 96.56 281 THR B O 1
ATOM 5368 N N . LEU B 1 282 ? -1.681 9.672 -9.953 1 95.62 282 LEU B N 1
ATOM 5369 C CA . LEU B 1 282 ? -2.93 9.562 -10.695 1 95.62 282 LEU B CA 1
ATOM 5370 C C . LEU B 1 282 ? -2.662 9.203 -12.156 1 95.62 282 LEU B C 1
ATOM 5372 O O . LEU B 1 282 ? -3.541 9.359 -13.008 1 95.62 282 LEU B O 1
ATOM 5376 N N . ARG B 1 283 ? -1.475 8.766 -12.406 1 89.81 283 ARG B N 1
ATOM 5377 C CA . ARG B 1 283 ? -1.117 8.445 -13.781 1 89.81 283 ARG B CA 1
ATOM 5378 C C . ARG B 1 283 ? -1.874 7.215 -14.273 1 89.81 283 ARG B C 1
ATOM 5380 O O . ARG B 1 283 ? -2.279 7.148 -15.43 1 89.81 283 ARG B O 1
ATOM 5387 N N . SER B 1 284 ? -2.01 6.254 -13.43 1 89.69 284 SER B N 1
ATOM 5388 C CA . SER B 1 284 ? -2.717 5.031 -13.805 1 89.69 284 SER B CA 1
ATOM 5389 C C . SER B 1 284 ? -4.168 5.07 -13.344 1 89.69 284 SER B C 1
ATOM 5391 O O . SER B 1 284 ? -4.508 5.793 -12.406 1 89.69 284 SER B O 1
ATOM 5393 N N . THR B 1 285 ? -5.047 4.277 -14 1 93.31 285 THR B N 1
ATOM 5394 C CA . THR B 1 285 ? -6.445 4.156 -13.602 1 93.31 285 THR B CA 1
ATOM 5395 C C . THR B 1 285 ? -6.555 3.557 -12.203 1 93.31 285 THR B C 1
ATOM 5397 O O . THR B 1 285 ? -7.539 3.791 -11.5 1 93.31 285 THR B O 1
ATOM 5400 N N . TYR B 1 286 ? -5.559 2.834 -11.82 1 93.88 286 TYR B N 1
ATOM 5401 C CA . TYR B 1 286 ? -5.57 2.223 -10.5 1 93.88 286 TYR B CA 1
ATOM 5402 C C . TYR B 1 286 ? -5.414 3.279 -9.406 1 93.88 286 TYR B C 1
ATOM 5404 O O . TYR B 1 286 ? -6.027 3.174 -8.344 1 93.88 286 TYR B O 1
ATOM 5412 N N . GLY B 1 287 ? -4.547 4.297 -9.711 1 95.75 287 GLY B N 1
ATOM 5413 C CA . GLY B 1 287 ? -4.441 5.418 -8.789 1 95.75 287 GLY B CA 1
ATOM 5414 C C . GLY B 1 287 ? -5.75 6.172 -8.617 1 95.75 287 GLY B C 1
ATOM 5415 O O . GLY B 1 287 ? -6.109 6.555 -7.5 1 95.75 287 GLY B O 1
ATOM 5416 N N . MET B 1 288 ? -6.453 6.289 -9.711 1 96.56 288 MET B N 1
ATOM 5417 C CA . MET B 1 288 ? -7.746 6.961 -9.68 1 96.56 288 MET B CA 1
ATOM 5418 C C . MET B 1 288 ? -8.742 6.176 -8.836 1 96.56 288 MET B C 1
ATOM 5420 O O . MET B 1 288 ? -9.508 6.762 -8.07 1 96.56 288 MET B O 1
ATOM 5424 N N . THR B 1 289 ? -8.703 4.895 -8.977 1 96.81 289 THR B N 1
ATOM 5425 C CA . THR B 1 289 ? -9.617 4.039 -8.234 1 96.81 289 THR B CA 1
ATOM 5426 C C . THR B 1 289 ? -9.328 4.109 -6.738 1 96.81 289 THR B C 1
ATOM 5428 O O . THR B 1 289 ? -10.25 4.129 -5.922 1 96.81 289 THR B O 1
ATOM 5431 N N . VAL B 1 290 ? -8.055 4.086 -6.359 1 97.69 290 VAL B N 1
ATOM 5432 C CA . VAL B 1 290 ? -7.68 4.211 -4.953 1 97.69 290 VAL B CA 1
ATOM 5433 C C . VAL B 1 290 ? -8.148 5.559 -4.41 1 97.69 290 VAL B C 1
ATOM 5435 O O . VAL B 1 290 ? -8.695 5.637 -3.309 1 97.69 290 VAL B O 1
ATOM 5438 N N . ALA B 1 291 ? -7.938 6.66 -5.195 1 98.62 291 ALA B N 1
ATOM 5439 C CA . ALA B 1 291 ? -8.383 7.992 -4.793 1 98.62 291 ALA B CA 1
ATOM 5440 C C . ALA B 1 291 ? -9.891 8.023 -4.562 1 98.62 291 ALA B C 1
ATOM 5442 O O . ALA B 1 291 ? -10.367 8.633 -3.602 1 98.62 291 ALA B O 1
ATOM 5443 N N . ASP B 1 292 ? -10.617 7.367 -5.457 1 98.56 292 ASP B N 1
ATOM 5444 C CA . ASP B 1 292 ? -12.07 7.301 -5.328 1 98.56 292 ASP B CA 1
ATOM 5445 C C . ASP B 1 292 ? -12.477 6.66 -4 1 98.56 292 ASP B C 1
ATOM 5447 O O . ASP B 1 292 ? -13.367 7.156 -3.312 1 98.56 292 ASP B O 1
ATOM 5451 N N . ARG B 1 293 ? -11.859 5.555 -3.658 1 98.38 293 ARG B N 1
ATOM 5452 C CA . ARG B 1 293 ? -12.188 4.844 -2.428 1 98.38 293 ARG B CA 1
ATOM 5453 C C . ARG B 1 293 ? -11.844 5.68 -1.2 1 98.38 293 ARG B C 1
ATOM 5455 O O . ARG B 1 293 ? -12.594 5.699 -0.223 1 98.38 293 ARG B O 1
ATOM 5462 N N . VAL B 1 294 ? -10.672 6.352 -1.244 1 98.81 294 VAL B N 1
ATOM 5463 C CA . VAL B 1 294 ? -10.258 7.23 -0.158 1 98.81 294 VAL B CA 1
ATOM 5464 C C . VAL B 1 294 ? -11.312 8.312 0.068 1 98.81 294 VAL B C 1
ATOM 5466 O O . VAL B 1 294 ? -11.688 8.594 1.209 1 98.81 294 VAL B O 1
ATOM 5469 N N . CYS B 1 295 ? -11.805 8.906 -1.022 1 98.88 295 CYS B N 1
ATOM 5470 C CA . CYS B 1 295 ? -12.781 9.984 -0.946 1 98.88 295 CYS B CA 1
ATOM 5471 C C . CYS B 1 295 ? -14.125 9.461 -0.43 1 98.88 295 CYS B C 1
ATOM 5473 O O . CYS B 1 295 ? -14.758 10.109 0.405 1 98.88 295 CYS B O 1
ATOM 5475 N N . ARG B 1 296 ? -14.562 8.289 -0.903 1 98.75 296 ARG B N 1
ATOM 5476 C CA . ARG B 1 296 ? -15.844 7.727 -0.476 1 98.75 296 ARG B CA 1
ATOM 5477 C C . ARG B 1 296 ? -15.82 7.391 1.013 1 98.75 296 ARG B C 1
ATOM 5479 O O . ARG B 1 296 ? -16.797 7.645 1.724 1 98.75 296 ARG B O 1
ATOM 5486 N N . GLU B 1 297 ? -14.727 6.75 1.444 1 98.75 297 GLU B N 1
ATOM 5487 C CA . GLU B 1 297 ? -14.594 6.426 2.863 1 98.75 297 GLU B CA 1
ATOM 5488 C C . GLU B 1 297 ? -14.57 7.688 3.717 1 98.75 297 GLU B C 1
ATOM 5490 O O . GLU B 1 297 ? -15.188 7.734 4.785 1 98.75 297 GLU B O 1
ATOM 5495 N N . ALA B 1 298 ? -13.883 8.758 3.275 1 98.81 298 ALA B N 1
ATOM 5496 C CA . ALA B 1 298 ? -13.82 10.016 4.016 1 98.81 298 ALA B CA 1
ATOM 5497 C C . ALA B 1 298 ? -15.195 10.672 4.109 1 98.81 298 ALA B C 1
ATOM 5499 O O . ALA B 1 298 ? -15.586 11.148 5.176 1 98.81 298 ALA B O 1
ATOM 5500 N N . GLU B 1 299 ? -15.883 10.734 2.947 1 98.81 299 GLU B N 1
ATOM 5501 C CA . GLU B 1 299 ? -17.234 11.289 2.961 1 98.81 299 GLU B CA 1
ATOM 5502 C C . GLU B 1 299 ? -18.109 10.594 4.004 1 98.81 299 GLU B C 1
ATOM 5504 O O . GLU B 1 299 ? -18.812 11.258 4.766 1 98.81 299 GLU B O 1
ATOM 5509 N N . ARG B 1 300 ? -18.062 9.219 4.016 1 98.5 300 ARG B N 1
ATOM 5510 C CA . ARG B 1 300 ? -18.875 8.461 4.961 1 98.5 300 ARG B CA 1
ATOM 5511 C C . ARG B 1 300 ? -18.516 8.828 6.398 1 98.5 300 ARG B C 1
ATOM 5513 O O . ARG B 1 300 ? -19.406 9.023 7.23 1 98.5 300 ARG B O 1
ATOM 5520 N N . VAL B 1 301 ? -17.266 8.906 6.676 1 98.38 301 VAL B N 1
ATOM 5521 C CA . VAL B 1 301 ? -16.812 9.234 8.016 1 98.38 301 VAL B CA 1
ATOM 5522 C C . VAL B 1 301 ? -17.281 10.633 8.398 1 98.38 301 VAL B C 1
ATOM 5524 O O . VAL B 1 301 ? -17.781 10.844 9.508 1 98.38 301 VAL B O 1
ATOM 5527 N N . PHE B 1 302 ? -17.109 11.641 7.484 1 97.94 302 PHE B N 1
ATOM 5528 C CA . PHE B 1 302 ? -17.5 13.016 7.766 1 97.94 302 PHE B CA 1
ATOM 5529 C C . PHE B 1 302 ? -19.016 13.117 7.949 1 97.94 302 PHE B C 1
ATOM 5531 O O . PHE B 1 302 ? -19.484 13.914 8.758 1 97.94 302 PHE B O 1
ATOM 5538 N N . ARG B 1 303 ? -19.781 12.32 7.203 1 97.38 303 ARG B N 1
ATOM 5539 C CA . ARG B 1 303 ? -21.234 12.289 7.371 1 97.38 303 ARG B CA 1
ATOM 5540 C C . ARG B 1 303 ? -21.609 11.781 8.758 1 97.38 303 ARG B C 1
ATOM 5542 O O . ARG B 1 303 ? -22.531 12.305 9.383 1 97.38 303 ARG B O 1
ATOM 5549 N N . LEU B 1 304 ? -20.906 10.742 9.172 1 95.56 304 LEU B N 1
ATOM 5550 C CA . LEU B 1 304 ? -21.172 10.188 10.5 1 95.56 304 LEU B CA 1
ATOM 5551 C C . LEU B 1 304 ? -20.859 11.219 11.586 1 95.56 304 LEU B C 1
ATOM 5553 O O . LEU B 1 304 ? -21.625 11.359 12.539 1 95.56 304 LEU B O 1
ATOM 5557 N N . GLN B 1 305 ? -19.766 11.891 11.438 1 91.88 305 GLN B N 1
ATOM 5558 C CA . GLN B 1 305 ? -19.375 12.938 12.375 1 91.88 305 GLN B CA 1
ATOM 5559 C C . GLN B 1 305 ? -20.391 14.07 12.375 1 91.88 305 GLN B C 1
ATOM 5561 O O . GLN B 1 305 ? -20.766 14.578 13.438 1 91.88 305 GLN B O 1
ATOM 5566 N N . TRP B 1 306 ? -20.797 14.453 11.219 1 90.81 306 TRP B N 1
ATOM 5567 C CA . TRP B 1 306 ? -21.766 15.531 11.039 1 90.81 306 TRP B CA 1
ATOM 5568 C C . TRP B 1 306 ? -23.094 15.18 11.695 1 90.81 306 TRP B C 1
ATOM 5570 O O . TRP B 1 306 ? -23.719 16.031 12.352 1 90.81 306 TRP B O 1
ATOM 5580 N N . ALA B 1 307 ? -23.547 14.023 11.516 1 89.5 307 ALA B N 1
ATOM 5581 C CA . ALA B 1 307 ? -24.797 13.555 12.094 1 89.5 307 ALA B CA 1
ATOM 5582 C C . ALA B 1 307 ? -24.75 13.562 13.617 1 89.5 307 ALA B C 1
ATOM 5584 O O . ALA B 1 307 ? -25.719 13.93 14.281 1 89.5 307 ALA B O 1
ATOM 5585 N N . LYS B 1 308 ? -23.688 13.188 14.094 1 88.25 308 LYS B N 1
ATOM 5586 C CA . LYS B 1 308 ? -23.531 13.172 15.547 1 88.25 308 LYS B CA 1
ATOM 5587 C C . LYS B 1 308 ? -23.531 14.586 16.109 1 88.25 308 LYS B C 1
ATOM 5589 O O . LYS B 1 308 ? -24.094 14.828 17.188 1 88.25 308 LYS B O 1
ATOM 5594 N N . GLU B 1 309 ? -22.828 15.523 15.5 1 83.25 309 GLU B N 1
ATOM 5595 C CA . GLU B 1 309 ? -22.797 16.922 15.93 1 83.25 309 GLU B CA 1
ATOM 5596 C C . GLU B 1 309 ? -24.188 17.531 15.891 1 83.25 309 GLU B C 1
ATOM 5598 O O . GLU B 1 309 ? -24.562 18.312 16.781 1 83.25 309 GLU B O 1
ATOM 5603 N N . ALA B 1 310 ? -24.922 17.203 14.859 1 82.06 310 ALA B N 1
ATOM 5604 C CA . ALA B 1 310 ? -26.281 17.703 14.734 1 82.06 310 ALA B CA 1
ATOM 5605 C C . ALA B 1 310 ? -27.172 17.156 15.859 1 82.06 310 ALA B C 1
ATOM 5607 O O . ALA B 1 310 ? -28.016 17.891 16.391 1 82.06 310 ALA B O 1
ATOM 5608 N N . GLN B 1 311 ? -26.969 15.93 16.188 1 83.75 311 GLN B N 1
ATOM 5609 C CA . GLN B 1 311 ? -27.734 15.312 17.266 1 83.75 311 GLN B CA 1
ATOM 5610 C C . GLN B 1 311 ? -27.438 15.977 18.594 1 83.75 311 GLN B C 1
ATOM 5612 O O . GLN B 1 311 ? -28.328 16.188 19.406 1 83.75 311 GLN B O 1
ATOM 5617 N N . HIS B 1 312 ? -26.219 16.297 18.812 1 81.38 312 HIS B N 1
ATOM 5618 C CA . HIS B 1 312 ? -25.812 16.938 20.062 1 81.38 312 HIS B CA 1
ATOM 5619 C C . HIS B 1 312 ? -26.422 18.328 20.188 1 81.38 312 HIS B C 1
ATOM 5621 O O . HIS B 1 312 ? -26.828 18.734 21.266 1 81.38 312 HIS B O 1
ATOM 5627 N N . LEU B 1 313 ? -26.438 19.078 19.141 1 77.75 313 LEU B N 1
ATOM 5628 C CA . LEU B 1 313 ? -27 20.422 19.141 1 77.75 313 LEU B CA 1
ATOM 5629 C C . LEU B 1 313 ? -28.516 20.375 19.391 1 77.75 313 LEU B C 1
ATOM 5631 O O . LEU B 1 313 ? -29.047 21.219 20.109 1 77.75 313 LEU B O 1
ATOM 5635 N N . GLN B 1 314 ? -29.125 19.391 18.797 1 77 314 GLN B N 1
ATOM 5636 C CA . GLN B 1 314 ? -30.562 19.203 19.016 1 77 314 GLN B CA 1
ATOM 5637 C C . GLN B 1 314 ? -30.859 18.906 20.469 1 77 314 GLN B C 1
ATOM 5639 O O . GLN B 1 314 ? -31.812 19.422 21.047 1 77 314 GLN B O 1
ATOM 5644 N N . GLN B 1 315 ? -30.094 18.094 20.969 1 79.56 315 GLN B N 1
ATOM 5645 C CA . GLN B 1 315 ? -30.281 17.719 22.375 1 79.56 315 GLN B CA 1
ATOM 5646 C C . GLN B 1 315 ? -30.016 18.891 23.312 1 79.56 315 GLN B C 1
ATOM 5648 O O . GLN B 1 315 ? -30.625 18.984 24.375 1 79.56 315 GLN B O 1
ATOM 5653 N N . ALA B 1 316 ? -29.156 19.797 22.953 1 75.56 316 ALA B N 1
ATOM 5654 C CA . ALA B 1 316 ? -28.812 20.969 23.766 1 75.56 316 ALA B CA 1
ATOM 5655 C C . ALA B 1 316 ? -29.844 22.078 23.562 1 75.56 316 ALA B C 1
ATOM 5657 O O . ALA B 1 316 ? -29.719 23.141 24.188 1 75.56 316 ALA B O 1
ATOM 5658 N N . GLY B 1 317 ? -30.938 21.797 22.797 1 67.44 317 GLY B N 1
ATOM 5659 C CA . GLY B 1 317 ? -32 22.766 22.578 1 67.44 317 GLY B CA 1
ATOM 5660 C C . GLY B 1 317 ? -31.625 23.844 21.578 1 67.44 317 GLY B C 1
ATOM 5661 O O . GLY B 1 317 ? -32.312 24.859 21.469 1 67.44 317 GLY B O 1
ATOM 5662 N N . GLU B 1 318 ? -30.531 23.75 21.094 1 60.94 318 GLU B N 1
ATOM 5663 C CA . GLU B 1 318 ? -30.078 24.719 20.094 1 60.94 318 GLU B CA 1
ATOM 5664 C C . GLU B 1 318 ? -30.609 24.375 18.703 1 60.94 318 GLU B C 1
ATOM 5666 O O . GLU B 1 318 ? -30.5 23.234 18.266 1 60.94 318 GLU B O 1
ATOM 5671 N N . VAL B 1 319 ? -31.953 24.781 18.422 1 54.22 319 VAL B N 1
ATOM 5672 C CA . VAL B 1 319 ? -32.562 24.516 17.141 1 54.22 319 VAL B CA 1
ATOM 5673 C C . VAL B 1 319 ? -31.688 25.062 16.016 1 54.22 319 VAL B C 1
ATOM 5675 O O . VAL B 1 319 ? -31.766 26.234 15.68 1 54.22 319 VAL B O 1
ATOM 5678 N N . PRO B 1 320 ? -30.5 24.688 15.961 1 52.06 320 PRO B N 1
ATOM 5679 C CA . PRO B 1 320 ? -29.688 25.375 14.961 1 52.06 320 PRO B CA 1
ATOM 5680 C C . PRO B 1 320 ? -30.125 25.062 13.531 1 52.06 320 PRO B C 1
ATOM 5682 O O . PRO B 1 320 ? -30.719 24.016 13.273 1 52.06 320 PRO B O 1
ATOM 5685 N N . ASN B 1 321 ? -30.438 26.094 12.758 1 54.75 321 ASN B N 1
ATOM 5686 C CA . ASN B 1 321 ? -30.406 25.953 11.305 1 54.75 321 ASN B CA 1
ATOM 5687 C C . ASN B 1 321 ? -29.359 24.922 10.867 1 54.75 321 ASN B C 1
ATOM 5689 O O . ASN B 1 321 ? -28.172 25.219 10.82 1 54.75 321 ASN B O 1
ATOM 5693 N N . ILE B 1 322 ? -29.672 23.719 11.109 1 62.38 322 ILE B N 1
ATOM 5694 C CA . ILE B 1 322 ? -28.781 22.609 10.781 1 62.38 322 ILE B CA 1
ATOM 5695 C C . ILE B 1 322 ? -28.188 22.812 9.391 1 62.38 322 ILE B C 1
ATOM 5697 O O . ILE B 1 322 ? -28.906 22.828 8.398 1 62.38 322 ILE B O 1
ATOM 5701 N N . ARG B 1 323 ? -27.016 23.328 9.359 1 74.31 323 ARG B N 1
ATOM 5702 C CA . ARG B 1 323 ? -26.297 23.469 8.102 1 74.31 323 ARG B CA 1
ATOM 5703 C C . ARG B 1 323 ? -26.234 22.141 7.359 1 74.31 323 ARG B C 1
ATOM 5705 O O . ARG B 1 323 ? -26.047 21.078 7.977 1 74.31 323 ARG B O 1
ATOM 5712 N N . PRO B 1 324 ? -26.656 22.203 6.113 1 88.62 324 PRO B N 1
ATOM 5713 C CA . PRO B 1 324 ? -26.516 21 5.309 1 88.62 324 PRO B CA 1
ATOM 5714 C C . PRO B 1 324 ? -25.062 20.5 5.227 1 88.62 324 PRO B C 1
ATOM 5716 O O . PRO B 1 324 ? -24.125 21.281 5.441 1 88.62 324 PRO B O 1
ATOM 5719 N N . PHE B 1 325 ? -24.938 19.188 5.098 1 94.69 325 PHE B N 1
ATOM 5720 C CA . PHE B 1 325 ? -23.609 18.625 4.883 1 94.69 325 PHE B CA 1
ATOM 5721 C C . PHE B 1 325 ? -22.875 19.359 3.766 1 94.69 325 PHE B C 1
ATOM 5723 O O . PHE B 1 325 ? -23.438 19.562 2.682 1 94.69 325 PHE B O 1
ATOM 5730 N N . PRO B 1 326 ? -21.719 19.797 4.059 1 95.69 326 PRO B N 1
ATOM 5731 C CA . PRO B 1 326 ? -21.016 20.625 3.07 1 95.69 326 PRO B CA 1
ATOM 5732 C C . PRO B 1 326 ? -20.766 19.891 1.759 1 95.69 326 PRO B C 1
ATOM 5734 O O . PRO B 1 326 ? -20.203 18.797 1.762 1 95.69 326 PRO B O 1
ATOM 5737 N N . ARG B 1 327 ? -21.078 20.469 0.663 1 96.69 327 ARG B N 1
ATOM 5738 C CA . ARG B 1 327 ? -20.922 19.859 -0.659 1 96.69 327 ARG B CA 1
ATOM 5739 C C . ARG B 1 327 ? -19.453 19.562 -0.954 1 96.69 327 ARG B C 1
ATOM 5741 O O . ARG B 1 327 ? -19.141 18.609 -1.666 1 96.69 327 ARG B O 1
ATOM 5748 N N . GLN B 1 328 ? -18.547 20.375 -0.379 1 97.19 328 GLN B N 1
ATOM 5749 C CA . GLN B 1 328 ? -17.125 20.25 -0.609 1 97.19 328 GLN B CA 1
ATOM 5750 C C . GLN B 1 328 ? -16.578 18.953 -0.022 1 97.19 328 GLN B C 1
ATOM 5752 O O . GLN B 1 328 ? -15.469 18.516 -0.358 1 97.19 328 GLN B O 1
ATOM 5757 N N . LEU B 1 329 ? -17.359 18.312 0.852 1 98.19 329 LEU B N 1
ATOM 5758 C CA . LEU B 1 329 ? -16.891 17.109 1.533 1 98.19 329 LEU B CA 1
ATOM 5759 C C . LEU B 1 329 ? -17.531 15.859 0.955 1 98.19 329 LEU B C 1
ATOM 5761 O O . LEU B 1 329 ? -17.375 14.766 1.507 1 98.19 329 LEU B O 1
ATOM 5765 N N . LEU B 1 330 ? -18.312 16.078 -0.195 1 98.56 330 LEU B N 1
ATOM 5766 C CA . LEU B 1 330 ? -18.781 14.922 -0.96 1 98.56 330 LEU B CA 1
ATOM 5767 C C . LEU B 1 330 ? -17.625 14.258 -1.697 1 98.56 330 LEU B C 1
ATOM 5769 O O . LEU B 1 330 ? -16.625 14.906 -2.025 1 98.56 330 LEU B O 1
ATOM 5773 N N . ALA B 1 331 ? -17.812 12.93 -1.961 1 98.62 331 ALA B N 1
ATOM 5774 C CA . ALA B 1 331 ? -16.75 12.156 -2.59 1 98.62 331 ALA B CA 1
ATOM 5775 C C . ALA B 1 331 ? -16.328 12.773 -3.922 1 98.62 331 ALA B C 1
ATOM 5777 O O . ALA B 1 331 ? -15.141 12.844 -4.234 1 98.62 331 ALA B O 1
ATOM 5778 N N . GLY B 1 332 ? -17.266 13.164 -4.766 1 98.31 332 GLY B N 1
ATOM 5779 C CA . GLY B 1 332 ? -16.984 13.773 -6.059 1 98.31 332 GLY B CA 1
ATOM 5780 C C . GLY B 1 332 ? -16.094 14.992 -5.961 1 98.31 332 GLY B C 1
ATOM 5781 O O . GLY B 1 332 ? -15 15.016 -6.523 1 98.31 332 GLY B O 1
ATOM 5782 N N . PRO B 1 333 ? -16.562 16.031 -5.215 1 98.62 333 PRO B N 1
ATOM 5783 C CA . PRO B 1 333 ? -15.766 17.25 -5.02 1 98.62 333 PRO B CA 1
ATOM 5784 C C . PRO B 1 333 ? -14.406 16.953 -4.383 1 98.62 333 PRO B C 1
ATOM 5786 O O . PRO B 1 333 ? -13.406 17.578 -4.75 1 98.62 333 PRO B O 1
ATOM 5789 N N . LEU B 1 334 ? -14.344 16.094 -3.396 1 98.69 334 LEU B N 1
ATOM 5790 C CA . LEU B 1 334 ? -13.062 15.703 -2.807 1 98.69 334 LEU B CA 1
ATOM 5791 C C . LEU B 1 334 ? -12.133 15.117 -3.865 1 98.69 334 LEU B C 1
ATOM 5793 O O . LEU B 1 334 ? -10.945 15.438 -3.898 1 98.69 334 LEU B O 1
ATOM 5797 N N . ARG B 1 335 ? -12.672 14.219 -4.727 1 98.62 335 ARG B N 1
ATOM 5798 C CA . ARG B 1 335 ? -11.898 13.609 -5.805 1 98.62 335 ARG B CA 1
ATOM 5799 C C . ARG B 1 335 ? -11.375 14.672 -6.766 1 98.62 335 ARG B C 1
ATOM 5801 O O . ARG B 1 335 ? -10.227 14.594 -7.211 1 98.62 335 ARG B O 1
ATOM 5808 N N . SER B 1 336 ? -12.18 15.625 -7.086 1 98.5 336 SER B N 1
ATOM 5809 C CA . SER B 1 336 ? -11.781 16.734 -7.949 1 98.5 336 SER B CA 1
ATOM 5810 C C . SER B 1 336 ? -10.656 17.547 -7.316 1 98.5 336 SER B C 1
ATOM 5812 O O . SER B 1 336 ? -9.75 18 -8.008 1 98.5 336 SER B O 1
ATOM 5814 N N . GLU B 1 337 ? -10.75 17.75 -6.039 1 97.94 337 GLU B N 1
ATOM 5815 C CA . GLU B 1 337 ? -9.711 18.484 -5.336 1 97.94 337 GLU B CA 1
ATOM 5816 C C . GLU B 1 337 ? -8.383 17.734 -5.352 1 97.94 337 GLU B C 1
ATOM 5818 O O . GLU B 1 337 ? -7.316 18.344 -5.488 1 97.94 337 GLU B O 1
ATOM 5823 N N . ILE B 1 338 ? -8.414 16.375 -5.156 1 98.5 338 ILE B N 1
ATOM 5824 C CA . ILE B 1 338 ? -7.203 15.562 -5.27 1 98.5 338 ILE B CA 1
ATOM 5825 C C . ILE B 1 338 ? -6.574 15.758 -6.648 1 98.5 338 ILE B C 1
ATOM 5827 O O . ILE B 1 338 ? -5.367 15.984 -6.758 1 98.5 338 ILE B O 1
ATOM 5831 N N . GLU B 1 339 ? -7.379 15.719 -7.695 1 98.12 339 GLU B N 1
ATOM 5832 C CA . GLU B 1 339 ? -6.891 15.891 -9.062 1 98.12 339 GLU B CA 1
ATOM 5833 C C . GLU B 1 339 ? -6.258 17.266 -9.242 1 98.12 339 GLU B C 1
ATOM 5835 O O . GLU B 1 339 ? -5.191 17.391 -9.859 1 98.12 339 GLU B O 1
ATOM 5840 N N . ARG B 1 340 ? -6.914 18.25 -8.742 1 96.56 340 ARG B N 1
ATOM 5841 C CA . ARG B 1 340 ? -6.418 19.625 -8.859 1 96.56 340 ARG B CA 1
ATOM 5842 C C . ARG B 1 340 ? -5.062 19.781 -8.18 1 96.56 340 ARG B C 1
ATOM 5844 O O . ARG B 1 340 ? -4.129 20.328 -8.758 1 96.56 340 ARG B O 1
ATOM 5851 N N . VAL B 1 341 ? -4.926 19.328 -6.977 1 95.25 341 VAL B N 1
ATOM 5852 C CA . VAL B 1 341 ? -3.695 19.469 -6.199 1 95.25 341 VAL B CA 1
ATOM 5853 C C . VAL B 1 341 ? -2.574 18.672 -6.863 1 95.25 341 VAL B C 1
ATOM 5855 O O . VAL B 1 341 ? -1.436 19.141 -6.941 1 95.25 341 VAL B O 1
ATOM 5858 N N . VAL B 1 342 ? -2.865 17.422 -7.297 1 96.44 342 VAL B N 1
ATOM 5859 C CA . VAL B 1 342 ? -1.873 16.578 -7.973 1 96.44 342 VAL B CA 1
ATOM 5860 C C . VAL B 1 342 ? -1.366 17.297 -9.227 1 96.44 342 VAL B C 1
ATOM 5862 O O . VAL B 1 342 ? -0.164 17.297 -9.5 1 96.44 342 VAL B O 1
ATOM 5865 N N . GLU B 1 343 ? -2.283 17.906 -9.953 1 94.94 343 GLU B N 1
ATOM 5866 C CA . GLU B 1 343 ? -1.907 18.656 -11.156 1 94.94 343 GLU B CA 1
ATOM 5867 C C . GLU B 1 343 ? -1.016 19.844 -10.812 1 94.94 343 GLU B C 1
ATOM 5869 O O . GLU B 1 343 ? -0 20.078 -11.469 1 94.94 343 GLU B O 1
ATOM 5874 N N . LEU B 1 344 ? -1.355 20.578 -9.812 1 90.75 344 LEU B N 1
ATOM 5875 C CA . LEU B 1 344 ? -0.628 21.766 -9.398 1 90.75 344 LEU B CA 1
ATOM 5876 C C . LEU B 1 344 ? 0.75 21.406 -8.852 1 90.75 344 LEU B C 1
ATOM 5878 O O . LEU B 1 344 ? 1.679 22.219 -8.914 1 90.75 344 LEU B O 1
ATOM 5882 N N . THR B 1 345 ? 0.916 20.219 -8.344 1 91.38 345 THR B N 1
ATOM 5883 C CA . THR B 1 345 ? 2.156 19.844 -7.68 1 91.38 345 THR B CA 1
ATOM 5884 C C . THR B 1 345 ? 2.807 18.656 -8.398 1 91.38 345 THR B C 1
ATOM 5886 O O . THR B 1 345 ? 3.518 17.859 -7.777 1 91.38 345 THR B O 1
ATOM 5889 N N . THR B 1 346 ? 2.58 18.469 -9.68 1 93.5 346 THR B N 1
ATOM 5890 C CA . THR B 1 346 ? 2.982 17.344 -10.5 1 93.5 346 THR B CA 1
ATOM 5891 C C . THR B 1 346 ? 4.469 17.047 -10.328 1 93.5 346 THR B C 1
ATOM 5893 O O . THR B 1 346 ? 4.863 15.898 -10.109 1 93.5 346 THR B O 1
ATOM 5896 N N . PRO B 1 347 ? 5.305 18.078 -10.383 1 90.81 347 PRO B N 1
ATOM 5897 C CA . PRO B 1 347 ? 6.738 17.797 -10.336 1 90.81 347 PRO B CA 1
ATOM 5898 C C . PRO B 1 347 ? 7.266 17.656 -8.906 1 90.81 347 PRO B C 1
ATOM 5900 O O . PRO B 1 347 ? 8.453 17.375 -8.711 1 90.81 347 PRO B O 1
ATOM 5903 N N . ASN B 1 348 ? 6.422 17.844 -7.879 1 88.56 348 ASN B N 1
ATOM 5904 C CA . ASN B 1 348 ? 6.867 17.891 -6.488 1 88.56 348 ASN B CA 1
ATOM 5905 C C . ASN B 1 348 ? 6.84 16.516 -5.836 1 88.56 348 ASN B C 1
ATOM 5907 O O . ASN B 1 348 ? 6.145 15.609 -6.309 1 88.56 348 ASN B O 1
ATOM 5911 N N . TYR B 1 349 ? 7.703 16.344 -4.852 1 91.44 349 TYR B N 1
ATOM 5912 C CA . TYR B 1 349 ? 7.609 15.234 -3.914 1 91.44 349 TYR B CA 1
ATOM 5913 C C . TYR B 1 349 ? 6.801 15.633 -2.682 1 91.44 349 TYR B C 1
ATOM 5915 O O . TYR B 1 349 ? 6.91 16.766 -2.195 1 91.44 349 TYR B O 1
ATOM 5923 N N . SER B 1 350 ? 5.977 14.719 -2.283 1 93.5 350 SER B N 1
ATOM 5924 C CA . SER B 1 350 ? 5.199 15.016 -1.085 1 93.5 350 SER B CA 1
ATOM 5925 C C . SER B 1 350 ? 6.094 15.109 0.146 1 93.5 350 SER B C 1
ATOM 5927 O O . SER B 1 350 ? 7.234 14.641 0.129 1 93.5 350 SER B O 1
ATOM 5929 N N . SER B 1 351 ? 5.582 15.781 1.189 1 90.56 351 SER B N 1
ATOM 5930 C CA . SER B 1 351 ? 6.32 15.891 2.443 1 90.56 351 SER B CA 1
ATOM 5931 C C . SER B 1 351 ? 6.539 14.523 3.074 1 90.56 351 SER B C 1
ATOM 5933 O O . SER B 1 351 ? 7.586 14.273 3.676 1 90.56 351 SER B O 1
ATOM 5935 N N . MET B 1 352 ? 5.648 13.602 2.895 1 94.56 352 MET B N 1
ATOM 5936 C CA . MET B 1 352 ? 5.773 12.266 3.475 1 94.56 352 MET B CA 1
ATOM 5937 C C . MET B 1 352 ? 6.812 11.438 2.723 1 94.56 352 MET B C 1
ATOM 5939 O O . MET B 1 352 ? 7.539 10.648 3.328 1 94.56 352 MET B O 1
ATOM 5943 N N . TYR B 1 353 ? 6.824 11.578 1.372 1 94.06 353 TYR B N 1
ATOM 5944 C CA . TYR B 1 353 ? 7.906 10.977 0.599 1 94.06 353 TYR B CA 1
ATOM 5945 C C . TYR B 1 353 ? 9.266 11.367 1.17 1 94.06 353 TYR B C 1
ATOM 5947 O O . TYR B 1 353 ? 10.133 10.508 1.364 1 94.06 353 TYR B O 1
ATOM 5955 N N . MET B 1 354 ? 9.43 12.688 1.458 1 89.19 354 MET B N 1
ATOM 5956 C CA . MET B 1 354 ? 10.695 13.195 1.976 1 89.19 354 MET B CA 1
ATOM 5957 C C . MET B 1 354 ? 10.977 12.641 3.367 1 89.19 354 MET B C 1
ATOM 5959 O O . MET B 1 354 ? 12.125 12.336 3.695 1 89.19 354 MET B O 1
ATOM 5963 N N . ASP B 1 355 ? 9.945 12.562 4.191 1 90.69 355 ASP B N 1
ATOM 5964 C CA . ASP B 1 355 ? 10.117 12.008 5.531 1 90.69 355 ASP B CA 1
ATOM 5965 C C . ASP B 1 355 ? 10.609 10.562 5.469 1 90.69 355 ASP B C 1
ATOM 5967 O O . ASP B 1 355 ? 11.516 10.18 6.207 1 90.69 355 ASP B O 1
ATOM 5971 N N . ILE B 1 356 ? 10.016 9.758 4.613 1 91.56 356 ILE B N 1
ATOM 5972 C CA . ILE B 1 356 ? 10.398 8.359 4.477 1 91.56 356 ILE B CA 1
ATOM 5973 C C . ILE B 1 356 ? 11.82 8.273 3.92 1 91.56 356 ILE B C 1
ATOM 5975 O O . ILE B 1 356 ? 12.641 7.492 4.414 1 91.56 356 ILE B O 1
ATOM 5979 N N . LYS B 1 357 ? 12.125 9.062 2.904 1 87.88 357 LYS B N 1
ATOM 5980 C CA . LYS B 1 357 ? 13.453 9.086 2.295 1 87.88 357 LYS B CA 1
ATOM 5981 C C . LYS B 1 357 ? 14.523 9.43 3.326 1 87.88 357 LYS B C 1
ATOM 5983 O O . LYS B 1 357 ? 15.617 8.867 3.297 1 87.88 357 LYS B O 1
ATOM 5988 N N . LEU B 1 358 ? 14.172 10.336 4.234 1 85.06 358 LEU B N 1
ATOM 5989 C CA . LEU B 1 358 ? 15.125 10.812 5.227 1 85.06 358 LEU B CA 1
ATOM 5990 C C . LEU B 1 358 ? 15.008 10.023 6.523 1 85.06 358 LEU B C 1
ATOM 5992 O O . LEU B 1 358 ? 15.609 10.383 7.535 1 85.06 358 LEU B O 1
ATOM 5996 N N . ARG B 1 359 ? 14.148 8.961 6.551 1 88.06 359 ARG B N 1
ATOM 5997 C CA . ARG B 1 359 ? 13.953 8.07 7.688 1 88.06 359 ARG B CA 1
ATOM 5998 C C . ARG B 1 359 ? 13.438 8.836 8.906 1 88.06 359 ARG B C 1
ATOM 6000 O O . ARG B 1 359 ? 13.969 8.688 10.008 1 88.06 359 ARG B O 1
ATOM 6007 N N . ARG B 1 360 ? 12.5 9.727 8.688 1 86.62 360 ARG B N 1
ATOM 6008 C CA . ARG B 1 360 ? 11.828 10.508 9.727 1 86.62 360 ARG B CA 1
ATOM 6009 C C . ARG B 1 360 ? 10.414 10.008 9.961 1 86.62 360 ARG B C 1
ATOM 6011 O O . ARG B 1 360 ? 9.844 9.32 9.102 1 86.62 360 ARG B O 1
ATOM 6018 N N . PRO B 1 361 ? 9.883 10.305 11.156 1 88.94 361 PRO B N 1
ATOM 6019 C CA . PRO B 1 361 ? 8.469 9.977 11.375 1 88.94 361 PRO B CA 1
ATOM 6020 C C . PRO B 1 361 ? 7.539 10.742 10.438 1 88.94 361 PRO B C 1
ATOM 6022 O O . PRO B 1 361 ? 7.852 11.867 10.023 1 88.94 361 PRO B O 1
ATOM 6025 N N . THR B 1 362 ? 6.434 10.102 10.156 1 93.56 362 THR B N 1
ATOM 6026 C CA . THR B 1 362 ? 5.484 10.734 9.25 1 93.56 362 THR B CA 1
ATOM 6027 C C . THR B 1 362 ? 4.266 11.25 10.016 1 93.56 362 THR B C 1
ATOM 6029 O O . THR B 1 362 ? 4.109 10.969 11.203 1 93.56 362 THR B O 1
ATOM 6032 N N . GLU B 1 363 ? 3.422 11.977 9.359 1 94.75 363 GLU B N 1
ATOM 6033 C CA . GLU B 1 363 ? 2.205 12.523 9.945 1 94.75 363 GLU B CA 1
ATOM 6034 C C . GLU B 1 363 ? 1.002 11.633 9.664 1 94.75 363 GLU B C 1
ATOM 6036 O O . GLU B 1 363 ? -0.145 12.062 9.805 1 94.75 363 GLU B O 1
ATOM 6041 N N . ILE B 1 364 ? 1.209 10.359 9.32 1 97.12 364 ILE B N 1
ATOM 6042 C CA . ILE B 1 364 ? 0.189 9.43 8.836 1 97.12 364 ILE B CA 1
ATOM 6043 C C . ILE B 1 364 ? -0.926 9.312 9.875 1 97.12 364 ILE B C 1
ATOM 6045 O O . ILE B 1 364 ? -2.098 9.156 9.516 1 97.12 364 ILE B O 1
ATOM 6049 N N . ASP B 1 365 ? -0.636 9.406 11.188 1 95.75 365 ASP B N 1
ATOM 6050 C CA . ASP B 1 365 ? -1.612 9.242 12.258 1 95.75 365 ASP B CA 1
ATOM 6051 C C . ASP B 1 365 ? -2.562 10.43 12.32 1 95.75 365 ASP B C 1
ATOM 6053 O O . ASP B 1 365 ? -3.67 10.328 12.852 1 95.75 365 ASP B O 1
ATOM 6057 N N . PHE B 1 366 ? -2.111 11.539 11.766 1 96.81 366 PHE B N 1
ATOM 6058 C CA . PHE B 1 366 ? -2.908 12.758 11.812 1 96.81 366 PHE B CA 1
ATOM 6059 C C . PHE B 1 366 ? -3.572 13.031 10.469 1 96.81 366 PHE B C 1
ATOM 6061 O O . PHE B 1 366 ? -4.238 14.055 10.297 1 96.81 366 PHE B O 1
ATOM 6068 N N . LEU B 1 367 ? -3.322 12.195 9.508 1 97.81 367 LEU B N 1
ATOM 6069 C CA . LEU B 1 367 ? -3.994 12.203 8.211 1 97.81 367 LEU B CA 1
ATOM 6070 C C . LEU B 1 367 ? -4.988 11.055 8.109 1 97.81 367 LEU B C 1
ATOM 6072 O O . LEU B 1 367 ? -6.066 11.102 8.703 1 97.81 367 LEU B O 1
ATOM 6076 N N . ASN B 1 368 ? -4.496 9.906 7.566 1 98.62 368 ASN B N 1
ATOM 6077 C CA . ASN B 1 368 ? -5.355 8.727 7.504 1 98.62 368 ASN B CA 1
ATOM 6078 C C . ASN B 1 368 ? -5.797 8.281 8.898 1 98.62 368 ASN B C 1
ATOM 6080 O O . ASN B 1 368 ? -6.93 7.824 9.07 1 98.62 368 ASN B O 1
ATOM 6084 N N . GLY B 1 369 ? -4.902 8.383 9.859 1 97.75 369 GLY B N 1
ATOM 6085 C CA . GLY B 1 369 ? -5.223 7.992 11.227 1 97.75 369 GLY B CA 1
ATOM 6086 C C . GLY B 1 369 ? -6.398 8.75 11.805 1 97.75 369 GLY B C 1
ATOM 6087 O O . GLY B 1 369 ? -7.195 8.195 12.562 1 97.75 369 GLY B O 1
ATOM 6088 N N . TYR B 1 370 ? -6.508 10.039 11.453 1 97.5 370 TYR B N 1
ATOM 6089 C CA . TYR B 1 370 ? -7.637 10.828 11.922 1 97.5 370 TYR B CA 1
ATOM 6090 C C . TYR B 1 370 ? -8.953 10.258 11.414 1 97.5 370 TYR B C 1
ATOM 6092 O O . TYR B 1 370 ? -9.914 10.117 12.172 1 97.5 370 TYR B O 1
ATOM 6100 N N . ILE B 1 371 ? -9.016 9.945 10.141 1 98.38 371 ILE B N 1
ATOM 6101 C CA . ILE B 1 371 ? -10.203 9.375 9.508 1 98.38 371 ILE B CA 1
ATOM 6102 C C . ILE B 1 371 ? -10.531 8.023 10.141 1 98.38 371 ILE B C 1
ATOM 6104 O O . ILE B 1 371 ? -11.688 7.734 10.43 1 98.38 371 ILE B O 1
ATOM 6108 N N . ILE B 1 372 ? -9.523 7.191 10.359 1 98.06 372 ILE B N 1
ATOM 6109 C CA . ILE B 1 372 ? -9.68 5.871 10.961 1 98.06 372 ILE B CA 1
ATOM 6110 C C . ILE B 1 372 ? -10.258 6.008 12.367 1 98.06 372 ILE B C 1
ATOM 6112 O O . ILE B 1 372 ? -11.195 5.293 12.727 1 98.06 372 ILE B O 1
ATOM 6116 N N . ASP B 1 373 ? -9.734 6.934 13.156 1 96.81 373 ASP B N 1
ATOM 6117 C CA . ASP B 1 373 ? -10.172 7.129 14.531 1 96.81 373 ASP B CA 1
ATOM 6118 C C . ASP B 1 373 ? -11.641 7.551 14.594 1 96.81 373 ASP B C 1
ATOM 6120 O O . ASP B 1 373 ? -12.398 7.051 15.422 1 96.81 373 ASP B O 1
ATOM 6124 N N . ILE B 1 374 ? -12.023 8.516 13.742 1 96.19 374 ILE B N 1
ATOM 6125 C CA . ILE B 1 374 ? -13.422 8.945 13.711 1 96.19 374 ILE B CA 1
ATOM 6126 C C . ILE B 1 374 ? -14.312 7.781 13.289 1 96.19 374 ILE B C 1
ATOM 6128 O O . ILE B 1 374 ? -15.383 7.57 13.852 1 96.19 374 ILE B O 1
ATOM 6132 N N . GLY B 1 375 ? -13.898 7.031 12.195 1 97 375 GLY B N 1
ATOM 6133 C CA . GLY B 1 375 ? -14.648 5.863 11.773 1 97 375 GLY B CA 1
ATOM 6134 C C . GLY B 1 375 ? -14.883 4.867 12.891 1 97 375 GLY B C 1
ATOM 6135 O O . GLY B 1 375 ? -16.016 4.402 13.094 1 97 375 GLY B O 1
ATOM 6136 N N . LYS B 1 376 ? -13.852 4.555 13.617 1 95.19 376 LYS B N 1
ATOM 6137 C CA . LYS B 1 376 ? -13.93 3.607 14.727 1 95.19 376 LYS B CA 1
ATOM 6138 C C . LYS B 1 376 ? -14.95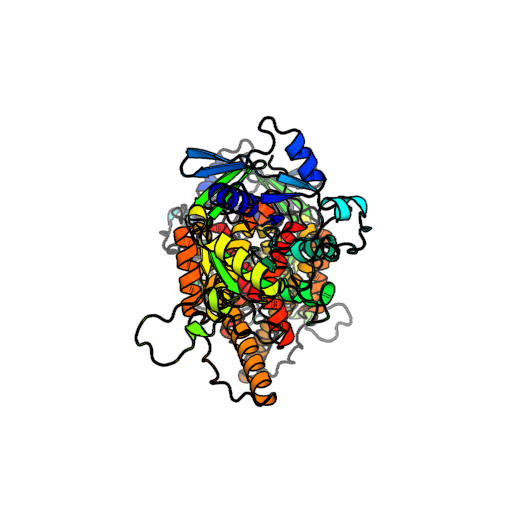3 4.051 15.766 1 95.19 376 LYS B C 1
ATOM 6140 O O . LYS B 1 376 ? -15.734 3.234 16.266 1 95.19 376 LYS B O 1
ATOM 6145 N N . LYS B 1 377 ? -14.961 5.34 16.078 1 94.56 377 LYS B N 1
ATOM 6146 C CA . LYS B 1 377 ? -15.898 5.895 17.047 1 94.56 377 LYS B CA 1
ATOM 6147 C C . LYS B 1 377 ? -17.344 5.68 16.594 1 94.56 377 LYS B C 1
ATOM 6149 O O . LYS B 1 377 ? -18.25 5.586 17.422 1 94.56 377 LYS B O 1
ATOM 6154 N N . HIS B 1 378 ? -17.531 5.551 15.352 1 95.12 378 HIS B N 1
ATOM 6155 C CA . HIS B 1 378 ? -18.891 5.438 14.82 1 95.12 378 HIS B CA 1
ATOM 6156 C C . HIS B 1 378 ? -19.141 4.051 14.242 1 95.12 378 HIS B C 1
ATOM 6158 O O . HIS B 1 378 ? -20.078 3.857 13.477 1 95.12 378 HIS B O 1
ATOM 6164 N N . GLY B 1 379 ? -18.234 3.109 14.492 1 94.88 379 GLY B N 1
ATOM 6165 C CA . GLY B 1 379 ? -18.438 1.721 14.109 1 94.88 379 GLY B CA 1
ATOM 6166 C C . GLY B 1 379 ? -18.203 1.468 12.633 1 94.88 379 GLY B C 1
ATOM 6167 O O . GLY B 1 379 ? -18.734 0.517 12.062 1 94.88 379 GLY B O 1
ATOM 6168 N N . PHE B 1 380 ? -17.609 2.316 11.938 1 96.62 380 PHE B N 1
ATOM 6169 C CA . PHE B 1 380 ? -17.266 2.178 10.531 1 96.62 380 PHE B CA 1
ATOM 6170 C C . PHE B 1 380 ? -15.758 1.965 10.359 1 96.62 380 PHE B C 1
ATOM 6172 O O . PHE B 1 380 ? -14.953 2.635 11.008 1 96.62 380 PHE B O 1
ATOM 6179 N N . ARG B 1 381 ? -15.359 0.954 9.547 1 95.81 381 ARG B N 1
ATOM 6180 C CA . ARG B 1 381 ? -13.953 0.679 9.281 1 95.81 381 ARG B CA 1
ATOM 6181 C C . ARG B 1 381 ? -13.555 1.144 7.887 1 95.81 381 ARG B C 1
ATOM 6183 O O . ARG B 1 381 ? -13.852 0.475 6.898 1 95.81 381 ARG B O 1
ATOM 6190 N N . PRO B 1 382 ? -12.883 2.334 7.789 1 98.25 382 PRO B N 1
ATOM 6191 C CA . PRO B 1 382 ? -12.406 2.756 6.473 1 98.25 382 PRO B CA 1
ATOM 6192 C C . PRO B 1 382 ? -11.188 1.962 6.008 1 98.25 382 PRO B C 1
ATOM 6194 O O . PRO B 1 382 ? -10.047 2.422 6.156 1 98.25 382 PRO B O 1
ATOM 6197 N N . LEU B 1 383 ? -11.312 0.849 5.34 1 97.19 383 LEU B N 1
ATOM 6198 C CA . LEU B 1 383 ? -10.305 -0.177 5.113 1 97.19 383 LEU B CA 1
ATOM 6199 C C . LEU B 1 383 ? -9.219 0.332 4.172 1 97.19 383 LEU B C 1
ATOM 6201 O O . LEU B 1 383 ? -8.055 -0.076 4.281 1 97.19 383 LEU B O 1
ATOM 6205 N N . THR B 1 384 ? -9.578 1.196 3.184 1 98.25 384 THR B N 1
ATOM 6206 C CA . THR B 1 384 ? -8.555 1.749 2.305 1 98.25 384 THR B CA 1
ATOM 6207 C C . THR B 1 384 ? -7.617 2.672 3.076 1 98.25 384 THR B C 1
ATOM 6209 O O . THR B 1 384 ? -6.398 2.6 2.92 1 98.25 384 THR B O 1
ATOM 6212 N N . HIS B 1 385 ? -8.203 3.598 3.92 1 98.75 385 HIS B N 1
ATOM 6213 C CA . HIS B 1 385 ? -7.379 4.43 4.789 1 98.75 385 HIS B CA 1
ATOM 6214 C C . HIS B 1 385 ? -6.516 3.574 5.711 1 98.75 385 HIS B C 1
ATOM 6216 O O . HIS B 1 385 ? -5.344 3.887 5.941 1 98.75 385 HIS B O 1
ATOM 6222 N N . MET B 1 386 ? -7.102 2.527 6.293 1 98.19 386 MET B N 1
ATOM 6223 C CA . MET B 1 386 ? -6.367 1.631 7.188 1 98.19 386 MET B CA 1
ATOM 6224 C C . MET B 1 386 ? -5.207 0.965 6.453 1 98.19 386 MET B C 1
ATOM 6226 O O . MET B 1 386 ? -4.102 0.872 6.992 1 98.19 386 MET B O 1
ATOM 6230 N N . SER B 1 387 ? -5.457 0.444 5.242 1 98 387 SER B N 1
ATOM 6231 C CA . SER B 1 387 ? -4.41 -0.216 4.469 1 98 387 SER B CA 1
ATOM 6232 C C . SER B 1 387 ? -3.248 0.731 4.195 1 98 387 SER B C 1
ATOM 6234 O O . SER B 1 387 ? -2.086 0.373 4.398 1 98 387 SER B O 1
ATOM 6236 N N . LEU B 1 388 ? -3.555 1.971 3.729 1 98.31 388 LEU B N 1
ATOM 6237 C CA . LEU B 1 388 ? -2.518 2.959 3.449 1 98.31 388 LEU B CA 1
ATOM 6238 C C . LEU B 1 388 ? -1.748 3.312 4.715 1 98.31 388 LEU B C 1
ATOM 6240 O O . LEU B 1 388 ? -0.516 3.365 4.707 1 98.31 388 LEU B O 1
ATOM 6244 N N . ALA B 1 389 ? -2.488 3.541 5.816 1 98.19 389 ALA B N 1
ATOM 6245 C CA . ALA B 1 389 ? -1.856 3.914 7.082 1 98.19 389 ALA B CA 1
ATOM 6246 C C . ALA B 1 389 ? -0.933 2.809 7.582 1 98.19 389 ALA B C 1
ATOM 6248 O O . ALA B 1 389 ? 0.199 3.074 7.992 1 98.19 389 ALA B O 1
ATOM 6249 N N . HIS B 1 390 ? -1.386 1.569 7.555 1 96.88 390 HIS B N 1
ATOM 6250 C CA . HIS B 1 390 ? -0.609 0.447 8.07 1 96.88 390 HIS B CA 1
ATOM 6251 C C . HIS B 1 390 ? 0.62 0.185 7.207 1 96.88 390 HIS B C 1
ATOM 6253 O O . HIS B 1 390 ? 1.695 -0.121 7.727 1 96.88 390 HIS B O 1
ATOM 6259 N N . LEU B 1 391 ? 0.465 0.287 5.883 1 96.88 391 LEU B N 1
ATOM 6260 C CA . LEU B 1 391 ? 1.606 0.096 4.992 1 96.88 391 LEU B CA 1
ATOM 6261 C C . LEU B 1 391 ? 2.674 1.156 5.242 1 96.88 391 LEU B C 1
ATOM 6263 O O . LEU B 1 391 ? 3.869 0.855 5.227 1 96.88 391 LEU B O 1
ATOM 6267 N N . ILE B 1 392 ? 2.264 2.418 5.457 1 96.94 392 ILE B N 1
ATOM 6268 C CA . ILE B 1 392 ? 3.209 3.49 5.742 1 96.94 392 ILE B CA 1
ATOM 6269 C C . ILE B 1 392 ? 3.912 3.215 7.07 1 96.94 392 ILE B C 1
ATOM 6271 O O . ILE B 1 392 ? 5.125 3.404 7.188 1 96.94 392 ILE B O 1
ATOM 6275 N N . LYS B 1 393 ? 3.17 2.84 8.078 1 95.31 393 LYS B N 1
ATOM 6276 C CA . LYS B 1 393 ? 3.764 2.539 9.383 1 95.31 393 LYS B CA 1
ATOM 6277 C C . LYS B 1 393 ? 4.742 1.372 9.281 1 95.31 393 LYS B C 1
ATOM 6279 O O . LYS B 1 393 ? 5.785 1.374 9.938 1 95.31 393 LYS B O 1
ATOM 6284 N N . MET B 1 394 ? 4.406 0.36 8.445 1 93.62 394 MET B N 1
ATOM 6285 C CA . MET B 1 394 ? 5.324 -0.746 8.188 1 93.62 394 MET B CA 1
ATOM 6286 C C . MET B 1 394 ? 6.598 -0.252 7.512 1 93.62 394 MET B C 1
ATOM 6288 O O . MET B 1 394 ? 7.703 -0.666 7.871 1 93.62 394 MET B O 1
ATOM 6292 N N . ARG B 1 395 ? 6.414 0.577 6.508 1 91.69 395 ARG B N 1
ATOM 6293 C CA . ARG B 1 395 ? 7.547 1.118 5.762 1 91.69 395 ARG B CA 1
ATOM 6294 C C . ARG B 1 395 ? 8.516 1.836 6.691 1 91.69 395 ARG B C 1
ATOM 6296 O O . ARG B 1 395 ? 9.734 1.756 6.508 1 91.69 395 ARG B O 1
ATOM 6303 N N . THR B 1 396 ? 7.98 2.553 7.637 1 87.81 396 THR B N 1
ATOM 6304 C CA . THR B 1 396 ? 8.805 3.312 8.57 1 87.81 396 THR B CA 1
ATOM 6305 C C . THR B 1 396 ? 9.562 2.375 9.508 1 87.81 396 THR B C 1
ATOM 6307 O O . THR B 1 396 ? 10.609 2.74 10.047 1 87.81 396 THR B O 1
ATOM 6310 N N . ALA B 1 397 ? 9.062 1.156 9.648 1 82.75 397 ALA B N 1
ATOM 6311 C CA . ALA B 1 397 ? 9.688 0.174 10.531 1 82.75 397 ALA B CA 1
ATOM 6312 C C . ALA B 1 397 ? 10.773 -0.603 9.797 1 82.75 397 ALA B C 1
ATOM 6314 O O . ALA B 1 397 ? 11.617 -1.246 10.43 1 82.75 397 ALA B O 1
ATOM 6315 N N . VAL B 1 398 ? 10.719 -0.654 8.469 1 78.94 398 VAL B N 1
ATOM 6316 C CA . VAL B 1 398 ? 11.68 -1.38 7.652 1 78.94 398 VAL B CA 1
ATOM 6317 C C . VAL B 1 398 ? 12.836 -0.457 7.273 1 78.94 398 VAL B C 1
ATOM 6319 O O . VAL B 1 398 ? 12.617 0.643 6.762 1 78.94 398 VAL B O 1
ATOM 6322 N N . PRO B 1 399 ? 14.062 -0.862 7.617 1 66.75 399 PRO B N 1
ATOM 6323 C CA . PRO B 1 399 ? 15.195 -0.024 7.215 1 66.75 399 PRO B CA 1
ATOM 6324 C C . PRO B 1 399 ? 15.352 0.073 5.699 1 66.75 399 PRO B C 1
ATOM 6326 O O . PRO B 1 399 ? 15.055 -0.886 4.98 1 66.75 399 PRO B O 1
ATOM 6329 N N . LEU B 1 400 ? 15.43 1.209 5.133 1 60.22 400 LEU B N 1
ATOM 6330 C CA . LEU B 1 400 ? 15.68 1.359 3.703 1 60.22 400 LEU B CA 1
ATOM 6331 C C . LEU B 1 400 ? 17 0.699 3.311 1 60.22 400 LEU B C 1
ATOM 6333 O O . LEU B 1 400 ? 17.969 0.721 4.078 1 60.22 400 LEU B O 1
ATOM 6337 N N . ALA B 1 401 ? 16.891 -0.165 2.316 1 52.56 401 ALA B N 1
ATOM 6338 C CA . ALA B 1 401 ? 18.141 -0.729 1.828 1 52.56 401 ALA B CA 1
ATOM 6339 C C . ALA B 1 401 ? 19.156 0.37 1.538 1 52.56 401 ALA B C 1
ATOM 6341 O O . ALA B 1 401 ? 18.797 1.451 1.067 1 52.56 401 ALA B O 1
ATOM 6342 N N . PRO B 1 402 ? 20.375 0.179 2.092 1 43.44 402 PRO B N 1
ATOM 6343 C CA . PRO B 1 402 ? 21.406 1.174 1.772 1 43.44 402 PRO B CA 1
ATOM 6344 C C . PRO B 1 402 ? 21.516 1.45 0.275 1 43.44 402 PRO B C 1
ATOM 6346 O O . PRO B 1 402 ? 21.281 0.553 -0.541 1 43.44 402 PRO B O 1
ATOM 6349 N N . GLN B 1 403 ? 20.969 2.572 -0.221 1 37.38 403 GLN B N 1
ATOM 6350 C CA . GLN B 1 403 ? 21.344 2.895 -1.593 1 37.38 403 GLN B CA 1
ATOM 6351 C C . GLN B 1 403 ? 22.781 2.461 -1.881 1 37.38 403 GLN B C 1
ATOM 6353 O O . GLN B 1 403 ? 23.703 2.842 -1.161 1 37.38 403 GLN B O 1
ATOM 6358 N N . VAL B 1 404 ? 22.953 1.32 -2.424 1 27.12 404 VAL B N 1
ATOM 6359 C CA . VAL B 1 404 ? 24.297 1.026 -2.92 1 27.12 404 VAL B CA 1
ATOM 6360 C C . VAL B 1 404 ? 24.688 2.041 -3.992 1 27.12 404 VAL B C 1
ATOM 6362 O O . VAL B 1 404 ? 23.875 2.402 -4.84 1 27.12 404 VAL B O 1
#

Sequence (808 aa):
MRIHVVGIGAVGNFVAFHLRRSLAPRHSVIALHRSETANIIRTLPTGGTLFVERDGNVVSQDGVVHMTYGESRTRLRRSDFPPISMLAPDDARAREVLGHIDSLVVTTKAFAVPTIVYRLRRNLSRDSTIVLLHNGMGVYERIIEDVFPEPSNRPNFVFCVNTHGVYSKGPLHTVHCGLGQIQLGILPDTLGRNYEASYHVAGTPLQPQLSLDDIAGATEFDISPRYLNLRNTIAALIHSPGLRASWEPFHDVQIGLRSKLVVNSFVNPVSALLQCKNGETLRSTYGMTVADRVCREAERVFRLQWAKEAQHLQQAGEVPNIRPFPRQLLAGPLRSEIERVVELTTPNYSSMYMDIKLRRPTEIDFLNGYIIDIGKKHGFRPLTHMSLAHLIKMRTAVPLAPQVMRIHVVGIGAVGNFVAFHLRRSLAPRHSVIALHRSETANIIRTLPTGGTLFVERDGNVVSQDGVVHMTYGESRTRLRRSDFPPISMLAPDDARAREVLGHIDSLVVTTKAFAVPTIVYRLRRNLSRDSTIVLLHNGMGVYERIIEDVFPEPSNRPNFVFCVNTHGVYSKGPLHTVHCGLGQIQLGILPDTLGRNYEASYHVAGTPLQPQLSLDDIAGATEFDISPRYLNLRNTIAALIHSPGLRASWEPFHDVQIGLRSKLVVNSFVNPVSALLQCKNGETLRSTYGMTVADRVCREAERVFRLQWAKEAQHLQQAGEVPNIRPFPRQLLAGPLRSEIERVVELTTPNYSSMYMDIKLRRPTEIDFLNGYIIDIGKKHGFRPLTHMSLAHLIKMRTAVPLAPQV

Organism: Pycnoporus cinnabarinus (NCBI:txid5643)